Protein 9F0H (pdb70)

Structure (mmCIF, N/CA/C/O backbone):
data_9F0H
#
_entry.id   9F0H
#
_cell.length_a   1.00
_cell.length_b   1.00
_cell.length_c   1.00
_cell.angle_alpha   90.00
_cell.angle_beta   90.00
_cell.angle_gamma   90.00
#
_symmetry.space_group_name_H-M   'P 1'
#
loop_
_entity.id
_entity.type
_entity.pdbx_description
1 polymer 'Carboxysome shell vertex protein CsoS4A'
2 polymer 'Carboxysome shell protein CsoS1C'
3 polymer 'Carboxysome assembly protein CsoS2B'
4 non-polymer 'MAGNESIUM ION'
5 water water
#
loop_
_atom_site.group_PDB
_atom_site.id
_atom_site.type_symbol
_atom_site.label_atom_id
_atom_site.label_alt_id
_atom_site.label_comp_id
_atom_site.label_asym_id
_atom_site.label_entity_id
_atom_site.label_seq_id
_atom_site.pdbx_PDB_ins_code
_atom_site.Cartn_x
_atom_site.Cartn_y
_atom_site.Cartn_z
_atom_site.occupancy
_atom_site.B_iso_or_equiv
_atom_site.auth_seq_id
_atom_site.auth_comp_id
_atom_site.auth_asym_id
_atom_site.auth_atom_id
_atom_site.pdbx_PDB_model_num
ATOM 1 N N . MET A 1 1 ? 381.46066 277.11789 229.84105 1.000 39.43740 1 MET 4 N 1
ATOM 2 C CA . MET A 1 1 ? 382.61116 277.71492 229.18364 1.000 39.66066 1 MET 4 CA 1
ATOM 3 C C . MET A 1 1 ? 382.91164 276.97871 227.89106 1.000 42.04489 1 MET 4 C 1
ATOM 4 O O . MET A 1 1 ? 382.68434 275.78514 227.78866 1.000 45.06072 1 MET 4 O 1
ATOM 9 N N . LYS A 1 2 ? 383.40946 277.70077 226.89759 1.000 43.54196 2 LYS 4 N 1
ATOM 10 C CA . LYS A 1 2 ? 383.68456 277.14042 225.58701 1.000 42.97685 2 LYS 4 CA 1
ATOM 11 C C . LYS A 1 2 ? 385.16707 277.24397 225.27444 1.000 43.81486 2 LYS 4 C 1
ATOM 12 O O . LYS A 1 2 ? 385.88796 278.06262 225.84336 1.000 46.31001 2 LYS 4 O 1
ATOM 18 N N . ILE A 1 3 ? 385.61165 276.40249 224.35331 1.000 42.22339 3 ILE 4 N 1
ATOM 19 C CA . ILE A 1 3 ? 386.99075 276.39481 223.89134 1.000 41.22399 3 ILE 4 CA 1
ATOM 20 C C . ILE A 1 3 ? 387.01382 277.03241 222.51273 1.000 42.96867 3 ILE 4 C 1
ATOM 21 O O . ILE A 1 3 ? 386.36538 276.54086 221.58462 1.000 48.23452 3 ILE 4 O 1
ATOM 26 N N . MET A 1 4 ? 387.74438 278.13155 222.37630 1.000 43.26976 4 MET 4 N 1
ATOM 27 C CA . MET A 1 4 ? 387.76803 278.89815 221.14342 1.000 41.51714 4 MET 4 CA 1
ATOM 28 C C . MET A 1 4 ? 389.20142 279.23638 220.77426 1.000 41.37973 4 MET 4 C 1
ATOM 29 O O . MET A 1 4 ? 390.08593 279.30154 221.62622 1.000 44.85059 4 MET 4 O 1
ATOM 34 N N . GLN A 1 5 ? 389.41996 279.45845 219.48849 1.000 40.88213 5 GLN 4 N 1
ATOM 35 C CA . GLN A 1 5 ? 390.71593 279.87449 218.98160 1.000 39.60686 5 GLN 4 CA 1
ATOM 36 C C . GLN A 1 5 ? 390.68322 281.36033 218.65869 1.000 38.96302 5 GLN 4 C 1
ATOM 37 O O . GLN A 1 5 ? 389.74082 281.84091 218.02692 1.000 42.38629 5 GLN 4 O 1
ATOM 43 N N . VAL A 1 6 ? 391.70689 282.08568 219.10024 1.000 37.71941 6 VAL 4 N 1
ATOM 44 C CA . VAL A 1 6 ? 391.80823 283.49974 218.77357 1.000 36.48006 6 VAL 4 CA 1
ATOM 45 C C . VAL A 1 6 ? 392.17220 283.64248 217.30596 1.000 37.93533 6 VAL 4 C 1
ATOM 46 O O . VAL A 1 6 ? 393.13027 283.02824 216.82681 1.000 42.58631 6 VAL 4 O 1
ATOM 50 N N . GLU A 1 7 ? 391.40703 284.45007 216.58061 1.000 37.58769 7 GLU 4 N 1
ATOM 51 C CA . GLU A 1 7 ? 391.69449 284.68944 215.17466 1.000 38.81620 7 GLU 4 CA 1
ATOM 52 C C . GLU A 1 7 ? 392.43903 285.99645 214.93777 1.000 42.35871 7 GLU 4 C 1
ATOM 53 O O . GLU A 1 7 ? 393.44758 286.00483 214.23359 1.000 47.64743 7 GLU 4 O 1
ATOM 59 N N . LYS A 1 8 ? 391.96779 287.09879 215.50648 1.000 40.77529 8 LYS 4 N 1
ATOM 60 C CA . LYS A 1 8 ? 392.57108 288.40485 215.26655 1.000 39.89773 8 LYS 4 CA 1
ATOM 61 C C . LYS A 1 8 ? 392.02112 289.38960 216.28781 1.000 39.90770 8 LYS 4 C 1
ATOM 62 O O . LYS A 1 8 ? 391.20035 289.04108 217.13886 1.000 40.92215 8 LYS 4 O 1
ATOM 68 N N . THR A 1 9 ? 392.47840 290.62822 216.19072 1.000 40.20008 9 THR 4 N 1
ATOM 69 C CA . THR A 1 9 ? 392.01407 291.69502 217.05778 1.000 40.73570 9 THR 4 CA 1
ATOM 70 C C . THR A 1 9 ? 390.82131 292.41244 216.43624 1.000 41.39225 9 THR 4 C 1
ATOM 71 O O . THR A 1 9 ? 390.58277 292.35262 215.23181 1.000 43.65791 9 THR 4 O 1
ATOM 75 N N . LEU A 1 10 ? 390.06403 293.08776 217.28886 1.000 41.55657 10 LEU 4 N 1
ATOM 76 C CA . LEU A 1 10 ? 388.88151 293.83566 216.89314 1.000 41.20361 10 LEU 4 CA 1
ATOM 77 C C . LEU A 1 10 ? 388.98900 295.23789 217.46289 1.000 43.05278 10 LEU 4 C 1
ATOM 78 O O . LEU A 1 10 ? 389.23624 295.40182 218.65897 1.000 44.45921 10 LEU 4 O 1
ATOM 83 N N . VAL A 1 11 ? 388.80168 296.24408 216.61790 1.000 44.50587 11 VAL 4 N 1
ATOM 84 C CA . VAL A 1 11 ? 388.92597 297.63677 217.02502 1.000 42.91390 11 VAL 4 CA 1
ATOM 85 C C . VAL A 1 11 ? 387.62632 298.36269 216.71803 1.000 42.10921 11 VAL 4 C 1
ATOM 86 O O . VAL A 1 11 ? 387.14292 298.33244 215.58282 1.000 43.90645 11 VAL 4 O 1
ATOM 90 N N . SER A 1 12 ? 387.07158 299.01881 217.72872 1.000 40.03115 12 SER 4 N 1
ATOM 91 C CA . SER A 1 12 ? 385.87381 299.83802 217.58387 1.000 40.31572 12 SER 4 CA 1
A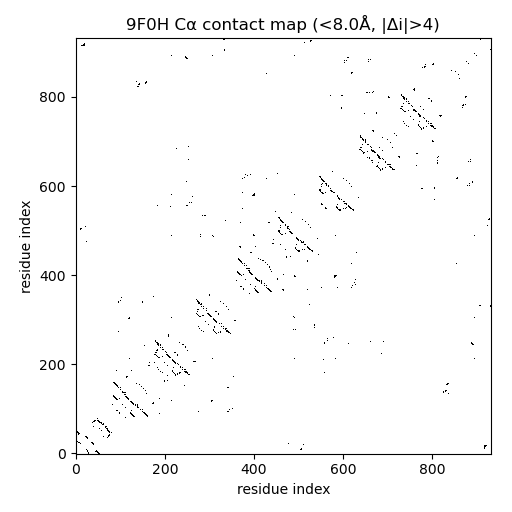TOM 92 C C . SER A 1 12 ? 386.15412 301.16152 218.28085 1.000 42.15480 12 SER 4 C 1
ATOM 93 O O . SER A 1 12 ? 386.06473 301.25355 219.50583 1.000 45.02767 12 SER 4 O 1
ATOM 96 N N . THR A 1 13 ? 386.49441 302.18270 217.50092 1.000 40.48395 13 THR 4 N 1
ATOM 97 C CA . THR A 1 13 ? 386.90268 303.45002 218.09111 1.000 40.59812 13 THR 4 CA 1
ATOM 98 C C . THR A 1 13 ? 385.75431 304.12566 218.82829 1.000 42.71005 13 THR 4 C 1
ATOM 99 O O . THR A 1 13 ? 385.95715 304.70457 219.89854 1.000 46.12357 13 THR 4 O 1
ATOM 103 N N . ASN A 1 14 ? 384.54305 304.05583 218.28615 1.000 40.68050 14 ASN 4 N 1
ATOM 104 C CA . ASN A 1 14 ? 383.41189 304.76661 218.85930 1.000 41.73621 14 ASN 4 CA 1
ATOM 105 C C . ASN A 1 14 ? 382.60849 303.92340 219.84556 1.000 43.62924 14 ASN 4 C 1
ATOM 106 O O . ASN A 1 14 ? 381.44925 304.24302 220.11272 1.000 49.84663 14 ASN 4 O 1
ATOM 111 N N . ARG A 1 15 ? 383.19711 302.87628 220.40823 1.000 42.49577 15 ARG 4 N 1
ATOM 112 C CA . ARG A 1 15 ? 382.47915 302.02844 221.34510 1.000 41.04819 15 ARG 4 CA 1
ATOM 113 C C . ARG A 1 15 ? 382.09241 302.80954 222.59778 1.000 42.65616 15 ARG 4 C 1
ATOM 114 O O . ARG A 1 15 ? 382.62517 303.87929 222.88400 1.000 48.16519 15 ARG 4 O 1
ATOM 122 N N . ILE A 1 16 ? 381.14435 302.25578 223.35418 1.000 40.81179 16 ILE 4 N 1
ATOM 123 C CA . ILE A 1 16 ? 380.63908 302.95638 224.52497 1.000 41.24173 16 ILE 4 CA 1
ATOM 124 C C . ILE A 1 16 ? 381.74695 303.12352 225.55700 1.000 44.53749 16 ILE 4 C 1
ATOM 125 O O . ILE A 1 16 ? 382.70877 302.35135 225.60579 1.000 48.36077 16 ILE 4 O 1
ATOM 130 N N . ALA A 1 17 ? 381.60579 304.14974 226.39410 1.000 45.82943 17 ALA 4 N 1
ATOM 131 C CA . ALA A 1 17 ? 382.65210 304.47393 227.35495 1.000 48.54729 17 ALA 4 CA 1
ATOM 132 C C . ALA A 1 17 ? 382.77586 303.42333 228.44736 1.000 49.90791 17 ALA 4 C 1
ATOM 133 O O . ALA A 1 17 ? 383.84764 303.27723 229.03856 1.000 53.23911 17 ALA 4 O 1
ATOM 135 N N . ASP A 1 18 ? 381.70257 302.69104 228.73381 1.000 48.71884 18 ASP 4 N 1
ATOM 136 C CA . ASP A 1 18 ? 381.73475 301.70503 229.80281 1.000 49.74095 18 ASP 4 CA 1
ATOM 137 C C . ASP A 1 18 ? 382.60271 300.50023 229.47746 1.000 46.77731 18 ASP 4 C 1
ATOM 138 O O . ASP A 1 18 ? 382.90480 299.71994 230.38187 1.000 48.30110 18 ASP 4 O 1
ATOM 143 N N . MET A 1 19 ? 383.01899 300.33367 228.22592 1.000 44.47197 19 MET 4 N 1
ATOM 144 C CA . MET A 1 19 ? 383.95023 299.26926 227.88907 1.000 43.21374 19 MET 4 CA 1
ATOM 145 C C . MET A 1 19 ? 385.34984 299.51653 228.43062 1.000 44.18141 19 MET 4 C 1
ATOM 146 O O . MET A 1 19 ? 386.17917 298.60611 228.38375 1.000 47.49847 19 MET 4 O 1
ATOM 151 N N . GLY A 1 20 ? 385.63301 300.71264 228.93630 1.000 44.27895 20 GLY 4 N 1
ATOM 152 C CA . GLY A 1 20 ? 386.94611 300.97750 229.48136 1.000 43.74156 20 GLY 4 CA 1
ATOM 153 C C . GLY A 1 20 ? 388.02011 300.92713 228.41026 1.000 46.35053 20 GLY 4 C 1
ATOM 154 O O . GLY A 1 20 ? 387.80916 301.30237 227.25798 1.000 48.28511 20 GLY 4 O 1
ATOM 155 N N . HIS A 1 21 ? 389.19451 300.44731 228.80167 1.000 45.03087 21 HIS 4 N 1
ATOM 156 C CA . HIS A 1 21 ? 390.32094 300.31163 227.89258 1.000 43.66527 21 HIS 4 CA 1
ATOM 157 C C . HIS A 1 21 ? 390.57415 298.87476 227.46468 1.000 42.08120 21 HIS 4 C 1
ATOM 158 O O . HIS A 1 21 ? 391.61970 298.59650 226.87930 1.000 45.51433 21 HIS 4 O 1
ATOM 165 N N . LYS A 1 22 ? 389.65395 297.96248 227.73986 1.000 41.78581 22 LYS 4 N 1
ATOM 166 C CA . LYS A 1 22 ? 389.91574 296.55075 227.50274 1.000 40.41501 22 LYS 4 CA 1
ATOM 167 C C . LYS A 1 22 ? 390.04639 296.26180 226.00999 1.000 39.00709 22 LYS 4 C 1
ATOM 168 O O . LYS A 1 22 ? 389.31828 296.83428 225.20198 1.000 43.15898 22 LYS 4 O 1
ATOM 174 N N . PRO A 1 23 ? 390.95820 295.38147 225.61734 1.000 37.57300 23 PRO 4 N 1
ATOM 175 C CA . PRO A 1 23 ? 391.04723 294.97706 224.21477 1.000 36.03047 23 PRO 4 CA 1
ATOM 176 C C . PRO A 1 23 ? 390.02798 293.90161 223.87591 1.000 37.35236 23 PRO 4 C 1
ATOM 177 O O . PRO A 1 23 ? 389.53678 293.17882 224.73782 1.000 42.03101 23 PRO 4 O 1
ATOM 181 N N . LEU A 1 24 ? 389.72904 293.79738 222.58807 1.000 36.02956 24 LEU 4 N 1
ATOM 182 C CA . LEU A 1 24 ? 388.76127 292.84251 222.07594 1.000 34.94308 24 LEU 4 CA 1
ATOM 183 C C . LEU A 1 24 ? 389.42013 291.93930 221.04819 1.000 36.65501 24 LEU 4 C 1
ATOM 184 O O . LEU A 1 24 ? 390.28968 292.37079 220.29252 1.000 41.17263 24 LEU 4 O 1
ATOM 189 N N . LEU A 1 25 ? 388.98745 290.68554 221.01333 1.000 34.22562 25 LEU 4 N 1
ATOM 190 C CA . LEU A 1 25 ? 389.54600 289.69805 220.10641 1.000 34.31336 25 LEU 4 CA 1
ATOM 191 C C . LEU A 1 25 ? 388.43086 288.96885 219.37940 1.000 35.77274 25 LEU 4 C 1
ATOM 192 O O . LEU A 1 25 ? 387.35554 288.74192 219.93132 1.000 39.48390 25 LEU 4 O 1
ATOM 197 N N . VAL A 1 26 ? 388.70361 288.59126 218.14276 1.000 36.01019 26 VAL 4 N 1
ATOM 198 C CA . VAL A 1 26 ? 387.78971 287.77223 217.36164 1.000 34.98801 26 VAL 4 CA 1
ATOM 199 C C . VAL A 1 26 ? 388.13248 286.31306 217.60418 1.000 36.67647 26 VAL 4 C 1
ATOM 200 O O . VAL A 1 26 ? 389.27631 285.89714 217.40491 1.000 40.70601 26 VAL 4 O 1
ATOM 204 N N . VAL A 1 27 ? 387.14302 285.53173 218.02740 1.000 37.42650 27 VAL 4 N 1
ATOM 205 C CA . VAL A 1 27 ? 387.34463 284.12882 218.34905 1.000 38.29485 27 VAL 4 CA 1
ATOM 206 C C . VAL A 1 27 ? 386.31392 283.29444 217.60692 1.000 41.46785 27 VAL 4 C 1
ATOM 207 O O . VAL A 1 27 ? 385.26260 283.78284 217.19808 1.000 45.96957 27 VAL 4 O 1
ATOM 211 N N . TRP A 1 28 ? 386.63802 282.01948 217.42401 1.000 43.14810 28 TRP 4 N 1
ATOM 212 C CA . TRP A 1 28 ? 385.69411 281.05766 216.87736 1.000 45.93247 28 TRP 4 CA 1
ATOM 213 C C . TRP A 1 28 ? 386.04274 279.66901 217.38533 1.000 48.87614 28 TRP 4 C 1
ATOM 214 O O . TRP A 1 28 ? 387.16559 279.40918 217.81743 1.000 50.02218 28 TRP 4 O 1
ATOM 225 N N . GLU A 1 29 ? 385.05191 278.77852 217.34444 1.000 51.83111 29 GLU 4 N 1
ATOM 226 C CA . GLU A 1 29 ? 385.27462 277.41146 217.80090 1.000 55.45151 29 GLU 4 CA 1
ATOM 227 C C . GLU A 1 29 ? 386.30810 276.71053 216.93847 1.000 57.06481 29 GLU 4 C 1
ATOM 228 O O . GLU A 1 29 ? 387.12651 275.93565 217.44053 1.000 61.34561 29 GLU 4 O 1
ATOM 234 N N . LYS A 1 30 ? 386.27494 276.95812 215.63860 1.000 56.78206 30 LYS 4 N 1
ATOM 235 C CA . LYS A 1 30 ? 387.25765 276.42992 214.70824 1.000 57.77509 30 LYS 4 CA 1
ATOM 236 C C . LYS A 1 30 ? 387.25520 277.31827 213.47921 1.000 59.31576 30 LYS 4 C 1
ATOM 237 O O . LYS A 1 30 ? 386.30856 278.08180 213.27187 1.000 59.98522 30 LYS 4 O 1
ATOM 243 N N . PRO A 1 31 ? 388.30685 277.27274 212.66718 1.000 60.38607 31 PRO 4 N 1
ATOM 244 C CA . PRO A 1 31 ? 388.30022 278.05641 211.42790 1.000 59.85480 31 PRO 4 CA 1
ATOM 245 C C . PRO A 1 31 ? 387.09418 277.70661 210.57098 1.000 63.18820 31 PRO 4 C 1
ATOM 246 O O . PRO A 1 31 ? 386.85437 276.54201 210.25154 1.000 65.61431 31 PRO 4 O 1
ATOM 250 N N . GLY A 1 32 ? 386.32293 278.72955 210.21528 1.000 61.08947 32 GLY 4 N 1
ATOM 251 C CA . GLY A 1 32 ? 385.09878 278.56506 209.47121 1.000 60.11704 32 GLY 4 CA 1
ATOM 252 C C . GLY A 1 32 ? 383.84031 278.61534 210.31059 1.000 62.57978 32 GLY 4 C 1
ATOM 253 O O . GLY A 1 32 ? 382.74839 278.76049 209.75489 1.000 65.08711 32 GLY 4 O 1
ATOM 254 N N . ALA A 1 33 ? 383.96396 278.49441 211.62653 1.000 61.38026 33 ALA 4 N 1
ATOM 255 C CA . ALA A 1 33 ? 382.81982 278.60272 212.50552 1.000 59.29669 33 ALA 4 CA 1
ATOM 256 C C . ALA A 1 33 ? 382.39464 280.06368 212.62459 1.000 59.77074 33 ALA 4 C 1
ATOM 257 O O . ALA A 1 33 ? 383.14591 280.96629 212.25462 1.000 61.32114 33 ALA 4 O 1
ATOM 259 N N . PRO A 1 34 ? 381.17814 280.32244 213.10064 1.000 59.08620 34 PRO 4 N 1
ATOM 260 C CA . PRO A 1 34 ? 380.75913 281.71210 213.30662 1.000 54.44158 34 PRO 4 CA 1
ATOM 261 C C . PRO A 1 34 ? 381.70953 282.44980 214.23613 1.000 52.90555 34 PRO 4 C 1
ATOM 262 O O . PRO A 1 34 ? 382.16673 281.91306 215.24503 1.000 53.05444 34 PRO 4 O 1
ATOM 266 N N . ARG A 1 35 ? 382.00336 283.69298 213.88209 1.000 49.79003 35 ARG 4 N 1
ATOM 267 C CA . ARG A 1 35 ? 382.91328 284.50660 214.66593 1.000 44.83604 35 ARG 4 CA 1
ATOM 268 C C . ARG A 1 35 ? 382.18597 285.14323 215.83572 1.000 45.43506 35 ARG 4 C 1
ATOM 269 O O . ARG A 1 35 ? 381.01566 285.51130 215.73435 1.000 50.91064 35 ARG 4 O 1
ATOM 277 N N . GLN A 1 36 ? 382.88786 285.26843 216.94951 1.000 42.20992 36 GLN 4 N 1
ATOM 278 C CA . GLN A 1 36 ? 382.40386 286.00558 218.09771 1.000 39.09206 36 GLN 4 CA 1
ATOM 279 C C . GLN A 1 36 ? 383.50979 286.93019 218.56967 1.000 36.57714 36 GLN 4 C 1
ATOM 280 O O . GLN A 1 36 ? 384.65545 286.83397 218.13368 1.000 39.00126 36 GLN 4 O 1
ATOM 286 N N . VAL A 1 37 ? 383.15541 287.84974 219.45256 1.000 33.93115 37 VAL 4 N 1
ATOM 287 C CA . VAL A 1 37 ? 384.09647 288.81828 219.98897 1.000 31.94288 37 VAL 4 CA 1
ATOM 288 C C . VAL A 1 37 ? 384.11729 288.67556 221.49916 1.000 33.19096 37 VAL 4 C 1
ATOM 289 O O . VAL A 1 37 ? 383.06212 288.62644 222.13712 1.000 38.15789 37 VAL 4 O 1
ATOM 293 N N . ALA A 1 38 ? 385.31208 288.60369 222.06591 1.000 31.65964 38 ALA 4 N 1
ATOM 294 C CA . ALA A 1 38 ? 385.48456 288.44895 223.49629 1.000 30.61465 38 ALA 4 CA 1
ATOM 295 C C . ALA A 1 38 ? 386.35157 289.56798 224.04675 1.000 32.29981 38 ALA 4 C 1
ATOM 296 O O . ALA A 1 38 ? 387.21259 290.10641 223.35336 1.000 36.17762 38 ALA 4 O 1
ATOM 298 N N . VAL A 1 39 ? 386.09909 289.92636 225.30032 1.000 34.29891 39 VAL 4 N 1
ATOM 299 C CA . VAL A 1 39 ? 387.02464 290.76969 226.03707 1.000 33.95217 39 VAL 4 CA 1
ATOM 300 C C . VAL A 1 39 ? 388.22179 289.92795 226.44674 1.000 37.74472 39 VAL 4 C 1
ATOM 301 O O . VAL A 1 39 ? 388.06780 288.83281 226.99748 1.000 41.13292 39 VAL 4 O 1
ATOM 305 N N . ASP A 1 40 ? 389.41889 290.42586 226.17055 1.000 38.58545 40 ASP 4 N 1
ATOM 306 C CA . ASP A 1 40 ? 390.65117 289.71371 226.49500 1.000 40.41426 40 ASP 4 CA 1
ATOM 307 C C . ASP A 1 40 ? 391.12528 290.14988 227.87302 1.000 43.62899 40 ASP 4 C 1
ATOM 308 O O . ASP A 1 40 ? 391.79616 291.17090 228.01617 1.000 46.56351 40 ASP 4 O 1
ATOM 313 N N . ALA A 1 41 ? 390.78544 289.36876 228.89135 1.000 41.76328 41 ALA 4 N 1
ATOM 314 C CA . ALA A 1 41 ? 391.23741 289.65280 230.24287 1.000 44.07321 41 ALA 4 CA 1
ATOM 315 C C . ALA A 1 41 ? 392.60540 289.06229 230.54807 1.000 47.41770 41 ALA 4 C 1
ATOM 316 O O . ALA A 1 41 ? 393.14584 289.32093 231.62536 1.000 50.85263 41 ALA 4 O 1
ATOM 318 N N . ILE A 1 42 ? 393.17396 288.29076 229.63305 1.000 44.90043 42 ILE 4 N 1
ATOM 319 C CA . ILE A 1 42 ? 394.42396 287.57896 229.85253 1.000 44.63611 42 ILE 4 CA 1
ATOM 320 C C . ILE A 1 42 ? 395.56246 288.20018 229.05530 1.000 47.41523 42 ILE 4 C 1
ATOM 321 O O . ILE A 1 42 ? 396.62640 288.49182 229.59725 1.000 49.36432 42 ILE 4 O 1
ATOM 326 N N . GLY A 1 43 ? 395.34425 288.41922 227.76693 1.000 48.90618 43 GLY 4 N 1
ATOM 327 C CA . GLY A 1 43 ? 396.37798 288.79845 226.82957 1.000 45.70759 43 GLY 4 CA 1
ATOM 328 C C . GLY A 1 43 ? 396.77760 287.59851 226.00124 1.000 46.34023 43 GLY 4 C 1
ATOM 329 O O . GLY A 1 43 ? 397.63828 286.81959 226.40778 1.000 46.62610 43 GLY 4 O 1
ATOM 330 N N . CYS A 1 44 ? 396.18783 287.45908 224.81959 1.000 47.18916 44 CYS 4 N 1
ATOM 331 C CA . CYS A 1 44 ? 396.33415 286.26388 224.00615 1.000 44.54024 44 CYS 4 CA 1
ATOM 332 C C . CYS A 1 44 ? 396.77606 286.64759 222.60558 1.000 46.24945 44 CYS 4 C 1
ATOM 333 O O . CYS A 1 44 ? 396.46793 287.73456 222.11855 1.000 49.84163 44 CYS 4 O 1
ATOM 336 N N . ILE A 1 45 ? 397.49616 285.73916 221.96100 1.000 44.92056 45 ILE 4 N 1
ATOM 337 C CA . ILE A 1 45 ? 397.99002 285.95362 220.60542 1.000 43.64430 45 ILE 4 CA 1
ATOM 338 C C . ILE A 1 45 ? 397.10532 285.18029 219.63669 1.000 42.85468 45 ILE 4 C 1
ATOM 339 O O . ILE A 1 45 ? 396.39800 284.25778 220.05703 1.000 44.79894 45 ILE 4 O 1
ATOM 344 N N . PRO A 1 46 ? 397.09113 285.52868 218.35198 1.000 43.06054 46 PRO 4 N 1
ATOM 345 C CA . PRO A 1 46 ? 396.34862 284.72145 217.37999 1.000 40.85306 46 PRO 4 CA 1
ATOM 346 C C . PRO A 1 46 ? 396.85937 283.29282 217.34518 1.000 41.95624 46 PRO 4 C 1
ATOM 347 O O . PRO A 1 46 ? 398.05927 283.04068 217.44153 1.000 47.51563 46 PRO 4 O 1
ATOM 351 N N . GLY A 1 47 ? 395.93257 282.35418 217.19799 1.000 42.43400 47 GLY 4 N 1
ATOM 352 C CA . GLY A 1 47 ? 396.25047 280.95028 217.19803 1.000 40.93907 47 GLY 4 CA 1
ATOM 353 C C . GLY A 1 47 ? 396.14793 280.27324 218.54689 1.000 42.92962 47 GLY 4 C 1
ATOM 354 O O . GLY A 1 47 ? 396.10616 279.04368 218.60211 1.000 45.96084 47 GLY 4 O 1
ATOM 355 N N . ASP A 1 48 ? 396.10489 281.03565 219.63171 1.000 42.86414 48 ASP 4 N 1
ATOM 356 C CA . ASP A 1 48 ? 395.93888 280.44862 220.95093 1.000 42.60226 48 ASP 4 CA 1
ATOM 357 C C . ASP A 1 48 ? 394.56288 279.81728 221.08159 1.000 41.66900 48 ASP 4 C 1
ATOM 358 O O . ASP A 1 48 ? 393.57922 280.31973 220.53974 1.000 44.00196 48 ASP 4 O 1
ATOM 363 N N . TRP A 1 49 ? 394.49826 278.70456 221.79495 1.000 40.15704 49 TRP 4 N 1
ATOM 364 C CA . TRP A 1 49 ? 393.23488 278.10652 222.19261 1.000 38.51889 49 TRP 4 CA 1
ATOM 365 C C . TRP A 1 49 ? 392.91476 278.59494 223.59326 1.000 39.63802 49 TRP 4 C 1
ATOM 366 O O . TRP A 1 49 ? 393.73163 278.45066 224.50531 1.000 44.07264 49 TRP 4 O 1
ATOM 377 N N . VAL A 1 50 ? 391.74426 279.19666 223.75932 1.000 37.37231 50 VAL 4 N 1
ATOM 378 C CA . VAL A 1 50 ? 391.41705 279.89415 224.98643 1.000 36.36509 50 VAL 4 CA 1
ATOM 379 C C . VAL A 1 50 ? 390.10210 279.37300 225.53833 1.000 38.34877 50 VAL 4 C 1
ATOM 380 O O . VAL A 1 50 ? 389.34798 278.66859 224.87274 1.000 41.83403 50 VAL 4 O 1
ATOM 384 N N . LEU A 1 51 ? 389.84966 279.74015 226.78210 1.000 39.51447 51 LEU 4 N 1
ATOM 385 C CA . LEU A 1 51 ? 388.64970 279.38217 227.51392 1.000 38.51933 51 LEU 4 CA 1
ATOM 386 C C . LEU A 1 51 ? 387.80462 280.63679 227.67669 1.000 39.86646 51 LEU 4 C 1
ATOM 387 O O . LEU A 1 51 ? 388.26971 281.62841 228.24257 1.000 41.76447 51 LEU 4 O 1
ATOM 392 N N . CYS A 1 52 ? 386.57459 280.59812 227.17920 1.000 39.62881 52 CYS 4 N 1
ATOM 393 C CA . CYS A 1 52 ? 385.69710 281.75966 227.16881 1.000 38.59744 52 CYS 4 CA 1
ATOM 394 C C . CYS A 1 52 ? 384.48596 281.50413 228.04794 1.000 40.52722 52 CYS 4 C 1
ATOM 395 O O . CYS A 1 52 ? 383.88592 280.43038 227.98282 1.000 45.74559 52 CYS 4 O 1
ATOM 398 N N . VAL A 1 53 ? 384.11657 282.49387 228.84897 1.000 38.01370 53 VAL 4 N 1
ATOM 399 C CA . VAL A 1 53 ? 382.95993 282.40622 229.72770 1.000 37.29335 53 VAL 4 CA 1
ATOM 400 C C . VAL A 1 53 ? 381.92620 283.42435 229.27006 1.000 37.46031 53 VAL 4 C 1
ATOM 401 O O . VAL A 1 53 ? 382.27335 284.52340 228.82976 1.000 40.46295 53 VAL 4 O 1
ATOM 405 N N . GLY A 1 54 ? 380.65782 283.04134 229.33556 1.000 37.99720 54 GLY 4 N 1
ATOM 406 C CA . GLY A 1 54 ? 379.58756 283.91390 228.90287 1.000 36.88162 54 GLY 4 CA 1
ATOM 407 C C . GLY A 1 54 ? 378.67941 284.34686 230.03152 1.000 42.17413 54 GLY 4 C 1
ATOM 408 O O . GLY A 1 54 ? 379.05223 284.25803 231.20151 1.000 44.57050 54 GLY 4 O 1
ATOM 409 N N . SER A 1 55 ? 377.48662 284.82723 229.68716 1.000 44.33723 55 SER 4 N 1
ATOM 410 C CA . SER A 1 55 ? 376.46958 285.20650 230.66096 1.000 47.00096 55 SER 4 CA 1
ATOM 411 C C . SER A 1 55 ? 376.99347 286.24919 231.63874 1.000 45.30273 55 SER 4 C 1
ATOM 412 O O . SER A 1 55 ? 377.86135 287.05063 231.29106 1.000 46.53630 55 SER 4 O 1
ATOM 415 N N . SER A 1 56 ? 376.47334 286.24963 232.86433 1.000 45.97520 56 SER 4 N 1
ATOM 416 C CA . SER A 1 56 ? 376.84087 287.28780 233.81714 1.000 45.77053 56 SER 4 CA 1
ATOM 417 C C . SER A 1 56 ? 378.22724 287.08145 234.40585 1.000 44.72289 56 SER 4 C 1
ATOM 418 O O . SER A 1 56 ? 378.78665 288.02050 234.97578 1.000 47.37900 56 SER 4 O 1
ATOM 421 N N . ALA A 1 57 ? 378.79165 285.88142 234.29111 1.000 42.30853 57 ALA 4 N 1
ATOM 422 C CA . ALA A 1 57 ? 380.14820 285.66208 234.77411 1.000 40.13982 57 ALA 4 CA 1
ATOM 423 C C . ALA A 1 57 ? 381.16445 286.45316 233.96702 1.000 42.10469 57 ALA 4 C 1
ATOM 424 O O . ALA A 1 57 ? 382.19980 286.86278 234.50425 1.000 45.99173 57 ALA 4 O 1
ATOM 426 N N . ALA A 1 58 ? 380.88289 286.67594 232.68404 1.000 40.18972 58 ALA 4 N 1
ATOM 427 C CA . ALA A 1 58 ? 381.80931 287.40382 231.83100 1.000 38.93058 58 ALA 4 CA 1
ATOM 428 C C . ALA A 1 58 ? 381.99953 288.83443 232.29836 1.000 41.60647 58 ALA 4 C 1
ATOM 429 O O . ALA A 1 58 ? 383.06874 289.41090 232.09585 1.000 45.93111 58 ALA 4 O 1
ATOM 431 N N . ARG A 1 59 ? 380.98180 289.42461 232.91935 1.000 41.03145 59 ARG 4 N 1
ATOM 432 C CA . ARG A 1 59 ? 381.09699 290.80725 233.36100 1.000 41.88352 59 ARG 4 CA 1
ATOM 433 C C . ARG A 1 59 ? 382.12745 290.93949 234.46814 1.000 43.98095 59 ARG 4 C 1
ATOM 434 O O . ARG A 1 59 ? 383.02539 291.78171 234.39688 1.000 48.14928 59 ARG 4 O 1
ATOM 442 N N . GLU A 1 60 ? 382.02027 290.10548 235.49638 1.000 45.11938 60 GLU 4 N 1
ATOM 443 C CA . GLU A 1 60 ? 382.97961 290.16851 236.58693 1.000 48.76693 60 GLU 4 CA 1
ATOM 444 C C . GLU A 1 60 ? 384.34966 289.68843 236.13821 1.000 49.81510 60 GLU 4 C 1
ATOM 445 O O . GLU A 1 60 ? 385.37225 290.19662 236.60581 1.000 54.19881 60 GLU 4 O 1
ATOM 451 N N . ALA A 1 61 ? 384.39287 288.71839 235.22425 1.000 46.85137 61 ALA 4 N 1
ATOM 452 C CA . ALA A 1 61 ? 385.67636 288.28616 234.68791 1.000 44.39139 61 ALA 4 CA 1
ATOM 453 C C . ALA A 1 61 ? 386.37316 289.40439 233.92730 1.000 46.63937 61 ALA 4 C 1
ATOM 454 O O . ALA A 1 61 ? 387.60090 289.40617 233.81846 1.000 49.39963 61 ALA 4 O 1
ATOM 456 N N . ALA A 1 62 ? 385.61789 290.35710 233.39619 1.000 47.71922 62 ALA 4 N 1
ATOM 457 C CA . ALA A 1 62 ? 386.18835 291.46022 232.64025 1.000 44.48778 62 ALA 4 CA 1
ATOM 458 C C . ALA A 1 62 ? 386.48107 292.68582 233.49081 1.000 48.85492 62 ALA 4 C 1
ATOM 459 O O . ALA A 1 62 ? 387.05008 293.64907 232.97491 1.000 53.82521 62 ALA 4 O 1
ATOM 461 N N . GLY A 1 63 ? 386.12127 292.68316 234.76944 1.000 50.26424 63 GLY 4 N 1
ATOM 462 C CA . GLY A 1 63 ? 386.52037 293.77997 235.62690 1.000 50.90674 63 GLY 4 CA 1
ATOM 463 C C . GLY A 1 63 ? 385.52672 294.28916 236.64976 1.000 52.12374 63 GLY 4 C 1
ATOM 464 O O . GLY A 1 63 ? 385.94260 294.74104 237.71683 1.000 59.07222 63 GLY 4 O 1
ATOM 465 N N . SER A 1 64 ? 384.22988 294.23239 236.36818 1.000 50.28965 64 SER 4 N 1
ATOM 466 C CA . SER A 1 64 ? 383.26129 294.70159 237.34832 1.000 50.42331 64 SER 4 CA 1
ATOM 467 C C . SER A 1 64 ? 381.91709 294.04807 237.08624 1.000 51.48490 64 SER 4 C 1
ATOM 468 O O . SER A 1 64 ? 381.64576 293.56496 235.98809 1.000 54.36581 64 SER 4 O 1
ATOM 471 N N . LYS A 1 65 ? 381.07096 294.05132 238.11567 1.000 52.54985 65 LYS 4 N 1
ATOM 472 C CA . LYS A 1 65 ? 379.74345 293.46603 237.98782 1.000 53.30584 65 LYS 4 CA 1
ATOM 473 C C . LYS A 1 65 ? 378.90807 294.16684 236.93227 1.000 53.56087 65 LYS 4 C 1
ATOM 474 O O . LYS A 1 65 ? 377.99834 293.55328 236.36926 1.000 55.50952 65 LYS 4 O 1
ATOM 480 N N . SER A 1 66 ? 379.19476 295.43223 236.65144 1.000 51.53009 66 SER 4 N 1
ATOM 481 C CA . SER A 1 66 ? 378.44633 296.20464 235.67615 1.000 51.58481 66 SER 4 CA 1
ATOM 482 C C . SER A 1 66 ? 379.19082 296.37955 234.36081 1.000 51.23975 66 SER 4 C 1
ATOM 483 O O . SER A 1 66 ? 378.79219 297.21225 233.54616 1.000 54.86356 66 SER 4 O 1
ATOM 486 N N . TYR A 1 67 ? 380.25894 295.62909 234.13548 1.000 47.80314 67 TYR 4 N 1
ATOM 487 C CA . TYR A 1 67 ? 380.98214 295.75173 232.88191 1.000 44.73096 67 TYR 4 CA 1
ATOM 488 C C . TYR A 1 67 ? 380.13918 295.21852 231.72597 1.000 45.04407 67 TYR 4 C 1
ATOM 489 O O . TYR A 1 67 ? 379.51011 294.16806 231.85048 1.000 47.39602 67 TYR 4 O 1
ATOM 498 N N . PRO A 1 68 ? 380.12126 295.90730 230.58805 1.000 43.95126 68 PRO 4 N 1
ATOM 499 C CA . PRO A 1 68 ? 379.30671 295.47917 229.43498 1.000 42.37793 68 PRO 4 CA 1
ATOM 500 C C . PRO A 1 68 ? 379.98991 294.42501 228.57388 1.000 42.12883 68 PRO 4 C 1
ATOM 501 O O . PRO A 1 68 ? 380.48790 294.67706 227.48253 1.000 45.99197 68 PRO 4 O 1
ATOM 505 N N . SER A 1 69 ? 380.00917 293.19737 229.06466 1.000 40.51662 69 SER 4 N 1
ATOM 506 C CA . SER A 1 69 ? 380.55003 292.07762 228.31801 1.000 37.55414 69 SER 4 CA 1
ATOM 507 C C . SER A 1 69 ? 379.68005 290.85644 228.53923 1.000 38.93895 69 SER 4 C 1
ATOM 508 O O . SER A 1 69 ? 379.14120 290.65044 229.62539 1.000 44.47373 69 SER 4 O 1
ATOM 511 N N . ASP A 1 70 ? 379.53713 290.05097 227.49457 1.000 37.18651 70 ASP 4 N 1
ATOM 512 C CA . ASP A 1 70 ? 378.89856 288.75160 227.62847 1.000 37.49607 70 ASP 4 CA 1
ATOM 513 C C . ASP A 1 70 ? 379.79892 287.62584 227.14397 1.000 37.98252 70 ASP 4 C 1
ATOM 514 O O . ASP A 1 70 ? 379.32701 286.50063 226.98444 1.000 41.86460 70 ASP 4 O 1
ATOM 519 N N . LEU A 1 71 ? 381.07249 287.90668 226.88800 1.000 36.76620 71 LEU 4 N 1
ATOM 520 C CA . LEU A 1 71 ? 382.02815 286.88419 226.47579 1.000 34.26624 71 LEU 4 CA 1
ATOM 521 C C . LEU A 1 71 ? 383.41001 287.39261 226.85093 1.000 34.66037 71 LEU 4 C 1
ATOM 522 O O . LEU A 1 71 ? 383.85329 288.40954 226.31706 1.000 38.53689 71 LEU 4 O 1
ATOM 527 N N . THR A 1 72 ? 384.07460 286.70048 227.76368 1.000 34.23378 72 THR 4 N 1
ATOM 528 C CA . THR A 1 72 ? 385.38707 287.09370 228.24587 1.000 34.37424 72 THR 4 CA 1
ATOM 529 C C . THR A 1 72 ? 386.31387 285.89256 228.23217 1.000 36.94501 72 THR 4 C 1
ATOM 530 O O . THR A 1 72 ? 385.93077 284.80254 228.65522 1.000 41.33732 72 THR 4 O 1
ATOM 534 N N . ILE A 1 73 ? 387.53068 286.09592 227.74732 1.000 35.76579 73 ILE 4 N 1
ATOM 535 C CA . ILE A 1 73 ? 388.55709 285.06352 227.79478 1.000 35.87825 73 ILE 4 CA 1
ATOM 536 C C . ILE A 1 73 ? 389.13829 285.03702 229.19744 1.000 36.94870 73 ILE 4 C 1
ATOM 537 O O . ILE A 1 73 ? 389.62998 286.05366 229.69134 1.000 41.46474 73 ILE 4 O 1
ATOM 542 N N . ILE A 1 74 ? 389.09741 283.87519 229.84034 1.000 35.60564 74 ILE 4 N 1
ATOM 543 C CA . ILE A 1 74 ? 389.55023 283.75927 231.21752 1.000 35.74969 74 ILE 4 CA 1
ATOM 544 C C . ILE A 1 74 ? 390.75875 282.86155 231.36694 1.000 36.43264 74 ILE 4 C 1
ATOM 545 O O . ILE A 1 74 ? 391.23945 282.68151 232.48986 1.000 40.96927 74 ILE 4 O 1
ATOM 550 N N . GLY A 1 75 ? 391.27721 282.30733 230.28753 1.000 35.23078 75 GLY 4 N 1
ATOM 551 C CA . GLY A 1 75 ? 392.48598 281.52728 230.38587 1.000 33.14875 75 GLY 4 CA 1
ATOM 552 C C . GLY A 1 75 ? 392.91449 281.03078 229.02676 1.000 34.94126 75 GLY 4 C 1
ATOM 553 O O . GLY A 1 75 ? 392.11688 280.94458 228.09104 1.000 40.04062 75 GLY 4 O 1
ATOM 554 N N . ILE A 1 76 ? 394.19326 280.70207 228.94091 1.000 37.33806 76 ILE 4 N 1
ATOM 555 C CA . ILE A 1 76 ? 394.77336 280.06357 227.77099 1.000 37.53509 76 ILE 4 CA 1
ATOM 556 C C . ILE A 1 76 ? 394.98818 278.60065 228.10628 1.000 39.97414 76 ILE 4 C 1
ATOM 557 O O . ILE A 1 76 ? 395.52549 278.27620 229.16858 1.000 45.94952 76 ILE 4 O 1
ATOM 562 N N . ILE A 1 77 ? 394.55649 277.71949 227.22238 1.000 39.06999 77 ILE 4 N 1
ATOM 563 C CA . ILE A 1 77 ? 394.68038 276.29100 227.46678 1.000 42.04383 77 ILE 4 CA 1
ATOM 564 C C . ILE A 1 77 ? 396.12161 275.87366 227.23048 1.000 46.91534 77 ILE 4 C 1
ATOM 565 O O . ILE A 1 77 ? 396.68855 276.14134 226.16782 1.000 49.59625 77 ILE 4 O 1
ATOM 570 N N . ASP A 1 78 ? 396.71003 275.19838 228.21983 1.000 48.64993 78 ASP 4 N 1
ATOM 571 C CA . ASP A 1 78 ? 398.13539 274.88913 228.17122 1.000 49.87747 78 ASP 4 CA 1
ATOM 572 C C . ASP A 1 78 ? 398.48105 274.06917 226.93738 1.000 52.13178 78 ASP 4 C 1
ATOM 573 O O . ASP A 1 78 ? 399.45957 274.35746 226.24331 1.000 56.30479 78 ASP 4 O 1
ATOM 578 N N . GLN A 1 79 ? 397.68141 273.05311 226.63740 1.000 50.52882 79 GLN 4 N 1
ATOM 579 C CA . GLN A 1 79 ? 397.94332 272.20164 225.48464 1.000 54.13917 79 GLN 4 CA 1
ATOM 580 C C . GLN A 1 79 ? 396.61186 271.78415 224.88611 1.000 57.65259 79 GLN 4 C 1
ATOM 581 O O . GLN A 1 79 ? 395.80733 271.13599 225.55725 1.000 61.62745 79 GLN 4 O 1
ATOM 587 N N . TRP A 1 80 ? 396.38836 272.14085 223.62681 1.000 56.88647 80 TRP 4 N 1
ATOM 588 C CA . TRP A 1 80 ? 395.14704 271.81422 222.94763 1.000 53.56762 80 TRP 4 CA 1
ATOM 589 C C . TRP A 1 80 ? 395.40821 271.70546 221.45721 1.000 58.65146 80 TRP 4 C 1
ATOM 590 O O . TRP A 1 80 ? 396.36268 272.27711 220.92998 1.000 63.51471 80 TRP 4 O 1
ATOM 601 N N . ASN A 1 81 ? 394.53751 270.97149 220.78194 1.000 61.44091 81 ASN 4 N 1
ATOM 602 C CA . ASN A 1 81 ? 394.57872 270.88088 219.33153 1.000 63.44559 81 ASN 4 CA 1
ATOM 603 C C . ASN A 1 81 ? 393.16854 270.76779 218.76739 1.000 59.33232 81 ASN 4 C 1
ATOM 604 O O . ASN A 1 81 ? 392.92834 271.08309 217.60572 1.000 59.88096 81 ASN 4 O 1
ATOM 609 N N . VAL B 2 4 ? 443.46341 331.54068 220.29023 1.000 74.57492 4 VAL A N 1
ATOM 610 C CA . VAL B 2 4 ? 443.35519 331.71065 221.73308 1.000 79.35739 4 VAL A CA 1
ATOM 611 C C . VAL B 2 4 ? 444.35083 330.79814 222.43749 1.000 79.78276 4 VAL A C 1
ATOM 612 O O . VAL B 2 4 ? 444.34040 329.58623 222.24150 1.000 76.93645 4 VAL A O 1
ATOM 616 N N . THR B 2 5 ? 445.21773 331.38931 223.25078 1.000 79.32028 5 THR A N 1
ATOM 617 C CA . THR B 2 5 ? 446.23456 330.66508 223.99734 1.000 77.10723 5 THR A CA 1
ATOM 618 C C . THR B 2 5 ? 445.93137 330.73740 225.48920 1.000 70.03289 5 THR A C 1
ATOM 619 O O . THR B 2 5 ? 444.91230 331.28199 225.91662 1.000 68.95554 5 THR A O 1
ATOM 623 N N . GLY B 2 6 ? 446.83101 330.18412 226.28028 1.000 64.12994 6 GLY A N 1
ATOM 624 C CA . GLY B 2 6 ? 446.62449 330.08985 227.70878 1.000 55.41755 6 GLY A CA 1
ATOM 625 C C . GLY B 2 6 ? 446.19870 328.69546 228.11952 1.000 51.70179 6 GLY A C 1
ATOM 626 O O . GLY B 2 6 ? 445.52754 327.97392 227.37643 1.000 53.26242 6 GLY A O 1
ATOM 627 N N . ILE B 2 7 ? 446.59343 328.30377 229.32789 1.000 48.32008 7 ILE A N 1
ATOM 628 C CA . ILE B 2 7 ? 446.36397 326.95190 229.80851 1.000 46.11112 7 ILE A CA 1
ATOM 629 C C . ILE B 2 7 ? 445.45960 326.91624 231.02987 1.000 44.84184 7 ILE A C 1
ATOM 630 O O . ILE B 2 7 ? 445.25426 325.85363 231.60634 1.000 48.07057 7 ILE A O 1
ATOM 635 N N . ALA B 2 8 ? 444.92073 328.05518 231.44356 1.000 40.97708 8 ALA A N 1
ATOM 636 C CA . ALA B 2 8 ? 443.96403 328.04152 232.53623 1.000 39.90448 8 ALA A CA 1
ATOM 637 C C . ALA B 2 8 ? 442.72146 327.26739 232.12273 1.000 40.41667 8 ALA A C 1
ATOM 638 O O . ALA B 2 8 ? 442.36460 327.20836 230.94779 1.000 42.47928 8 ALA A O 1
ATOM 640 N N . LEU B 2 9 ? 442.07876 326.64198 233.09816 1.000 38.16031 9 LEU A N 1
ATOM 641 C CA . LEU B 2 9 ? 440.92202 325.79700 232.85778 1.000 36.41717 9 LEU A CA 1
ATOM 642 C C . LEU B 2 9 ? 439.73062 326.33733 233.62936 1.000 37.28806 9 LEU A C 1
ATOM 643 O O . LEU B 2 9 ? 439.83948 326.62559 234.82188 1.000 40.86473 9 LEU A O 1
ATOM 648 N N . GLY B 2 10 ? 438.60765 326.47991 232.94909 1.000 35.59894 10 GLY A N 1
ATOM 649 C CA . GLY B 2 10 ? 437.35626 326.85426 233.58566 1.000 34.86965 10 GLY A CA 1
ATOM 650 C C . GLY B 2 10 ? 436.32749 325.75984 233.39410 1.000 36.33888 10 GLY A C 1
ATOM 651 O O . GLY B 2 10 ? 436.19986 325.20683 232.30489 1.000 41.40650 10 GLY A O 1
ATOM 652 N N . MET B 2 11 ? 435.60840 325.44486 234.45888 1.000 35.22493 11 MET A N 1
ATOM 653 C CA . MET B 2 11 ? 434.66087 324.34437 234.44849 1.000 33.92575 11 MET A CA 1
ATOM 654 C C . MET B 2 11 ? 433.34878 324.78085 235.06643 1.000 34.80525 11 MET A C 1
ATOM 655 O O . MET B 2 11 ? 433.33039 325.42274 236.11668 1.000 39.35999 11 MET A O 1
ATOM 660 N N . ILE B 2 12 ? 432.25379 324.41539 234.41638 1.000 34.02573 12 ILE A N 1
ATOM 661 C CA . ILE B 2 12 ? 430.91791 324.63843 234.94196 1.000 34.31154 12 ILE A CA 1
ATOM 662 C C . ILE B 2 12 ? 430.16192 323.32341 234.84942 1.000 36.30796 12 ILE A C 1
ATOM 663 O O . ILE B 2 12 ? 430.17565 322.66911 233.80382 1.000 38.89042 12 ILE A O 1
ATOM 668 N N . GLU B 2 13 ? 429.53410 322.92460 235.94812 1.000 35.90619 13 GLU A N 1
ATOM 669 C CA . GLU B 2 13 ? 428.76592 321.69250 236.02665 1.000 35.89775 13 GLU A CA 1
ATOM 670 C C . GLU B 2 13 ? 427.31799 322.03846 236.32426 1.000 38.23710 13 GLU A C 1
ATOM 671 O O . GLU B 2 13 ? 427.04125 322.82603 237.23023 1.000 41.33602 13 GLU A O 1
ATOM 677 N N . THR B 2 14 ? 426.39859 321.45812 235.56523 1.000 37.33997 14 THR A N 1
ATOM 678 C CA . THR B 2 14 ? 424.98529 321.75603 235.71399 1.000 37.63776 14 THR A CA 1
ATOM 679 C C . THR B 2 14 ? 424.18082 320.47098 235.80543 1.000 37.98067 14 THR A C 1
ATOM 680 O O . THR B 2 14 ? 424.65053 319.38906 235.45557 1.000 40.55199 14 THR A O 1
ATOM 684 N N . ARG B 2 15 ? 422.94792 320.61398 236.27314 1.000 39.70879 15 ARG A N 1
ATOM 685 C CA . ARG B 2 15 ? 421.96619 319.53827 236.24127 1.000 40.47809 15 ARG A CA 1
ATOM 686 C C . ARG B 2 15 ? 421.13218 319.69724 234.97899 1.000 42.62611 15 ARG A C 1
ATOM 687 O O . ARG B 2 15 ? 420.28323 320.58597 234.89755 1.000 48.11605 15 ARG A O 1
ATOM 695 N N . GLY B 2 16 ? 421.37549 318.84720 233.99727 1.000 40.36443 16 GLY A N 1
ATOM 696 C CA . GLY B 2 16 ? 420.70440 318.95639 232.72356 1.000 39.32362 16 GLY A CA 1
ATOM 697 C C . GLY B 2 16 ? 421.56840 319.64288 231.68155 1.000 39.14417 16 GLY A C 1
ATOM 698 O O . GLY B 2 16 ? 422.55562 320.30998 231.98574 1.000 41.39750 16 GLY A O 1
ATOM 699 N N . LEU B 2 17 ? 421.17644 319.47557 230.42157 1.000 37.98970 17 LEU A N 1
ATOM 700 C CA . LEU B 2 17 ? 421.97547 319.99394 229.32022 1.000 36.22119 17 LEU A CA 1
ATOM 701 C C . LEU B 2 17 ? 421.66750 321.44936 229.00557 1.000 38.39590 17 LEU A C 1
ATOM 702 O O . LEU B 2 17 ? 422.55841 322.18176 228.56975 1.000 42.47765 17 LEU A O 1
ATOM 707 N N . VAL B 2 18 ? 420.42680 321.88100 229.20519 1.000 38.38669 18 VAL A N 1
ATOM 708 C CA . VAL B 2 18 ? 420.05215 323.24588 228.83950 1.000 37.37098 18 VAL A CA 1
ATOM 709 C C . VAL B 2 18 ? 420.84232 324.28717 229.62559 1.000 38.68626 18 VAL A C 1
ATOM 710 O O . VAL B 2 18 ? 421.38031 325.21968 229.00371 1.000 41.68439 18 VAL A O 1
ATOM 714 N N . PRO B 2 19 ? 420.95136 324.20995 230.95675 1.000 39.19653 19 PRO A N 1
ATOM 715 C CA . PRO B 2 19 ? 421.81090 325.17455 231.65337 1.000 38.71885 19 PRO A CA 1
ATOM 716 C C . PRO B 2 19 ? 423.25752 325.09072 231.22808 1.000 38.36625 19 PRO A C 1
ATOM 717 O O . PRO B 2 19 ? 423.94059 326.11511 231.20232 1.000 43.69489 19 PRO A O 1
ATOM 721 N N . ALA B 2 20 ? 423.74267 323.90451 230.87143 1.000 36.68185 20 ALA A N 1
ATOM 722 C CA . ALA B 2 20 ? 425.11712 323.77964 230.40456 1.000 37.05094 20 ALA A CA 1
ATOM 723 C C . ALA B 2 20 ? 425.32851 324.51487 229.09019 1.000 38.13281 20 ALA A C 1
ATOM 724 O O . ALA B 2 20 ? 426.35178 325.17611 228.90227 1.000 41.94323 20 ALA A O 1
ATOM 726 N N . ILE B 2 21 ? 424.38143 324.40611 228.16365 1.000 37.73727 21 ILE A N 1
ATOM 727 C CA . ILE B 2 21 ? 424.52363 325.10697 226.89416 1.000 36.67940 21 ILE A CA 1
ATOM 728 C C . ILE B 2 21 ? 424.43267 326.61176 227.10219 1.000 38.36457 21 ILE A C 1
ATOM 729 O O . ILE B 2 21 ? 425.17637 327.38348 226.48435 1.000 42.68108 21 ILE A O 1
ATOM 734 N N . GLU B 2 22 ? 423.52866 327.05613 227.97485 1.000 38.17842 22 GLU A N 1
ATOM 735 C CA . GLU B 2 22 ? 423.45766 328.48343 228.26921 1.000 39.77714 22 GLU A CA 1
ATOM 736 C C . GLU B 2 22 ? 424.76382 328.98086 228.87692 1.000 41.12488 22 GLU A C 1
ATOM 737 O O . GLU B 2 22 ? 425.26305 330.05281 228.51388 1.000 45.09558 22 GLU A O 1
ATOM 743 N N . ALA B 2 23 ? 425.33876 328.20354 229.79333 1.000 40.70547 23 ALA A N 1
ATOM 744 C CA . ALA B 2 23 ? 426.61112 328.57250 230.39673 1.000 39.01042 23 ALA A CA 1
ATOM 745 C C . ALA B 2 23 ? 427.71852 328.63785 229.35860 1.000 39.34608 23 ALA A C 1
ATOM 746 O O . ALA B 2 23 ? 428.53574 329.55833 229.37917 1.000 43.93914 23 ALA A O 1
ATOM 748 N N . ALA B 2 24 ? 427.76392 327.67077 228.44494 1.000 37.91365 24 ALA A N 1
ATOM 749 C CA . ALA B 2 24 ? 428.78405 327.69356 227.40483 1.000 37.21603 24 ALA A CA 1
ATOM 750 C C . ALA B 2 24 ? 428.64885 328.93150 226.53458 1.000 41.58627 24 ALA A C 1
ATOM 751 O O . ALA B 2 24 ? 429.64657 329.58940 226.21204 1.000 44.83105 24 ALA A O 1
ATOM 753 N N . ASP B 2 25 ? 427.41791 329.26981 226.15669 1.000 41.87154 25 ASP A N 1
ATOM 754 C CA . ASP B 2 25 ? 427.19602 330.45636 225.34223 1.000 40.76680 25 ASP A CA 1
ATOM 755 C C . ASP B 2 25 ? 427.67435 331.70741 226.06080 1.000 42.92627 25 ASP A C 1
ATOM 756 O O . ASP B 2 25 ? 428.40526 332.52496 225.49067 1.000 45.45195 25 ASP A O 1
ATOM 761 N N . ALA B 2 26 ? 427.28251 331.86373 227.32390 1.000 42.71303 26 ALA A N 1
ATOM 762 C CA . ALA B 2 26 ? 427.67399 333.05455 228.06581 1.000 42.19942 26 ALA A CA 1
ATOM 763 C C . ALA B 2 26 ? 429.18369 333.13100 228.24133 1.000 42.38748 26 ALA A C 1
ATOM 764 O O . ALA B 2 26 ? 429.77673 334.20149 228.07631 1.000 45.13969 26 ALA A O 1
ATOM 766 N N . MET B 2 27 ? 429.82485 332.00649 228.56789 1.000 42.49686 27 MET A N 1
ATOM 767 C CA . MET B 2 27 ? 431.27217 332.00466 228.74118 1.000 40.87583 27 MET A CA 1
ATOM 768 C C . MET B 2 27 ? 431.97704 332.42893 227.46676 1.000 41.52352 27 MET A C 1
ATOM 769 O O . MET B 2 27 ? 432.84384 333.30488 227.49110 1.000 45.38626 27 MET A O 1
ATOM 774 N N . THR B 2 28 ? 431.62822 331.81651 226.33919 1.000 41.03495 28 THR A N 1
ATOM 775 C CA . THR B 2 28 ? 432.35408 332.14081 225.12190 1.000 42.07214 28 THR A CA 1
ATOM 776 C C . THR B 2 28 ? 432.01222 333.52469 224.59466 1.000 44.71045 28 THR A C 1
ATOM 777 O O . THR B 2 28 ? 432.79668 334.08699 223.83008 1.000 49.09260 28 THR A O 1
ATOM 781 N N . LYS B 2 29 ? 430.86565 334.08497 224.96879 1.000 44.15329 29 LYS A N 1
ATOM 782 C CA . LYS B 2 29 ? 430.59390 335.46815 224.60607 1.000 42.26100 29 LYS A CA 1
ATOM 783 C C . LYS B 2 29 ? 431.34964 336.44990 225.48752 1.000 42.14125 29 LYS A C 1
ATOM 784 O O . LYS B 2 29 ? 431.73728 337.52181 225.01990 1.000 45.64536 29 LYS A O 1
ATOM 790 N N . ALA B 2 30 ? 431.57309 336.10046 226.75089 1.000 40.56797 30 ALA A N 1
ATOM 791 C CA . ALA B 2 30 ? 432.10628 337.05514 227.71126 1.000 38.62769 30 ALA A CA 1
ATOM 792 C C . ALA B 2 30 ? 433.59756 337.31151 227.55277 1.000 41.59047 30 ALA A C 1
ATOM 793 O O . ALA B 2 30 ? 434.05263 338.42015 227.83850 1.000 49.16432 30 ALA A O 1
ATOM 795 N N . ALA B 2 31 ? 434.37987 336.31718 227.14619 1.000 40.32601 31 ALA A N 1
ATOM 796 C CA . ALA B 2 31 ? 435.82798 336.44865 227.18891 1.000 39.00453 31 ALA A CA 1
ATOM 797 C C . ALA B 2 31 ? 436.45360 335.58708 226.10605 1.000 41.68268 31 ALA A C 1
ATOM 798 O O . ALA B 2 31 ? 435.78028 334.79780 225.44771 1.000 46.62328 31 ALA A O 1
ATOM 800 N N . GLU B 2 32 ? 437.76450 335.74555 225.92863 1.000 43.56530 32 GLU A N 1
ATOM 801 C CA . GLU B 2 32 ? 438.51383 334.98434 224.92965 1.000 48.19480 32 GLU A CA 1
ATOM 802 C C . GLU B 2 32 ? 438.89202 333.62948 225.51533 1.000 48.16559 32 GLU A C 1
ATOM 803 O O . GLU B 2 32 ? 439.99166 333.41682 226.02650 1.000 52.69572 32 GLU A O 1
ATOM 809 N N . VAL B 2 33 ? 437.95451 332.69122 225.43528 1.000 45.89682 33 VAL A N 1
ATOM 810 C CA . VAL B 2 33 ? 438.19465 331.32333 225.86099 1.000 41.30732 33 VAL A CA 1
ATOM 811 C C . VAL B 2 33 ? 437.77406 330.38741 224.74104 1.000 45.46818 33 VAL A C 1
ATOM 812 O O . VAL B 2 33 ? 436.96095 330.73125 223.88390 1.000 50.90085 33 VAL A O 1
ATOM 816 N N . ARG B 2 34 ? 438.35626 329.19589 224.75259 1.000 45.82101 34 ARG A N 1
ATOM 817 C CA . ARG B 2 34 ? 438.00251 328.13260 223.82670 1.000 45.37987 34 ARG A CA 1
ATOM 818 C C . ARG B 2 34 ? 437.16025 327.09678 224.54715 1.000 44.47656 34 ARG A C 1
ATOM 819 O O . ARG B 2 34 ? 437.53856 326.62611 225.61973 1.000 46.84278 34 ARG A O 1
ATOM 827 N N . LEU B 2 35 ? 436.03435 326.73487 223.95300 1.000 46.64795 35 LEU A N 1
ATOM 828 C CA . LEU B 2 35 ? 435.24514 325.61873 224.44660 1.000 44.87125 35 LEU A CA 1
ATOM 829 C C . LEU B 2 35 ? 435.92408 324.32853 224.01373 1.000 47.04588 35 LEU A C 1
ATOM 830 O O . LEU B 2 35 ? 436.05248 324.06754 222.81661 1.000 51.07928 35 LEU A O 1
ATOM 835 N N . VAL B 2 36 ? 436.38138 323.53233 224.97442 1.000 45.55632 36 VAL A N 1
ATOM 836 C CA . VAL B 2 36 ? 437.14057 322.32761 224.66011 1.000 49.51286 36 VAL A CA 1
ATOM 837 C C . VAL B 2 36 ? 436.37926 321.05113 224.94388 1.000 52.03302 36 VAL A C 1
ATOM 838 O O . VAL B 2 36 ? 436.88241 319.96948 224.61045 1.000 59.32185 36 VAL A O 1
ATOM 842 N N . GLY B 2 37 ? 435.20062 321.12309 225.54197 1.000 47.35144 37 GLY A N 1
ATOM 843 C CA . GLY B 2 37 ? 434.46339 319.90384 225.77193 1.000 46.25295 37 GLY A CA 1
ATOM 844 C C . GLY B 2 37 ? 433.16615 320.04886 226.52805 1.000 45.38967 37 GLY A C 1
ATOM 845 O O . GLY B 2 37 ? 433.00179 320.94570 227.35405 1.000 47.03878 37 GLY A O 1
ATOM 846 N N . ARG B 2 38 ? 432.22652 319.16502 226.22350 1.000 45.66696 38 ARG A N 1
ATOM 847 C CA . ARG B 2 38 ? 430.99973 319.00238 226.98551 1.000 42.25577 38 ARG A CA 1
ATOM 848 C C . ARG B 2 38 ? 430.89859 317.53174 227.34100 1.000 42.29480 38 ARG A C 1
ATOM 849 O O . ARG B 2 38 ? 430.94507 316.67795 226.45332 1.000 47.08488 38 ARG A O 1
ATOM 857 N N . GLN B 2 39 ? 430.77321 317.23349 228.62543 1.000 39.19497 39 GLN A N 1
ATOM 858 C CA . GLN B 2 39 ? 430.82637 315.86435 229.10976 1.000 38.63765 39 GLN A CA 1
ATOM 859 C C . GLN B 2 39 ? 429.53134 315.50692 229.81804 1.000 40.34518 39 GLN A C 1
ATOM 860 O O . GLN B 2 39 ? 429.07814 316.24291 230.69587 1.000 41.61428 39 GLN A O 1
ATOM 866 N N . PHE B 2 40 ? 428.94821 314.37458 229.44394 1.000 41.78310 40 PHE A N 1
ATOM 867 C CA . PHE B 2 40 ? 427.79598 313.82353 230.14452 1.000 39.54132 40 PHE A CA 1
ATOM 868 C C . PHE B 2 40 ? 428.31337 312.91981 231.25581 1.000 41.03110 40 PHE A C 1
ATOM 869 O O . PHE B 2 40 ? 428.76622 311.80349 231.00005 1.000 45.78315 40 PHE A O 1
ATOM 877 N N . VAL B 2 41 ? 428.26378 313.41689 232.48643 1.000 40.48387 41 VAL A N 1
ATOM 878 C CA . VAL B 2 41 ? 428.86205 312.71954 233.61561 1.000 39.70390 41 VAL A CA 1
ATOM 879 C C . VAL B 2 41 ? 428.05084 311.49969 234.02132 1.000 42.06917 41 VAL A C 1
ATOM 880 O O . VAL B 2 41 ? 428.61098 310.50693 234.49032 1.000 44.84448 41 VAL A O 1
ATOM 884 N N . GLY B 2 42 ? 426.74747 311.54587 233.86406 1.000 41.55920 42 GLY A N 1
ATOM 885 C CA . GLY B 2 42 ? 425.89894 310.50455 234.39244 1.000 37.74864 42 GLY A CA 1
ATOM 886 C C . GLY B 2 42 ? 425.05619 311.03043 235.53459 1.000 40.26443 42 GLY A C 1
ATOM 887 O O . GLY B 2 42 ? 425.45052 311.94504 236.26474 1.000 42.62141 42 GLY A O 1
ATOM 888 N N . GLY B 2 43 ? 423.86699 310.46385 235.68085 1.000 40.63467 43 GLY A N 1
ATOM 889 C CA . GLY B 2 43 ? 422.97846 310.93524 236.71854 1.000 40.34901 43 GLY A CA 1
ATOM 890 C C . GLY B 2 43 ? 422.44813 312.33130 236.50637 1.000 45.56715 43 GLY A C 1
ATOM 891 O O . GLY B 2 43 ? 421.96096 312.94566 237.45258 1.000 50.65466 43 GLY A O 1
ATOM 892 N N . GLY B 2 44 ? 422.52507 312.85231 235.28831 1.000 43.00168 44 GLY A N 1
ATOM 893 C CA . GLY B 2 44 ? 422.03401 314.17545 234.98392 1.000 40.81463 44 GLY A CA 1
ATOM 894 C C . GLY B 2 44 ? 423.07673 315.27186 235.00707 1.000 41.05624 44 GLY A C 1
ATOM 895 O O . GLY B 2 44 ? 422.77842 316.38759 234.57899 1.000 44.38255 44 GLY A O 1
ATOM 896 N N . TYR B 2 45 ? 424.28067 314.99702 235.49322 1.000 40.61750 45 TYR A N 1
ATOM 897 C CA . TYR B 2 45 ? 425.32452 316.00975 235.51237 1.000 38.11919 45 TYR A CA 1
ATOM 898 C C . TYR B 2 45 ? 425.88214 316.23809 234.11632 1.000 38.00156 45 TYR A C 1
ATOM 899 O O . TYR B 2 45 ? 426.10617 315.29407 233.35922 1.000 39.96409 45 TYR A O 1
ATOM 908 N N . VAL B 2 46 ? 426.10603 317.50223 233.77858 1.000 37.25616 46 VAL A N 1
ATOM 909 C CA . VAL B 2 46 ? 426.76964 317.89352 232.54354 1.000 35.78064 46 VAL A CA 1
ATOM 910 C C . VAL B 2 46 ? 427.84181 318.91430 232.88741 1.000 36.75050 46 VAL A C 1
ATOM 911 O O . VAL B 2 46 ? 427.60288 319.83271 233.67539 1.000 40.35273 46 VAL A O 1
ATOM 915 N N . THR B 2 47 ? 429.02297 318.75200 232.30468 1.000 36.38895 47 THR A N 1
ATOM 916 C CA . THR B 2 47 ? 430.15199 319.63379 232.56052 1.000 36.07014 47 THR A CA 1
ATOM 917 C C . THR B 2 47 ? 430.64937 320.21347 231.24867 1.000 38.01239 47 THR A C 1
ATOM 918 O O . THR B 2 47 ? 430.86034 319.47598 230.28503 1.000 40.67314 47 THR A O 1
ATOM 922 N N . VAL B 2 48 ? 430.84523 321.52596 231.21692 1.000 37.30250 48 VAL A N 1
ATOM 923 C CA . VAL B 2 48 ? 431.42812 322.21042 230.07172 1.000 36.31003 48 VAL A CA 1
ATOM 924 C C . VAL B 2 48 ? 432.75835 322.80203 230.50526 1.000 37.65818 48 VAL A C 1
ATOM 925 O O . VAL B 2 48 ? 432.87771 323.32626 231.61512 1.000 39.89031 48 VAL A O 1
ATOM 929 N N . LEU B 2 49 ? 433.75976 322.69984 229.64098 1.000 37.55330 49 LEU A N 1
ATOM 930 C CA . LEU B 2 49 ? 435.12241 323.09357 229.96517 1.000 36.70669 49 LEU A CA 1
ATOM 931 C C . LEU B 2 49 ? 435.62855 324.12112 228.96556 1.000 39.01152 49 LEU A C 1
ATOM 932 O O . LEU B 2 49 ? 435.38733 323.99945 227.76452 1.000 43.82851 49 LEU A O 1
ATOM 937 N N . VAL B 2 50 ? 436.33447 325.13060 229.46523 1.000 37.97582 50 VAL A N 1
ATOM 938 C CA . VAL B 2 50 ? 436.93374 326.15499 228.62183 1.000 36.68045 50 VAL A CA 1
ATOM 939 C C . VAL B 2 50 ? 438.39664 326.32222 229.00121 1.000 37.95298 50 VAL A C 1
ATOM 940 O O . VAL B 2 50 ? 438.78624 326.09597 230.14858 1.000 40.13818 50 VAL A O 1
ATOM 944 N N . ARG B 2 51 ? 439.20891 326.72245 228.02710 1.000 38.69146 51 ARG A N 1
ATOM 945 C CA . ARG B 2 51 ? 440.61399 327.02614 228.24821 1.000 38.69139 51 ARG A CA 1
ATOM 946 C C . ARG B 2 51 ? 440.91257 328.44180 227.77495 1.000 41.85024 51 ARG A C 1
ATOM 947 O O . ARG B 2 51 ? 440.23625 328.97364 226.89423 1.000 47.32226 51 ARG A O 1
ATOM 955 N N . GLY B 2 52 ? 441.93296 329.04629 228.36750 1.000 43.63556 52 GLY A N 1
ATOM 956 C CA . GLY B 2 52 ? 442.35314 330.37440 227.97617 1.000 45.25398 52 GLY A CA 1
ATOM 957 C C . GLY B 2 52 ? 443.32854 330.92870 228.99253 1.000 45.69923 52 GLY A C 1
ATOM 958 O O . GLY B 2 52 ? 443.86105 330.19675 229.82256 1.000 48.67916 52 GLY A O 1
ATOM 959 N N . GLU B 2 53 ? 443.54940 332.23562 228.91405 1.000 46.96043 53 GLU A N 1
ATOM 960 C CA . GLU B 2 53 ? 444.37894 332.89194 229.91120 1.000 44.14000 53 GLU A CA 1
ATOM 961 C C . GLU B 2 53 ? 443.62636 333.03050 231.22752 1.000 42.30513 53 GLU A C 1
ATOM 962 O O . GLU B 2 53 ? 442.40090 332.94235 231.28629 1.000 46.23819 53 GLU A O 1
ATOM 968 N N . THR B 2 54 ? 444.38697 333.26452 232.29374 1.000 41.27697 54 THR A N 1
ATOM 969 C CA . THR B 2 54 ? 443.81713 333.26530 233.63566 1.000 41.05905 54 THR A CA 1
ATOM 970 C C . THR B 2 54 ? 442.72134 334.31436 233.78157 1.000 42.26104 54 THR A C 1
ATOM 971 O O . THR B 2 54 ? 441.64019 334.02701 234.30454 1.000 45.18544 54 THR A O 1
ATOM 975 N N . GLY B 2 55 ? 442.98247 335.54165 233.33461 1.000 40.45495 55 GLY A N 1
ATOM 976 C CA . GLY B 2 55 ? 441.96858 336.57750 233.43858 1.000 37.27093 55 GLY A CA 1
ATOM 977 C C . GLY B 2 55 ? 440.76117 336.29592 232.56760 1.000 39.15822 55 GLY A C 1
ATOM 978 O O . GLY B 2 55 ? 439.61557 336.51092 232.98209 1.000 42.37145 55 GLY A O 1
ATOM 979 N N . ALA B 2 56 ? 440.99991 335.80042 231.35356 1.000 39.30963 56 ALA A N 1
ATOM 980 C CA . ALA B 2 56 ? 439.89680 335.43875 230.47697 1.000 37.95040 56 ALA A CA 1
ATOM 981 C C . ALA B 2 56 ? 439.04494 334.34579 231.09765 1.000 39.13948 56 ALA A C 1
ATOM 982 O O . ALA B 2 56 ? 437.81586 334.41793 231.06298 1.000 43.41265 56 ALA A O 1
ATOM 984 N N . VAL B 2 57 ? 439.67910 333.33065 231.67945 1.000 37.88890 57 VAL A N 1
ATOM 985 C CA . VAL B 2 57 ? 438.92487 332.23050 232.26283 1.000 36.16665 57 VAL A CA 1
ATOM 986 C C . VAL B 2 57 ? 438.15368 332.69857 233.48929 1.000 38.84044 57 VAL A C 1
ATOM 987 O O . VAL B 2 57 ? 437.01288 332.28501 233.70880 1.000 42.24016 57 VAL A O 1
ATOM 991 N N . ASN B 2 58 ? 438.74453 333.57956 234.29648 1.000 39.77374 58 ASN A N 1
ATOM 992 C CA . ASN B 2 58 ? 438.00688 334.14435 235.42243 1.000 40.50114 58 ASN A CA 1
ATOM 993 C C . ASN B 2 58 ? 436.73860 334.84159 234.95032 1.000 42.49126 58 ASN A C 1
ATOM 994 O O . ASN B 2 58 ? 435.63362 334.55476 235.43647 1.000 46.47678 58 ASN A O 1
ATOM 999 N N . ALA B 2 59 ? 436.87707 335.74491 233.97857 1.000 41.13876 59 ALA A N 1
ATOM 1000 C CA . ALA B 2 59 ? 435.70924 336.46522 233.48376 1.000 40.20579 59 ALA A CA 1
ATOM 1001 C C . ALA B 2 59 ? 434.68253 335.51148 232.89047 1.000 41.38507 59 ALA A C 1
ATOM 1002 O O . ALA B 2 59 ? 433.47810 335.64129 233.14473 1.000 44.75616 59 ALA A O 1
ATOM 1004 N N . ALA B 2 60 ? 435.14577 334.54338 232.10032 1.000 39.92748 60 ALA A N 1
ATOM 1005 C CA . ALA B 2 60 ? 434.24125 333.62966 231.41843 1.000 36.54950 60 ALA A CA 1
ATOM 1006 C C . ALA B 2 60 ? 433.45807 332.78462 232.40502 1.000 38.84886 60 ALA A C 1
ATOM 1007 O O . ALA B 2 60 ? 432.24602 332.61338 232.25518 1.000 45.04431 60 ALA A O 1
ATOM 1009 N N . VAL B 2 61 ? 434.12928 332.24194 233.41718 1.000 38.80005 61 VAL A N 1
ATOM 1010 C CA . VAL B 2 61 ? 433.43532 331.38788 234.36735 1.000 38.09524 61 VAL A CA 1
ATOM 1011 C C . VAL B 2 61 ? 432.43559 332.19898 235.17001 1.000 41.09565 61 VAL A C 1
ATOM 1012 O O . VAL B 2 61 ? 431.32934 331.72962 235.45268 1.000 44.56029 61 VAL A O 1
ATOM 1016 N N . ARG B 2 62 ? 432.79114 333.43087 235.53793 1.000 42.10543 62 ARG A N 1
ATOM 1017 C CA . ARG B 2 62 ? 431.83577 334.25852 236.26503 1.000 42.63706 62 ARG A CA 1
ATOM 1018 C C . ARG B 2 62 ? 430.58930 334.51947 235.42926 1.000 44.79142 62 ARG A C 1
ATOM 1019 O O . ARG B 2 62 ? 429.45985 334.37469 235.91255 1.000 49.41597 62 ARG A O 1
ATOM 1027 N N . ALA B 2 63 ? 430.77529 334.87532 234.15857 1.000 42.81379 63 ALA A N 1
ATOM 1028 C CA . ALA B 2 63 ? 429.62588 335.12969 233.29767 1.000 42.26791 63 ALA A CA 1
ATOM 1029 C C . ALA B 2 63 ? 428.77849 333.87852 233.10888 1.000 45.00773 63 ALA A C 1
ATOM 1030 O O . ALA B 2 63 ? 427.54421 333.94180 233.15142 1.000 50.41640 63 ALA A O 1
ATOM 1032 N N . GLY B 2 64 ? 429.42238 332.73175 232.90518 1.000 43.27715 64 GLY A N 1
ATOM 1033 C CA . GLY B 2 64 ? 428.67663 331.50398 232.70658 1.000 42.94877 64 GLY A CA 1
ATOM 1034 C C . GLY B 2 64 ? 427.88468 331.09760 233.93020 1.000 45.61863 64 GLY A C 1
ATOM 1035 O O . GLY B 2 64 ? 426.73554 330.67304 233.82110 1.000 50.98319 64 GLY A O 1
ATOM 1036 N N . ALA B 2 65 ? 428.48479 331.22571 235.11194 1.000 44.64873 65 ALA A N 1
ATOM 1037 C CA . ALA B 2 65 ? 427.76422 330.90543 236.33537 1.000 45.70503 65 ALA A CA 1
ATOM 1038 C C . ALA B 2 65 ? 426.59799 331.85488 236.54487 1.000 50.64618 65 ALA A C 1
ATOM 1039 O O . ALA B 2 65 ? 425.53248 331.44493 237.01276 1.000 56.64515 65 ALA A O 1
ATOM 1041 N N . ASP B 2 66 ? 426.78140 333.13228 236.21637 1.000 50.18504 66 ASP A N 1
ATOM 1042 C CA . ASP B 2 66 ? 425.67929 334.07675 236.34357 1.000 52.44961 66 ASP A CA 1
ATOM 1043 C C . ASP B 2 66 ? 424.53564 333.72582 235.39949 1.000 55.25873 66 ASP A C 1
ATOM 1044 O O . ASP B 2 66 ? 423.36270 333.85982 235.75967 1.000 58.04096 66 ASP A O 1
ATOM 1049 N N . ALA B 2 67 ? 424.85556 333.27457 234.18628 1.000 54.64298 67 ALA A N 1
ATOM 1050 C CA . ALA B 2 67 ? 423.81835 333.10143 233.17425 1.000 54.27487 67 ALA A CA 1
ATOM 1051 C C . ALA B 2 67 ? 422.95233 331.87397 233.43458 1.000 55.66755 67 ALA A C 1
ATOM 1052 O O . ALA B 2 67 ? 421.73844 331.91346 233.21516 1.000 56.16007 67 ALA A O 1
ATOM 1054 N N . CYS B 2 68 ? 423.54686 330.77298 233.88253 1.000 53.98182 68 CYS A N 1
ATOM 1055 C CA . CYS B 2 68 ? 422.83883 329.50364 233.96997 1.000 54.20862 68 CYS A CA 1
ATOM 1056 C C . CYS B 2 68 ? 422.28957 329.21169 235.35879 1.000 56.36431 68 CYS A C 1
ATOM 1057 O O . CYS B 2 68 ? 421.79039 328.11034 235.58996 1.000 56.86591 68 CYS A O 1
ATOM 1060 N N . GLU B 2 69 ? 422.35758 330.17124 236.28012 1.000 57.22647 69 GLU A N 1
ATOM 1061 C CA . GLU B 2 69 ? 421.97100 329.90696 237.66244 1.000 58.22888 69 GLU A CA 1
ATOM 1062 C C . GLU B 2 69 ? 420.50436 329.51495 237.78335 1.000 61.35629 69 GLU A C 1
ATOM 1063 O O . GLU B 2 69 ? 420.16277 328.59785 238.53569 1.000 62.43113 69 GLU A O 1
ATOM 1069 N N . ARG B 2 70 ? 419.62151 330.20364 237.06683 1.000 60.62425 70 ARG A N 1
ATOM 1070 C CA . ARG B 2 70 ? 418.18542 329.99326 237.18362 1.000 57.03391 70 ARG A CA 1
ATOM 1071 C C . ARG B 2 70 ? 417.59965 329.32326 235.94887 1.000 54.37041 70 ARG A C 1
ATOM 1072 O O . ARG B 2 70 ? 416.41429 329.47539 235.65832 1.000 57.20187 70 ARG A O 1
ATOM 1080 N N . VAL B 2 71 ? 418.41203 328.57695 235.21714 1.000 50.14687 71 VAL A N 1
ATOM 1081 C CA . VAL B 2 71 ? 417.98598 327.92765 233.98833 1.000 45.88995 71 VAL A CA 1
ATOM 1082 C C . VAL B 2 71 ? 417.81471 326.44872 234.28151 1.000 46.48819 71 VAL A C 1
ATOM 1083 O O . VAL B 2 71 ? 418.76291 325.78153 234.70552 1.000 50.18353 71 VAL A O 1
ATOM 1087 N N . GLY B 2 72 ? 416.61323 325.93838 234.05101 1.000 46.04263 72 GLY A N 1
ATOM 1088 C CA . GLY B 2 72 ? 416.35992 324.52776 234.27871 1.000 44.95536 72 GLY A CA 1
ATOM 1089 C C . GLY B 2 72 ? 416.59070 324.14832 235.72159 1.000 48.17133 72 GLY A C 1
ATOM 1090 O O . GLY B 2 72 ? 416.15974 324.83992 236.64737 1.000 50.12121 72 GLY A O 1
ATOM 1091 N N . ASP B 2 73 ? 417.28667 323.03764 235.92263 1.000 49.23409 73 ASP A N 1
ATOM 1092 C CA . ASP B 2 73 ? 417.57207 322.54452 237.25847 1.000 51.23221 73 ASP A CA 1
ATOM 1093 C C . ASP B 2 73 ? 418.81956 323.17032 237.86463 1.000 51.65944 73 ASP A C 1
ATOM 1094 O O . ASP B 2 73 ? 419.17650 322.83216 238.99429 1.000 54.81544 73 ASP A O 1
ATOM 1099 N N . GLY B 2 74 ? 419.49473 324.05163 237.14520 1.000 49.11046 74 GLY A N 1
ATOM 1100 C CA . GLY B 2 74 ? 420.43089 324.96420 237.76416 1.000 47.97942 74 GLY A CA 1
ATOM 1101 C C . GLY B 2 74 ? 421.87528 324.51695 237.70454 1.000 46.99821 74 GLY A C 1
ATOM 1102 O O . GLY B 2 74 ? 422.26382 323.58519 236.99917 1.000 48.71234 74 GLY A O 1
ATOM 1103 N N . LEU B 2 75 ? 422.67710 325.21313 238.49616 1.000 47.02570 75 LEU A N 1
ATOM 1104 C CA . LEU B 2 75 ? 424.12477 325.10512 238.48232 1.000 43.19932 75 LEU A CA 1
ATOM 1105 C C . LEU B 2 75 ? 424.61263 324.26995 239.65500 1.000 42.62561 75 LEU A C 1
ATOM 1106 O O . LEU B 2 75 ? 424.09851 324.38501 240.76787 1.000 45.98110 75 LEU A O 1
ATOM 1111 N N . VAL B 2 76 ? 425.60676 323.43053 239.40023 1.000 40.30137 76 VAL A N 1
ATOM 1112 C CA . VAL B 2 76 ? 426.21596 322.60846 240.43374 1.000 40.34929 76 VAL A CA 1
ATOM 1113 C C . VAL B 2 76 ? 427.55756 323.17125 240.87535 1.000 42.15859 76 VAL A C 1
ATOM 1114 O O . VAL B 2 76 ? 427.80416 323.33474 242.06712 1.000 47.64713 76 VAL A O 1
ATOM 1118 N N . ALA B 2 77 ? 428.44230 323.46564 239.92780 1.000 41.20181 77 ALA A N 1
ATOM 1119 C CA . ALA B 2 77 ? 429.77304 323.94422 240.25970 1.000 38.35411 77 ALA A CA 1
ATOM 1120 C C . ALA B 2 77 ? 430.25106 324.92888 239.20747 1.000 39.36687 77 ALA A C 1
ATOM 1121 O O . ALA B 2 77 ? 429.86701 324.85228 238.04127 1.000 41.58181 77 ALA A O 1
ATOM 1123 N N . ALA B 2 78 ? 431.10691 325.84685 239.63830 1.000 40.73078 78 ALA A N 1
ATOM 1124 C CA . ALA B 2 78 ? 431.80199 326.77321 238.75213 1.000 39.78157 78 ALA A CA 1
ATOM 1125 C C . ALA B 2 78 ? 433.20540 326.93776 239.31104 1.000 42.02705 78 ALA A C 1
ATOM 1126 O O . ALA B 2 78 ? 433.38075 327.52716 240.37744 1.000 47.39598 78 ALA A O 1
ATOM 1128 N N . HIS B 2 79 ? 434.19720 326.40760 238.61018 1.000 39.15835 79 HIS A N 1
ATOM 1129 C CA . HIS B 2 79 ? 435.52259 326.24255 239.17816 1.000 39.00751 79 HIS A CA 1
ATOM 1130 C C . HIS B 2 79 ? 436.58260 326.69177 238.18813 1.000 39.54615 79 HIS A C 1
ATOM 1131 O O . HIS B 2 79 ? 436.39676 326.60590 236.97583 1.000 41.58720 79 HIS A O 1
ATOM 1138 N N . ILE B 2 80 ? 437.69988 327.17163 238.72106 1.000 40.30898 80 ILE A N 1
ATOM 1139 C CA . ILE B 2 80 ? 438.83023 327.62449 237.92337 1.000 38.58553 80 ILE A CA 1
ATOM 1140 C C . ILE B 2 80 ? 440.08797 326.94303 238.43467 1.000 41.39702 80 ILE A C 1
ATOM 1141 O O . ILE B 2 80 ? 440.28841 326.82467 239.64549 1.000 45.93749 80 ILE A O 1
ATOM 1146 N N . ILE B 2 81 ? 440.92341 326.47456 237.51769 1.000 39.56354 81 ILE A N 1
ATOM 1147 C CA . ILE B 2 81 ? 442.26362 326.01047 237.84571 1.000 38.78341 81 ILE A CA 1
ATOM 1148 C C . ILE B 2 81 ? 443.23389 326.73971 236.93408 1.000 38.21264 81 ILE A C 1
ATOM 1149 O O . ILE B 2 81 ? 443.19209 326.56334 235.71318 1.000 41.22526 81 ILE A O 1
ATOM 1154 N N . ALA B 2 82 ? 444.10577 327.55485 237.52349 1.000 37.56620 82 ALA A N 1
ATOM 1155 C CA . ALA B 2 82 ? 444.97105 328.41357 236.72543 1.000 37.59621 82 ALA A CA 1
ATOM 1156 C C . ALA B 2 82 ? 445.99474 327.61764 235.93184 1.000 40.23828 82 ALA A C 1
ATOM 1157 O O . ALA B 2 82 ? 446.36104 328.01944 234.82589 1.000 43.64871 82 ALA A O 1
ATOM 1159 N N . ARG B 2 83 ? 446.46843 326.50121 236.46955 1.000 40.90313 83 ARG A N 1
ATOM 1160 C CA . ARG B 2 83 ? 447.45599 325.67877 235.77911 1.000 43.67005 83 ARG A CA 1
ATOM 1161 C C . ARG B 2 83 ? 447.28873 324.24909 236.26509 1.000 45.27129 83 ARG A C 1
ATOM 1162 O O . ARG B 2 83 ? 447.67150 323.93931 237.39262 1.000 49.69932 83 ARG A O 1
ATOM 1170 N N . VAL B 2 84 ? 446.71469 323.39180 235.43836 1.000 46.79554 84 VAL A N 1
ATOM 1171 C CA . VAL B 2 84 ? 446.54600 321.99584 235.81821 1.000 47.34906 84 VAL A CA 1
ATOM 1172 C C . VAL B 2 84 ? 447.86527 321.26241 235.65269 1.000 50.12041 84 VAL A C 1
ATOM 1173 O O . VAL B 2 84 ? 448.67874 321.58203 234.78240 1.000 52.99522 84 VAL A O 1
ATOM 1177 N N . HIS B 2 85 ? 448.07185 320.26548 236.50428 1.000 49.07613 85 HIS A N 1
ATOM 1178 C CA . HIS B 2 85 ? 449.22860 319.39582 236.38782 1.000 48.28710 85 HIS A CA 1
ATOM 1179 C C . HIS B 2 85 ? 449.18375 318.64453 235.06629 1.000 50.45558 85 HIS A C 1
ATOM 1180 O O . HIS B 2 85 ? 448.11470 318.34544 234.53537 1.000 54.89256 85 HIS A O 1
ATOM 1187 N N . SER B 2 86 ? 450.36361 318.33581 234.53287 1.000 49.80939 86 SER A N 1
ATOM 1188 C CA . SER B 2 86 ? 450.43182 317.66974 233.23782 1.000 51.50619 86 SER A CA 1
ATOM 1189 C C . SER B 2 86 ? 449.73673 316.31524 233.25408 1.000 53.05765 86 SER A C 1
ATOM 1190 O O . SER B 2 86 ? 449.28247 315.84406 232.20865 1.000 54.35073 86 SER A O 1
ATOM 1193 N N . GLU B 2 87 ? 449.65291 315.67009 234.41782 1.000 51.59122 87 GLU A N 1
ATOM 1194 C CA . GLU B 2 87 ? 448.93429 314.40332 234.50431 1.000 51.25900 87 GLU A CA 1
ATOM 1195 C C . GLU B 2 87 ? 447.45107 314.58686 234.22391 1.000 52.40919 87 GLU A C 1
ATOM 1196 O O . GLU B 2 87 ? 446.82754 313.74601 233.57170 1.000 55.95837 87 GLU A O 1
ATOM 1202 N N . VAL B 2 88 ? 446.86743 315.67807 234.71868 1.000 50.50311 88 VAL A N 1
ATOM 1203 C CA . VAL B 2 88 ? 445.44494 315.92019 234.54360 1.000 48.18889 88 VAL A CA 1
ATOM 1204 C C . VAL B 2 88 ? 445.07722 316.18199 233.09150 1.000 49.55454 88 VAL A C 1
ATOM 1205 O O . VAL B 2 88 ? 443.92593 315.96495 232.70889 1.000 52.21151 88 VAL A O 1
ATOM 1209 N N . GLU B 2 89 ? 446.02220 316.62854 232.26152 1.000 50.53014 89 GLU A N 1
ATOM 1210 C CA . GLU B 2 89 ? 445.71920 316.82530 230.84703 1.000 52.51349 89 GLU A CA 1
ATOM 1211 C C . GLU B 2 89 ? 445.18657 315.56066 230.19438 1.000 55.73836 89 GLU A C 1
ATOM 1212 O O . GLU B 2 89 ? 444.38959 315.64117 229.25603 1.000 59.48138 89 GLU A O 1
ATOM 1218 N N . ASN B 2 90 ? 445.61220 314.38959 230.66578 1.000 56.41183 90 ASN A N 1
ATOM 1219 C CA . ASN B 2 90 ? 445.18610 313.14378 230.04412 1.000 56.09911 90 ASN A CA 1
ATOM 1220 C C . ASN B 2 90 ? 443.71131 312.84982 230.25965 1.000 53.58750 90 ASN A C 1
ATOM 1221 O O . ASN B 2 90 ? 443.13888 312.06342 229.50376 1.000 58.99757 90 ASN A O 1
ATOM 1226 N N . ILE B 2 91 ? 443.08319 313.44502 231.26667 1.000 50.04325 91 ILE A N 1
ATOM 1227 C CA . ILE B 2 91 ? 441.66007 313.25721 231.49294 1.000 48.65601 91 ILE A CA 1
ATOM 1228 C C . ILE B 2 91 ? 440.85624 314.47975 231.08032 1.000 52.01097 91 ILE A C 1
ATOM 1229 O O . ILE B 2 91 ? 439.67144 314.57329 231.40289 1.000 55.44670 91 ILE A O 1
ATOM 1234 N N . LEU B 2 92 ? 441.46604 315.41648 230.36800 1.000 51.70900 92 LEU A N 1
ATOM 1235 C CA . LEU B 2 92 ? 440.76401 316.59011 229.88398 1.000 51.87930 92 LEU A CA 1
ATOM 1236 C C . LEU B 2 92 ? 440.55915 316.48999 228.38457 1.000 56.52678 92 LEU A C 1
ATOM 1237 O O . LEU B 2 92 ? 441.51189 316.19045 227.65614 1.000 59.14145 92 LEU A O 1
ATOM 1242 N N . PRO B 2 93 ? 439.34823 316.71313 227.88973 1.000 56.69423 93 PRO A N 1
ATOM 1243 C CA . PRO B 2 93 ? 439.13444 316.71299 226.44154 1.000 56.48580 93 PRO A CA 1
ATOM 1244 C C . PRO B 2 93 ? 439.83922 317.88135 225.77614 1.000 58.67333 93 PRO A C 1
ATOM 1245 O O . PRO B 2 93 ? 440.03798 318.94021 226.37207 1.000 59.62237 93 PRO A O 1
ATOM 1249 N N . LYS B 2 94 ? 440.22080 317.67810 224.52019 1.000 60.10661 94 LYS A N 1
ATOM 1250 C CA . LYS B 2 94 ? 440.89673 318.71578 223.75461 1.000 60.86149 94 LYS A CA 1
ATOM 1251 C C . LYS B 2 94 ? 439.98851 319.42216 222.76355 1.000 63.56955 94 LYS A C 1
ATOM 1252 O O . LYS B 2 94 ? 440.19217 320.60760 222.49109 1.000 64.91767 94 LYS A O 1
ATOM 1258 N N . ALA B 2 95 ? 439.00887 318.72480 222.20634 1.000 64.39620 95 ALA A N 1
ATOM 1259 C CA . ALA B 2 95 ? 438.03458 319.31628 221.30908 1.000 65.42142 95 ALA A CA 1
ATOM 1260 C C . ALA B 2 95 ? 436.66204 318.76851 221.66170 1.000 69.03848 95 ALA A C 1
ATOM 1261 O O . ALA B 2 95 ? 436.55210 317.64828 222.17202 1.000 67.37314 95 ALA A O 1
ATOM 1263 N N . PRO B 2 96 ? 435.59625 319.54078 221.41654 1.000 71.36119 96 PRO A N 1
ATOM 1264 C CA . PRO B 2 96 ? 434.23811 319.09628 221.73764 1.000 70.66037 96 PRO A CA 1
ATOM 1265 C C . PRO B 2 96 ? 433.79194 317.89809 220.90664 1.000 74.08053 96 PRO A C 1
ATOM 1266 O O . PRO B 2 96 ? 434.40027 317.62824 219.87323 1.000 76.68152 96 PRO A O 1
ATOM 1270 N N . VAL C 2 4 ? 455.99757 308.95319 238.24907 1.000 79.34057 4 VAL B N 1
ATOM 1271 C CA . VAL C 2 4 ? 456.46573 307.61292 238.57805 1.000 85.26195 4 VAL B CA 1
ATOM 1272 C C . VAL C 2 4 ? 455.42266 306.88622 239.41095 1.000 82.09050 4 VAL B C 1
ATOM 1273 O O . VAL C 2 4 ? 454.97571 307.38826 240.43950 1.000 74.85256 4 VAL B O 1
ATOM 1277 N N . THR C 2 5 ? 455.03763 305.69852 238.95556 1.000 79.57600 5 THR B N 1
ATOM 1278 C CA . THR C 2 5 ? 454.02321 304.91080 239.63318 1.000 71.68467 5 THR B CA 1
ATOM 1279 C C . THR C 2 5 ? 454.65093 304.12777 240.78529 1.000 69.53337 5 THR B C 1
ATOM 1280 O O . THR C 2 5 ? 455.85474 304.20149 241.04369 1.000 73.82680 5 THR B O 1
ATOM 1284 N N . GLY C 2 6 ? 453.82568 303.36613 241.48438 1.000 62.50691 6 GLY B N 1
ATOM 1285 C CA . GLY C 2 6 ? 454.29841 302.62783 242.63135 1.000 54.08484 6 GLY B CA 1
ATOM 1286 C C . GLY C 2 6 ? 453.30447 301.57264 243.03930 1.000 51.45913 6 GLY B C 1
ATOM 1287 O O . GLY C 2 6 ? 452.41354 301.20795 242.27361 1.000 52.57315 6 GLY B O 1
ATOM 1288 N N . ILE C 2 7 ? 453.46257 301.08459 244.26251 1.000 46.43238 7 ILE B N 1
ATOM 1289 C CA . ILE C 2 7 ? 452.63905 299.97573 244.71618 1.000 44.33825 7 ILE B CA 1
ATOM 1290 C C . ILE C 2 7 ? 451.35296 300.44181 245.39538 1.000 43.13444 7 ILE B C 1
ATOM 1291 O O . ILE C 2 7 ? 450.32249 299.77732 245.27817 1.000 45.43994 7 ILE B O 1
ATOM 1296 N N . ALA C 2 8 ? 451.38002 301.56702 246.09894 1.000 39.27684 8 ALA B N 1
ATOM 1297 C CA . ALA C 2 8 ? 450.20706 302.00682 246.83114 1.000 37.89231 8 ALA B CA 1
ATOM 1298 C C . ALA C 2 8 ? 449.14240 302.53697 245.87715 1.000 39.63827 8 ALA B C 1
ATOM 1299 O O . ALA C 2 8 ? 449.41261 302.88469 244.72976 1.000 42.60209 8 ALA B O 1
ATOM 1301 N N . LEU C 2 9 ? 447.90951 302.56888 246.36387 1.000 38.67823 9 LEU B N 1
ATOM 1302 C CA . LEU C 2 9 ? 446.76494 303.00002 245.57955 1.000 36.06337 9 LEU B CA 1
ATOM 1303 C C . LEU C 2 9 ? 446.00654 304.05877 246.35862 1.000 37.12385 9 LEU B C 1
ATOM 1304 O O . LEU C 2 9 ? 445.73765 303.88147 247.54749 1.000 41.54228 9 LEU B O 1
ATOM 1309 N N . GLY C 2 10 ? 445.68169 305.15454 245.70008 1.000 37.17179 10 GLY B N 1
ATOM 1310 C CA . GLY C 2 10 ? 444.87648 306.20787 246.29499 1.000 37.00131 10 GLY B CA 1
ATOM 1311 C C . GLY C 2 10 ? 443.63929 306.45421 245.45721 1.000 36.77524 10 GLY B C 1
ATOM 1312 O O . GLY C 2 10 ? 443.71985 306.52613 244.23504 1.000 40.80944 10 GLY B O 1
ATOM 1313 N N . MET C 2 11 ? 442.49850 306.57155 246.11992 1.000 36.57235 11 MET B N 1
ATOM 1314 C CA . MET C 2 11 ? 441.22612 306.70225 245.43041 1.000 36.97212 11 MET B CA 1
ATOM 1315 C C . MET C 2 11 ? 440.40457 307.81760 246.04417 1.000 37.56161 11 MET B C 1
ATOM 1316 O O . MET C 2 11 ? 440.29127 307.91924 247.26536 1.000 42.05884 11 MET B O 1
ATOM 1321 N N . ILE C 2 12 ? 439.81979 308.64145 245.18800 1.000 35.95485 12 ILE B N 1
ATOM 1322 C CA . ILE C 2 12 ? 438.90441 309.68787 245.60942 1.000 36.97260 12 ILE B CA 1
ATOM 1323 C C . ILE C 2 12 ? 437.64626 309.58387 244.76543 1.000 38.72722 12 ILE B C 1
ATOM 1324 O O . ILE C 2 12 ? 437.72132 309.53083 243.53598 1.000 40.12841 12 ILE B O 1
ATOM 1329 N N . GLU C 2 13 ? 436.49816 309.53792 245.42496 1.000 38.85144 13 GLU B N 1
ATOM 1330 C CA . GLU C 2 13 ? 435.20256 309.47245 244.76907 1.000 37.18774 13 GLU B CA 1
ATOM 1331 C C . GLU C 2 13 ? 434.43531 310.75227 245.05233 1.000 39.29444 13 GLU B C 1
ATOM 1332 O O . GLU C 2 13 ? 434.39574 311.21310 246.19438 1.000 42.71589 13 GLU B O 1
ATOM 1338 N N . THR C 2 14 ? 433.82591 311.31621 244.01881 1.000 40.44522 14 THR B N 1
ATOM 1339 C CA . THR C 2 14 ? 433.12833 312.58463 244.12460 1.000 41.77414 14 THR B CA 1
ATOM 1340 C C . THR C 2 14 ? 431.77162 312.48431 243.45149 1.000 42.32487 14 THR B C 1
ATOM 1341 O O . THR C 2 14 ? 431.50823 311.56964 242.67328 1.000 44.70484 14 THR B O 1
ATOM 1345 N N . ARG C 2 15 ? 430.90980 313.44282 243.76313 1.000 41.94800 15 ARG B N 1
ATOM 1346 C CA . ARG C 2 15 ? 429.65894 313.62888 243.04085 1.000 42.91418 15 ARG B CA 1
ATOM 1347 C C . ARG C 2 15 ? 429.90354 314.65029 241.94156 1.000 44.36816 15 ARG B C 1
ATOM 1348 O O . ARG C 2 15 ? 430.05720 315.84100 242.21726 1.000 48.30994 15 ARG B O 1
ATOM 1356 N N . GLY C 2 16 ? 429.94798 314.19116 240.70239 1.000 43.19790 16 GLY B N 1
ATOM 1357 C CA . GLY C 2 16 ? 430.20105 315.06439 239.58084 1.000 40.78994 16 GLY B CA 1
ATOM 1358 C C . GLY C 2 16 ? 431.66163 315.09206 239.17956 1.000 40.42357 16 GLY B C 1
ATOM 1359 O O . GLY C 2 16 ? 432.54939 314.60921 239.87928 1.000 43.71932 16 GLY B O 1
ATOM 1360 N N . LEU C 2 17 ? 431.90894 315.69146 238.02089 1.000 39.62534 17 LEU B N 1
ATOM 1361 C CA . LEU C 2 17 ? 433.23727 315.68162 237.42947 1.000 36.90646 17 LEU B CA 1
ATOM 1362 C C . LEU C 2 17 ? 434.12943 316.80875 237.92304 1.000 38.70119 17 LEU B C 1
ATOM 1363 O O . LEU C 2 17 ? 435.34038 316.61304 238.04058 1.000 43.51748 17 LEU B O 1
ATOM 1368 N N . VAL C 2 18 ? 433.57486 317.98751 238.19449 1.000 38.06109 18 VAL B N 1
ATOM 1369 C CA . VAL C 2 18 ? 434.41189 319.12194 238.58839 1.000 39.12465 18 VAL B CA 1
ATOM 1370 C C . VAL C 2 18 ? 435.17652 318.85063 239.87930 1.000 39.65044 18 VAL B C 1
ATOM 1371 O O . VAL C 2 18 ? 436.39803 319.07758 239.90612 1.000 43.50288 18 VAL B O 1
ATOM 1375 N N . PRO C 2 19 ? 434.55299 318.37714 240.96283 1.000 38.76854 19 PRO B N 1
ATOM 1376 C CA . PRO C 2 19 ? 435.35192 318.01591 242.13931 1.000 38.35094 19 PRO B CA 1
ATOM 1377 C C . PRO C 2 19 ? 436.35571 316.91930 241.86291 1.000 38.75544 19 PRO B C 1
ATOM 1378 O O . PRO C 2 19 ? 437.43517 316.92707 242.45574 1.000 43.17447 19 PRO B O 1
ATOM 1382 N N . ALA C 2 20 ? 436.04520 315.98356 240.96852 1.000 37.66016 20 ALA B N 1
ATOM 1383 C CA . ALA C 2 20 ? 437.00680 314.94232 240.63090 1.000 36.97248 20 ALA B CA 1
ATOM 1384 C C . ALA C 2 20 ? 438.24878 315.52542 239.97712 1.000 37.32938 20 ALA B C 1
ATOM 1385 O O . ALA C 2 20 ? 439.37099 315.12912 240.30036 1.000 40.50210 20 ALA B O 1
ATOM 1387 N N . ILE C 2 21 ? 438.06871 316.46508 239.05217 1.000 37.47455 21 ILE B N 1
ATOM 1388 C CA . ILE C 2 21 ? 439.21123 317.07210 238.38279 1.000 38.03276 21 ILE B CA 1
ATOM 1389 C C . ILE C 2 21 ? 440.01748 317.91120 239.36073 1.000 40.67365 21 ILE B C 1
ATOM 1390 O O . ILE C 2 21 ? 441.25308 317.88905 239.34535 1.000 44.77528 21 ILE B O 1
ATOM 1395 N N . GLU C 2 22 ? 439.33827 318.64984 240.23645 1.000 39.97815 22 GLU B N 1
ATOM 1396 C CA . GLU C 2 22 ? 440.05954 319.40987 241.24867 1.000 40.69578 22 GLU B CA 1
ATOM 1397 C C . GLU C 2 22 ? 440.86914 318.48682 242.15157 1.000 42.31933 22 GLU B C 1
ATOM 1398 O O . GLU C 2 22 ? 442.03468 318.76618 242.45721 1.000 46.05970 22 GLU B O 1
ATOM 1404 N N . ALA C 2 23 ? 440.27049 317.37375 242.57579 1.000 40.50863 23 ALA B N 1
ATOM 1405 C CA . ALA C 2 23 ? 440.97863 316.42256 243.41971 1.000 39.92898 23 ALA B CA 1
ATOM 1406 C C . ALA C 2 23 ? 442.17911 315.83341 242.70212 1.000 41.33038 23 ALA B C 1
ATOM 1407 O O . ALA C 2 23 ? 443.24774 315.68966 243.29591 1.000 45.97737 23 ALA B O 1
ATOM 1409 N N . ALA C 2 24 ? 442.02146 315.47141 241.43016 1.000 39.84235 24 ALA B N 1
ATOM 1410 C CA . ALA C 2 24 ? 443.13872 314.90002 240.68806 1.000 38.37871 24 ALA B CA 1
ATOM 1411 C C . ALA C 2 24 ? 444.27705 315.89780 240.55625 1.000 43.43630 24 ALA B C 1
ATOM 1412 O O . ALA C 2 24 ? 445.45145 315.53890 240.70471 1.000 47.60584 24 ALA B O 1
ATOM 1414 N N . ASP C 2 25 ? 443.94726 317.15757 240.28004 1.000 44.39879 25 ASP B N 1
ATOM 1415 C CA . ASP C 2 25 ? 444.97459 318.18411 240.18163 1.000 43.09277 25 ASP B CA 1
ATOM 1416 C C . ASP C 2 25 ? 445.71590 318.33611 241.50057 1.000 44.40743 25 ASP B C 1
ATOM 1417 O O . ASP C 2 25 ? 446.95110 318.34815 241.53491 1.000 47.98896 25 ASP B O 1
ATOM 1422 N N . ALA C 2 26 ? 444.97374 318.41709 242.60373 1.000 42.35396 26 ALA B N 1
ATOM 1423 C CA . ALA C 2 26 ? 445.61042 318.57184 243.90504 1.000 40.76969 26 ALA B CA 1
ATOM 1424 C C . ALA C 2 26 ? 446.47652 317.36856 244.24306 1.000 41.87510 26 ALA B C 1
ATOM 1425 O O . ALA C 2 26 ? 447.58339 317.51822 244.76956 1.000 45.78630 26 ALA B O 1
ATOM 1427 N N . MET C 2 27 ? 445.99289 316.16741 243.93603 1.000 41.79870 27 MET B N 1
ATOM 1428 C CA . MET C 2 27 ? 446.74535 314.96010 244.23774 1.000 39.42961 27 MET B CA 1
ATOM 1429 C C . MET C 2 27 ? 448.05767 314.93675 243.47693 1.000 41.54795 27 MET B C 1
ATOM 1430 O O . MET C 2 27 ? 449.12306 314.73826 244.06469 1.000 45.89410 27 MET B O 1
ATOM 1435 N N . THR C 2 28 ? 448.00570 315.15339 242.16597 1.000 40.86892 28 THR B N 1
ATOM 1436 C CA . THR C 2 28 ? 449.22889 315.07125 241.38449 1.000 40.34235 28 THR B CA 1
ATOM 1437 C C . THR C 2 28 ? 450.17630 316.22617 241.66443 1.000 43.70433 28 THR B C 1
ATOM 1438 O O . THR C 2 28 ? 451.37970 316.08132 241.44333 1.000 48.10675 28 THR B O 1
ATOM 1442 N N . LYS C 2 29 ? 449.67360 317.36607 242.13479 1.000 43.34912 29 LYS B N 1
ATOM 1443 C CA . LYS C 2 29 ? 450.57799 318.43496 242.53556 1.000 41.81974 29 LYS B CA 1
ATOM 1444 C C . LYS C 2 29 ? 451.22072 318.17131 243.88792 1.000 41.60542 29 LYS B C 1
ATOM 1445 O O . LYS C 2 29 ? 452.36565 318.56895 244.10891 1.000 45.79694 29 LYS B O 1
ATOM 1451 N N . ALA C 2 30 ? 450.50998 317.50698 244.79662 1.000 39.45637 30 ALA B N 1
ATOM 1452 C CA . ALA C 2 30 ? 450.97004 317.42297 246.17695 1.000 36.64055 30 ALA B CA 1
ATOM 1453 C C . ALA C 2 30 ? 452.15390 316.48223 246.33452 1.000 39.84975 30 ALA B C 1
ATOM 1454 O O . ALA C 2 30 ? 453.06483 316.75644 247.11861 1.000 47.59021 30 ALA B O 1
ATOM 1456 N N . ALA C 2 31 ? 452.14762 315.35408 245.64096 1.000 37.36312 31 ALA B N 1
ATOM 1457 C CA . ALA C 2 31 ? 453.16831 314.34706 245.86442 1.000 38.33408 31 ALA B CA 1
ATOM 1458 C C . ALA C 2 31 ? 453.45706 313.64359 244.55262 1.000 42.18126 31 ALA B C 1
ATOM 1459 O O . ALA C 2 31 ? 452.82373 313.90615 243.53127 1.000 47.11624 31 ALA B O 1
ATOM 1461 N N . GLU C 2 32 ? 454.42196 312.73854 244.58882 1.000 41.12224 32 GLU B N 1
ATOM 1462 C CA . GLU C 2 32 ? 454.89032 312.06926 243.38350 1.000 44.22236 32 GLU B CA 1
ATOM 1463 C C . GLU C 2 32 ? 454.00882 310.83981 243.19448 1.000 47.95222 32 GLU B C 1
ATOM 1464 O O . GLU C 2 32 ? 454.28222 309.75657 243.70725 1.000 52.29426 32 GLU B O 1
ATOM 1470 N N . VAL C 2 33 ? 452.89359 311.03224 242.49510 1.000 45.97974 33 VAL B N 1
ATOM 1471 C CA . VAL C 2 33 ? 451.94606 309.96827 242.20653 1.000 40.92110 33 VAL B CA 1
ATOM 1472 C C . VAL C 2 33 ? 451.58428 310.04712 240.73517 1.000 44.90824 33 VAL B C 1
ATOM 1473 O O . VAL C 2 33 ? 451.72757 311.08518 240.09124 1.000 50.31589 33 VAL B O 1
ATOM 1477 N N . ARG C 2 34 ? 451.10616 308.93154 240.20711 1.000 45.81317 34 ARG B N 1
ATOM 1478 C CA . ARG C 2 34 ? 450.69778 308.83536 238.81694 1.000 44.94888 34 ARG B CA 1
ATOM 1479 C C . ARG C 2 34 ? 449.19258 308.64423 238.75303 1.000 44.39386 34 ARG B C 1
ATOM 1480 O O . ARG C 2 34 ? 448.64777 307.76419 239.42109 1.000 45.37782 34 ARG B O 1
ATOM 1488 N N . LEU C 2 35 ? 448.52528 309.47700 237.96661 1.000 45.76544 35 LEU B N 1
ATOM 1489 C CA . LEU C 2 35 ? 447.08729 309.36199 237.76786 1.000 44.79681 35 LEU B CA 1
ATOM 1490 C C . LEU C 2 35 ? 446.83091 308.23942 236.77568 1.000 46.31799 35 LEU B C 1
ATOM 1491 O O . LEU C 2 35 ? 447.20646 308.34284 235.60736 1.000 50.12301 35 LEU B O 1
ATOM 1496 N N . VAL C 2 36 ? 446.19159 307.16513 237.22909 1.000 45.60215 36 VAL B N 1
ATOM 1497 C CA . VAL C 2 36 ? 445.99806 305.98617 236.39291 1.000 47.76062 36 VAL B CA 1
ATOM 1498 C C . VAL C 2 36 ? 444.56577 305.80476 235.93804 1.000 50.11231 36 VAL B C 1
ATOM 1499 O O . VAL C 2 36 ? 444.31051 304.91414 235.11688 1.000 53.51197 36 VAL B O 1
ATOM 1503 N N . GLY C 2 37 ? 443.62593 306.60225 236.42399 1.000 46.37540 37 GLY B N 1
ATOM 1504 C CA . GLY C 2 37 ? 442.26238 306.40753 235.98999 1.000 45.76005 37 GLY B CA 1
ATOM 1505 C C . GLY C 2 37 ? 441.26355 307.43602 236.45921 1.000 44.10319 37 GLY B C 1
ATOM 1506 O O . GLY C 2 37 ? 441.33865 307.92996 237.58350 1.000 45.86238 37 GLY B O 1
ATOM 1507 N N . ARG C 2 38 ? 440.32418 307.76847 235.58372 1.000 43.68770 38 ARG B N 1
ATOM 1508 C CA 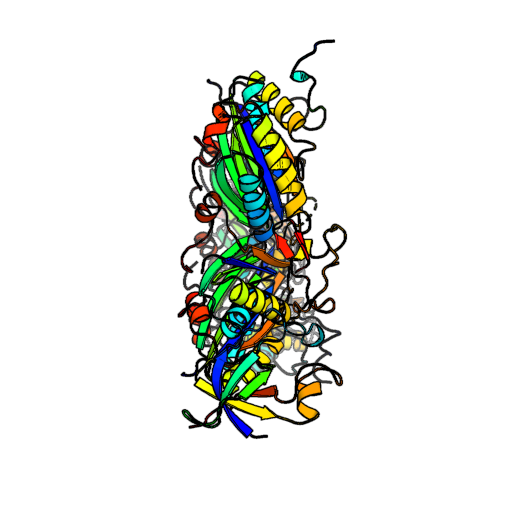. ARG C 2 38 ? 439.15095 308.55893 235.92913 1.000 40.91468 38 ARG B CA 1
ATOM 1509 C C . ARG C 2 38 ? 437.94580 307.75741 235.46795 1.000 43.25622 38 ARG B C 1
ATOM 1510 O O . ARG C 2 38 ? 437.72790 307.59813 234.26553 1.000 49.10583 38 ARG B O 1
ATOM 1518 N N . GLN C 2 39 ? 437.17688 307.24094 236.41259 1.000 41.87146 39 GLN B N 1
ATOM 1519 C CA . GLN C 2 39 ? 436.10168 306.31126 236.11544 1.000 40.38440 39 GLN B CA 1
ATOM 1520 C C . GLN C 2 39 ? 434.75792 306.99218 236.30277 1.000 40.72099 39 GLN B C 1
ATOM 1521 O O . GLN C 2 39 ? 434.48758 307.55884 237.36280 1.000 42.38072 39 GLN B O 1
ATOM 1527 N N . PHE C 2 40 ? 433.91968 306.93181 235.27836 1.000 41.56552 40 PHE B N 1
ATOM 1528 C CA . PHE C 2 40 ? 432.53054 307.35665 235.39877 1.000 41.57482 40 PHE B CA 1
ATOM 1529 C C . PHE C 2 40 ? 431.75143 306.15490 235.90982 1.000 43.30506 40 PHE B C 1
ATOM 1530 O O . PHE C 2 40 ? 431.43138 305.23845 235.15531 1.000 46.08856 40 PHE B O 1
ATOM 1538 N N . VAL C 2 41 ? 431.47339 306.14818 237.20938 1.000 42.46714 41 VAL B N 1
ATOM 1539 C CA . VAL C 2 41 ? 430.87026 304.98256 237.84145 1.000 39.17617 41 VAL B CA 1
ATOM 1540 C C . VAL C 2 41 ? 429.41631 304.82726 237.42068 1.000 40.39338 41 VAL B C 1
ATOM 1541 O O . VAL C 2 41 ? 428.93607 303.71170 237.20318 1.000 45.92698 41 VAL B O 1
ATOM 1545 N N . GLY C 2 42 ? 428.69682 305.93378 237.29700 1.000 41.24786 42 GLY B N 1
ATOM 1546 C CA . GLY C 2 42 ? 427.27686 305.89950 237.02889 1.000 36.93786 42 GLY B CA 1
ATOM 1547 C C . GLY C 2 42 ? 426.50885 306.63626 238.10075 1.000 39.89965 42 GLY B C 1
ATOM 1548 O O . GLY C 2 42 ? 426.94840 306.69306 239.24824 1.000 43.57208 42 GLY B O 1
ATOM 1549 N N . GLY C 2 43 ? 425.37194 307.22018 237.74608 1.000 38.78640 43 GLY B N 1
ATOM 1550 C CA . GLY C 2 43 ? 424.59442 307.93724 238.73070 1.000 38.28240 43 GLY B CA 1
ATOM 1551 C C . GLY C 2 43 ? 425.24868 309.18485 239.26801 1.000 43.75406 43 GLY B C 1
ATOM 1552 O O . GLY C 2 43 ? 424.81949 309.69834 240.29904 1.000 48.72456 43 GLY B O 1
ATOM 1553 N N . GLY C 2 44 ? 426.27532 309.69180 238.59827 1.000 42.24995 44 GLY B N 1
ATOM 1554 C CA . GLY C 2 44 ? 426.95399 310.89298 239.02083 1.000 40.30794 44 GLY B CA 1
ATOM 1555 C C . GLY C 2 44 ? 428.24601 310.67671 239.77681 1.000 43.65651 44 GLY B C 1
ATOM 1556 O O . GLY C 2 44 ? 428.96941 311.64795 240.00849 1.000 49.01315 44 GLY B O 1
ATOM 1557 N N . TYR C 2 45 ? 428.55336 309.44753 240.17601 1.000 42.81583 45 TYR B N 1
ATOM 1558 C CA . TYR C 2 45 ? 429.80919 309.17586 240.85839 1.000 39.67068 45 TYR B CA 1
ATOM 1559 C C . TYR C 2 45 ? 430.96934 309.21690 239.87678 1.000 39.53811 45 TYR B C 1
ATOM 1560 O O . TYR C 2 45 ? 430.89904 308.63672 238.79280 1.000 41.17365 45 TYR B O 1
ATOM 1569 N N . VAL C 2 46 ? 432.03990 309.90006 240.25951 1.000 37.63539 46 VAL B N 1
ATOM 1570 C CA . VAL C 2 46 ? 433.29386 309.87926 239.52087 1.000 36.63331 46 VAL B CA 1
ATOM 1571 C C . VAL C 2 46 ? 434.40387 309.51907 240.49143 1.000 38.46533 46 VAL B C 1
ATOM 1572 O O . VAL C 2 46 ? 434.45276 310.04369 241.60685 1.000 41.80451 46 VAL B O 1
ATOM 1576 N N . THR C 2 47 ? 435.28874 308.62206 240.07359 1.000 38.66268 47 THR B N 1
ATOM 1577 C CA . THR C 2 47 ? 436.40121 308.17096 240.89651 1.000 38.51481 47 THR B CA 1
ATOM 1578 C C . THR C 2 47 ? 437.71188 308.41506 240.16706 1.000 37.92594 47 THR B C 1
ATOM 1579 O O . THR C 2 47 ? 437.82902 308.10298 238.98124 1.000 42.07970 47 THR B O 1
ATOM 1583 N N . VAL C 2 48 ? 438.68803 308.98012 240.87236 1.000 35.29829 48 VAL B N 1
ATOM 1584 C CA . VAL C 2 48 ? 440.02848 309.19792 240.34357 1.000 35.51290 48 VAL B CA 1
ATOM 1585 C C . VAL C 2 48 ? 441.00178 308.35648 241.15468 1.000 35.90884 48 VAL B C 1
ATOM 1586 O O . VAL C 2 48 ? 440.95689 308.36398 242.38739 1.000 39.34102 48 VAL B O 1
ATOM 1590 N N . LEU C 2 49 ? 441.86840 307.62711 240.46447 1.000 35.12841 49 LEU B N 1
ATOM 1591 C CA . LEU C 2 49 ? 442.78104 306.68014 241.08591 1.000 34.67779 49 LEU B CA 1
ATOM 1592 C C . LEU C 2 49 ? 444.22077 307.06861 240.79124 1.000 38.33359 49 LEU B C 1
ATOM 1593 O O . LEU C 2 49 ? 444.54504 307.46564 239.67166 1.000 43.50288 49 LEU B O 1
ATOM 1598 N N . VAL C 2 50 ? 445.08118 306.95522 241.79950 1.000 37.25423 50 VAL B N 1
ATOM 1599 C CA . VAL C 2 50 ? 446.49710 307.26062 241.65509 1.000 36.17506 50 VAL B CA 1
ATOM 1600 C C . VAL C 2 50 ? 447.31368 306.10762 242.21530 1.000 37.66584 50 VAL B C 1
ATOM 1601 O O . VAL C 2 50 ? 446.85307 305.35979 243.08008 1.000 41.28335 50 VAL B O 1
ATOM 1605 N N . ARG C 2 51 ? 448.53697 305.97097 241.71740 1.000 38.67816 51 ARG B N 1
ATOM 1606 C CA . ARG C 2 51 ? 449.48926 304.99175 242.21380 1.000 39.45787 51 ARG B CA 1
ATOM 1607 C C . ARG C 2 51 ? 450.79451 305.69539 242.55014 1.000 43.01368 51 ARG B C 1
ATOM 1608 O O . ARG C 2 51 ? 451.11479 306.73763 241.98157 1.000 47.67045 51 ARG B O 1
ATOM 1616 N N . GLY C 2 52 ? 451.54239 305.11919 243.47833 1.000 42.66119 52 GLY B N 1
ATOM 1617 C CA . GLY C 2 52 ? 452.82712 305.67224 243.85311 1.000 42.42339 52 GLY B CA 1
ATOM 1618 C C . GLY C 2 52 ? 453.34893 304.97781 245.08869 1.000 43.93887 52 GLY B C 1
ATOM 1619 O O . GLY C 2 52 ? 452.75585 304.02171 245.58489 1.000 48.44623 52 GLY B O 1
ATOM 1620 N N . GLU C 2 53 ? 454.47778 305.47642 245.57969 1.000 45.38216 53 GLU B N 1
ATOM 1621 C CA . GLU C 2 53 ? 454.99712 304.96134 246.83471 1.000 43.80806 53 GLU B CA 1
ATOM 1622 C C . GLU C 2 53 ? 454.10127 305.40251 247.98639 1.000 42.93824 53 GLU B C 1
ATOM 1623 O O . GLU C 2 53 ? 453.33881 306.36192 247.87947 1.000 45.64437 53 GLU B O 1
ATOM 1629 N N . THR C 2 54 ? 454.20240 304.67867 249.10064 1.000 42.63583 54 THR B N 1
ATOM 1630 C CA . THR C 2 54 ? 453.17641 304.74482 250.13804 1.000 41.80686 54 THR B CA 1
ATOM 1631 C C . THR C 2 54 ? 453.05066 306.14084 250.73736 1.000 42.37322 54 THR B C 1
ATOM 1632 O O . THR C 2 54 ? 451.94164 306.66818 250.87613 1.000 43.64814 54 THR B O 1
ATOM 1636 N N . GLY C 2 55 ? 454.17238 306.75310 251.11381 1.000 42.11139 55 GLY B N 1
ATOM 1637 C CA . GLY C 2 55 ? 454.10652 308.08832 251.68582 1.000 39.05008 55 GLY B CA 1
ATOM 1638 C C . GLY C 2 55 ? 453.57587 309.11433 250.70456 1.000 41.94941 55 GLY B C 1
ATOM 1639 O O . GLY C 2 55 ? 452.79146 309.99660 251.06996 1.000 44.25002 55 GLY B O 1
ATOM 1640 N N . ALA C 2 56 ? 453.99632 309.00830 249.44458 1.000 43.16600 56 ALA B N 1
ATOM 1641 C CA . ALA C 2 56 ? 453.50414 309.91205 248.41554 1.000 40.76345 56 ALA B CA 1
ATOM 1642 C C . ALA C 2 56 ? 452.00249 309.77483 248.23738 1.000 40.30484 56 ALA B C 1
ATOM 1643 O O . ALA C 2 56 ? 451.29137 310.77705 248.14374 1.000 43.20973 56 ALA B O 1
ATOM 1645 N N . VAL C 2 57 ? 451.50010 308.54290 248.19420 1.000 37.15697 57 VAL B N 1
ATOM 1646 C CA . VAL C 2 57 ? 450.06730 308.34448 248.02518 1.000 35.83072 57 VAL B CA 1
ATOM 1647 C C . VAL C 2 57 ? 449.31348 308.87883 249.23156 1.000 36.90679 57 VAL B C 1
ATOM 1648 O O . VAL C 2 57 ? 448.24241 309.47464 249.09540 1.000 40.80904 57 VAL B O 1
ATOM 1652 N N . ASN C 2 58 ? 449.85793 308.68147 250.42791 1.000 36.88335 58 ASN B N 1
ATOM 1653 C CA . ASN C 2 58 ? 449.22077 309.21570 251.62466 1.000 38.83676 58 ASN B CA 1
ATOM 1654 C C . ASN C 2 58 ? 449.07470 310.73121 251.53790 1.000 41.03151 58 ASN B C 1
ATOM 1655 O O . ASN C 2 58 ? 447.97987 311.28515 251.73440 1.000 45.60672 58 ASN B O 1
ATOM 1660 N N . ALA C 2 59 ? 450.17106 311.41523 251.21132 1.000 39.16057 59 ALA B N 1
ATOM 1661 C CA . ALA C 2 59 ? 450.13318 312.86823 251.10681 1.000 38.00234 59 ALA B CA 1
ATOM 1662 C C . ALA C 2 59 ? 449.18535 313.31830 250.00409 1.000 40.09588 59 ALA B C 1
ATOM 1663 O O . ALA C 2 59 ? 448.40942 314.26636 250.18576 1.000 43.29794 59 ALA B O 1
ATOM 1665 N N . ALA C 2 60 ? 449.22638 312.63889 248.85826 1.000 39.20357 60 ALA B N 1
ATOM 1666 C CA . ALA C 2 60 ? 448.38779 313.01844 247.73093 1.000 36.94528 60 ALA B CA 1
ATOM 1667 C C . ALA C 2 60 ? 446.91499 312.88803 248.07295 1.000 38.15754 60 ALA B C 1
ATOM 1668 O O . ALA C 2 60 ? 446.11857 313.77649 247.76681 1.000 43.31312 60 ALA B O 1
ATOM 1670 N N . VAL C 2 61 ? 446.53106 311.78339 248.70683 1.000 37.85983 61 VAL B N 1
ATOM 1671 C CA . VAL C 2 61 ? 445.12494 311.58372 249.02125 1.000 38.63418 61 VAL B CA 1
ATOM 1672 C C . VAL C 2 61 ? 444.65590 312.62008 250.02569 1.000 40.38264 61 VAL B C 1
ATOM 1673 O O . VAL C 2 61 ? 443.54468 313.14622 249.91360 1.000 44.93610 61 VAL B O 1
ATOM 1677 N N . ARG C 2 62 ? 445.48937 312.94968 251.01300 1.000 41.38742 62 ARG B N 1
ATOM 1678 C CA . ARG C 2 62 ? 445.07726 313.98884 251.95094 1.000 42.28802 62 ARG B CA 1
ATOM 1679 C C . ARG C 2 62 ? 444.86061 315.32302 251.24226 1.000 44.30901 62 ARG B C 1
ATOM 1680 O O . ARG C 2 62 ? 443.84698 315.99955 251.46900 1.000 48.47446 62 ARG B O 1
ATOM 1688 N N . ALA C 2 63 ? 445.77877 315.70021 250.35174 1.000 41.81094 63 ALA B N 1
ATOM 1689 C CA . ALA C 2 63 ? 445.61964 316.9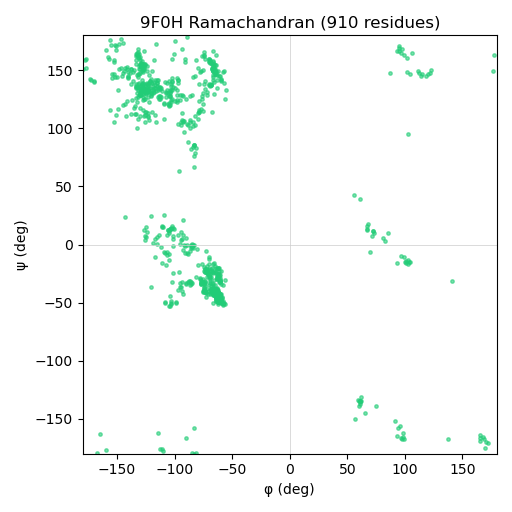5868 249.62788 1.000 41.05723 63 ALA B CA 1
ATOM 1690 C C . ALA C 2 63 ? 444.37187 316.94775 248.75435 1.000 44.18171 63 ALA B C 1
ATOM 1691 O O . ALA C 2 63 ? 443.61311 317.92250 248.72043 1.000 49.17744 63 ALA B O 1
ATOM 1693 N N . GLY C 2 64 ? 444.14563 315.85165 248.03638 1.000 42.44705 64 GLY B N 1
ATOM 1694 C CA . GLY C 2 64 ? 442.98430 315.77858 247.17184 1.000 41.83024 64 GLY B CA 1
ATOM 1695 C C . GLY C 2 64 ? 441.68508 315.84889 247.94413 1.000 44.92598 64 GLY B C 1
ATOM 1696 O O . GLY C 2 64 ? 440.74279 316.52187 247.52788 1.000 50.36476 64 GLY B O 1
ATOM 1697 N N . ALA C 2 65 ? 441.61881 315.16266 249.08408 1.000 44.46760 65 ALA B N 1
ATOM 1698 C CA . ALA C 2 65 ? 440.41638 315.21969 249.90206 1.000 45.81486 65 ALA B CA 1
ATOM 1699 C C . ALA C 2 65 ? 440.16394 316.63151 250.40247 1.000 52.29093 65 ALA B C 1
ATOM 1700 O O . ALA C 2 65 ? 439.01922 317.09171 250.42200 1.000 58.00755 65 ALA B O 1
ATOM 1702 N N . ASP C 2 66 ? 441.21818 317.33926 250.81016 1.000 53.55958 66 ASP B N 1
ATOM 1703 C CA . ASP C 2 66 ? 441.02316 318.71359 251.26203 1.000 55.48875 66 ASP B CA 1
ATOM 1704 C C . ASP C 2 66 ? 440.57353 319.62374 250.12603 1.000 56.59005 66 ASP B C 1
ATOM 1705 O O . ASP C 2 66 ? 439.77204 320.53775 250.34021 1.000 57.80547 66 ASP B O 1
ATOM 1710 N N . ALA C 2 67 ? 441.07808 319.39431 248.91463 1.000 53.67340 67 ALA B N 1
ATOM 1711 C CA . ALA C 2 67 ? 440.86795 320.35654 247.83850 1.000 51.59996 67 ALA B CA 1
ATOM 1712 C C . ALA C 2 67 ? 439.43539 320.34145 247.32001 1.000 56.13296 67 ALA B C 1
ATOM 1713 O O . ALA C 2 67 ? 438.86315 321.39978 247.04392 1.000 61.38097 67 ALA B O 1
ATOM 1715 N N . CYS C 2 68 ? 438.84399 319.16498 247.16309 1.000 55.80206 68 CYS B N 1
ATOM 1716 C CA . CYS C 2 68 ? 437.57066 319.04761 246.46846 1.000 54.81672 68 CYS B CA 1
ATOM 1717 C C . CYS C 2 68 ? 436.36102 319.04521 247.39137 1.000 55.88341 68 CYS B C 1
ATOM 1718 O O . CYS C 2 68 ? 435.23500 318.95800 246.89956 1.000 54.57196 68 CYS B O 1
ATOM 1721 N N . GLU C 2 69 ? 436.54978 319.15210 248.70415 1.000 58.88252 69 GLU B N 1
ATOM 1722 C CA . GLU C 2 69 ? 435.42884 318.94870 249.61237 1.000 60.93232 69 GLU B CA 1
ATOM 1723 C C . GLU C 2 69 ? 434.38540 320.05444 249.52275 1.000 63.74326 69 GLU B C 1
ATOM 1724 O O . GLU C 2 69 ? 433.22693 319.81897 249.87139 1.000 64.07511 69 GLU B O 1
ATOM 1730 N N . ARG C 2 70 ? 434.75372 321.24299 249.05296 1.000 63.56341 70 ARG B N 1
ATOM 1731 C CA . ARG C 2 70 ? 433.80907 322.34043 248.90265 1.000 61.65986 70 ARG B CA 1
ATOM 1732 C C . ARG C 2 70 ? 433.52340 322.67086 247.44660 1.000 57.77827 70 ARG B C 1
ATOM 1733 O O . ARG C 2 70 ? 432.96051 323.72883 247.16184 1.000 58.54743 70 ARG B O 1
ATOM 1741 N N . VAL C 2 71 ? 433.88241 321.79249 246.52295 1.000 55.11886 71 VAL B N 1
ATOM 1742 C CA . VAL C 2 71 ? 433.74227 322.04862 245.09839 1.000 50.91946 71 VAL B CA 1
ATOM 1743 C C . VAL C 2 71 ? 432.55102 321.25902 244.58507 1.000 50.32617 71 VAL B C 1
ATOM 1744 O O . VAL C 2 71 ? 432.53435 320.02696 244.66483 1.000 54.07922 71 VAL B O 1
ATOM 1748 N N . GLY C 2 72 ? 431.56395 321.96394 244.04847 1.000 48.07824 72 GLY B N 1
ATOM 1749 C CA . GLY C 2 72 ? 430.39749 321.29720 243.49893 1.000 46.46842 72 GLY B CA 1
ATOM 1750 C C . GLY C 2 72 ? 429.65417 320.51724 244.55623 1.000 50.25798 72 GLY B C 1
ATOM 1751 O O . GLY C 2 72 ? 429.42243 320.99675 245.66781 1.000 53.08490 72 GLY B O 1
ATOM 1752 N N . ASP C 2 73 ? 429.28052 319.29066 244.21733 1.000 49.54123 73 ASP B N 1
ATOM 1753 C CA . ASP C 2 73 ? 428.54723 318.45098 245.15017 1.000 48.19054 73 ASP B CA 1
ATOM 1754 C C . ASP C 2 73 ? 429.45889 317.68689 246.09830 1.000 49.73529 73 ASP B C 1
ATOM 1755 O O . ASP C 2 73 ? 428.95905 316.96953 246.96737 1.000 54.35721 73 ASP B O 1
ATOM 1760 N N . GLY C 2 74 ? 430.76748 317.81558 245.94906 1.000 48.31878 74 GLY B N 1
ATOM 1761 C CA . GLY C 2 74 ? 431.68127 317.45168 247.00508 1.000 49.37531 74 GLY B CA 1
ATOM 1762 C C . GLY C 2 74 ? 432.21404 316.03664 246.92454 1.000 48.83514 74 GLY B C 1
ATOM 1763 O O . GLY C 2 74 ? 432.11668 315.33120 245.92049 1.000 48.82395 74 GLY B O 1
ATOM 1764 N N . LEU C 2 75 ? 432.78293 315.62292 248.04579 1.000 48.92622 75 LEU B N 1
ATOM 1765 C CA . LEU C 2 75 ? 433.53881 314.38909 248.16407 1.000 45.19068 75 LEU B CA 1
ATOM 1766 C C . LEU C 2 75 ? 432.67227 313.27176 248.72000 1.000 47.16762 75 LEU B C 1
ATOM 1767 O O . LEU C 2 75 ? 431.88407 313.48277 249.64148 1.000 53.26654 75 LEU B O 1
ATOM 1772 N N . VAL C 2 76 ? 432.82792 312.08124 248.15980 1.000 45.08268 76 VAL B N 1
ATOM 1773 C CA . VAL C 2 76 ? 432.15885 310.89121 248.65808 1.000 46.77705 76 VAL B CA 1
ATOM 1774 C C . VAL C 2 76 ? 433.08508 310.05844 249.52905 1.000 47.72671 76 VAL B C 1
ATOM 1775 O O . VAL C 2 76 ? 432.73200 309.69221 250.64675 1.000 53.18247 76 VAL B O 1
ATOM 1779 N N . ALA C 2 77 ? 434.28559 309.76511 249.04278 1.000 44.83033 77 ALA B N 1
ATOM 1780 C CA . ALA C 2 77 ? 435.20482 308.91344 249.77758 1.000 43.03754 77 ALA B CA 1
ATOM 1781 C C . ALA C 2 77 ? 436.63408 309.22622 249.38203 1.000 44.63946 77 ALA B C 1
ATOM 1782 O O . ALA C 2 77 ? 436.91266 309.51576 248.21994 1.000 46.75159 77 ALA B O 1
ATOM 1784 N N . ALA C 2 78 ? 437.52972 309.16786 250.35800 1.000 44.81100 78 ALA B N 1
ATOM 1785 C CA . ALA C 2 78 ? 438.96262 309.21203 250.12225 1.000 42.65652 78 ALA B CA 1
ATOM 1786 C C . ALA C 2 78 ? 439.57829 307.99979 250.79768 1.000 45.71010 78 ALA B C 1
ATOM 1787 O O . ALA C 2 78 ? 439.37008 307.78424 251.99268 1.000 52.26122 78 ALA B O 1
ATOM 1789 N N . HIS C 2 79 ? 440.32222 307.20764 250.03897 1.000 42.00246 79 HIS B N 1
ATOM 1790 C CA . HIS C 2 79 ? 440.75854 305.90312 250.50692 1.000 41.76392 79 HIS B CA 1
ATOM 1791 C C . HIS C 2 79 ? 442.18351 305.61813 250.06778 1.000 41.15203 79 HIS B C 1
ATOM 1792 O O . HIS C 2 79 ? 442.58842 305.99099 248.96715 1.000 43.11009 79 HIS B O 1
ATOM 1799 N N . ILE C 2 80 ? 442.93075 304.93040 250.92332 1.000 41.38462 80 ILE B N 1
ATOM 1800 C CA . ILE C 2 80 ? 444.29500 304.51384 250.62906 1.000 40.82342 80 ILE B CA 1
ATOM 1801 C C . ILE C 2 80 ? 444.41529 303.02341 250.88598 1.000 44.27321 80 ILE B C 1
ATOM 1802 O O . ILE C 2 80 ? 443.98905 302.53757 251.93583 1.000 50.48662 80 ILE B O 1
ATOM 1807 N N . ILE C 2 81 ? 445.00268 302.30427 249.93983 1.000 41.79809 81 ILE B N 1
ATOM 1808 C CA . ILE C 2 81 ? 445.39557 300.91718 250.13327 1.000 40.21934 81 ILE B CA 1
ATOM 1809 C C . ILE C 2 81 ? 446.88485 300.83238 249.84945 1.000 40.78050 81 ILE B C 1
ATOM 1810 O O . ILE C 2 81 ? 447.31289 300.99388 248.70208 1.000 43.57391 81 ILE B O 1
ATOM 1815 N N . ALA C 2 82 ? 447.67337 300.54875 250.88588 1.000 39.76995 82 ALA B N 1
ATOM 1816 C CA . ALA C 2 82 ? 449.12387 300.58421 250.74617 1.000 38.39274 82 ALA B CA 1
ATOM 1817 C C . ALA C 2 82 ? 449.64009 299.49421 249.81924 1.000 40.62508 82 ALA B C 1
ATOM 1818 O O . ALA C 2 82 ? 450.63113 299.70511 249.11868 1.000 45.10719 82 ALA B O 1
ATOM 1820 N N . ARG C 2 83 ? 449.00699 298.32856 249.80575 1.000 39.93153 83 ARG B N 1
ATOM 1821 C CA . ARG C 2 83 ? 449.37359 297.28464 248.85422 1.000 41.91452 83 ARG B CA 1
ATOM 1822 C C . ARG C 2 83 ? 448.13393 296.45966 248.56083 1.000 44.07465 83 ARG B C 1
ATOM 1823 O O . ARG C 2 83 ? 447.65124 295.74074 249.43576 1.000 48.83544 83 ARG B O 1
ATOM 1831 N N . VAL C 2 84 ? 447.62363 296.55995 247.33716 1.000 46.09473 84 VAL B N 1
ATOM 1832 C CA . VAL C 2 84 ? 446.46355 295.76752 246.96532 1.000 46.66100 84 VAL B CA 1
ATOM 1833 C C . VAL C 2 84 ? 446.88003 294.32268 246.74380 1.000 48.17223 84 VAL B C 1
ATOM 1834 O O . VAL C 2 84 ? 448.00799 294.02897 246.33314 1.000 50.60106 84 VAL B O 1
ATOM 1838 N N . HIS C 2 85 ? 445.95209 293.41238 247.01016 1.000 48.08964 85 HIS B N 1
ATOM 1839 C CA . HIS C 2 85 ? 446.13442 292.02391 246.62831 1.000 48.04887 85 HIS B CA 1
ATOM 1840 C C . HIS C 2 85 ? 446.35316 291.92920 245.12634 1.000 48.92900 85 HIS B C 1
ATOM 1841 O O . HIS C 2 85 ? 445.83705 292.73443 244.35327 1.000 52.97736 85 HIS B O 1
ATOM 1848 N N . SER C 2 86 ? 447.14389 290.94254 244.71212 1.000 47.53227 86 SER B N 1
ATOM 1849 C CA . SER C 2 86 ? 447.49788 290.83211 243.30165 1.000 49.93510 86 SER B CA 1
ATOM 1850 C C . SER C 2 86 ? 446.27841 290.60948 242.41546 1.000 51.91103 86 SER B C 1
ATOM 1851 O O . SER C 2 86 ? 446.29768 290.97910 241.23861 1.000 53.90411 86 SER B O 1
ATOM 1854 N N . GLU C 2 87 ? 445.21780 290.00124 242.94659 1.000 50.59807 87 GLU B N 1
ATOM 1855 C CA . GLU C 2 87 ? 444.00718 289.81982 242.15135 1.000 50.58232 87 GLU B CA 1
ATOM 1856 C C . GLU C 2 87 ? 443.31678 291.14507 241.87252 1.000 50.85764 87 GLU B C 1
ATOM 1857 O O . GLU C 2 87 ? 442.74419 291.33425 240.79623 1.000 53.78655 87 GLU B O 1
ATOM 1863 N N . VAL C 2 88 ? 443.34792 292.07036 242.83184 1.000 49.78575 88 VAL B N 1
ATOM 1864 C CA . VAL C 2 88 ? 442.68651 293.35381 242.65128 1.000 49.52768 88 VAL B CA 1
ATOM 1865 C C . VAL C 2 88 ? 443.31887 294.15894 241.52910 1.000 50.55591 88 VAL B C 1
ATOM 1866 O O . VAL C 2 88 ? 442.68114 295.05868 240.98096 1.000 52.86672 88 VAL B O 1
ATOM 1870 N N . GLU C 2 89 ? 444.55640 293.84497 241.15225 1.000 49.87867 89 GLU B N 1
ATOM 1871 C CA . GLU C 2 89 ? 445.20395 294.60006 240.08783 1.000 50.28552 89 GLU B CA 1
ATOM 1872 C C . GLU C 2 89 ? 444.46470 294.46300 238.76590 1.000 53.24226 89 GLU B C 1
ATOM 1873 O O . GLU C 2 89 ? 444.55424 295.35023 237.91408 1.000 55.83176 89 GLU B O 1
ATOM 1879 N N . ASN C 2 90 ? 443.72420 293.37363 238.57624 1.000 53.30417 90 ASN B N 1
ATOM 1880 C CA . ASN C 2 90 ? 443.05076 293.15971 237.30342 1.000 53.43487 90 ASN B CA 1
ATOM 1881 C C . ASN C 2 90 ? 441.85129 294.07286 237.10909 1.000 53.89884 90 ASN B C 1
ATOM 1882 O O . ASN C 2 90 ? 441.43400 294.28425 235.96953 1.000 58.48600 90 ASN B O 1
ATOM 1887 N N . ILE C 2 91 ? 441.28287 294.61019 238.17894 1.000 49.69178 91 ILE B N 1
ATOM 1888 C CA . ILE C 2 91 ? 440.16957 295.53481 238.06757 1.000 48.53466 91 ILE B CA 1
ATOM 1889 C C . ILE C 2 91 ? 440.62043 296.98021 238.27403 1.000 50.94381 91 ILE B C 1
ATOM 1890 O O . ILE C 2 91 ? 439.79542 297.85471 238.51125 1.000 53.24194 91 ILE B O 1
ATOM 1895 N N . LEU C 2 92 ? 441.91602 297.24073 238.19164 1.000 51.71173 92 LEU B N 1
ATOM 1896 C CA . LEU C 2 92 ? 442.43973 298.58512 238.32620 1.000 49.19383 92 LEU B CA 1
ATOM 1897 C C . LEU C 2 92 ? 442.97750 299.06219 236.99199 1.000 52.08527 92 LEU B C 1
ATOM 1898 O O . LEU C 2 92 ? 443.71619 298.32330 236.33168 1.000 55.00954 92 LEU B O 1
ATOM 1903 N N . PRO C 2 93 ? 442.62576 300.26262 236.55229 1.000 52.41776 93 PRO B N 1
ATOM 1904 C CA . PRO C 2 93 ? 443.18185 300.77402 235.29961 1.000 51.71613 93 PRO B CA 1
ATOM 1905 C C . PRO C 2 93 ? 444.66779 301.05441 235.42779 1.000 53.27876 93 PRO B C 1
ATOM 1906 O O . PRO C 2 93 ? 445.17293 301.37689 236.50314 1.000 54.06555 93 PRO B O 1
ATOM 1910 N N . LYS C 2 94 ? 445.37178 300.92704 234.30802 1.000 53.11528 94 LYS B N 1
ATOM 1911 C CA . LYS C 2 94 ? 446.79024 301.25391 234.24674 1.000 53.92467 94 LYS B CA 1
ATOM 1912 C C . LYS C 2 94 ? 447.04751 302.66989 233.76007 1.000 56.56803 94 LYS B C 1
ATOM 1913 O O . LYS C 2 94 ? 447.98560 303.32013 234.22418 1.000 58.38343 94 LYS B O 1
ATOM 1919 N N . ALA C 2 95 ? 446.24626 303.15508 232.82294 1.000 58.37174 95 ALA B N 1
ATOM 1920 C CA . ALA C 2 95 ? 446.35174 304.50966 232.31681 1.000 58.00950 95 ALA B CA 1
ATOM 1921 C C . ALA C 2 95 ? 444.95002 305.05796 232.12005 1.000 62.57437 95 ALA B C 1
ATOM 1922 O O . ALA C 2 95 ? 444.02005 304.29655 231.83391 1.000 66.19332 95 ALA B O 1
ATOM 1924 N N . PRO C 2 96 ? 444.76260 306.36138 232.28322 1.000 64.31584 96 PRO B N 1
ATOM 1925 C CA . PRO C 2 96 ? 443.43492 306.93917 232.07672 1.000 65.99188 96 PRO B CA 1
ATOM 1926 C C . PRO C 2 96 ? 443.05123 306.92567 230.60660 1.000 75.40912 96 PRO B C 1
ATOM 1927 O O . PRO C 2 96 ? 443.89462 306.86492 229.71080 1.000 74.78315 96 PRO B O 1
ATOM 1931 N N . GLU C 2 97 ? 441.74662 306.96706 230.36931 1.000 82.41242 97 GLU B N 1
ATOM 1932 C CA . GLU C 2 97 ? 441.22001 307.00567 229.01132 1.000 86.44282 97 GLU B CA 1
ATOM 1933 C C . GLU C 2 97 ? 440.59069 308.35760 228.69642 1.000 82.18379 97 GLU B C 1
ATOM 1934 O O . GLU C 2 97 ? 440.33986 309.16129 229.59304 1.000 78.62346 97 GLU B O 1
ATOM 1940 N N . GLY D 2 6 ? 417.45113 330.53703 210.02134 1.000 55.77318 6 GLY C N 1
ATOM 1941 C CA . GLY D 2 6 ? 417.72406 331.31499 211.21324 1.000 53.32957 6 GLY C CA 1
ATOM 1942 C C . GLY D 2 6 ? 418.71940 330.64683 212.13388 1.000 53.48851 6 GLY C C 1
ATOM 1943 O O . GLY D 2 6 ? 418.92870 329.44348 212.06163 1.000 54.80197 6 GLY C O 1
ATOM 1944 N N . ILE D 2 7 ? 419.33654 331.43476 213.00865 1.000 50.88542 7 ILE C N 1
ATOM 1945 C CA . ILE D 2 7 ? 420.37211 330.94324 213.90317 1.000 51.12035 7 ILE C CA 1
ATOM 1946 C C . ILE D 2 7 ? 419.94065 330.93971 215.35335 1.000 49.72813 7 ILE C C 1
ATOM 1947 O O . ILE D 2 7 ? 420.72463 330.52455 216.21374 1.000 53.50387 7 ILE C O 1
ATOM 1952 N N . ALA D 2 8 ? 418.73701 331.40680 215.66280 1.000 45.29229 8 ALA C N 1
ATOM 1953 C CA . ALA D 2 8 ? 418.25756 331.31477 217.03066 1.000 42.22249 8 ALA C CA 1
ATOM 1954 C C . ALA D 2 8 ? 418.06761 329.85417 217.40951 1.000 40.87819 8 ALA C C 1
ATOM 1955 O O . ALA D 2 8 ? 417.81588 328.99959 216.56169 1.000 44.15230 8 ALA C O 1
ATOM 1957 N N . LEU D 2 9 ? 418.20723 329.56586 218.69531 1.000 38.52733 9 LEU C N 1
ATOM 1958 C CA . LEU D 2 9 ? 418.14498 328.20026 219.18662 1.000 36.74841 9 LEU C CA 1
ATOM 1959 C C . LEU D 2 9 ? 417.10130 328.09816 220.28444 1.000 36.29367 9 LEU C C 1
ATOM 1960 O O . LEU D 2 9 ? 417.08585 328.91214 221.20935 1.000 37.33433 9 LEU C O 1
ATOM 1965 N N . GLY D 2 10 ? 416.23444 327.10881 220.17497 1.000 35.86725 10 GLY C N 1
ATOM 1966 C CA . GLY D 2 10 ? 415.24933 326.82144 221.20313 1.000 33.32994 10 GLY C CA 1
ATOM 1967 C C . GLY D 2 10 ? 415.51842 325.45898 221.80600 1.000 34.57130 10 GLY C C 1
ATOM 1968 O O . GLY D 2 10 ? 415.89951 324.52974 221.10069 1.000 38.18624 10 GLY C O 1
ATOM 1969 N N . MET D 2 11 ? 415.32961 325.35312 223.11144 1.000 33.65353 11 MET C N 1
ATOM 1970 C CA . MET D 2 11 ? 415.65375 324.13544 223.83065 1.000 32.08283 11 MET C CA 1
ATOM 1971 C C . MET D 2 11 ? 414.55961 323.81685 224.82844 1.000 33.84576 11 MET C C 1
ATOM 1972 O O . MET D 2 11 ? 414.05518 324.70803 225.51084 1.000 38.27055 11 MET C O 1
ATOM 1977 N N . ILE D 2 12 ? 414.20955 322.54212 224.92079 1.000 33.49711 12 ILE C N 1
ATOM 1978 C CA . ILE D 2 12 ? 413.27270 322.05981 225.92219 1.000 33.09288 12 ILE C CA 1
ATOM 1979 C C . ILE D 2 12 ? 413.87221 320.82573 226.57212 1.000 35.58268 12 ILE C C 1
ATOM 1980 O O . ILE D 2 12 ? 414.35076 319.92688 225.87661 1.000 38.52446 12 ILE C O 1
ATOM 1985 N N . GLU D 2 13 ? 413.87829 320.79902 227.89812 1.000 34.06481 13 GLU C N 1
ATOM 1986 C CA . GLU D 2 13 ? 414.37715 319.66704 228.66226 1.000 34.61864 13 GLU C CA 1
ATOM 1987 C C . GLU D 2 13 ? 413.22103 319.04008 229.42040 1.000 36.01570 13 GLU C C 1
ATOM 1988 O O . GLU D 2 13 ? 412.44008 319.74696 230.05931 1.000 38.66709 13 GLU C O 1
ATOM 1994 N N . THR D 2 14 ? 413.11860 317.71994 229.35024 1.000 35.19403 14 THR C N 1
ATOM 1995 C CA . THR D 2 14 ? 412.01365 316.98666 229.94005 1.000 36.05822 14 THR C CA 1
ATOM 1996 C C . THR D 2 14 ? 412.54811 315.84640 230.78848 1.000 36.59837 14 THR C C 1
ATOM 1997 O O . THR D 2 14 ? 413.69252 315.41989 230.64343 1.000 39.95974 14 THR C O 1
ATOM 2001 N N . ARG D 2 15 ? 411.69493 315.35409 231.67663 1.000 37.71939 15 ARG C N 1
ATOM 2002 C CA . ARG D 2 15 ? 411.94506 314.11799 232.40592 1.000 36.74074 15 ARG C CA 1
ATOM 2003 C C . ARG D 2 15 ? 411.33170 312.96942 231.61827 1.000 38.65016 15 ARG C C 1
ATOM 2004 O O . ARG D 2 15 ? 410.11051 312.81177 231.59216 1.000 41.58354 15 ARG C O 1
ATOM 2012 N N . GLY D 2 16 ? 412.16991 312.16809 230.98205 1.000 39.41907 16 GLY C N 1
ATOM 2013 C CA . GLY D 2 16 ? 411.70127 311.08386 230.15035 1.000 36.46778 16 GLY C CA 1
ATOM 2014 C C . GLY D 2 16 ? 411.61533 311.47360 228.68834 1.000 36.31355 16 GLY C C 1
ATOM 2015 O O . GLY D 2 16 ? 411.67387 312.64207 228.31217 1.000 38.88837 16 GLY C O 1
ATOM 2016 N N . LEU D 2 17 ? 411.46359 310.45833 227.84608 1.000 35.23723 17 LEU C N 1
ATOM 2017 C CA . LEU D 2 17 ? 411.50930 310.64792 226.40337 1.000 34.08808 17 LEU C CA 1
ATOM 2018 C C . LEU D 2 17 ? 410.16968 311.03537 225.80007 1.000 35.64294 17 LEU C C 1
ATOM 2019 O O . LEU D 2 17 ? 410.13768 311.78501 224.82069 1.000 39.62050 17 LEU C O 1
ATOM 2024 N N . VAL D 2 18 ? 409.06813 310.52995 226.34384 1.000 34.84878 18 VAL C N 1
ATOM 2025 C CA . VAL D 2 18 ? 407.76045 310.79316 225.74573 1.000 34.60884 18 VAL C CA 1
ATOM 2026 C C . VAL D 2 18 ? 407.40785 312.27588 225.75806 1.000 35.99813 18 VAL C C 1
ATOM 2027 O O . VAL D 2 18 ? 406.98978 312.79611 224.71017 1.000 39.09632 18 VAL C O 1
ATOM 2031 N N . PRO D 2 19 ? 407.53594 313.00523 226.87038 1.000 36.12632 19 PRO C N 1
ATOM 2032 C CA . PRO D 2 19 ? 407.30698 314.45132 226.79482 1.000 34.94723 19 PRO C CA 1
ATOM 2033 C C . PRO D 2 19 ? 408.25590 315.14737 225.84605 1.000 34.24240 19 PRO C C 1
ATOM 2034 O O . PRO D 2 19 ? 407.86808 316.14173 225.23462 1.000 38.79575 19 PRO C O 1
ATOM 2038 N N . ALA D 2 20 ? 409.48456 314.65603 225.69245 1.000 34.28949 20 ALA C N 1
ATOM 2039 C CA . ALA D 2 20 ? 410.40640 315.26716 224.74229 1.000 34.50999 20 ALA C CA 1
ATOM 2040 C C . ALA D 2 20 ? 409.91760 315.10621 223.31202 1.000 34.87240 20 ALA C C 1
ATOM 2041 O O . ALA D 2 20 ? 409.98682 316.04719 222.51790 1.000 37.80910 20 ALA C O 1
ATOM 2043 N N . ILE D 2 21 ? 409.42841 313.92153 222.96107 1.000 35.19473 21 ILE C N 1
ATOM 2044 C CA . ILE D 2 21 ? 408.90896 313.71794 221.61437 1.000 36.09507 21 ILE C CA 1
ATOM 2045 C C . ILE D 2 21 ? 407.66892 314.56818 221.38955 1.000 38.24633 21 ILE C C 1
ATOM 2046 O O . ILE D 2 21 ? 407.48175 315.14644 220.31343 1.000 40.66682 21 ILE C O 1
ATOM 2051 N N . GLU D 2 22 ? 406.80609 314.66580 222.39887 1.000 38.18769 22 GLU C N 1
ATOM 2052 C CA . GLU D 2 22 ? 405.63006 315.51677 222.26360 1.000 38.33589 22 GLU C CA 1
ATOM 2053 C C . GLU D 2 22 ? 406.02162 316.97929 222.09397 1.000 38.92429 22 GLU C C 1
ATOM 2054 O O . GLU D 2 22 ? 405.42723 317.69584 221.28258 1.000 42.47089 22 GLU C O 1
ATOM 2060 N N . ALA D 2 23 ? 407.02008 317.43888 222.84841 1.000 37.90482 23 ALA C N 1
ATOM 2061 C CA . ALA D 2 23 ? 407.49464 318.80764 222.70290 1.000 34.99617 23 ALA C CA 1
ATOM 2062 C C . ALA D 2 23 ? 408.06983 319.04461 221.31852 1.000 36.55423 23 ALA C C 1
ATOM 2063 O O . ALA D 2 23 ? 407.82849 320.08936 220.71670 1.000 41.18251 23 ALA C O 1
ATOM 2065 N N . ALA D 2 24 ? 408.83691 318.08985 220.79617 1.000 34.95601 24 ALA C N 1
ATOM 2066 C CA . ALA D 2 24 ? 409.39784 318.25219 219.45987 1.000 33.84217 24 ALA C CA 1
ATOM 2067 C C . ALA D 2 24 ? 408.30040 318.33600 218.41150 1.000 38.00260 24 ALA C C 1
ATOM 2068 O O . ALA D 2 24 ? 408.36289 319.16514 217.49605 1.000 42.29938 24 ALA C O 1
ATOM 2070 N N . ASP D 2 25 ? 407.28296 317.48608 218.53360 1.000 38.44629 25 ASP C N 1
ATOM 2071 C CA . ASP D 2 25 ? 406.18254 317.50675 217.57924 1.000 37.36791 25 ASP C CA 1
ATOM 2072 C C . ASP D 2 25 ? 405.42562 318.82502 217.64031 1.000 39.43830 25 ASP C C 1
ATOM 2073 O O . ASP D 2 25 ? 405.15310 319.44665 216.60818 1.000 43.01223 25 ASP C O 1
ATOM 2078 N N . ALA D 2 26 ? 405.09355 319.27566 218.84807 1.000 38.19522 26 ALA C N 1
ATOM 2079 C CA . ALA D 2 26 ? 404.38655 320.54057 218.98837 1.000 37.24941 26 ALA C CA 1
ATOM 2080 C C . ALA D 2 26 ? 405.22503 321.69647 218.47289 1.000 39.78835 26 ALA C C 1
ATOM 2081 O O . ALA D 2 26 ? 404.70720 322.60097 217.81122 1.000 43.75611 26 ALA C O 1
ATOM 2083 N N . MET D 2 27 ? 406.52423 321.67880 218.76137 1.000 39.45995 27 MET C N 1
ATOM 2084 C CA . MET D 2 27 ? 407.40367 322.75412 218.33378 1.000 34.84528 27 MET C CA 1
ATOM 2085 C C . MET D 2 27 ? 407.44237 322.84539 216.81984 1.000 37.29906 27 MET C C 1
ATOM 2086 O O . MET D 2 27 ? 407.25352 323.92105 216.24776 1.000 41.66252 27 MET C O 1
ATOM 2091 N N . THR D 2 28 ? 407.66280 321.71624 216.14939 1.000 37.30149 28 THR C N 1
ATOM 2092 C CA . THR D 2 28 ? 407.75923 321.74870 214.69865 1.000 38.65949 28 THR C CA 1
ATOM 2093 C C . THR D 2 28 ? 406.41724 321.99936 214.02924 1.000 40.78599 28 THR C C 1
ATOM 2094 O O . THR D 2 28 ? 406.39072 322.48490 212.89801 1.000 45.61858 28 THR C O 1
ATOM 2098 N N . LYS D 2 29 ? 405.30545 321.67550 214.68284 1.000 40.47545 29 LYS C N 1
ATOM 2099 C CA . LYS D 2 29 ? 404.01697 322.02186 214.09849 1.000 38.95994 29 LYS C CA 1
ATOM 2100 C C . LYS D 2 29 ? 403.68085 323.49567 214.27507 1.000 39.37733 29 LYS C C 1
ATOM 2101 O O . LYS D 2 29 ? 403.01952 324.08055 213.41502 1.000 42.56102 29 LYS C O 1
ATOM 2107 N N . ALA D 2 30 ? 404.11295 324.10741 215.37466 1.000 39.63198 30 ALA C N 1
ATOM 2108 C CA . ALA D 2 30 ? 403.66753 325.45540 215.69704 1.000 38.38605 30 ALA C CA 1
ATOM 2109 C C . ALA D 2 30 ? 404.35632 326.53257 214.87582 1.000 40.37651 30 ALA C C 1
ATOM 2110 O O . ALA D 2 30 ? 403.75862 327.58186 214.63256 1.000 46.41369 30 ALA C O 1
ATOM 2112 N N . ALA D 2 31 ? 405.60033 326.32133 214.46766 1.000 39.72691 31 ALA C N 1
ATOM 2113 C CA . ALA D 2 31 ? 406.34894 327.36855 213.79475 1.000 39.87820 31 ALA C CA 1
ATOM 2114 C C . ALA D 2 31 ? 407.35555 326.73995 212.84875 1.000 43.27255 31 ALA C C 1
ATOM 2115 O O . ALA D 2 31 ? 407.61374 325.53845 212.89171 1.000 47.29613 31 ALA C O 1
ATOM 2117 N N . GLU D 2 32 ? 407.92624 327.57673 211.98502 1.000 43.99833 32 GLU C N 1
ATOM 2118 C CA . GLU D 2 32 ? 408.90279 327.13507 210.99086 1.000 47.50196 32 GLU C CA 1
ATOM 2119 C C . GLU D 2 32 ? 410.27579 327.03561 211.64773 1.000 46.88797 32 GLU C C 1
ATOM 2120 O O . GLU D 2 32 ? 411.13770 327.90421 211.50989 1.000 50.45693 32 GLU C O 1
ATOM 2126 N N . VAL D 2 33 ? 410.48092 325.94112 212.37473 1.000 44.64898 33 VAL C N 1
ATOM 2127 C CA . VAL D 2 33 ? 411.75321 325.66104 213.01929 1.000 41.14460 33 VAL C CA 1
ATOM 2128 C C . VAL D 2 33 ? 412.22175 324.28515 212.57550 1.000 41.63516 33 VAL C C 1
ATOM 2129 O O . VAL D 2 33 ? 411.42983 323.42827 212.18572 1.000 46.44775 33 VAL C O 1
ATOM 2133 N N . ARG D 2 34 ? 413.52978 324.08484 212.63643 1.000 43.75007 34 ARG C N 1
ATOM 2134 C CA . ARG D 2 34 ? 414.15270 322.82403 212.26594 1.000 44.12902 34 ARG C CA 1
ATOM 2135 C C . ARG D 2 34 ? 414.55815 322.07091 213.52049 1.000 42.69708 34 ARG C C 1
ATOM 2136 O O . ARG D 2 34 ? 415.25704 322.61699 214.37415 1.000 45.76529 34 ARG C O 1
ATOM 2144 N N . LEU D 2 35 ? 414.13811 320.81896 213.62167 1.000 43.25814 35 LEU C N 1
ATOM 2145 C CA . LEU D 2 35 ? 414.55616 319.96213 214.72250 1.000 42.18443 35 LEU C CA 1
ATOM 2146 C C . LEU D 2 35 ? 415.95768 319.45117 214.42864 1.000 45.01994 35 LEU C C 1
ATOM 2147 O O . LEU D 2 35 ? 416.15816 318.69668 213.47630 1.000 49.58852 35 LEU C O 1
ATOM 2152 N N . VAL D 2 36 ? 416.93472 319.85836 215.23318 1.000 45.35630 36 VAL C N 1
ATOM 2153 C CA . VAL D 2 36 ? 418.32263 319.49348 214.97536 1.000 49.60173 36 VAL C CA 1
ATOM 2154 C C . VAL D 2 36 ? 418.84137 318.41528 215.90337 1.000 51.14514 36 VAL C C 1
ATOM 2155 O O . VAL D 2 36 ? 419.90359 317.84449 215.61889 1.000 56.80361 36 VAL C O 1
ATOM 2159 N N . GLY D 2 37 ? 418.14612 318.10414 216.98678 1.000 46.32342 37 GLY C N 1
ATOM 2160 C CA . GLY D 2 37 ? 418.64507 317.04789 217.83561 1.000 44.22133 37 GLY C CA 1
ATOM 2161 C C . GLY D 2 37 ? 417.79558 316.66906 219.02379 1.000 43.25822 37 GLY C C 1
ATOM 2162 O O . GLY D 2 37 ? 417.03573 317.47848 219.55742 1.000 43.22177 37 GLY C O 1
ATOM 2163 N N . ARG D 2 38 ? 417.91908 315.41025 219.42681 1.000 42.43812 38 ARG C N 1
ATOM 2164 C CA . ARG D 2 38 ? 417.36742 314.89538 220.66996 1.000 37.61231 38 ARG C CA 1
ATOM 2165 C C . ARG D 2 38 ? 418.51181 314.23556 221.41887 1.000 39.70383 38 ARG C C 1
ATOM 2166 O O . ARG D 2 38 ? 419.18506 313.36129 220.86978 1.000 43.31991 38 ARG C O 1
ATOM 2174 N N . GLN D 2 39 ? 418.73934 314.65002 222.65770 1.000 39.64649 39 GLN C N 1
ATOM 2175 C CA . GLN D 2 39 ? 419.88517 314.18791 223.42592 1.000 38.66496 39 GLN C CA 1
ATOM 2176 C C . GLN D 2 39 ? 419.42972 313.50400 224.70123 1.000 38.08008 39 GLN C C 1
ATOM 2177 O O . GLN D 2 39 ? 418.64508 314.06912 225.46627 1.000 40.60854 39 GLN C O 1
ATOM 2183 N N . PHE D 2 40 ? 419.93747 312.30022 224.93429 1.000 38.30462 40 PHE C N 1
ATOM 2184 C CA . PHE D 2 40 ? 419.72732 311.59736 226.19508 1.000 38.70519 40 PHE C CA 1
ATOM 2185 C C . PHE D 2 40 ? 420.81203 312.06648 227.15259 1.000 41.06942 40 PHE C C 1
ATOM 2186 O O . PHE D 2 40 ? 421.97594 311.69332 227.02459 1.000 46.06172 40 PHE C O 1
ATOM 2194 N N . VAL D 2 41 ? 420.42949 312.91287 228.10225 1.000 39.61349 41 VAL C N 1
ATOM 2195 C CA . VAL D 2 41 ? 421.40794 313.56159 228.96554 1.000 37.79867 41 VAL C CA 1
ATOM 2196 C C . VAL D 2 41 ? 421.95409 312.58944 230.00188 1.000 38.41666 41 VAL C C 1
ATOM 2197 O O . VAL D 2 41 ? 423.13302 312.64252 230.36111 1.000 45.52914 41 VAL C O 1
ATOM 2201 N N . GLY D 2 42 ? 421.12010 311.70393 230.49892 1.000 38.67006 42 GLY C N 1
ATOM 2202 C CA . GLY D 2 42 ? 421.47898 310.87442 231.62518 1.000 37.89813 42 GLY C CA 1
ATOM 2203 C C . GLY D 2 42 ? 420.61718 311.20000 232.82713 1.000 40.53900 42 GLY C C 1
ATOM 2204 O O . GLY D 2 42 ? 420.19198 312.34151 233.03024 1.000 45.31495 42 GLY C O 1
ATOM 2205 N N . GLY D 2 43 ? 420.33162 310.17862 233.62378 1.000 38.62267 43 GLY C N 1
ATOM 2206 C CA . GLY D 2 43 ? 419.48816 310.38118 234.77749 1.000 39.32146 43 GLY C CA 1
ATOM 2207 C C . GLY D 2 43 ? 418.03134 310.60457 234.46383 1.000 44.11422 43 GLY C C 1
ATOM 2208 O O . GLY D 2 43 ? 417.27236 310.98102 235.35683 1.000 51.23473 43 GLY C O 1
ATOM 2209 N N . GLY D 2 44 ? 417.61318 310.37532 233.22711 1.000 39.97136 44 GLY C N 1
ATOM 2210 C CA . GLY D 2 44 ? 416.25150 310.58871 232.81626 1.000 36.70964 44 GLY C CA 1
ATOM 2211 C C . GLY D 2 44 ? 416.01746 311.85665 232.02510 1.000 37.56028 44 GLY C C 1
ATOM 2212 O O . GLY D 2 44 ? 414.98593 311.96558 231.36191 1.000 42.65161 44 GLY C O 1
ATOM 2213 N N . TYR D 2 45 ? 416.94256 312.80921 232.06828 1.000 38.25578 45 TYR C N 1
ATOM 2214 C CA . TYR D 2 45 ? 416.78504 314.03534 231.29961 1.000 36.50460 45 TYR C CA 1
ATOM 2215 C C . TYR D 2 45 ? 416.90386 313.76375 229.80907 1.000 37.12827 45 TYR C C 1
ATOM 2216 O O . TYR D 2 45 ? 417.78242 313.02627 229.36461 1.000 39.57256 45 TYR C O 1
ATOM 2225 N N . VAL D 2 46 ? 416.01574 314.37574 229.03657 1.000 35.71825 46 VAL C N 1
ATOM 2226 C CA . VAL D 2 46 ? 416.08719 314.38134 227.58272 1.000 34.52196 46 VAL C CA 1
ATOM 2227 C C . VAL D 2 46 ? 415.90555 315.81442 227.10912 1.000 35.88482 46 VAL C C 1
ATOM 2228 O O . VAL D 2 46 ? 415.06056 316.54544 227.63246 1.000 40.72382 46 VAL C O 1
ATOM 2232 N N . THR D 2 47 ? 416.70017 316.22026 226.12855 1.000 34.57703 47 THR C N 1
ATOM 2233 C CA . THR D 2 47 ? 416.63621 317.56478 225.57808 1.000 34.19462 47 THR C CA 1
ATOM 2234 C C . THR D 2 47 ? 416.38957 317.50687 224.08016 1.000 36.48423 47 THR C C 1
ATOM 2235 O O . THR D 2 47 ? 416.98708 316.69151 223.37769 1.000 42.01763 47 THR C O 1
ATOM 2239 N N . VAL D 2 48 ? 415.50366 318.37066 223.59745 1.000 35.13753 48 VAL C N 1
ATOM 2240 C CA . VAL D 2 48 ? 415.25314 318.53592 222.17311 1.000 35.05931 48 VAL C CA 1
ATOM 2241 C C . VAL D 2 48 ? 415.60561 319.96280 221.78988 1.000 36.81746 48 VAL C C 1
ATOM 2242 O O . VAL D 2 48 ? 415.32905 320.90074 222.54108 1.000 38.07432 48 VAL C O 1
ATOM 2246 N N . LEU D 2 49 ? 416.22560 320.12246 220.62899 1.000 36.77625 49 LEU C N 1
ATOM 2247 C CA . LEU D 2 49 ? 416.75706 321.40332 220.19140 1.000 34.68199 49 LEU C CA 1
ATOM 2248 C C . LEU D 2 49 ? 416.21770 321.74723 218.81411 1.000 36.67063 49 LEU C C 1
ATOM 2249 O O . LEU D 2 49 ? 416.15795 320.88753 217.93530 1.000 40.32125 49 LEU C O 1
ATOM 2254 N N . VAL D 2 50 ? 415.84418 323.01162 218.62306 1.000 36.68463 50 VAL C N 1
ATOM 2255 C CA . VAL D 2 50 ? 415.35155 323.49598 217.34225 1.000 35.77222 50 VAL C CA 1
ATOM 2256 C C . VAL D 2 50 ? 416.12183 324.75095 216.95751 1.000 36.89509 50 VAL C C 1
ATOM 2257 O O . VAL D 2 50 ? 416.64479 325.47166 217.80632 1.000 39.57720 50 VAL C O 1
ATOM 2261 N N . ARG D 2 51 ? 416.17334 325.01078 215.65480 1.000 38.75755 51 ARG C N 1
ATOM 2262 C CA . ARG D 2 51 ? 416.82835 326.19068 215.11138 1.000 39.85902 51 ARG C CA 1
ATOM 2263 C C . ARG D 2 51 ? 415.86580 326.92660 214.19331 1.000 41.65612 51 ARG C C 1
ATOM 2264 O O . ARG D 2 51 ? 415.00651 326.31807 213.55821 1.000 46.08471 51 ARG C O 1
ATOM 2272 N N . GLY D 2 52 ? 416.02411 328.24078 214.11860 1.000 42.31328 52 GLY C N 1
ATOM 2273 C CA . GLY D 2 52 ? 415.20742 329.03443 213.22616 1.000 40.32239 52 GLY C CA 1
ATOM 2274 C C . GLY D 2 52 ? 415.31781 330.50545 213.56513 1.000 43.63956 52 GLY C C 1
ATOM 2275 O O . GLY D 2 52 ? 416.19993 330.92324 214.30951 1.000 48.90614 52 GLY C O 1
ATOM 2276 N N . GLU D 2 53 ? 414.39941 331.27819 212.99749 1.000 43.82776 53 GLU C N 1
ATOM 2277 C CA . GLU D 2 53 ? 414.32804 332.70196 213.27366 1.000 41.12939 53 GLU C CA 1
ATOM 2278 C C . GLU D 2 53 ? 413.86222 332.94564 214.70319 1.000 39.54034 53 GLU C C 1
ATOM 2279 O O . GLU D 2 53 ? 413.22890 332.09894 215.33162 1.000 44.45866 53 GLU C O 1
ATOM 2285 N N . THR D 2 54 ? 414.17808 334.13428 215.21110 1.000 38.64933 54 THR C N 1
ATOM 2286 C CA . THR D 2 54 ? 413.90364 334.43865 216.61023 1.000 39.51921 54 THR C CA 1
ATOM 2287 C C . THR D 2 54 ? 412.41395 334.37915 216.92534 1.000 39.61768 54 THR C C 1
ATOM 2288 O O . THR D 2 54 ? 412.01305 333.81414 217.94772 1.000 42.61678 54 THR C O 1
ATOM 2292 N N . GLY D 2 55 ? 411.57780 334.96749 216.07257 1.000 38.36815 55 GLY C N 1
ATOM 2293 C CA . GLY D 2 55 ? 410.14691 334.92338 216.32244 1.000 35.36898 55 GLY C CA 1
ATOM 2294 C C . GLY D 2 55 ? 409.58947 333.51911 216.21826 1.000 36.84156 55 GLY C C 1
ATOM 2295 O O . GLY D 2 55 ? 408.77385 333.09638 217.04636 1.000 41.03824 55 GLY C O 1
ATOM 2296 N N . ALA D 2 56 ? 410.04092 332.77203 215.21217 1.000 35.07696 56 ALA C N 1
ATOM 2297 C CA . ALA D 2 56 ? 409.62940 331.38440 215.07485 1.000 33.70854 56 ALA C CA 1
ATOM 2298 C C . ALA D 2 56 ? 410.03932 330.57127 216.28965 1.000 35.78391 56 ALA C C 1
ATOM 2299 O O . ALA D 2 56 ? 409.26467 329.74911 216.77677 1.000 39.77295 56 ALA C O 1
ATOM 2301 N N . VAL D 2 57 ? 411.25242 330.78521 216.79313 1.000 33.50038 57 VAL C N 1
ATOM 2302 C CA . VAL D 2 57 ? 411.71972 330.01739 217.93991 1.000 31.73809 57 VAL C CA 1
ATOM 2303 C C . VAL D 2 57 ? 410.93660 330.39077 219.19205 1.000 33.08929 57 VAL C C 1
ATOM 2304 O O . VAL D 2 57 ? 410.60405 329.52576 220.00470 1.000 37.18655 57 VAL C O 1
ATOM 2308 N N . ASN D 2 58 ? 410.61588 331.67382 219.36543 1.000 33.21884 58 ASN C N 1
ATOM 2309 C CA . ASN D 2 58 ? 409.76315 332.07717 220.48045 1.000 33.15907 58 ASN C CA 1
ATOM 2310 C C . ASN D 2 58 ? 408.43334 331.33828 220.44283 1.000 33.87885 58 ASN C C 1
ATOM 2311 O O . ASN D 2 58 ? 408.00867 330.72987 221.43739 1.000 37.80927 58 ASN C O 1
ATOM 2316 N N . ALA D 2 59 ? 407.77558 331.35715 219.28420 1.000 32.96725 59 ALA C N 1
ATOM 2317 C CA . ALA D 2 59 ? 406.49676 330.66821 219.15309 1.000 31.89223 59 ALA C CA 1
ATOM 2318 C C . ALA D 2 59 ? 406.64661 329.17377 219.40701 1.000 34.71889 59 ALA C C 1
ATOM 2319 O O . ALA D 2 59 ? 405.84810 328.56949 220.13319 1.000 37.88840 59 ALA C O 1
ATOM 2321 N N . ALA D 2 60 ? 407.67392 328.56403 218.81809 1.000 35.37277 60 ALA C N 1
ATOM 2322 C CA . ALA D 2 60 ? 407.84468 327.12230 218.91044 1.000 33.79819 60 ALA C CA 1
ATOM 2323 C C . ALA D 2 60 ? 408.08322 326.69213 220.34364 1.000 34.34031 60 ALA C C 1
ATOM 2324 O O . ALA D 2 60 ? 407.48788 325.72345 220.81499 1.000 39.68129 60 ALA C O 1
ATOM 2326 N N . VAL D 2 61 ? 408.95562 327.40024 221.05400 1.000 33.83026 61 VAL C N 1
ATOM 2327 C CA . VAL D 2 61 ? 409.26321 327.00555 222.41780 1.000 32.20628 61 VAL C CA 1
ATOM 2328 C C . VAL D 2 61 ? 408.04239 327.18047 223.30095 1.000 33.83801 61 VAL C C 1
ATOM 2329 O O . VAL D 2 61 ? 407.77423 326.34726 224.17181 1.000 38.29268 61 VAL C O 1
ATOM 2333 N N . ARG D 2 62 ? 407.26863 328.24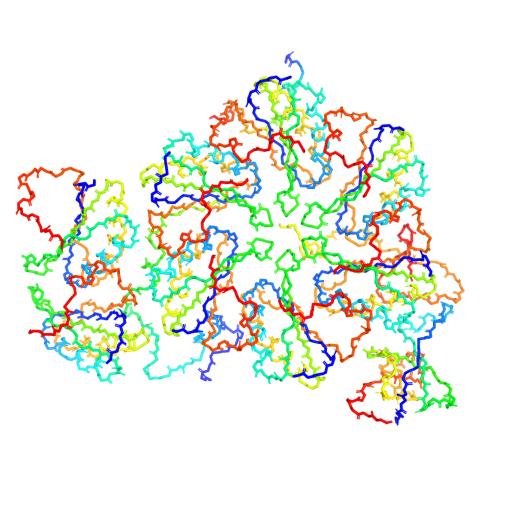828 223.08793 1.000 33.91342 62 ARG C N 1
ATOM 2334 C CA . ARG D 2 62 ? 406.05978 328.40046 223.88762 1.000 32.55755 62 ARG C CA 1
ATOM 2335 C C . ARG D 2 62 ? 405.08875 327.25245 223.64337 1.000 35.02433 62 ARG C C 1
ATOM 2336 O O . ARG D 2 62 ? 404.54793 326.67230 224.59318 1.000 39.46336 62 ARG C O 1
ATOM 2344 N N . ALA D 2 63 ? 404.88346 326.88472 222.37972 1.000 35.25608 63 ALA C N 1
ATOM 2345 C CA . ALA D 2 63 ? 403.95820 325.79865 222.08021 1.000 35.04418 63 ALA C CA 1
ATOM 2346 C C . ALA D 2 63 ? 404.45463 324.46925 222.63154 1.000 37.58296 63 ALA C C 1
ATOM 2347 O O . ALA D 2 63 ? 403.66816 323.68462 223.16683 1.000 42.36404 63 ALA C O 1
ATOM 2349 N N . GLY D 2 64 ? 405.75076 324.19650 222.50929 1.000 36.75830 64 GLY C N 1
ATOM 2350 C CA . GLY D 2 64 ? 406.28434 322.95235 223.03095 1.000 35.17062 64 GLY C CA 1
ATOM 2351 C C . GLY D 2 64 ? 406.16700 322.85622 224.53700 1.000 37.64919 64 GLY C C 1
ATOM 2352 O O . GLY D 2 64 ? 405.80034 321.80913 225.07455 1.000 42.85107 64 GLY C O 1
ATOM 2353 N N . ALA D 2 65 ? 406.45740 323.95157 225.23803 1.000 36.24586 65 ALA C N 1
ATOM 2354 C CA . ALA D 2 65 ? 406.31698 323.95111 226.68602 1.000 36.15190 65 ALA C CA 1
ATOM 2355 C C . ALA D 2 65 ? 404.86986 323.74052 227.09571 1.000 39.76017 65 ALA C C 1
ATOM 2356 O O . ALA D 2 65 ? 404.58653 322.98615 228.02971 1.000 45.07700 65 ALA C O 1
ATOM 2358 N N . ASP D 2 66 ? 403.93662 324.39268 226.40646 1.000 41.49272 66 ASP C N 1
ATOM 2359 C CA . ASP D 2 66 ? 402.53430 324.22011 226.75927 1.000 42.77543 66 ASP C CA 1
ATOM 2360 C C . ASP D 2 66 ? 402.06508 322.79953 226.48178 1.000 45.03621 66 ASP C C 1
ATOM 2361 O O . ASP D 2 66 ? 401.26648 322.24555 227.24127 1.000 47.28647 66 ASP C O 1
ATOM 2366 N N . ALA D 2 67 ? 402.54287 322.19797 225.39734 1.000 42.67627 67 ALA C N 1
ATOM 2367 C CA . ALA D 2 67 ? 402.06495 320.87677 225.01979 1.000 41.98777 67 ALA C CA 1
ATOM 2368 C C . ALA D 2 67 ? 402.63977 319.77845 225.90150 1.000 43.82172 67 ALA C C 1
ATOM 2369 O O . ALA D 2 67 ? 401.92111 318.85059 226.27752 1.000 49.14978 67 ALA C O 1
ATOM 2371 N N . CYS D 2 68 ? 403.91963 319.85298 226.24408 1.000 41.68302 68 CYS C N 1
ATOM 2372 C CA . CYS D 2 68 ? 404.56091 318.71706 226.88818 1.000 40.71853 68 CYS C CA 1
ATOM 2373 C C . CYS D 2 68 ? 404.44367 318.71726 228.40457 1.000 42.17744 68 CYS C C 1
ATOM 2374 O O . CYS D 2 68 ? 404.79208 317.71411 229.02769 1.000 45.71222 68 CYS C O 1
ATOM 2377 N N . GLU D 2 69 ? 403.94444 319.78973 229.01441 1.000 42.47200 69 GLU C N 1
ATOM 2378 C CA . GLU D 2 69 ? 403.99200 319.87885 230.46871 1.000 44.07916 69 GLU C CA 1
ATOM 2379 C C . GLU D 2 69 ? 403.07349 318.86494 231.14041 1.000 46.40824 69 GLU C C 1
ATOM 2380 O O . GLU D 2 69 ? 403.35284 318.43330 232.26087 1.000 49.66769 69 GLU C O 1
ATOM 2386 N N . ARG D 2 70 ? 401.99476 318.46121 230.48137 1.000 44.49297 70 ARG C N 1
ATOM 2387 C CA . ARG D 2 70 ? 401.05435 317.50940 231.05507 1.000 43.76594 70 ARG C CA 1
ATOM 2388 C C . ARG D 2 70 ? 401.34999 316.07147 230.66435 1.000 44.95015 70 ARG C C 1
ATOM 2389 O O . ARG D 2 70 ? 400.57752 315.17919 231.01740 1.000 49.76009 70 ARG C O 1
ATOM 2397 N N . VAL D 2 71 ? 402.44347 315.82492 229.95919 1.000 43.17040 71 VAL C N 1
ATOM 2398 C CA . VAL D 2 71 ? 402.76448 314.50659 229.43522 1.000 40.43155 71 VAL C CA 1
ATOM 2399 C C . VAL D 2 71 ? 403.84484 313.88554 230.30527 1.000 40.77491 71 VAL C C 1
ATOM 2400 O O . VAL D 2 71 ? 404.92855 314.45498 230.46177 1.000 44.91798 71 VAL C O 1
ATOM 2404 N N . GLY D 2 72 ? 403.55638 312.71296 230.85685 1.000 42.78336 72 GLY C N 1
ATOM 2405 C CA . GLY D 2 72 ? 404.55184 311.98191 231.61643 1.000 40.11334 72 GLY C CA 1
ATOM 2406 C C . GLY D 2 72 ? 405.03494 312.74843 232.82327 1.000 43.34418 72 GLY C C 1
ATOM 2407 O O . GLY D 2 72 ? 404.25873 313.36827 233.55213 1.000 46.72251 72 GLY C O 1
ATOM 2408 N N . ASP D 2 73 ? 406.34246 312.71005 233.04027 1.000 44.49538 73 ASP C N 1
ATOM 2409 C CA . ASP D 2 73 ? 406.93156 313.39741 234.17741 1.000 44.96016 73 ASP C CA 1
ATOM 2410 C C . ASP D 2 73 ? 407.20143 314.86898 233.90470 1.000 45.91805 73 ASP C C 1
ATOM 2411 O O . ASP D 2 73 ? 407.67903 315.56893 234.79913 1.000 49.61361 73 ASP C O 1
ATOM 2416 N N . GLY D 2 74 ? 406.93760 315.34701 232.70088 1.000 42.25797 74 GLY C N 1
ATOM 2417 C CA . GLY D 2 74 ? 406.76994 316.76116 232.47804 1.000 42.36536 74 GLY C CA 1
ATOM 2418 C C . GLY D 2 74 ? 408.01321 317.48510 232.00971 1.000 43.82987 74 GLY C C 1
ATOM 2419 O O . GLY D 2 74 ? 408.94412 316.91564 231.44108 1.000 44.33702 74 GLY C O 1
ATOM 2420 N N . LEU D 2 75 ? 408.01603 318.78332 232.27920 1.000 44.21561 75 LEU C N 1
ATOM 2421 C CA . LEU D 2 75 ? 408.91974 319.73385 231.65659 1.000 40.63062 75 LEU C CA 1
ATOM 2422 C C . LEU D 2 75 ? 409.90340 320.28289 232.67925 1.000 41.11522 75 LEU C C 1
ATOM 2423 O O . LEU D 2 75 ? 409.51895 320.64551 233.79162 1.000 46.00333 75 LEU C O 1
ATOM 2428 N N . VAL D 2 76 ? 411.17185 320.35332 232.29412 1.000 39.24836 76 VAL C N 1
ATOM 2429 C CA . VAL D 2 76 ? 412.22371 320.83239 233.17696 1.000 39.37716 76 VAL C CA 1
ATOM 2430 C C . VAL D 2 76 ? 412.65722 322.24979 232.82685 1.000 39.35861 76 VAL C C 1
ATOM 2431 O O . VAL D 2 76 ? 412.83057 323.08200 233.71505 1.000 42.76486 76 VAL C O 1
ATOM 2435 N N . ALA D 2 77 ? 412.84196 322.54460 231.54498 1.000 37.41613 77 ALA C N 1
ATOM 2436 C CA . ALA D 2 77 ? 413.33059 323.85211 231.14459 1.000 33.88872 77 ALA C CA 1
ATOM 2437 C C . ALA D 2 77 ? 412.87173 324.17508 229.73500 1.000 35.11474 77 ALA C C 1
ATOM 2438 O O . ALA D 2 77 ? 412.76296 323.29410 228.88367 1.000 38.59698 77 ALA C O 1
ATOM 2440 N N . ALA D 2 78 ? 412.63173 325.45856 229.49542 1.000 33.74395 78 ALA C N 1
ATOM 2441 C CA . ALA D 2 78 ? 412.35019 325.97531 228.16388 1.000 31.66717 78 ALA C CA 1
ATOM 2442 C C . ALA D 2 78 ? 413.16816 327.24148 227.98967 1.000 33.25131 78 ALA C C 1
ATOM 2443 O O . ALA D 2 78 ? 412.97328 328.20860 228.72755 1.000 39.44582 78 ALA C O 1
ATOM 2445 N N . HIS D 2 79 ? 414.08470 327.23073 227.03097 1.000 33.32996 79 HIS C N 1
ATOM 2446 C CA . HIS D 2 79 ? 415.12269 328.24189 226.93906 1.000 32.27542 79 HIS C CA 1
ATOM 2447 C C . HIS D 2 79 ? 415.32969 328.64244 225.48858 1.000 33.36235 79 HIS C C 1
ATOM 2448 O O . HIS D 2 79 ? 415.19990 327.82260 224.58231 1.000 36.62795 79 HIS C O 1
ATOM 2455 N N . ILE D 2 80 ? 415.68045 329.90673 225.27931 1.000 32.35556 80 ILE C N 1
ATOM 2456 C CA . ILE D 2 80 ? 415.96315 330.44133 223.95359 1.000 31.26969 80 ILE C CA 1
ATOM 2457 C C . ILE D 2 80 ? 417.31243 331.13834 223.98534 1.000 33.63058 80 ILE C C 1
ATOM 2458 O O . ILE D 2 80 ? 417.58611 331.92266 224.89666 1.000 37.20595 80 ILE C O 1
ATOM 2463 N N . ILE D 2 81 ? 418.15332 330.85145 223.00109 1.000 34.89484 81 ILE C N 1
ATOM 2464 C CA . ILE D 2 81 ? 419.38131 331.59998 222.77365 1.000 35.05861 81 ILE C CA 1
ATOM 2465 C C . ILE D 2 81 ? 419.24313 332.26541 221.41542 1.000 37.74052 81 ILE C C 1
ATOM 2466 O O . ILE D 2 81 ? 419.33940 331.60014 220.37965 1.000 41.80591 81 ILE C O 1
ATOM 2471 N N . ALA D 2 82 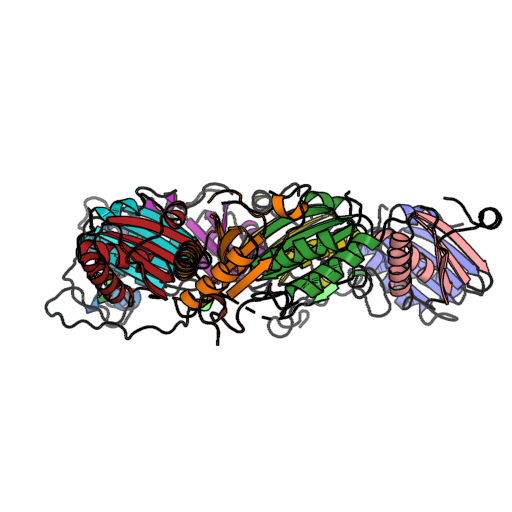? 419.00792 333.57634 221.41907 1.000 37.76526 82 ALA C N 1
ATOM 2472 C CA . ALA D 2 82 ? 418.68168 334.28251 220.18569 1.000 36.74513 82 ALA C CA 1
ATOM 2473 C C . ALA D 2 82 ? 419.85659 334.30873 219.21868 1.000 42.18760 82 ALA C C 1
ATOM 2474 O O . ALA D 2 82 ? 419.66801 334.18524 218.00656 1.000 48.29815 82 ALA C O 1
ATOM 2476 N N . ARG D 2 83 ? 421.07017 334.48650 219.72626 1.000 41.62049 83 ARG C N 1
ATOM 2477 C CA . ARG D 2 83 ? 422.26383 334.56130 218.88924 1.000 42.66540 83 ARG C CA 1
ATOM 2478 C C . ARG D 2 83 ? 423.30740 333.63118 219.48530 1.000 47.32317 83 ARG C C 1
ATOM 2479 O O . ARG D 2 83 ? 423.87820 333.93457 220.53296 1.000 52.76726 83 ARG C O 1
ATOM 2487 N N . VAL D 2 84 ? 423.55988 332.51271 218.82288 1.000 49.09424 84 VAL C N 1
ATOM 2488 C CA . VAL D 2 84 ? 424.45361 331.49358 219.35692 1.000 49.07466 84 VAL C CA 1
ATOM 2489 C C . VAL D 2 84 ? 425.88332 331.81840 218.95751 1.000 51.94708 84 VAL C C 1
ATOM 2490 O O . VAL D 2 84 ? 426.17483 332.03726 217.77812 1.000 54.38271 84 VAL C O 1
ATOM 2494 N N . HIS D 2 85 ? 426.77811 331.84559 219.93931 1.000 51.76227 85 HIS C N 1
ATOM 2495 C CA . HIS D 2 85 ? 428.18751 332.05982 219.65470 1.000 51.11110 85 HIS C CA 1
ATOM 2496 C C . HIS D 2 85 ? 428.74622 330.90572 218.83442 1.000 53.48019 85 HIS C C 1
ATOM 2497 O O . HIS D 2 85 ? 428.34171 329.75349 218.98601 1.000 55.31880 85 HIS C O 1
ATOM 2504 N N . SER D 2 86 ? 429.69496 331.22864 217.95675 1.000 53.44772 86 SER C N 1
ATOM 2505 C CA . SER D 2 86 ? 430.22640 330.23136 217.03435 1.000 54.47774 86 SER C CA 1
ATOM 2506 C C . SER D 2 86 ? 430.92754 329.09222 217.75909 1.000 56.82371 86 SER C C 1
ATOM 2507 O O . SER D 2 86 ? 431.00332 327.97955 217.23109 1.000 60.68281 86 SER C O 1
ATOM 2510 N N . GLU D 2 87 ? 431.46373 329.34853 218.94998 1.000 54.62700 87 GLU C N 1
ATOM 2511 C CA . GLU D 2 87 ? 432.11399 328.28508 219.70537 1.000 54.39148 87 GLU C CA 1
ATOM 2512 C C . GLU D 2 87 ? 431.11400 327.22057 220.13218 1.000 54.43134 87 GLU C C 1
ATOM 2513 O O . GLU D 2 87 ? 431.41943 326.02540 220.10220 1.000 56.89106 87 GLU C O 1
ATOM 2519 N N . VAL D 2 88 ? 429.91517 327.63841 220.53811 1.000 52.10279 88 VAL C N 1
ATOM 2520 C CA . VAL D 2 88 ? 428.91254 326.70548 221.02569 1.000 50.62501 88 VAL C CA 1
ATOM 2521 C C . VAL D 2 88 ? 428.39261 325.79699 219.92760 1.000 53.04944 88 VAL C C 1
ATOM 2522 O O . VAL D 2 88 ? 427.85186 324.72882 220.22285 1.000 55.39630 88 VAL C O 1
ATOM 2526 N N . GLU D 2 89 ? 428.54359 326.18118 218.66240 1.000 54.29605 89 GLU C N 1
ATOM 2527 C CA . GLU D 2 89 ? 428.05110 325.33455 217.58515 1.000 55.45812 89 GLU C CA 1
ATOM 2528 C C . GLU D 2 89 ? 428.75163 323.98702 217.54738 1.000 57.29121 89 GLU C C 1
ATOM 2529 O O . GLU D 2 89 ? 428.21254 323.03829 216.97380 1.000 61.75797 89 GLU C O 1
ATOM 2535 N N . ASN D 2 90 ? 429.93106 323.87665 218.15386 1.000 56.21119 90 ASN C N 1
ATOM 2536 C CA . ASN D 2 90 ? 430.65379 322.61386 218.15385 1.000 56.79436 90 ASN C CA 1
ATOM 2537 C C . ASN D 2 90 ? 430.03295 321.58004 219.07822 1.000 56.11469 90 ASN C C 1
ATOM 2538 O O . ASN D 2 90 ? 430.25096 320.38451 218.87510 1.000 60.94835 90 ASN C O 1
ATOM 2543 N N . ILE D 2 91 ? 429.28042 322.00187 220.09185 1.000 52.61844 91 ILE C N 1
ATOM 2544 C CA . ILE D 2 91 ? 428.59364 321.06966 220.97409 1.000 51.01528 91 ILE C CA 1
ATOM 2545 C C . ILE D 2 91 ? 427.11446 320.94706 220.63097 1.000 54.13208 91 ILE C C 1
ATOM 2546 O O . ILE D 2 91 ? 426.37344 320.27139 221.34400 1.000 57.57627 91 ILE C O 1
ATOM 2551 N N . LEU D 2 92 ? 426.66803 321.58756 219.56137 1.000 54.08825 92 LEU C N 1
ATOM 2552 C CA . LEU D 2 92 ? 425.27782 321.39090 219.18433 1.000 53.06985 92 LEU C CA 1
ATOM 2553 C C . LEU D 2 92 ? 425.17507 320.41143 218.02693 1.000 56.25798 92 LEU C C 1
ATOM 2554 O O . LEU D 2 92 ? 425.95370 320.49568 217.07541 1.000 59.40416 92 LEU C O 1
ATOM 2559 N N . PRO D 2 93 ? 424.24144 319.46872 218.07891 1.000 55.79661 93 PRO C N 1
ATOM 2560 C CA . PRO D 2 93 ? 424.03851 318.57577 216.93691 1.000 56.30615 93 PRO C CA 1
ATOM 2561 C C . PRO D 2 93 ? 423.50016 319.33349 215.73730 1.000 59.94177 93 PRO C C 1
ATOM 2562 O O . PRO D 2 93 ? 422.78243 320.32462 215.87065 1.000 60.52605 93 PRO C O 1
ATOM 2566 N N . LYS D 2 94 ? 423.86028 318.85782 214.54996 1.000 62.43535 94 LYS C N 1
ATOM 2567 C CA . LYS D 2 94 ? 423.39453 319.45852 213.30702 1.000 64.21379 94 LYS C CA 1
ATOM 2568 C C . LYS D 2 94 ? 422.14637 318.78790 212.76093 1.000 65.63658 94 LYS C C 1
ATOM 2569 O O . LYS D 2 94 ? 421.25793 319.46634 212.24126 1.000 66.95839 94 LYS C O 1
ATOM 2575 N N . ALA D 2 95 ? 422.06892 317.46910 212.85073 1.000 67.89930 95 ALA C N 1
ATOM 2576 C CA . ALA D 2 95 ? 420.90904 316.71846 212.41437 1.000 70.91044 95 ALA C CA 1
ATOM 2577 C C . ALA D 2 95 ? 420.61796 315.65029 213.45419 1.000 73.70294 95 ALA C C 1
ATOM 2578 O O . ALA D 2 95 ? 421.53151 315.19600 214.15253 1.000 72.74820 95 ALA C O 1
ATOM 2580 N N . PRO D 2 96 ? 419.35228 315.24384 213.59613 1.000 72.41572 96 PRO C N 1
ATOM 2581 C CA . PRO D 2 96 ? 418.98553 314.20710 214.56215 1.000 70.65225 96 PRO C CA 1
ATOM 2582 C C . PRO D 2 96 ? 419.61688 312.85504 214.24614 1.000 75.51707 96 PRO C C 1
ATOM 2583 O O . PRO D 2 96 ? 419.91657 312.59875 213.08137 1.000 74.83433 96 PRO C O 1
ATOM 2587 N N . VAL E 2 4 ? 415.00796 272.62270 226.71056 1.000 75.89266 4 VAL D N 1
ATOM 2588 C CA . VAL E 2 4 ? 413.87089 273.34572 227.26190 1.000 79.48095 4 VAL D CA 1
ATOM 2589 C C . VAL E 2 4 ? 413.12572 274.07592 226.15295 1.000 80.27912 4 VAL D C 1
ATOM 2590 O O . VAL E 2 4 ? 413.69773 274.90752 225.45380 1.000 78.52117 4 VAL D O 1
ATOM 2594 N N . THR E 2 5 ? 411.84861 273.75409 225.99111 1.000 81.38176 5 THR D N 1
ATOM 2595 C CA . THR E 2 5 ? 410.98582 274.38392 225.00418 1.000 80.11961 5 THR D CA 1
ATOM 2596 C C . THR E 2 5 ? 409.95072 275.25458 225.70756 1.000 73.34802 5 THR D C 1
ATOM 2597 O O . THR E 2 5 ? 409.94180 275.38488 226.93243 1.000 71.12438 5 THR D O 1
ATOM 2601 N N . GLY E 2 6 ? 409.07201 275.84373 224.92071 1.000 69.81839 6 GLY D N 1
ATOM 2602 C CA . GLY E 2 6 ? 408.03931 276.70798 225.44671 1.000 59.67276 6 GLY D CA 1
ATOM 2603 C C . GLY E 2 6 ? 408.35883 278.16708 225.19291 1.000 54.35543 6 GLY D C 1
ATOM 2604 O O . GLY E 2 6 ? 409.52144 278.58794 225.19076 1.000 56.26409 6 GLY D O 1
ATOM 2605 N N . ILE E 2 7 ? 407.31183 278.95543 224.97570 1.000 49.00661 7 ILE D N 1
ATOM 2606 C CA . ILE E 2 7 ? 407.47496 280.35507 224.62728 1.000 48.02351 7 ILE D CA 1
ATOM 2607 C C . ILE E 2 7 ? 406.96126 281.27723 225.71911 1.000 45.59714 7 ILE D C 1
ATOM 2608 O O . ILE E 2 7 ? 406.87965 282.48642 225.50667 1.000 48.85150 7 ILE D O 1
ATOM 2613 N N . ALA E 2 8 ? 406.60311 280.74292 226.87995 1.000 41.35731 8 ALA D N 1
ATOM 2614 C CA . ALA E 2 8 ? 406.24514 281.60842 227.98723 1.000 38.40417 8 ALA D CA 1
ATOM 2615 C C . ALA E 2 8 ? 407.47175 282.37640 228.46010 1.000 38.86147 8 ALA D C 1
ATOM 2616 O O . ALA E 2 8 ? 408.61126 281.96157 228.25735 1.000 40.92148 8 ALA D O 1
ATOM 2618 N N . LEU E 2 9 ? 407.22820 283.52554 229.07185 1.000 36.38868 9 LEU D N 1
ATOM 2619 C CA . LEU E 2 9 ? 408.30018 284.40591 229.50344 1.000 34.53203 9 LEU D CA 1
ATOM 2620 C C . LEU E 2 9 ? 408.09863 284.78649 230.95711 1.000 34.30112 9 LEU D C 1
ATOM 2621 O O . LEU E 2 9 ? 406.99932 285.17607 231.35191 1.000 37.73555 9 LEU D O 1
ATOM 2626 N N . GLY E 2 10 ? 409.15470 284.68196 231.74097 1.000 32.15569 10 GLY D N 1
ATOM 2627 C CA . GLY E 2 10 ? 409.14954 285.14800 233.11613 1.000 30.87298 10 GLY D CA 1
ATOM 2628 C C . GLY E 2 10 ? 410.23463 286.18481 233.31419 1.000 31.59576 10 GLY D C 1
ATOM 2629 O O . GLY E 2 10 ? 411.35818 286.00531 232.85559 1.000 38.30640 10 GLY D O 1
ATOM 2630 N N . MET E 2 11 ? 409.88533 287.27165 233.98417 1.000 31.34537 11 MET D N 1
ATOM 2631 C CA . MET E 2 11 ? 410.80684 288.36979 234.22000 1.000 31.13421 11 MET D CA 1
ATOM 2632 C C . MET E 2 11 ? 410.82698 288.72355 235.69168 1.000 32.29247 11 MET D C 1
ATOM 2633 O O . MET E 2 11 ? 409.78791 288.72366 236.35049 1.000 36.94628 11 MET D O 1
ATOM 2638 N N . ILE E 2 12 ? 412.00876 289.04438 236.19683 1.000 31.93164 12 ILE D N 1
ATOM 2639 C CA . ILE E 2 12 ? 412.16704 289.57108 237.54091 1.000 31.75253 12 ILE D CA 1
ATOM 2640 C C . ILE E 2 12 ? 413.06065 290.79606 237.46031 1.000 33.91491 12 ILE D C 1
ATOM 2641 O O . ILE E 2 12 ? 414.15493 290.73288 236.89609 1.000 37.73203 12 ILE D O 1
ATOM 2646 N N . GLU E 2 13 ? 412.59221 291.90652 238.00794 1.000 33.22187 13 GLU D N 1
ATOM 2647 C CA . GLU E 2 13 ? 413.34512 293.14885 238.04354 1.000 33.41622 13 GLU D CA 1
ATOM 2648 C C . GLU E 2 13 ? 413.71708 293.46614 239.48148 1.000 34.10086 13 GLU D C 1
ATOM 2649 O O . GLU E 2 13 ? 412.87522 293.38035 240.37749 1.000 37.61366 13 GLU D O 1
ATOM 2655 N N . THR E 2 14 ? 414.97239 293.83494 239.69706 1.000 35.03912 14 THR D N 1
ATOM 2656 C CA . THR E 2 14 ? 415.49248 294.08096 241.02989 1.000 35.52101 14 THR D CA 1
ATOM 2657 C C . THR E 2 14 ? 416.23690 295.40487 241.06033 1.000 37.09545 14 THR D C 1
ATOM 2658 O O . THR E 2 14 ? 416.61248 295.95289 240.02556 1.000 40.39524 14 THR D O 1
ATOM 2662 N N . ARG E 2 15 ? 416.45173 295.91066 242.26843 1.000 37.52001 15 ARG D N 1
ATOM 2663 C CA . ARG E 2 15 ? 417.33222 297.04972 242.49424 1.000 37.58861 15 ARG D CA 1
ATOM 2664 C C . ARG E 2 15 ? 418.72247 296.51509 242.80714 1.000 39.41484 15 ARG D C 1
ATOM 2665 O O . ARG E 2 15 ? 418.96342 295.99931 243.89974 1.000 44.36437 15 ARG D O 1
ATOM 2673 N N . GLY E 2 16 ? 419.63189 296.62863 241.85111 1.000 38.49000 16 GLY D N 1
ATOM 2674 C CA . GLY E 2 16 ? 420.96172 296.07390 241.98064 1.000 37.68535 16 GLY D CA 1
ATOM 2675 C C . GLY E 2 16 ? 421.08253 294.71461 241.31670 1.000 37.27774 16 GLY D C 1
ATOM 2676 O O . GLY E 2 16 ? 420.10028 294.04770 240.99494 1.000 39.53836 16 GLY D O 1
ATOM 2677 N N . LEU E 2 17 ? 422.32826 294.29670 241.12216 1.000 37.07278 17 LEU D N 1
ATOM 2678 C CA . LEU E 2 17 ? 422.61004 293.05616 240.41496 1.000 36.28078 17 LEU D CA 1
ATOM 2679 C C . LEU E 2 17 ? 422.56354 291.83067 241.31537 1.000 37.95631 17 LEU D C 1
ATOM 2680 O O . LEU E 2 17 ? 422.17321 290.75495 240.85808 1.000 41.26533 17 LEU D O 1
ATOM 2685 N N . VAL E 2 18 ? 422.94236 291.96660 242.58236 1.000 36.27957 18 VAL D N 1
ATOM 2686 C CA . VAL E 2 18 ? 423.02191 290.79955 243.46081 1.000 35.04222 18 VAL D CA 1
ATOM 2687 C C . VAL E 2 18 ? 421.66736 290.12391 243.64869 1.000 36.72968 18 VAL D C 1
ATOM 2688 O O . VAL E 2 18 ? 421.58586 288.89535 243.47604 1.000 40.01866 18 VAL D O 1
ATOM 2692 N N . PRO E 2 19 ? 420.58241 290.83363 243.97579 1.000 37.38524 19 PRO D N 1
ATOM 2693 C CA . PRO E 2 19 ? 419.28221 290.15603 244.01837 1.000 36.62486 19 PRO D CA 1
ATOM 2694 C C . PRO E 2 19 ? 418.87890 289.57286 242.68452 1.000 34.94226 19 PRO D C 1
ATOM 2695 O O . PRO E 2 19 ? 418.20033 288.54587 242.65519 1.000 38.69466 19 PRO D O 1
ATOM 2699 N N . ALA E 2 20 ? 419.29841 290.18103 241.57655 1.000 33.89457 20 ALA D N 1
ATOM 2700 C CA . ALA E 2 20 ? 418.98726 289.62574 240.26579 1.000 32.60132 20 ALA D CA 1
ATOM 2701 C C . ALA E 2 20 ? 419.65952 288.27829 240.06015 1.000 33.62043 20 ALA D C 1
ATOM 2702 O O . ALA E 2 20 ? 419.04559 287.34804 239.53392 1.000 39.38514 20 ALA D O 1
ATOM 2704 N N . ILE E 2 21 ? 420.92179 288.15412 240.46063 1.000 33.42020 21 ILE D N 1
ATOM 2705 C CA . ILE E 2 21 ? 421.61842 286.88397 240.30800 1.000 33.99703 21 ILE D CA 1
ATOM 2706 C C . ILE E 2 21 ? 421.01762 285.83060 241.22603 1.000 35.97742 21 ILE D C 1
ATOM 2707 O O . ILE E 2 21 ? 420.85679 284.66888 240.83437 1.000 39.90037 21 ILE D O 1
ATOM 2712 N N . GLU E 2 22 ? 420.65572 286.21488 242.45065 1.000 35.57196 22 GLU D N 1
ATOM 2713 C CA . GLU E 2 22 ? 419.98311 285.26069 243.32621 1.000 35.45020 22 GLU D CA 1
ATOM 2714 C C . GLU E 2 22 ? 418.66006 284.80410 242.72494 1.000 37.88573 22 GLU D C 1
ATOM 2715 O O . GLU E 2 22 ? 418.32311 283.61575 242.77311 1.000 41.10311 22 GLU D O 1
ATOM 2721 N N . ALA E 2 23 ? 417.90037 285.73635 242.14848 1.000 36.44287 23 ALA D N 1
ATOM 2722 C CA . ALA E 2 23 ? 416.63434 285.38567 241.52326 1.000 33.72572 23 ALA D CA 1
ATOM 2723 C C . ALA E 2 23 ? 416.83906 284.44002 240.35379 1.000 35.54392 23 ALA D C 1
ATOM 2724 O O . ALA E 2 23 ? 416.08787 283.47903 240.19450 1.000 40.71042 23 ALA D O 1
ATOM 2726 N N . ALA E 2 24 ? 417.84131 284.70191 239.51823 1.000 33.94675 24 ALA D N 1
ATOM 2727 C CA . ALA E 2 24 ? 418.10184 283.82383 238.38374 1.000 33.42777 24 ALA D CA 1
ATOM 2728 C C . ALA E 2 24 ? 418.47860 282.42669 238.84643 1.000 36.87481 24 ALA D C 1
ATOM 2729 O O . ALA E 2 24 ? 418.01669 281.42892 238.27937 1.000 39.80319 24 ALA D O 1
ATOM 2731 N N . ASP E 2 25 ? 419.31468 282.33647 239.87950 1.000 38.16044 25 ASP D N 1
ATOM 2732 C CA . ASP E 2 25 ? 419.69068 281.03452 240.41353 1.000 38.46405 25 ASP D CA 1
ATOM 2733 C C . ASP E 2 25 ? 418.47301 280.28084 240.92651 1.000 40.07602 25 ASP D C 1
ATOM 2734 O O . ASP E 2 25 ? 418.27074 279.10749 240.59794 1.000 43.21569 25 ASP D O 1
ATOM 2739 N N . ALA E 2 26 ? 417.63501 280.95125 241.71580 1.000 38.84304 26 ALA D N 1
ATOM 2740 C CA . ALA E 2 26 ? 416.45135 280.29333 242.25465 1.000 37.51245 26 ALA D CA 1
ATOM 2741 C C . ALA E 2 26 ? 415.49593 279.87518 241.14760 1.000 38.40786 26 ALA D C 1
ATOM 2742 O O . ALA E 2 26 ? 414.91401 278.78744 241.20055 1.000 41.73646 26 ALA D O 1
ATOM 2744 N N . MET E 2 27 ? 415.32915 280.72404 240.13385 1.000 38.01507 27 MET D N 1
ATOM 2745 C CA . MET E 2 27 ? 414.42535 280.41414 239.03433 1.000 37.00907 27 MET D CA 1
ATOM 2746 C C . MET E 2 27 ? 414.88838 279.18410 238.27735 1.000 38.31608 27 MET D C 1
ATOM 2747 O O . MET E 2 27 ? 414.10018 278.27492 238.00866 1.000 40.66586 27 MET D O 1
ATOM 2752 N N . THR E 2 28 ? 416.16780 279.13666 237.91865 1.000 37.91124 28 THR D N 1
ATOM 2753 C CA . THR E 2 28 ? 416.64094 278.01360 237.12461 1.000 38.15780 28 THR D CA 1
ATOM 2754 C C . THR E 2 28 ? 416.77621 276.74492 237.94733 1.000 41.41629 28 THR D C 1
ATOM 2755 O O . THR E 2 28 ? 416.75293 275.65256 237.37907 1.000 45.30117 28 THR D O 1
ATOM 2759 N N . LYS E 2 29 ? 416.92111 276.85746 239.26440 1.000 39.74658 29 LYS D N 1
ATOM 2760 C CA . LYS E 2 29 ? 416.91107 275.66362 240.09538 1.000 38.56557 29 LYS D CA 1
ATOM 2761 C C . LYS E 2 29 ? 415.50496 275.12552 240.31233 1.000 40.51418 29 LYS D C 1
ATOM 2762 O O . LYS E 2 29 ? 415.32501 273.91088 240.40985 1.000 41.96892 29 LYS D O 1
ATOM 2768 N N . ALA E 2 30 ? 414.50540 276.00312 240.38588 1.000 40.39173 30 ALA D N 1
ATOM 2769 C CA . ALA E 2 30 ? 413.16048 275.57317 240.74032 1.000 35.69641 30 ALA D CA 1
ATOM 2770 C C . ALA E 2 30 ? 412.44100 274.85557 239.60928 1.000 37.78697 30 ALA D C 1
ATOM 2771 O O . ALA E 2 30 ? 411.62229 273.97497 239.87590 1.000 43.58752 30 ALA D O 1
ATOM 2773 N N . ALA E 2 31 ? 412.69764 275.21327 238.35804 1.000 37.52463 31 ALA D N 1
ATOM 2774 C CA . ALA E 2 31 ? 411.92558 274.64264 237.26691 1.000 37.64449 31 ALA D CA 1
ATOM 2775 C C . ALA E 2 31 ? 412.76987 274.60256 236.00763 1.000 41.72932 31 ALA D C 1
ATOM 2776 O O . ALA E 2 31 ? 413.86024 275.16694 235.94851 1.000 46.01811 31 ALA D O 1
ATOM 2778 N N . GLU E 2 32 ? 412.24154 273.93113 234.98683 1.000 41.57250 32 GLU D N 1
ATOM 2779 C CA . GLU E 2 32 ? 412.93706 273.78655 233.71037 1.000 46.02887 32 GLU D CA 1
ATOM 2780 C C . GLU E 2 32 ? 412.68606 275.02822 232.86209 1.000 47.28965 32 GLU D C 1
ATOM 2781 O O . GLU E 2 32 ? 411.78283 275.08590 232.02795 1.000 52.44185 32 GLU D O 1
ATOM 2787 N N . VAL E 2 33 ? 413.51364 276.04418 233.08118 1.000 44.06807 33 VAL D N 1
ATOM 2788 C CA . VAL E 2 33 ? 413.44785 277.27864 232.31839 1.000 41.23544 33 VAL D CA 1
ATOM 2789 C C . VAL E 2 33 ? 414.84718 277.60703 231.82670 1.000 42.50889 33 VAL D C 1
ATOM 2790 O O . VAL E 2 33 ? 415.84789 277.17778 232.39852 1.000 47.30182 33 VAL D O 1
ATOM 2794 N N . ARG E 2 34 ? 414.90519 278.36776 230.74423 1.000 44.31800 34 ARG D N 1
ATOM 2795 C CA . ARG E 2 34 ? 416.16006 278.81931 230.16612 1.000 43.81665 34 ARG D CA 1
ATOM 2796 C C . ARG E 2 34 ? 416.36942 280.28081 230.51122 1.000 41.80488 34 ARG D C 1
ATOM 2797 O O . ARG E 2 34 ? 415.48435 281.10289 230.27994 1.000 43.37874 34 ARG D O 1
ATOM 2805 N N . LEU E 2 35 ? 417.53262 280.60286 231.05882 1.000 41.08944 35 LEU D N 1
ATOM 2806 C CA . LEU E 2 35 ? 417.89237 281.99258 231.30323 1.000 39.06343 35 LEU D CA 1
ATOM 2807 C C . LEU E 2 35 ? 418.36721 282.59819 229.99167 1.000 41.67065 35 LEU D C 1
ATOM 2808 O O . LEU E 2 35 ? 419.40492 282.20070 229.46059 1.000 45.84764 35 LEU D O 1
ATOM 2813 N N . VAL E 2 36 ? 417.60857 283.55488 229.45874 1.000 40.76681 36 VAL D N 1
ATOM 2814 C CA . VAL E 2 36 ? 417.91101 284.11092 228.14464 1.000 43.11133 36 VAL D CA 1
ATOM 2815 C C . VAL E 2 36 ? 418.52741 285.49456 228.20878 1.000 47.38791 36 VAL D C 1
ATOM 2816 O O . VAL E 2 36 ? 418.96882 286.00512 227.17038 1.000 53.71106 36 VAL D O 1
ATOM 2820 N N . GLY E 2 37 ? 418.57745 286.11924 229.37452 1.000 44.22864 37 GLY D N 1
ATOM 2821 C CA . GLY E 2 37 ? 419.16278 287.43726 229.42744 1.000 43.93169 37 GLY D CA 1
ATOM 2822 C C . GLY E 2 37 ? 419.20531 288.08851 230.78698 1.000 42.21355 37 GLY D C 1
ATOM 2823 O O . GLY E 2 37 ? 418.37735 287.81729 231.65539 1.000 43.15511 37 GLY D O 1
ATOM 2824 N N . ARG E 2 38 ? 420.19984 288.94486 230.97368 1.000 43.49536 38 ARG D N 1
ATOM 2825 C CA . ARG E 2 38 ? 420.30294 289.82404 232.12573 1.000 41.22330 38 ARG D CA 1
ATOM 2826 C C . ARG E 2 38 ? 420.55496 291.21745 231.58417 1.000 43.24386 38 ARG D C 1
ATOM 2827 O O . ARG E 2 38 ? 421.57034 291.44904 230.92529 1.000 48.45811 38 ARG D O 1
ATOM 2835 N N . GLN E 2 39 ? 419.63982 292.13663 231.84593 1.000 40.35682 39 GLN D N 1
ATOM 2836 C CA . GLN E 2 39 ? 419.68506 293.45784 231.24410 1.000 38.80861 39 GLN D CA 1
ATOM 2837 C C . GLN E 2 39 ? 419.91898 294.51529 232.30995 1.000 39.64718 39 GLN D C 1
ATOM 2838 O O . GLN E 2 39 ? 419.19598 294.56705 233.30601 1.000 41.31437 39 GLN D O 1
ATOM 2844 N N . PHE E 2 40 ? 420.92812 295.35262 232.09917 1.000 39.57124 40 PHE D N 1
ATOM 2845 C CA . PHE E 2 40 ? 421.13275 296.53055 232.93178 1.000 39.37596 40 PHE D CA 1
ATOM 2846 C C . PHE E 2 40 ? 420.25384 297.64712 232.38736 1.000 41.01116 40 PHE D C 1
ATOM 2847 O O . PHE E 2 40 ? 420.54070 298.21978 231.33531 1.000 44.90160 40 PHE D O 1
ATOM 2855 N N . VAL E 2 41 ? 419.16506 297.93608 233.09061 1.000 40.76233 41 VAL D N 1
ATOM 2856 C CA . VAL E 2 41 ? 418.17119 298.87583 232.59130 1.000 38.68665 41 VAL D CA 1
ATOM 2857 C C . VAL E 2 41 ? 418.64490 300.31787 232.69320 1.000 39.98672 41 VAL D C 1
ATOM 2858 O O . VAL E 2 41 ? 418.36647 301.12651 231.80652 1.000 44.60645 41 VAL D O 1
ATOM 2862 N N . GLY E 2 42 ? 419.35171 300.66975 233.75605 1.000 39.15536 42 GLY D N 1
ATOM 2863 C CA . GLY E 2 42 ? 419.69085 302.05146 234.00427 1.000 35.83870 42 GLY D CA 1
ATOM 2864 C C . GLY E 2 42 ? 419.12224 302.49990 235.32772 1.000 38.91164 42 GLY D C 1
ATOM 2865 O O . GLY E 2 42 ? 418.06012 302.03102 235.73440 1.000 42.49925 42 GLY D O 1
ATOM 2866 N N . GLY E 2 43 ? 419.82184 303.38676 236.02152 1.000 39.58930 43 GLY D N 1
ATOM 2867 C CA . GLY E 2 43 ? 419.36317 303.81520 237.32086 1.000 37.87783 43 GLY D CA 1
ATOM 2868 C C . GLY E 2 43 ? 419.38959 302.75331 238.39125 1.000 41.86445 43 GLY D C 1
ATOM 2869 O O . GLY E 2 43 ? 418.78229 302.94619 239.44464 1.000 45.37087 43 GLY D O 1
ATOM 2870 N N . GLY E 2 44 ? 420.06614 301.63609 238.15983 1.000 40.48321 44 GLY D N 1
ATOM 2871 C CA . GLY E 2 44 ? 420.15157 300.57837 239.13783 1.000 38.58716 44 GLY D CA 1
ATOM 2872 C C . GLY E 2 44 ? 419.22506 299.40368 238.90898 1.000 39.82941 44 GLY D C 1
ATOM 2873 O O . GLY E 2 44 ? 419.41239 298.36749 239.54964 1.000 42.97755 44 GLY D O 1
ATOM 2874 N N . TYR E 2 45 ? 418.23173 299.53422 238.03482 1.000 37.64834 45 TYR D N 1
ATOM 2875 C CA . TYR E 2 45 ? 417.34613 298.42002 237.72820 1.000 36.46523 45 TYR D CA 1
ATOM 2876 C C . TYR E 2 45 ? 418.09744 297.33007 236.97950 1.000 37.99904 45 TYR D C 1
ATOM 2877 O O . TYR E 2 45 ? 418.88632 297.61072 236.07890 1.000 41.64629 45 TYR D O 1
ATOM 2886 N N . VAL E 2 46 ? 417.84220 296.07901 237.34478 1.000 36.00178 46 VAL D N 1
ATOM 2887 C CA . VAL E 2 46 ? 418.36090 294.92130 236.62613 1.000 34.51239 46 VAL D CA 1
ATOM 2888 C C . VAL E 2 46 ? 417.21449 293.95256 236.39624 1.000 35.75736 46 VAL D C 1
ATOM 2889 O O . VAL E 2 46 ? 416.42406 293.69047 237.30611 1.000 39.49538 46 VAL D O 1
ATOM 2893 N N . THR E 2 47 ? 417.12896 293.41224 235.18922 1.000 34.70744 47 THR D N 1
ATOM 2894 C CA . THR E 2 47 ? 416.07621 292.47773 234.82396 1.000 33.85339 47 THR D CA 1
ATOM 2895 C C . THR E 2 47 ? 416.68668 291.17098 234.34462 1.000 35.62126 47 THR D C 1
ATOM 2896 O O . THR E 2 47 ? 417.62093 291.17759 233.54210 1.000 40.95528 47 THR D O 1
ATOM 2900 N N . VAL E 2 48 ? 416.15808 290.05635 234.83571 1.000 33.50154 48 VAL D N 1
ATOM 2901 C CA . VAL E 2 48 ? 416.52967 288.72991 234.36592 1.000 33.99700 48 VAL D CA 1
ATOM 2902 C C . VAL E 2 48 ? 415.30653 288.10067 233.72176 1.000 36.01148 48 VAL D C 1
ATOM 2903 O O . VAL E 2 48 ? 414.18891 288.24540 234.22283 1.000 38.12032 48 VAL D O 1
ATOM 2907 N N . LEU E 2 49 ? 415.51634 287.42380 232.60211 1.000 35.89942 49 LEU D N 1
ATOM 2908 C CA . LEU E 2 49 ? 414.43657 286.88833 231.78962 1.000 32.92126 49 LEU D CA 1
ATOM 2909 C C . LEU E 2 49 ? 414.63993 285.40010 231.56040 1.000 35.62347 49 LEU D C 1
ATOM 2910 O O . LEU E 2 49 ? 415.75352 284.96004 231.27753 1.000 41.09241 49 LEU D O 1
ATOM 2915 N N . VAL E 2 50 ? 413.56194 284.62946 231.67687 1.000 34.43291 50 VAL D N 1
ATOM 2916 C CA . VAL E 2 50 ? 413.59793 283.19067 231.45607 1.000 32.70862 50 VAL D CA 1
ATOM 2917 C C . VAL E 2 50 ? 412.49264 282.80589 230.48522 1.000 33.40030 50 VAL D C 1
ATOM 2918 O O . VAL E 2 50 ? 411.46355 283.47840 230.39500 1.000 37.51761 50 VAL D O 1
ATOM 2922 N N . ARG E 2 51 ? 412.70513 281.70698 229.76520 1.000 36.18790 51 ARG D N 1
ATOM 2923 C CA . ARG E 2 51 ? 411.71776 281.16449 228.84371 1.000 37.23718 51 ARG D CA 1
ATOM 2924 C C . ARG E 2 51 ? 411.45634 279.70339 229.17263 1.000 40.80298 51 ARG D C 1
ATOM 2925 O O . ARG E 2 51 ? 412.31246 279.01591 229.72556 1.000 46.47883 51 ARG D O 1
ATOM 2933 N N . GLY E 2 52 ? 410.26732 279.23324 228.81555 1.000 42.45906 52 GLY D N 1
ATOM 2934 C CA . GLY E 2 52 ? 409.90903 277.84797 229.05565 1.000 43.48432 52 GLY D CA 1
ATOM 2935 C C . GLY E 2 52 ? 408.41589 277.65188 228.89323 1.000 45.91353 52 GLY D C 1
ATOM 2936 O O . GLY E 2 52 ? 407.73169 278.49510 228.32037 1.000 50.10799 52 GLY D O 1
ATOM 2937 N N . GLU E 2 53 ? 407.92586 276.52783 229.40562 1.000 46.38288 53 GLU D N 1
ATOM 2938 C CA . GLU E 2 53 ? 406.49685 276.26105 229.40429 1.000 44.61523 53 GLU D CA 1
ATOM 2939 C C . GLU E 2 53 ? 405.80407 277.07495 230.48660 1.000 41.44290 53 GLU D C 1
ATOM 2940 O O . GLU E 2 53 ? 406.43121 277.56490 231.42424 1.000 44.60969 53 GLU D O 1
ATOM 2946 N N . THR E 2 54 ? 404.48499 277.20802 230.35219 1.000 39.11486 54 THR D N 1
ATOM 2947 C CA . THR E 2 54 ? 403.74297 278.08136 231.25390 1.000 37.52317 54 THR D CA 1
ATOM 2948 C C . THR E 2 54 ? 403.83762 277.60794 232.69679 1.000 37.49903 54 THR D C 1
ATOM 2949 O O . THR E 2 54 ? 404.04600 278.41639 233.60506 1.000 40.86769 54 THR D O 1
ATOM 2953 N N . GLY E 2 55 ? 403.69625 276.30471 232.93133 1.000 36.93449 55 GLY D N 1
ATOM 2954 C CA . GLY E 2 55 ? 403.80407 275.80329 234.28988 1.000 33.22191 55 GLY D CA 1
ATOM 2955 C C . GLY E 2 55 ? 405.19835 275.97292 234.85655 1.000 35.93043 55 GLY D C 1
ATOM 2956 O O . GLY E 2 55 ? 405.36830 276.38314 236.00968 1.000 40.83388 55 GLY D O 1
ATOM 2957 N N . ALA E 2 56 ? 406.21460 275.67018 234.05049 1.000 36.50050 56 ALA D N 1
ATOM 2958 C CA . ALA E 2 56 ? 407.58698 275.84092 234.50197 1.000 34.94706 56 ALA D CA 1
ATOM 2959 C C . ALA E 2 56 ? 407.88522 277.29822 234.80883 1.000 35.92582 56 ALA D C 1
ATOM 2960 O O . ALA E 2 56 ? 408.49990 277.60773 235.83080 1.000 40.49309 56 ALA D O 1
ATOM 2962 N N . VAL E 2 57 ? 407.45528 278.20852 233.93988 1.000 34.66456 57 VAL D N 1
ATOM 2963 C CA . VAL E 2 57 ? 407.72519 279.62159 234.16557 1.000 33.37322 57 VAL D CA 1
ATOM 2964 C C . VAL E 2 57 ? 406.97459 280.11890 235.39209 1.000 34.66201 57 VAL D C 1
ATOM 2965 O O . VAL E 2 57 ? 407.49799 280.91555 236.17509 1.000 38.06437 57 VAL D O 1
ATOM 2969 N N . ASN E 2 58 ? 405.74283 279.65322 235.58350 1.000 34.75616 58 ASN D N 1
ATOM 2970 C CA . ASN E 2 58 ? 404.98572 280.02037 236.77292 1.000 35.18443 58 ASN D CA 1
ATOM 2971 C C . ASN E 2 58 ? 405.73337 279.61469 238.03785 1.000 36.55057 58 ASN D C 1
ATOM 2972 O O . ASN E 2 58 ? 405.95947 280.43756 238.93823 1.000 40.96387 58 ASN D O 1
ATOM 2977 N N . ALA E 2 59 ? 406.17261 278.35643 238.09740 1.000 34.41102 59 ALA D N 1
ATOM 2978 C CA . ALA E 2 59 ? 406.90587 277.88759 239.26772 1.000 32.57506 59 ALA D CA 1
ATOM 2979 C C . ALA E 2 59 ? 408.20709 278.65715 239.45137 1.000 34.92282 59 ALA D C 1
ATOM 2980 O O . ALA E 2 59 ? 408.54909 279.06350 240.56975 1.000 38.64049 59 ALA D O 1
ATOM 2982 N N . ALA E 2 60 ? 408.93388 278.88515 238.35882 1.000 34.86607 60 ALA D N 1
ATOM 2983 C CA . ALA E 2 60 ? 410.22715 279.54748 238.44273 1.000 33.61935 60 ALA D CA 1
ATOM 2984 C C . ALA E 2 60 ? 410.08757 280.97232 238.94871 1.000 33.81909 60 ALA D C 1
ATOM 2985 O O . ALA E 2 60 ? 410.85288 281.40900 239.80902 1.000 38.55962 60 ALA D O 1
ATOM 2987 N N . VAL E 2 61 ? 409.11969 281.71786 238.42300 1.000 33.31957 61 VAL D N 1
ATOM 2988 C CA . VAL E 2 61 ? 408.96908 283.10306 238.83953 1.000 32.46740 61 VAL D CA 1
ATOM 2989 C C . VAL E 2 61 ? 408.52545 283.17272 240.28966 1.000 34.13877 61 VAL D C 1
ATOM 2990 O O . VAL E 2 61 ? 408.98321 284.03388 241.04698 1.000 36.20116 61 VAL D O 1
ATOM 2994 N N . ARG E 2 62 ? 407.64615 282.26344 240.71262 1.000 35.55644 62 ARG D N 1
ATOM 2995 C CA . ARG E 2 62 ? 407.26541 282.24988 242.11979 1.000 33.70940 62 ARG D CA 1
ATOM 2996 C C . ARG E 2 62 ? 408.48239 282.02889 243.01160 1.000 36.87827 62 ARG D C 1
ATOM 2997 O O . ARG E 2 62 ? 408.69699 282.76108 243.98806 1.000 40.94782 62 ARG D O 1
ATOM 3005 N N . ALA E 2 63 ? 409.31607 281.04777 242.66271 1.000 35.80239 63 ALA D N 1
ATOM 3006 C CA . ALA E 2 63 ? 410.49818 280.76678 243.46936 1.000 34.06287 63 ALA D CA 1
ATOM 3007 C C . ALA E 2 63 ? 411.47396 281.93725 243.47205 1.000 38.24375 63 ALA D C 1
ATOM 3008 O O . ALA E 2 63 ? 412.01192 282.30152 244.52250 1.000 45.21209 63 ALA D O 1
ATOM 3010 N N . GLY E 2 64 ? 411.71886 282.53658 242.30737 1.000 36.13453 64 GLY D N 1
ATOM 3011 C CA . GLY E 2 64 ? 412.66558 283.63596 242.23610 1.000 35.40252 64 GLY D CA 1
ATOM 3012 C C . GLY E 2 64 ? 412.20363 284.85192 243.01039 1.000 37.44852 64 GLY D C 1
ATOM 3013 O O . GLY E 2 64 ? 412.98870 285.48266 243.72578 1.000 42.42888 64 GLY D O 1
ATOM 3014 N N . ALA E 2 65 ? 410.91813 285.18582 242.89710 1.000 37.14272 65 ALA D N 1
ATOM 3015 C CA . ALA E 2 65 ? 410.38078 286.30553 243.65308 1.000 36.73211 65 ALA D CA 1
ATOM 3016 C C . ALA E 2 65 ? 410.49102 286.05397 245.14436 1.000 41.14829 65 ALA D C 1
ATOM 3017 O O . ALA E 2 65 ? 410.80070 286.96981 245.91082 1.000 47.62900 65 ALA D O 1
ATOM 3019 N N . ASP E 2 66 ? 410.24849 284.81831 245.58044 1.000 42.43537 66 ASP D N 1
ATOM 3020 C CA . ASP E 2 66 ? 410.42489 284.52456 246.99626 1.000 46.20199 66 ASP D CA 1
ATOM 3021 C C . ASP E 2 66 ? 411.88183 284.67396 247.41246 1.000 47.51119 66 ASP D C 1
ATOM 3022 O O . ASP E 2 66 ? 412.17611 285.18655 248.49541 1.000 50.15204 66 ASP D O 1
ATOM 3027 N N . ALA E 2 67 ? 412.80713 284.23268 246.56355 1.000 44.75703 67 ALA D N 1
ATOM 3028 C CA . ALA E 2 67 ? 414.20246 284.14606 246.97461 1.000 42.60545 67 ALA D CA 1
ATOM 3029 C C . ALA E 2 67 ? 414.86774 285.51212 247.04210 1.000 44.12203 67 ALA D C 1
ATOM 3030 O O . ALA E 2 67 ? 415.66922 285.76722 247.94411 1.000 47.59520 67 ALA D O 1
ATOM 3032 N N . CYS E 2 68 ? 414.57158 286.39784 246.10036 1.000 44.23298 68 CYS D N 1
ATOM 3033 C CA . CYS E 2 68 ? 415.34358 287.62989 246.00751 1.000 44.37080 68 CYS D CA 1
ATOM 3034 C C . CYS E 2 68 ? 414.77092 288.78557 246.81838 1.000 47.34293 68 CYS D C 1
ATOM 3035 O O . CYS E 2 68 ? 415.37909 289.85602 246.84426 1.000 49.32105 68 CYS D O 1
ATOM 3038 N N . GLU E 2 69 ? 413.64210 288.60281 247.49703 1.000 48.77876 69 GLU D N 1
ATOM 3039 C CA . GLU E 2 69 ? 412.95612 289.75148 248.07801 1.000 49.92137 69 GLU D CA 1
ATOM 3040 C C . GLU E 2 69 ? 413.72643 290.36909 249.24003 1.000 52.98059 69 GLU D C 1
ATOM 3041 O O . GLU E 2 69 ? 413.61394 291.57387 249.47804 1.000 52.90235 69 GLU D O 1
ATOM 3047 N N . ARG E 2 70 ? 414.50846 289.58380 249.97106 1.000 54.04494 70 ARG D N 1
ATOM 3048 C CA . ARG E 2 70 ? 415.26199 290.10010 251.10424 1.000 52.83454 70 ARG D CA 1
ATOM 3049 C C . ARG E 2 70 ? 416.74120 290.27605 250.80073 1.000 51.59330 70 ARG D C 1
ATOM 3050 O O . ARG E 2 70 ? 417.53064 290.47748 251.72405 1.000 56.81781 70 ARG D O 1
ATOM 3058 N N . VAL E 2 71 ? 417.13352 290.21382 249.53761 1.000 47.81685 71 VAL D N 1
ATOM 3059 C CA . VAL E 2 71 ? 418.53064 290.30794 249.14422 1.000 44.04530 71 VAL D CA 1
ATOM 3060 C C . VAL E 2 71 ? 418.80386 291.72886 248.68080 1.000 44.70378 71 VAL D C 1
ATOM 3061 O O . VAL E 2 71 ? 418.14078 292.22922 247.76743 1.000 47.50592 71 VAL D O 1
ATOM 3065 N N . GLY E 2 72 ? 419.77915 292.37545 249.30640 1.000 44.05743 72 GLY D N 1
ATOM 3066 C CA . GLY E 2 72 ? 420.19591 293.69332 248.85947 1.000 42.51265 72 GLY D CA 1
ATOM 3067 C C . GLY E 2 72 ? 419.07065 294.69860 248.93147 1.000 45.22916 72 GLY D C 1
ATOM 3068 O O . GLY E 2 72 ? 418.33412 294.77389 249.91718 1.000 47.79959 72 GLY D O 1
ATOM 3069 N N . ASP E 2 73 ? 418.92742 295.48386 247.87099 1.000 44.65360 73 ASP D N 1
ATOM 3070 C CA . ASP E 2 73 ? 417.87892 296.48870 247.80750 1.000 46.50011 73 ASP D CA 1
ATOM 3071 C C . ASP E 2 73 ? 416.54897 295.92563 247.33108 1.000 45.77981 73 ASP D C 1
ATOM 3072 O O . ASP E 2 73 ? 415.58253 296.68195 247.21563 1.000 50.22434 73 ASP D O 1
ATOM 3077 N N . GLY E 2 74 ? 416.48022 294.63867 247.03376 1.000 43.89090 74 GLY D N 1
ATOM 3078 C CA . GLY E 2 74 ? 415.21146 293.95140 246.94627 1.000 43.71385 74 GLY D CA 1
ATOM 3079 C C . GLY E 2 74 ? 414.66187 293.83347 245.54149 1.000 42.64825 74 GLY D C 1
ATOM 3080 O O . GLY E 2 74 ? 415.32899 294.07820 244.53603 1.000 44.62959 74 GLY D O 1
ATOM 3081 N N . LEU E 2 75 ? 413.38964 293.46611 245.49845 1.000 42.82261 75 LEU D N 1
ATOM 3082 C CA . LEU E 2 75 ? 412.69181 293.10800 244.27696 1.000 40.12322 75 LEU D CA 1
ATOM 3083 C C . LEU E 2 75 ? 411.81086 294.26022 243.81402 1.000 40.05567 75 LEU D C 1
ATOM 3084 O O . LEU E 2 75 ? 411.22029 294.96812 244.63071 1.000 43.24914 75 LEU D O 1
ATOM 3089 N N . VAL E 2 76 ? 411.72366 294.44620 242.50411 1.000 38.82809 76 VAL D N 1
ATOM 3090 C CA . VAL E 2 76 ? 410.86367 295.45895 241.90757 1.000 38.31073 76 VAL D CA 1
ATOM 3091 C C . VAL E 2 76 ? 409.62416 294.83718 241.27881 1.000 38.31471 76 VAL D C 1
ATOM 3092 O O . VAL E 2 76 ? 408.50282 295.24313 241.57057 1.000 43.11374 76 VAL D O 1
ATOM 3096 N N . ALA E 2 77 ? 409.80955 293.84839 240.41292 1.000 37.58740 77 ALA D N 1
ATOM 3097 C CA . ALA E 2 77 ? 408.70071 293.25342 239.68920 1.000 35.10851 77 ALA D CA 1
ATOM 3098 C C . ALA E 2 77 ? 408.96769 291.77476 239.48390 1.000 35.24651 77 ALA D C 1
ATOM 3099 O O . ALA E 2 77 ? 410.10894 291.36017 239.28909 1.000 38.97351 77 ALA D O 1
ATOM 3101 N N . ALA E 2 78 ? 407.90039 290.98566 239.52104 1.000 35.40568 78 ALA D N 1
ATOM 3102 C CA . ALA E 2 78 ? 407.93731 289.57721 239.14564 1.000 32.76096 78 ALA D CA 1
ATOM 3103 C C . ALA E 2 78 ? 406.72806 289.32064 238.26346 1.000 34.79567 78 ALA D C 1
ATOM 3104 O O . ALA E 2 78 ? 405.59293 289.37558 238.73926 1.000 40.71166 78 ALA D O 1
ATOM 3106 N N . HIS E 2 79 ? 406.96266 289.03879 236.98931 1.000 33.69511 79 HIS D N 1
ATOM 3107 C CA . HIS E 2 79 ? 405.89693 289.00506 236.00286 1.000 31.91966 79 HIS D CA 1
ATOM 3108 C C . HIS E 2 79 ? 405.97467 287.74962 235.14883 1.000 34.27582 79 HIS D C 1
ATOM 3109 O O . HIS E 2 79 ? 407.05834 287.26685 234.82702 1.000 40.03918 79 HIS D O 1
ATOM 3116 N N . ILE E 2 80 ? 404.80819 287.24537 234.75707 1.000 33.87898 80 ILE D N 1
ATOM 3117 C CA . ILE E 2 80 ? 404.68805 286.07084 233.90250 1.000 33.51477 80 ILE D CA 1
ATOM 3118 C C . ILE E 2 80 ? 403.85241 286.45011 232.69238 1.000 36.80865 80 ILE D C 1
ATOM 3119 O O . ILE E 2 80 ? 402.79664 287.07072 232.83800 1.000 40.90708 80 ILE D O 1
ATOM 3124 N N . ILE E 2 81 ? 404.31958 286.08065 231.50630 1.000 36.30579 81 ILE D N 1
ATOM 3125 C CA . ILE E 2 81 ? 403.54874 286.21444 230.27731 1.000 33.28592 81 ILE D CA 1
ATOM 3126 C C . ILE E 2 81 ? 403.48929 284.84026 229.63311 1.000 35.50440 81 ILE D C 1
ATOM 3127 O O . ILE E 2 81 ? 404.51530 284.31410 229.19137 1.000 40.39834 81 ILE D O 1
ATOM 3132 N N . ALA E 2 82 ? 402.29002 284.26302 229.56805 1.000 34.94144 82 ALA D N 1
ATOM 3133 C CA . ALA E 2 82 ? 402.14632 282.89354 229.08452 1.000 34.82211 82 ALA D CA 1
ATOM 3134 C C . ALA E 2 82 ? 402.48495 282.77101 227.60512 1.000 38.19119 82 ALA D C 1
ATOM 3135 O O . ALA E 2 82 ? 403.13376 281.80791 227.19212 1.000 42.63662 82 ALA D O 1
ATOM 3137 N N . ARG E 2 83 ? 402.03712 283.71415 226.78702 1.000 39.97207 83 ARG D N 1
ATOM 3138 C CA . ARG E 2 83 ? 402.29275 283.68742 225.35287 1.000 41.60150 83 ARG D CA 1
ATOM 3139 C C . ARG E 2 83 ? 402.76978 285.06215 224.92540 1.000 43.98012 83 ARG D C 1
ATOM 3140 O O . ARG E 2 83 ? 402.06502 286.05238 225.12578 1.000 49.59738 83 ARG D O 1
ATOM 3148 N N . VAL E 2 84 ? 403.94559 285.12175 224.33089 1.000 44.40854 84 VAL D N 1
ATOM 3149 C CA . VAL E 2 84 ? 404.55432 286.38645 223.94698 1.000 43.20939 84 VAL D CA 1
ATOM 3150 C C . VAL E 2 84 ? 404.23060 286.66922 222.49024 1.000 46.00821 84 VAL D C 1
ATOM 3151 O O . VAL E 2 84 ? 404.43787 285.81615 221.62301 1.000 49.29869 84 VAL D O 1
ATOM 3155 N N . HIS E 2 85 ? 403.72343 287.86750 222.22164 1.000 47.19163 85 HIS D N 1
ATOM 3156 C CA . HIS E 2 85 ? 403.46099 288.27412 220.84994 1.000 47.25526 85 HIS D CA 1
ATOM 3157 C C . HIS E 2 85 ? 404.75044 288.27321 220.04470 1.000 47.35593 85 HIS D C 1
ATOM 3158 O O . HIS E 2 85 ? 405.82319 288.58099 220.56284 1.000 50.89727 85 HIS D O 1
ATOM 3165 N N . SER E 2 86 ? 404.64316 287.91075 218.76833 1.000 47.21621 86 SER D N 1
ATOM 3166 C CA . SER E 2 86 ? 405.82925 287.83466 217.92376 1.000 47.50061 86 SER D CA 1
ATOM 3167 C C . SER E 2 86 ? 406.53054 289.18173 217.79598 1.000 47.55448 86 SER D C 1
ATOM 3168 O O . SER E 2 86 ? 407.74035 289.22680 217.55992 1.000 50.05278 86 SER D O 1
ATOM 3171 N N . GLU E 2 87 ? 405.79531 290.28494 217.93173 1.000 46.42614 87 GLU D N 1
ATOM 3172 C CA . GLU E 2 87 ? 406.42354 291.60075 217.87498 1.000 47.56140 87 GLU D CA 1
ATOM 3173 C C . GLU E 2 87 ? 407.38664 291.80814 219.03271 1.000 49.54265 87 GLU D C 1
ATOM 3174 O O . GLU E 2 87 ? 408.46583 292.37986 218.85576 1.000 52.32284 87 GLU D O 1
ATOM 3180 N N . VAL E 2 88 ? 407.00657 291.36530 220.23072 1.000 47.79825 88 VAL D N 1
ATOM 3181 C CA . VAL E 2 88 ? 407.84354 291.56658 221.40122 1.000 45.14419 88 VAL D CA 1
ATOM 3182 C C . VAL E 2 88 ? 409.10281 290.72024 221.35719 1.000 47.72286 88 VAL D C 1
ATOM 3183 O O . VAL E 2 88 ? 410.07955 291.04094 222.03776 1.000 50.68151 88 VAL D O 1
ATOM 3187 N N . GLU E 2 89 ? 409.12088 289.64648 220.57203 1.000 47.69469 89 GLU D N 1
ATOM 3188 C CA . GLU E 2 89 ? 410.32133 288.82529 220.51407 1.000 47.84018 89 GLU D CA 1
ATOM 3189 C C . GLU E 2 89 ? 411.50936 289.58837 219.95444 1.000 51.62107 89 GLU D C 1
ATOM 3190 O O . GLU E 2 89 ? 412.65236 289.20099 220.20560 1.000 55.65332 89 GLU D O 1
ATOM 3196 N N . ASN E 2 90 ? 411.26852 290.67451 219.22301 1.000 51.07736 90 ASN D N 1
ATOM 3197 C CA . ASN E 2 90 ? 412.36297 291.46180 218.67606 1.000 50.22048 90 ASN D CA 1
ATOM 3198 C C . ASN E 2 90 ? 413.10189 292.26062 219.73667 1.000 50.89875 90 ASN D C 1
ATOM 3199 O O . ASN E 2 90 ? 414.25319 292.63699 219.51304 1.000 58.21537 90 ASN D O 1
ATOM 3204 N N . ILE E 2 91 ? 412.47872 292.53646 220.87639 1.000 46.18883 91 ILE D N 1
ATOM 3205 C CA . ILE E 2 91 ? 413.13422 293.26595 221.94921 1.000 46.32681 91 ILE D CA 1
ATOM 3206 C C . ILE E 2 91 ? 413.51254 292.35443 223.10612 1.000 49.07102 91 ILE D C 1
ATOM 3207 O O . ILE E 2 91 ? 413.86152 292.84110 224.18197 1.000 52.47413 91 ILE D O 1
ATOM 3212 N N . LEU E 2 92 ? 413.45172 291.04584 222.91617 1.000 49.70100 92 LEU D N 1
ATOM 3213 C CA . LEU E 2 92 ? 413.84580 290.11085 223.95113 1.000 48.96903 92 LEU D CA 1
ATOM 3214 C C . LEU E 2 92 ? 415.16646 289.46383 223.58130 1.000 53.06189 92 LEU D C 1
ATOM 3215 O O . LEU E 2 92 ? 415.32340 289.00645 222.44359 1.000 56.10703 92 LEU D O 1
ATOM 3220 N N . PRO E 2 93 ? 416.13709 289.42402 224.48522 1.000 53.21223 93 PRO D N 1
ATOM 3221 C CA . PRO E 2 93 ? 417.38996 288.73174 224.18199 1.000 53.53059 93 PRO D CA 1
ATOM 3222 C C . PRO E 2 93 ? 417.16652 287.24131 224.00947 1.000 54.05881 93 PRO D C 1
ATOM 3223 O O . PRO E 2 93 ? 416.30476 286.64088 224.65167 1.000 55.28625 93 PRO D O 1
ATOM 3227 N N . LYS E 2 94 ? 417.95753 286.64487 223.12319 1.000 55.45261 94 LYS D N 1
ATOM 3228 C CA . LYS E 2 94 ? 417.88417 285.20958 222.89057 1.000 57.03684 94 LYS D CA 1
ATOM 3229 C C . LYS E 2 94 ? 418.88000 284.42639 223.72942 1.000 59.45168 94 LYS D C 1
ATOM 3230 O O . LYS E 2 94 ? 418.60306 283.28087 224.09630 1.000 61.52973 94 LYS D O 1
ATOM 3236 N N . ALA E 2 95 ? 420.03618 285.00469 224.02109 1.000 59.95122 95 ALA D N 1
ATOM 3237 C CA . ALA E 2 95 ? 421.03291 284.38508 224.87406 1.000 60.73989 95 ALA D CA 1
ATOM 3238 C C . ALA E 2 95 ? 421.65719 285.46027 225.74710 1.000 63.24212 95 ALA D C 1
ATOM 3239 O O . ALA E 2 95 ? 421.71511 286.62865 225.34837 1.000 63.50585 95 ALA D O 1
ATOM 3241 N N . PRO E 2 96 ? 422.12281 285.10082 226.94884 1.000 64.02798 96 PRO D N 1
ATOM 3242 C CA . PRO E 2 96 ? 422.73311 286.07189 227.86004 1.000 62.93054 96 PRO D CA 1
ATOM 3243 C C . PRO E 2 96 ? 424.01704 286.68305 227.30986 1.000 67.39787 96 PRO D C 1
ATOM 3244 O O . PRO E 2 96 ? 424.62034 286.09302 226.41767 1.000 69.32345 96 PRO D O 1
ATOM 3248 N N . GLY F 2 6 ? 400.33994 302.13293 208.80836 1.000 55.67181 6 GLY E N 1
ATOM 3249 C CA . GLY F 2 6 ? 399.87169 303.42634 209.26885 1.000 55.26462 6 GLY E CA 1
ATOM 3250 C C . GLY F 2 6 ? 400.98904 304.35227 209.70518 1.000 57.09542 6 GLY E C 1
ATOM 3251 O O . GLY F 2 6 ? 402.15103 303.96302 209.74541 1.000 59.46213 6 GLY E O 1
ATOM 3252 N N . ILE F 2 7 ? 400.63443 305.58871 210.04410 1.000 51.10475 7 ILE E N 1
ATOM 3253 C CA . ILE F 2 7 ? 401.61373 306.60860 210.37491 1.000 47.97813 7 ILE E CA 1
ATOM 3254 C C . ILE F 2 7 ? 401.35871 307.23724 211.73587 1.000 46.98165 7 ILE E C 1
ATOM 3255 O O . ILE F 2 7 ? 402.06511 308.16051 212.12356 1.000 50.27435 7 ILE E O 1
ATOM 3260 N N . ALA F 2 8 ? 400.36762 306.75729 212.47332 1.000 43.90630 8 ALA E N 1
ATOM 3261 C CA . ALA F 2 8 ? 400.19755 307.23134 213.83368 1.000 39.92825 8 ALA E CA 1
ATOM 3262 C C . ALA F 2 8 ? 401.32462 306.70168 214.71105 1.000 38.61197 8 ALA E C 1
ATOM 3263 O O . ALA F 2 8 ? 402.00193 305.73173 214.37755 1.000 41.95740 8 ALA E O 1
ATOM 3265 N N . LEU F 2 9 ? 401.54043 307.36572 215.83599 1.000 36.73843 9 LEU E N 1
ATOM 3266 C CA . LEU F 2 9 ? 402.59157 306.97720 216.76091 1.000 34.42741 9 LEU E CA 1
ATOM 3267 C C . LEU F 2 9 ? 402.00988 306.82856 218.15418 1.000 34.32077 9 LEU E C 1
ATOM 3268 O O . LEU F 2 9 ? 401.27780 307.70295 218.62094 1.000 38.57012 9 LEU E O 1
ATOM 3273 N N . GLY F 2 10 ? 402.32574 305.72322 218.80850 1.000 31.44323 10 GLY E N 1
ATOM 3274 C CA . GLY F 2 10 ? 401.95280 305.53995 220.19076 1.000 29.72303 10 GLY E CA 1
ATOM 3275 C C . GLY F 2 10 ? 403.15979 305.19964 221.02857 1.000 32.78220 10 GLY E C 1
ATOM 3276 O O . GLY F 2 10 ? 403.98180 304.38254 220.61805 1.000 38.78537 10 GLY E O 1
ATOM 3277 N N . MET F 2 11 ? 403.30586 305.83701 222.18104 1.000 32.17149 11 MET E N 1
ATOM 3278 C CA . MET F 2 11 ? 404.41910 305.55062 223.06682 1.000 32.70196 11 MET E CA 1
ATOM 3279 C C . MET F 2 11 ? 403.93665 305.35761 224.49199 1.000 33.19083 11 MET E C 1
ATOM 3280 O O . MET F 2 11 ? 402.97640 305.98509 224.93375 1.000 36.45683 11 MET E O 1
ATOM 3285 N N . ILE F 2 12 ? 404.62070 304.47178 225.20291 1.000 32.31401 12 ILE E N 1
ATOM 3286 C CA . ILE F 2 12 ? 404.39087 304.24208 226.61845 1.000 32.48162 12 ILE E CA 1
ATOM 3287 C C . ILE F 2 12 ? 405.73586 304.27941 227.32448 1.000 34.69684 12 ILE E C 1
ATOM 3288 O O . ILE F 2 12 ? 406.67848 303.60477 226.90409 1.000 37.79355 12 ILE E O 1
ATOM 3293 N N . GLU F 2 13 ? 405.82617 305.07124 228.38447 1.000 33.17702 13 GLU E N 1
ATOM 3294 C CA . GLU F 2 13 ? 407.03269 305.19380 229.18489 1.000 32.18019 13 GLU E CA 1
ATOM 3295 C C . GLU F 2 13 ? 406.78857 304.62438 230.57293 1.000 33.88578 13 GLU E C 1
ATOM 3296 O O . GLU F 2 13 ? 405.75866 304.89804 231.19058 1.000 37.86513 13 GLU E O 1
ATOM 3302 N N . THR F 2 14 ? 407.74023 303.84189 231.06699 1.000 32.89912 14 THR E N 1
ATOM 3303 C CA . THR F 2 14 ? 407.59416 303.16121 232.34199 1.000 33.93699 14 THR E CA 1
ATOM 3304 C C . THR F 2 14 ? 408.84248 303.34920 233.18774 1.000 35.26859 14 THR E C 1
ATOM 3305 O O . THR F 2 14 ? 409.89628 303.74842 232.69689 1.000 38.73810 14 THR E O 1
ATOM 3309 N N . ARG F 2 15 ? 408.71097 303.04639 234.47411 1.000 35.09251 15 ARG E N 1
ATOM 3310 C CA . ARG F 2 15 ? 409.85626 302.97973 235.37740 1.000 35.49575 15 ARG E CA 1
ATOM 3311 C C . ARG F 2 15 ? 410.31512 301.53344 235.43603 1.000 37.68928 15 ARG E C 1
ATOM 3312 O O . ARG F 2 15 ? 409.70282 300.70571 236.10772 1.000 41.86622 15 ARG E O 1
ATOM 3320 N N . GLY F 2 16 ? 411.39527 301.22724 234.73555 1.000 38.11391 16 GLY E N 1
ATOM 3321 C CA . GLY F 2 16 ? 411.90177 299.87604 234.65588 1.000 34.28193 16 GLY E CA 1
ATOM 3322 C C . GLY F 2 16 ? 411.45055 299.17359 233.39062 1.000 35.23173 16 GLY E C 1
ATOM 3323 O O . GLY F 2 16 ? 410.56601 299.62428 232.66402 1.000 39.54832 16 GLY E O 1
ATOM 3324 N N . LEU F 2 17 ? 412.07462 298.02956 233.14051 1.000 33.95024 17 LEU E N 1
ATOM 3325 C CA . LEU F 2 17 ? 411.88715 297.31126 231.89012 1.000 33.52946 17 LEU E CA 1
ATOM 3326 C C . LEU F 2 17 ? 410.71382 296.34451 231.91187 1.000 36.16642 17 LEU E C 1
ATOM 3327 O O . LEU F 2 17 ? 410.10814 296.10702 230.86611 1.000 40.88627 17 LEU E O 1
ATOM 3332 N N . VAL F 2 18 ? 410.39145 295.75687 233.06017 1.000 35.89126 18 VAL E N 1
ATOM 3333 C CA . VAL F 2 18 ? 409.29600 294.78858 233.10870 1.000 35.54760 18 VAL E CA 1
ATOM 3334 C C . VAL F 2 18 ? 407.95433 295.42438 232.76277 1.000 36.86482 18 VAL E C 1
ATOM 3335 O O . VAL F 2 18 ? 407.22505 294.85897 231.93104 1.000 40.27187 18 VAL E O 1
ATOM 3339 N N . PRO F 2 19 ? 407.56171 296.56238 233.34253 1.000 37.35126 19 PRO E N 1
ATOM 3340 C CA . PRO F 2 19 ? 406.33893 297.21543 232.86242 1.000 35.87090 19 PRO E CA 1
ATOM 3341 C C . PRO F 2 19 ? 406.40942 297.60776 231.40428 1.000 35.93398 19 PRO E C 1
ATOM 3342 O O . PRO F 2 19 ? 405.38297 297.58422 230.72574 1.000 41.28240 19 PRO E O 1
ATOM 3346 N N . ALA F 2 20 ? 407.58923 297.94874 230.89134 1.000 34.48930 20 ALA E N 1
ATOM 3347 C CA . ALA F 2 20 ? 407.70217 298.28362 229.47720 1.000 33.71370 20 ALA E CA 1
ATOM 3348 C C . ALA F 2 20 ? 407.41693 297.07817 228.59356 1.000 33.74103 20 ALA E C 1
ATOM 3349 O O . ALA F 2 20 ? 406.72371 297.19644 227.58107 1.000 38.91592 20 ALA E O 1
ATOM 3351 N N . ILE F 2 21 ? 407.95123 295.91382 228.95180 1.000 34.83191 21 ILE E N 1
ATOM 3352 C CA . ILE F 2 21 ? 407.71422 294.71469 228.15789 1.000 36.17867 21 ILE E CA 1
ATOM 3353 C C . ILE F 2 21 ? 406.25291 294.30388 228.24461 1.000 38.03007 21 ILE E C 1
ATOM 3354 O O . ILE F 2 21 ? 405.64291 293.91712 227.24243 1.000 41.65376 21 ILE E O 1
ATOM 3359 N N . GLU F 2 22 ? 405.66028 294.40551 229.43386 1.000 38.18560 22 GLU E N 1
ATOM 3360 C CA . GLU F 2 22 ? 404.23603 294.12188 229.55794 1.000 38.00343 22 GLU E CA 1
ATOM 3361 C C . GLU F 2 22 ? 403.40541 295.07992 228.71045 1.000 40.03840 22 GLU E C 1
ATOM 3362 O O . GLU F 2 22 ? 402.45859 294.66052 228.03821 1.000 43.31648 22 GLU E O 1
ATOM 3368 N N . ALA F 2 23 ? 403.75516 296.36588 228.71442 1.000 38.28978 23 ALA E N 1
ATOM 3369 C CA . ALA F 2 23 ? 403.03581 297.34119 227.90426 1.000 36.29201 23 ALA E CA 1
ATOM 3370 C C . ALA F 2 23 ? 403.15709 297.02761 226.42144 1.000 37.10747 23 ALA E C 1
ATOM 3371 O O . ALA F 2 23 ? 402.17091 297.08642 225.68633 1.000 41.40310 23 ALA E O 1
ATOM 3373 N N . ALA F 2 24 ? 404.36404 296.70469 225.96065 1.000 35.35094 24 ALA E N 1
ATOM 3374 C CA . ALA F 2 24 ? 404.55220 296.38435 224.55013 1.000 35.56795 24 ALA E CA 1
ATOM 3375 C C . ALA F 2 24 ? 403.74955 295.15617 224.15450 1.000 37.89662 24 ALA E C 1
ATOM 3376 O O . ALA F 2 24 ? 403.12190 295.12388 223.08862 1.000 42.28807 24 ALA E O 1
ATOM 3378 N N . ASP F 2 25 ? 403.76252 294.13523 225.00622 1.000 39.32115 25 ASP E N 1
ATOM 3379 C CA . ASP F 2 25 ? 403.01927 292.91756 224.72723 1.000 39.18465 25 ASP E CA 1
ATOM 3380 C C . ASP F 2 25 ? 401.52412 293.18919 224.65900 1.000 38.77853 25 ASP E C 1
ATOM 3381 O O . ASP F 2 25 ? 400.84253 292.72538 223.73969 1.000 41.87386 25 ASP E O 1
ATOM 3386 N N . ALA F 2 26 ? 401.00213 293.96042 225.61009 1.000 37.74489 26 ALA E N 1
ATOM 3387 C CA . ALA F 2 26 ? 399.58471 294.29505 225.59443 1.000 35.82917 26 ALA E CA 1
ATOM 3388 C C . ALA F 2 26 ? 399.22586 295.12300 224.36993 1.000 36.83533 26 ALA E C 1
ATOM 3389 O O . ALA F 2 26 ? 398.18356 294.90027 223.74534 1.000 40.45671 26 ALA E O 1
ATOM 3391 N N . MET F 2 27 ? 400.08302 296.07607 224.00534 1.000 36.23220 27 MET E N 1
ATOM 3392 C CA . MET F 2 27 ? 399.81144 296.91771 222.84959 1.000 36.22795 27 MET E CA 1
ATOM 3393 C C . MET F 2 27 ? 399.72195 296.08282 221.58571 1.000 38.17901 27 MET E C 1
ATOM 3394 O O . MET F 2 27 ? 398.77475 296.21383 220.80746 1.000 42.03805 27 MET E O 1
ATOM 3399 N N . THR F 2 28 ? 400.69512 295.20370 221.37117 1.000 36.91986 28 THR E N 1
ATOM 3400 C CA . THR F 2 28 ? 400.69634 294.42558 220.14367 1.000 38.62965 28 THR E CA 1
ATOM 3401 C C . THR F 2 28 ? 399.63765 293.33561 220.14434 1.000 40.81765 28 THR E C 1
ATOM 3402 O O . THR F 2 28 ? 399.23282 292.89054 219.06986 1.000 44.52488 28 THR E O 1
ATOM 3406 N N . LYS F 2 29 ? 399.18899 292.88381 221.31260 1.000 39.59877 29 LYS E N 1
ATOM 3407 C CA . LYS F 2 29 ? 398.07402 291.95130 221.34348 1.000 38.86176 29 LYS E CA 1
ATOM 3408 C C . LYS F 2 29 ? 396.73206 292.64302 221.18063 1.000 38.21954 29 LYS E C 1
ATOM 3409 O O . LYS F 2 29 ? 395.74689 291.97783 220.85830 1.000 43.27596 29 LYS E O 1
ATOM 3415 N N . ALA F 2 30 ? 396.67145 293.95600 221.38990 1.000 37.80277 30 ALA E N 1
ATOM 3416 C CA . ALA F 2 30 ? 395.38962 294.64485 221.36721 1.000 35.19660 30 ALA E CA 1
ATOM 3417 C C . ALA F 2 30 ? 394.97007 295.07300 219.97102 1.000 37.35260 30 ALA E C 1
ATOM 3418 O O . ALA F 2 30 ? 393.77314 295.12398 219.68519 1.000 42.03862 30 ALA E O 1
ATOM 3420 N N . ALA F 2 31 ? 395.91372 295.39215 219.09864 1.000 37.25168 31 ALA E N 1
ATOM 3421 C CA . ALA F 2 31 ? 395.57015 295.94387 217.79785 1.000 38.45017 31 ALA E CA 1
ATOM 3422 C C . ALA F 2 31 ? 396.71081 295.66220 216.83550 1.000 41.90368 31 ALA E C 1
ATOM 3423 O O . ALA F 2 31 ? 397.75051 295.12368 217.21399 1.000 46.37992 31 ALA E O 1
ATOM 3425 N N . GLU F 2 32 ? 396.50699 296.03747 215.57735 1.000 43.51301 32 GLU E N 1
ATOM 3426 C CA . GLU F 2 32 ? 397.49953 295.81593 214.52993 1.000 46.73581 32 GLU E CA 1
ATOM 3427 C C . GLU F 2 32 ? 398.49096 296.97522 214.51808 1.000 45.47362 32 GLU E C 1
ATOM 3428 O O . GLU F 2 32 ? 398.39715 297.91091 213.72621 1.000 48.62420 32 GLU E O 1
ATOM 3434 N N . VAL F 2 33 ? 399.46793 296.90092 215.41310 1.000 44.42676 33 VAL E N 1
ATOM 3435 C CA . VAL F 2 33 ? 400.51577 297.90594 215.50192 1.000 40.63790 33 VAL E CA 1
ATOM 3436 C C . VAL F 2 33 ? 401.86327 297.20868 215.42757 1.000 43.07824 33 VAL E C 1
ATOM 3437 O O . VAL F 2 33 ? 402.00055 296.04373 215.80662 1.000 49.39082 33 VAL E O 1
ATOM 3441 N N . ARG F 2 34 ? 402.85950 297.92212 214.91950 1.000 41.52106 34 ARG E N 1
ATOM 3442 C CA . ARG F 2 34 ? 404.21725 297.40824 214.82753 1.000 43.51354 34 ARG E CA 1
ATOM 3443 C C . ARG F 2 34 ? 405.08028 298.04404 215.90287 1.000 42.61959 34 ARG E C 1
ATOM 3444 O O . ARG F 2 34 ? 405.12611 299.26872 216.02378 1.000 44.22756 34 ARG E O 1
ATOM 3452 N N . LEU F 2 35 ? 405.75891 297.21147 216.67852 1.000 41.94980 35 LEU E N 1
ATOM 3453 C CA . LEU F 2 35 ? 406.69969 297.69107 217.68016 1.000 41.59418 35 LEU E CA 1
ATOM 3454 C C . LEU F 2 35 ? 407.96623 298.14155 216.96926 1.000 43.84771 35 LEU E C 1
ATOM 3455 O O . LEU F 2 35 ? 408.66923 297.32764 216.36885 1.000 47.78924 35 LEU E O 1
ATOM 3460 N N . VAL F 2 36 ? 408.26283 299.43548 217.02437 1.000 43.32252 36 VAL E N 1
ATOM 3461 C CA . VAL F 2 36 ? 409.40347 299.98513 216.30052 1.000 45.58781 36 VAL E CA 1
ATOM 3462 C C . VAL F 2 36 ? 410.56152 300.34538 217.20343 1.000 48.66799 36 VAL E C 1
ATOM 3463 O O . VAL F 2 36 ? 411.64105 300.67030 216.69046 1.000 53.41839 36 VAL E O 1
ATOM 3467 N N . GLY F 2 37 ? 410.39061 300.30737 218.51444 1.000 44.35714 37 GLY E N 1
ATOM 3468 C CA . GLY F 2 37 ? 411.49158 300.68735 219.36580 1.000 44.13611 37 GLY E CA 1
ATOM 3469 C C . GLY F 2 37 ? 411.28177 300.45494 220.83999 1.000 43.79541 37 GLY E C 1
ATOM 3470 O O . GLY F 2 37 ? 410.18403 300.63752 221.36317 1.000 45.56861 37 GLY E O 1
ATOM 3471 N N . ARG F 2 38 ? 412.34353 300.03065 221.51128 1.000 44.36231 38 ARG E N 1
ATOM 3472 C CA . ARG F 2 38 ? 412.41486 299.98967 222.96478 1.000 39.95721 38 ARG E CA 1
ATOM 3473 C C . ARG F 2 38 ? 413.66639 300.75902 223.34526 1.000 42.49452 38 ARG E C 1
ATOM 3474 O O . ARG F 2 38 ? 414.77739 300.33052 223.02802 1.000 47.60280 38 ARG E O 1
ATOM 3482 N N . GLN F 2 39 ? 413.49334 301.88988 224.00833 1.000 39.77597 39 GLN E N 1
ATOM 3483 C CA . GLN F 2 39 ? 414.58900 302.80036 224.28722 1.000 38.14911 39 GLN E CA 1
ATOM 3484 C C . GLN F 2 39 ? 414.86556 302.85059 225.77972 1.000 38.38740 39 GLN E C 1
ATOM 3485 O O . GLN F 2 39 ? 413.96498 303.13747 226.57011 1.000 40.42415 39 GLN E O 1
ATOM 3491 N N . PHE F 2 40 ? 416.10989 302.58604 226.15892 1.000 37.89011 40 PHE E N 1
ATOM 3492 C CA . PHE F 2 40 ? 416.55905 302.82398 227.52605 1.000 37.98496 40 PHE E CA 1
ATOM 3493 C C . PHE F 2 40 ? 416.91343 304.29929 227.63020 1.000 40.14716 40 PHE E C 1
ATOM 3494 O O . PHE F 2 40 ? 417.95340 304.74051 227.14598 1.000 44.78671 40 PHE E O 1
ATOM 3502 N N . VAL F 2 41 ? 416.01744 305.07233 228.23671 1.000 40.17734 41 VAL E N 1
ATOM 3503 C CA . VAL F 2 41 ? 416.15615 306.52142 228.26652 1.000 38.11063 41 VAL E CA 1
ATOM 3504 C C . VAL F 2 41 ? 417.30686 306.95273 229.15919 1.000 38.78327 41 VAL E C 1
ATOM 3505 O O . VAL F 2 41 ? 417.98638 307.93993 228.86880 1.000 44.32906 41 VAL E O 1
ATOM 3509 N N . GLY F 2 42 ? 417.54374 306.24008 230.25018 1.000 37.40448 42 GLY E N 1
ATOM 3510 C CA . GLY F 2 42 ? 418.49092 306.67990 231.24798 1.000 34.14552 42 GLY E CA 1
ATOM 3511 C C . GLY F 2 42 ? 417.78663 306.89616 232.56484 1.000 38.73897 42 GLY E C 1
ATOM 3512 O O . GLY F 2 42 ? 416.62957 307.31316 232.58453 1.000 41.67689 42 GLY E O 1
ATOM 3513 N N . GLY F 2 43 ? 418.45472 306.59992 233.67077 1.000 37.41871 43 GLY E N 1
ATOM 3514 C CA . GLY F 2 43 ? 417.83828 306.78955 234.96278 1.000 38.67822 43 GLY E CA 1
ATOM 3515 C C . GLY F 2 43 ? 416.73939 305.81535 235.30316 1.000 41.25952 43 GLY E C 1
ATOM 3516 O O . GLY F 2 43 ? 416.08143 305.98563 236.32812 1.000 47.36381 43 GLY E O 1
ATOM 3517 N N . GLY F 2 44 ? 416.52317 304.79416 234.48641 1.000 38.89807 44 GLY E N 1
ATOM 3518 C CA . GLY F 2 44 ? 415.47771 303.82216 234.71822 1.000 35.83529 44 GLY E CA 1
ATOM 3519 C C . GLY F 2 44 ? 414.26217 303.95775 233.83063 1.000 35.50872 44 GLY E C 1
ATOM 3520 O O . GLY F 2 44 ? 413.46060 303.02405 233.77846 1.000 39.38369 44 GLY E O 1
ATOM 3521 N N . TYR F 2 45 ? 414.08762 305.07600 233.13735 1.000 36.24395 45 TYR E N 1
ATOM 3522 C CA . TYR F 2 45 ? 412.97164 305.20659 232.21289 1.000 32.86107 45 TYR E CA 1
ATOM 3523 C C . TYR F 2 45 ? 413.15821 304.28066 231.02238 1.000 33.50258 45 TYR E C 1
ATOM 3524 O O . TYR F 2 45 ? 414.24919 304.18392 230.46224 1.000 37.31307 45 TYR E O 1
ATOM 3533 N N . VAL F 2 46 ? 412.08112 303.61818 230.61911 1.000 32.77771 46 VAL E N 1
ATOM 3534 C CA . VAL F 2 46 ? 412.05381 302.82684 229.39758 1.000 32.54733 46 VAL E CA 1
ATOM 3535 C C . VAL F 2 46 ? 410.84470 303.24707 228.58154 1.000 33.75761 46 VAL E C 1
ATOM 3536 O O . VAL F 2 46 ? 409.74968 303.41396 229.12333 1.000 35.89448 46 VAL E O 1
ATOM 3540 N N . THR F 2 47 ? 411.04027 303.41457 227.28087 1.000 33.99857 47 THR E N 1
ATOM 3541 C CA . THR F 2 47 ? 409.98057 303.82820 226.37527 1.000 33.11340 47 THR E CA 1
ATOM 3542 C C . THR F 2 47 ? 409.83983 302.81151 225.25688 1.000 34.82844 47 THR E C 1
ATOM 3543 O O . THR F 2 47 ? 410.83683 302.40492 224.65903 1.000 39.07925 47 THR E O 1
ATOM 3547 N N . VAL F 2 48 ? 408.60600 302.41720 224.96807 1.000 35.47745 48 VAL E N 1
ATOM 3548 C CA . VAL F 2 48 ? 408.29619 301.53426 223.85297 1.000 34.61134 48 VAL E CA 1
ATOM 3549 C C . VAL F 2 48 ? 407.40607 302.29086 222.88079 1.000 35.43731 48 VAL E C 1
ATOM 3550 O O . VAL F 2 48 ? 406.48226 302.99517 223.29412 1.000 37.86530 48 VAL E O 1
ATOM 3554 N N . LEU F 2 49 ? 407.69297 302.15508 221.59253 1.000 36.05812 49 LEU E N 1
ATOM 3555 C CA . LEU F 2 49 ? 407.02895 302.92806 220.55494 1.000 33.43294 49 LEU E CA 1
ATOM 3556 C C . LEU F 2 49 ? 406.40476 302.00639 219.52106 1.000 36.18547 49 LEU E C 1
ATOM 3557 O O . LEU F 2 49 ? 407.01958 301.02305 219.10697 1.000 41.40975 49 LEU E O 1
ATOM 3562 N N . VAL F 2 50 ? 405.19067 302.34258 219.08995 1.000 33.82423 50 VAL E N 1
ATOM 3563 C CA . VAL F 2 50 ? 404.46056 301.56263 218.10037 1.000 33.52096 50 VAL E CA 1
ATOM 3564 C C . VAL F 2 50 ? 403.96461 302.48051 216.99424 1.000 35.33172 50 VAL E C 1
ATOM 3565 O O . VAL F 2 50 ? 403.72817 303.67074 217.20849 1.000 38.87333 50 VAL E O 1
ATOM 3569 N N . ARG F 2 51 ? 403.79484 301.91400 215.80482 1.000 37.38282 51 ARG E N 1
ATOM 3570 C CA . ARG F 2 51 ? 403.25759 302.63612 214.66403 1.000 36.47626 51 ARG E CA 1
ATOM 3571 C C . ARG F 2 51 ? 402.09214 301.85772 214.07674 1.000 39.50677 51 ARG E C 1
ATOM 3572 O O . ARG F 2 51 ? 402.06472 300.62887 214.12024 1.000 44.89815 51 ARG E O 1
ATOM 3580 N N . GLY F 2 52 ? 401.13565 302.58509 213.51713 1.000 39.02617 52 GLY E N 1
ATOM 3581 C CA . GLY F 2 52 ? 400.00527 301.95737 212.86867 1.000 39.55320 52 GLY E CA 1
ATOM 3582 C C . GLY F 2 52 ? 398.95203 302.98810 212.52099 1.000 42.69547 52 GLY E C 1
ATOM 3583 O O . GLY F 2 52 ? 399.18295 304.19059 212.61438 1.000 46.81421 52 GLY E O 1
ATOM 3584 N N . GLU F 2 53 ? 397.79503 302.48765 212.10819 1.000 44.01411 53 GLU E N 1
ATOM 3585 C CA . GLU F 2 53 ? 396.65115 303.34560 211.84629 1.000 41.82178 53 GLU E CA 1
ATOM 3586 C C . GLU F 2 53 ? 396.16254 303.96752 213.14763 1.000 40.58087 53 GLU E C 1
ATOM 3587 O O . GLU F 2 53 ? 396.34321 303.41039 214.22943 1.000 44.15332 53 GLU E O 1
ATOM 3593 N N . THR F 2 54 ? 395.53111 305.13483 213.03610 1.000 39.80703 54 THR E N 1
ATOM 3594 C CA . THR F 2 54 ? 395.22131 305.92105 214.22416 1.000 40.00564 54 THR E CA 1
ATOM 3595 C C . THR F 2 54 ? 394.31191 305.16104 215.18121 1.000 39.63371 54 THR E C 1
ATOM 3596 O O . THR F 2 54 ? 394.55067 305.14633 216.38955 1.000 41.28121 54 THR E O 1
ATOM 3600 N N . GLY F 2 55 ? 393.26152 304.52616 214.66453 1.000 38.65466 55 GLY E N 1
ATOM 3601 C CA . GLY F 2 55 ? 392.37903 303.76892 215.53684 1.000 37.52909 55 GLY E CA 1
ATOM 3602 C C . GLY F 2 55 ? 393.08656 302.60577 216.20157 1.000 39.70080 55 GLY E C 1
ATOM 3603 O O . GLY F 2 55 ? 392.91854 302.36213 217.40017 1.000 41.66543 55 GLY E O 1
ATOM 3604 N N . ALA F 2 56 ? 393.90857 301.89052 215.43575 1.000 39.59954 56 ALA E N 1
ATOM 3605 C CA . ALA F 2 56 ? 394.68458 300.79228 215.99198 1.000 35.33260 56 ALA E CA 1
ATOM 3606 C C . ALA F 2 56 ? 395.62163 301.28176 217.08479 1.000 35.46676 56 ALA E C 1
ATOM 3607 O O . ALA F 2 56 ? 395.71092 300.67677 218.15416 1.000 38.86806 56 ALA E O 1
ATOM 3609 N N . VAL F 2 57 ? 396.32252 302.38551 216.83601 1.000 34.61477 57 VAL E N 1
ATOM 3610 C CA . VAL F 2 57 ? 397.25822 302.90908 217.82271 1.000 32.66529 57 VAL E CA 1
ATOM 3611 C C . VAL F 2 57 ? 396.51801 303.37900 219.06421 1.000 34.95651 57 VAL E C 1
ATOM 3612 O O . VAL F 2 57 ? 396.98075 303.18174 220.19060 1.000 40.27174 57 VAL E O 1
ATOM 3616 N N . ASN F 2 58 ? 395.35993 304.00346 218.87793 1.000 35.65656 58 ASN E N 1
ATOM 3617 C CA . ASN F 2 58 ? 394.54021 304.42848 220.00353 1.000 36.81398 58 ASN E CA 1
ATOM 3618 C C . ASN F 2 58 ? 394.18144 303.24501 220.89152 1.000 38.10896 58 ASN E C 1
ATOM 3619 O O . ASN F 2 58 ? 394.40722 303.26857 222.11096 1.000 39.82334 58 ASN E O 1
ATOM 3624 N N . ALA F 2 59 ? 393.65641 302.18143 220.28221 1.000 35.82906 59 ALA E N 1
ATOM 3625 C CA . ALA F 2 59 ? 393.27614 300.99985 221.04810 1.000 36.59271 59 ALA E CA 1
ATOM 3626 C C . ALA F 2 59 ? 394.48271 300.36535 221.72494 1.000 37.31850 59 ALA E C 1
ATOM 3627 O O . ALA F 2 59 ? 394.42309 299.99795 222.90520 1.000 39.65327 59 ALA E O 1
ATOM 3629 N N . ALA F 2 60 ? 395.59184 300.24722 220.99727 1.000 36.69915 60 ALA E N 1
ATOM 3630 C CA . ALA F 2 60 ? 396.78196 299.61802 221.54779 1.000 33.92085 60 ALA E CA 1
ATOM 3631 C C . ALA F 2 60 ? 397.30438 300.38636 222.74919 1.000 34.24719 60 ALA E C 1
ATOM 3632 O O . ALA F 2 60 ? 397.63118 299.79214 223.77643 1.000 38.46153 60 ALA E O 1
ATOM 3634 N N . VAL F 2 61 ? 397.39252 301.71053 222.64343 1.000 34.53042 61 VAL E N 1
ATOM 3635 C CA . VAL F 2 61 ? 397.96434 302.48234 223.73749 1.000 34.98839 61 VAL E CA 1
ATOM 3636 C C . VAL F 2 61 ? 397.04628 302.44862 224.94692 1.000 35.81231 61 VAL E C 1
ATOM 3637 O O . VAL F 2 61 ? 397.51262 302.35347 226.08605 1.000 40.05289 61 VAL E O 1
ATOM 3641 N N . ARG F 2 62 ? 395.73101 302.49750 224.73175 1.000 36.13061 62 ARG E N 1
ATOM 3642 C CA . ARG F 2 62 ? 394.82552 302.38434 225.87005 1.000 37.69953 62 ARG E CA 1
ATOM 3643 C C . ARG F 2 62 ? 394.99893 301.04396 226.58117 1.000 38.28516 62 ARG E C 1
ATOM 3644 O O . ARG F 2 62 ? 395.14111 300.98836 227.81275 1.000 43.31394 62 ARG E O 1
ATOM 3652 N N . ALA F 2 63 ? 395.03714 299.95288 225.81576 1.000 35.43588 63 ALA E N 1
ATOM 3653 C CA . ALA F 2 63 ? 395.20388 298.63997 226.42930 1.000 35.29936 63 ALA E CA 1
ATOM 3654 C C . ALA F 2 63 ? 396.54192 298.52408 227.14604 1.000 38.13407 63 ALA E C 1
ATOM 3655 O O . ALA F 2 63 ? 396.61233 298.00883 228.26710 1.000 44.66682 63 ALA E O 1
ATOM 3657 N N . GLY F 2 64 ? 397.61142 299.01056 226.52073 1.000 36.09268 64 GLY E N 1
ATOM 3658 C CA . GLY F 2 64 ? 398.92356 298.90776 227.12772 1.000 35.68813 64 GLY E CA 1
ATOM 3659 C C . GLY F 2 64 ? 399.03866 299.70616 228.40684 1.000 38.72004 64 GLY E C 1
ATOM 3660 O O . GLY F 2 64 ? 399.64309 299.25295 229.37711 1.000 43.23474 64 GLY E O 1
ATOM 3661 N N . ALA F 2 65 ? 398.46798 300.90775 228.42686 1.000 37.80854 65 ALA E N 1
ATOM 3662 C CA . ALA F 2 65 ? 398.48281 301.69136 229.65082 1.000 39.60144 65 ALA E CA 1
ATOM 3663 C C . ALA F 2 65 ? 397.71725 300.98422 230.75266 1.000 46.19514 65 ALA E C 1
ATOM 3664 O O . ALA F 2 65 ? 398.12933 301.00799 231.91567 1.000 50.58566 65 ALA E O 1
ATOM 3666 N N . ASP F 2 66 ? 396.59733 300.34848 230.41240 1.000 45.62553 66 ASP E N 1
ATOM 3667 C CA . ASP F 2 66 ? 395.87705 299.60503 231.43773 1.000 47.07963 66 ASP E CA 1
ATOM 3668 C C . ASP F 2 66 ? 396.70798 298.44290 231.96723 1.000 49.73027 66 ASP E C 1
ATOM 3669 O O . ASP F 2 66 ? 396.72140 298.18045 233.17301 1.000 53.10118 66 ASP E O 1
ATOM 3674 N N . ALA F 2 67 ? 397.41846 297.74530 231.08270 1.000 46.93394 67 ALA E N 1
ATOM 3675 C CA . ALA F 2 67 ? 398.09735 296.51763 231.48282 1.000 46.11987 67 ALA E CA 1
ATOM 3676 C C . ALA F 2 67 ? 399.26987 296.78142 232.41935 1.000 50.74947 67 ALA E C 1
ATOM 3677 O O . ALA F 2 67 ? 399.46254 296.05136 233.39522 1.000 53.94004 67 ALA E O 1
ATOM 3679 N N . CYS F 2 68 ? 400.07456 297.79514 232.13660 1.000 49.70687 68 CYS E N 1
ATOM 3680 C CA . CYS F 2 68 ? 401.33240 297.97924 232.84454 1.000 48.71736 68 CYS E CA 1
ATOM 3681 C C . CYS F 2 68 ? 401.23315 298.91600 234.03766 1.000 51.16362 68 CYS E C 1
ATOM 3682 O O . CYS F 2 68 ? 402.25566 299.20046 234.66214 1.000 50.76345 68 CYS E O 1
ATOM 3685 N N . GLU F 2 69 ? 400.04021 299.39769 234.37335 1.000 53.02777 69 GLU E N 1
ATOM 3686 C CA . GLU F 2 69 ? 399.91671 300.36780 235.45406 1.000 55.12289 69 GLU E CA 1
ATOM 3687 C C . GLU F 2 69 ? 400.30956 299.76228 236.79777 1.000 60.35005 69 GLU E C 1
ATOM 3688 O O . GLU F 2 69 ? 400.93300 300.43143 237.62647 1.000 60.95872 69 GLU E O 1
ATOM 3694 N N . ARG F 2 70 ? 399.95882 298.50173 237.03287 1.000 59.74550 70 ARG E N 1
ATOM 3695 C CA . ARG F 2 70 ? 400.21618 297.84240 238.30501 1.000 59.09564 70 ARG E CA 1
ATOM 3696 C C . ARG F 2 70 ? 401.41933 296.91108 238.26890 1.000 54.37897 70 ARG E C 1
ATOM 3697 O O . ARG F 2 70 ? 401.58630 296.10266 239.18290 1.000 55.30182 70 ARG E O 1
ATOM 3705 N N . VAL F 2 71 ? 402.25788 297.00234 237.24823 1.000 51.28444 71 VAL E N 1
ATOM 3706 C CA . VAL F 2 71 ? 403.40211 296.11653 237.09398 1.000 45.75110 71 VAL E CA 1
ATOM 3707 C C . VAL F 2 71 ? 404.65211 296.86417 237.52786 1.000 44.16488 71 VAL E C 1
ATOM 3708 O O . VAL F 2 71 ? 404.94265 297.95009 237.01786 1.000 48.23889 71 VAL E O 1
ATOM 3712 N N . GLY F 2 72 ? 405.39083 296.28543 238.46718 1.000 43.40314 72 GLY E N 1
ATOM 3713 C CA . GLY F 2 72 ? 406.65142 296.86996 238.88382 1.000 43.44488 72 GLY E CA 1
ATOM 3714 C C . GLY F 2 72 ? 406.47959 298.25581 239.46186 1.000 45.65150 72 GLY E C 1
ATOM 3715 O O . GLY F 2 72 ? 405.58056 298.51610 240.26454 1.000 48.65122 72 GLY E O 1
ATOM 3716 N N . ASP F 2 73 ? 407.35320 299.16453 239.04419 1.000 45.05719 73 ASP E N 1
ATOM 3717 C CA . ASP F 2 73 ? 407.30262 300.54570 239.49413 1.000 44.21996 73 ASP E CA 1
ATOM 3718 C C . ASP F 2 73 ? 406.34898 301.39731 238.66970 1.000 45.59409 73 ASP E C 1
ATOM 3719 O O . ASP F 2 73 ? 406.19909 302.58518 238.95749 1.000 48.38250 73 ASP E O 1
ATOM 3724 N N . GLY F 2 74 ? 405.72546 300.83243 237.64933 1.000 43.63036 74 GLY E N 1
ATOM 3725 C CA . GLY F 2 74 ? 404.52353 301.40504 237.08708 1.000 43.83426 74 GLY E CA 1
ATOM 3726 C C . GLY F 2 74 ? 404.73485 302.21623 235.82766 1.000 44.08413 74 GLY E C 1
ATOM 3727 O O . GLY F 2 74 ? 405.78787 302.21024 235.18977 1.000 44.59577 74 GLY E O 1
ATOM 3728 N N . LEU F 2 75 ? 403.67948 302.94011 235.48571 1.000 45.88555 75 LEU E N 1
ATOM 3729 C CA . LEU F 2 75 ? 403.57310 303.70861 234.25759 1.000 39.03447 75 LEU E CA 1
ATOM 3730 C C . LEU F 2 75 ? 403.93337 305.16935 234.47656 1.000 39.63871 75 LEU E C 1
ATOM 3731 O O . LEU F 2 75 ? 403.58619 305.76172 235.49848 1.000 44.23251 75 LEU E O 1
ATOM 3736 N N . VAL F 2 76 ? 404.62444 305.74543 233.50239 1.000 37.82489 76 VAL E N 1
ATOM 3737 C CA . VAL F 2 76 ? 404.95565 307.16125 233.50256 1.000 36.90505 76 VAL E CA 1
ATOM 3738 C C . VAL F 2 76 ? 404.06099 307.93929 232.55372 1.000 39.04706 76 VAL E C 1
ATOM 3739 O O . VAL F 2 76 ? 403.46928 308.94514 232.93543 1.000 43.31189 76 VAL E O 1
ATOM 3743 N N . ALA F 2 77 ? 403.95120 307.48520 231.31020 1.000 37.28783 77 ALA E N 1
ATOM 3744 C CA . ALA F 2 77 ? 403.22348 308.21343 230.28590 1.000 33.07913 77 ALA E CA 1
ATOM 3745 C C . ALA F 2 77 ? 402.67678 307.24861 229.25248 1.000 35.15037 77 ALA E C 1
ATOM 3746 O O . ALA F 2 77 ? 403.32125 306.25575 228.91874 1.000 38.86120 77 ALA E O 1
ATOM 3748 N N . ALA F 2 78 ? 401.49447 307.55878 228.73847 1.000 35.01051 78 ALA E N 1
ATOM 3749 C CA . ALA F 2 78 ? 400.91662 306.86026 227.59722 1.000 33.23519 78 ALA E CA 1
ATOM 3750 C C . ALA F 2 78 ? 400.39075 307.92722 226.65352 1.000 35.63013 78 ALA E C 1
ATOM 3751 O O . ALA F 2 78 ? 399.44127 308.63619 226.98937 1.000 40.19640 78 ALA E O 1
ATOM 3753 N N . HIS F 2 79 ? 401.00820 308.05342 225.48974 1.000 35.09728 79 HIS E N 1
ATOM 3754 C CA . HIS F 2 79 ? 400.76985 309.17923 224.60395 1.000 33.33677 79 HIS E CA 1
ATOM 3755 C C . HIS F 2 79 ? 400.51294 308.69845 223.18753 1.000 36.29891 79 HIS E C 1
ATOM 3756 O O . HIS F 2 79 ? 401.11997 307.72872 222.73438 1.000 39.33483 79 HIS E O 1
ATOM 3763 N N . ILE F 2 80 ? 399.62471 309.39401 222.48749 1.000 36.55999 80 ILE E N 1
ATOM 3764 C CA . ILE F 2 80 ? 399.28553 309.08663 221.10581 1.000 34.59555 80 ILE E CA 1
ATOM 3765 C C . ILE F 2 80 ? 399.46404 310.34086 220.26901 1.000 37.61179 80 ILE E C 1
ATOM 3766 O O . ILE F 2 80 ? 398.97117 311.41000 220.63641 1.000 41.29738 80 ILE E O 1
ATOM 3771 N N . ILE F 2 81 ? 400.15366 310.21034 219.14493 1.000 38.28944 81 ILE E N 1
ATOM 3772 C CA . ILE F 2 81 ? 400.28130 311.28035 218.16728 1.000 36.67297 81 ILE E CA 1
ATOM 3773 C C . ILE F 2 81 ? 399.74100 310.74877 216.85120 1.000 38.36417 81 ILE E C 1
ATOM 3774 O O . ILE F 2 81 ? 400.38464 309.91914 216.20134 1.000 42.25820 81 ILE E O 1
ATOM 3779 N N . ALA F 2 82 ? 398.55699 311.21639 216.46059 1.000 38.63746 82 ALA E N 1
ATOM 3780 C CA . ALA F 2 82 ? 397.90172 310.68000 215.27383 1.000 39.50562 82 ALA E CA 1
ATOM 3781 C C . ALA F 2 82 ? 398.61637 311.09803 213.99813 1.000 42.01958 82 ALA E C 1
ATOM 3782 O O . ALA F 2 82 ? 398.74863 310.30182 213.06546 1.000 45.62372 82 ALA E O 1
ATOM 3784 N N . ARG F 2 83 ? 399.07434 312.33820 213.93336 1.000 41.82785 83 ARG E N 1
ATOM 3785 C CA . ARG F 2 83 ? 399.73328 312.88162 212.75348 1.000 43.19549 83 ARG E CA 1
ATOM 3786 C C . ARG F 2 83 ? 401.10844 313.37219 213.17510 1.000 45.43637 83 ARG E C 1
ATOM 3787 O O . ARG F 2 83 ? 401.21998 314.37182 213.88719 1.000 50.27055 83 ARG E O 1
ATOM 3795 N N . VAL F 2 84 ? 402.14736 312.68113 212.74696 1.000 46.17764 84 VAL E N 1
ATOM 3796 C CA . VAL F 2 84 ? 403.50432 313.00516 213.16267 1.000 45.60629 84 VAL E CA 1
ATOM 3797 C C . VAL F 2 84 ? 404.12081 313.95606 212.15113 1.000 48.38506 84 VAL E C 1
ATOM 3798 O O . VAL F 2 84 ? 404.11701 313.68315 210.94734 1.000 50.70096 84 VAL E O 1
ATOM 3802 N N . HIS F 2 85 ? 404.65369 315.07086 212.63926 1.000 49.23188 85 HIS E N 1
ATOM 3803 C CA . HIS F 2 85 ? 405.35891 315.99736 211.76742 1.000 48.85995 85 HIS E CA 1
ATOM 3804 C C . HIS F 2 85 ? 406.56534 315.31548 211.14301 1.000 50.00208 85 HIS E C 1
ATOM 3805 O O . HIS F 2 85 ? 407.21189 314.47370 211.76622 1.000 53.23363 85 HIS E O 1
ATOM 3812 N N . SER F 2 86 ? 406.86628 315.68454 209.89914 1.000 50.36501 86 SER E N 1
ATOM 3813 C CA . SER F 2 86 ? 407.94037 315.01998 209.17134 1.000 51.02594 86 SER E CA 1
ATOM 3814 C C . SER F 2 86 ? 409.29052 315.20929 209.84789 1.000 52.36478 86 SER E C 1
ATOM 3815 O O . SER F 2 86 ? 410.16444 314.34552 209.73624 1.000 54.45962 86 SER E O 1
ATOM 3818 N N . GLU F 2 87 ? 409.48328 316.32629 210.54796 1.000 52.13001 87 GLU E N 1
ATOM 3819 C CA . GLU F 2 87 ? 410.74825 316.55314 211.23525 1.000 51.52237 87 GLU E CA 1
ATOM 3820 C C . GLU F 2 87 ? 410.95961 315.54157 212.35111 1.000 49.73606 87 GLU E C 1
ATOM 3821 O O . GLU F 2 87 ? 412.07696 315.06253 212.56143 1.000 51.45399 87 GLU E O 1
ATOM 3827 N N . VAL F 2 88 ? 409.89393 315.20372 213.07729 1.000 47.45410 88 VAL E N 1
ATOM 3828 C CA . VAL F 2 88 ? 410.00666 314.30183 214.21291 1.000 46.40333 88 VAL E CA 1
ATOM 3829 C C . VAL F 2 88 ? 410.39872 312.89548 213.79620 1.000 48.70401 88 VAL E C 1
ATOM 3830 O O . VAL F 2 88 ? 410.95736 312.15276 214.60618 1.000 52.14704 88 VAL E O 1
ATOM 3834 N N . GLU F 2 89 ? 410.15013 312.50980 212.54643 1.000 48.45247 89 GLU E N 1
ATOM 3835 C CA . GLU F 2 89 ? 410.48700 311.15739 212.12286 1.000 49.64055 89 GLU E CA 1
ATOM 3836 C C . GLU F 2 89 ? 411.97816 310.87874 212.20135 1.000 52.37750 89 GLU E C 1
ATOM 3837 O O . GLU F 2 89 ? 412.37463 309.71227 212.24346 1.000 56.11499 89 GLU E O 1
ATOM 3843 N N . ASN F 2 90 ? 412.81144 311.91644 212.22403 1.000 50.92114 90 ASN E N 1
ATOM 3844 C CA . ASN F 2 90 ? 414.25016 311.71190 212.28644 1.000 52.41199 90 ASN E CA 1
ATOM 3845 C C . ASN F 2 90 ? 414.72276 311.27544 213.66283 1.000 52.83947 90 ASN E C 1
ATOM 3846 O O . ASN F 2 90 ? 415.82580 310.73995 213.77725 1.000 59.30588 90 ASN E O 1
ATOM 3851 N N . ILE F 2 91 ? 413.93290 311.49628 214.71039 1.000 47.58945 91 ILE E N 1
ATOM 3852 C CA . ILE F 2 91 ? 414.30181 311.04126 216.04180 1.000 46.44520 91 ILE E CA 1
ATOM 3853 C C . ILE F 2 91 ? 413.50603 309.81414 216.46375 1.000 49.43519 91 ILE E C 1
ATOM 3854 O O . ILE F 2 91 ? 413.57611 309.40775 217.62327 1.000 53.05429 91 ILE E O 1
ATOM 3859 N N . LEU F 2 92 ? 412.76150 309.21468 215.55557 1.000 48.63406 92 LEU E N 1
ATOM 3860 C CA . LEU F 2 92 ? 411.98297 308.03103 215.89302 1.000 46.95993 92 LEU E CA 1
ATOM 3861 C C . LEU F 2 92 ? 412.63847 306.79125 215.31232 1.000 50.37326 92 LEU E C 1
ATOM 3862 O O . LEU F 2 92 ? 412.97373 306.77903 214.12265 1.000 52.51995 92 LEU E O 1
ATOM 3867 N N . PRO F 2 93 ? 412.84192 305.74234 216.10055 1.000 51.52295 93 PRO E N 1
ATOM 3868 C CA . PRO F 2 93 ? 413.42852 304.51683 215.55483 1.000 52.69608 93 PRO E CA 1
ATOM 3869 C C . PRO F 2 93 ? 412.49638 303.84931 214.56136 1.000 54.58071 93 PRO E C 1
ATOM 3870 O O . PRO F 2 93 ? 411.27321 303.93964 214.66395 1.000 55.27816 93 PRO E O 1
ATOM 3874 N N . LYS F 2 94 ? 413.09356 303.17177 213.58620 1.000 54.37204 94 LYS E N 1
ATOM 3875 C CA . LYS F 2 94 ? 412.33815 302.45341 212.56943 1.000 55.51308 94 LYS E CA 1
ATOM 3876 C C . LYS F 2 94 ? 412.14670 300.97962 212.88795 1.000 58.95049 94 LYS E C 1
ATOM 3877 O O . LYS F 2 94 ? 411.12388 300.40491 212.50828 1.000 62.67062 94 LYS E O 1
ATOM 3883 N N . ALA F 2 95 ? 413.11139 300.34902 213.54797 1.000 59.20828 95 ALA E N 1
ATOM 3884 C CA . ALA F 2 95 ? 413.00939 298.95320 213.93872 1.000 59.41793 95 ALA E CA 1
ATOM 3885 C C . ALA F 2 95 ? 413.67054 298.79195 215.29426 1.000 63.45251 95 ALA E C 1
ATOM 3886 O O . ALA F 2 95 ? 414.57123 299.56607 215.63436 1.000 65.11585 95 ALA E O 1
ATOM 3888 N N . PRO F 2 96 ? 413.24396 297.81921 216.09231 1.000 64.57780 96 PRO E N 1
ATOM 3889 C CA . PRO F 2 96 ? 413.88107 297.61190 217.39358 1.000 68.27606 96 PRO E CA 1
ATOM 3890 C C . PRO F 2 96 ? 415.31999 297.15224 217.23828 1.000 75.91124 96 PRO E C 1
ATOM 3891 O O . PRO F 2 96 ? 415.69083 296.50877 216.25492 1.000 75.50224 96 PRO E O 1
ATOM 3895 N N . GLU F 2 97 ? 416.13491 297.49832 218.22729 1.000 80.96264 97 GLU E N 1
ATOM 3896 C CA . GLU F 2 97 ? 417.53985 297.11326 218.22807 1.000 84.55994 97 GLU E CA 1
ATOM 3897 C C . GLU F 2 97 ? 417.80799 296.02302 219.25856 1.000 81.01119 97 GLU E C 1
ATOM 3898 O O . GLU F 2 97 ? 416.98722 295.77365 220.14171 1.000 78.31098 97 GLU E O 1
ATOM 3904 N N . GLY G 2 6 ? 437.20712 275.23254 244.20591 1.000 48.19962 6 GLY F N 1
ATOM 3905 C CA . GLY G 2 6 ? 435.93187 275.66438 244.74293 1.000 46.13963 6 GLY F CA 1
ATOM 3906 C C . GLY G 2 6 ? 435.12323 276.46477 243.74667 1.000 48.27086 6 GLY F C 1
ATOM 3907 O O . GLY G 2 6 ? 435.66900 277.27417 243.00786 1.000 51.67402 6 GLY F O 1
ATOM 3908 N N . ILE G 2 7 ? 433.81368 276.24158 243.72599 1.000 47.52878 7 ILE F N 1
ATOM 3909 C CA . ILE G 2 7 ? 432.94399 276.89861 242.76415 1.000 45.01907 7 ILE F CA 1
ATOM 3910 C C . ILE G 2 7 ? 431.79682 277.64605 243.43943 1.000 42.96741 7 ILE F C 1
ATOM 3911 O O . ILE G 2 7 ? 430.83617 278.00538 242.78880 1.000 46.41274 7 ILE F O 1
ATOM 3916 N N . ALA G 2 8 ? 431.88239 277.87425 244.74188 1.000 40.54738 8 ALA F N 1
ATOM 3917 C CA . ALA G 2 8 ? 430.91652 278.75219 245.37580 1.000 37.37526 8 ALA F CA 1
ATOM 3918 C C . ALA G 2 8 ? 431.10495 280.17662 244.86593 1.000 37.07222 8 ALA F C 1
ATOM 3919 O O . ALA G 2 8 ? 432.16050 280.54010 244.35546 1.000 40.83387 8 ALA F O 1
ATOM 3921 N N . LEU G 2 9 ? 430.05779 280.98204 244.98553 1.000 36.01525 9 LEU F N 1
ATOM 3922 C CA . LEU G 2 9 ? 430.07375 282.34580 244.47901 1.000 34.00985 9 LEU F CA 1
ATOM 3923 C C . LEU G 2 9 ? 429.73193 283.31427 245.59700 1.000 34.12612 9 LEU F C 1
ATOM 3924 O O . LEU G 2 9 ? 428.73361 283.13167 246.29438 1.000 37.59050 9 LEU F O 1
ATOM 3929 N N . GLY G 2 10 ? 430.55067 284.33612 245.76170 1.000 33.16853 10 GLY F N 1
ATOM 3930 C CA . GLY G 2 10 ? 430.29013 285.39330 246.72422 1.000 32.09838 10 GLY F CA 1
ATOM 3931 C C . GLY G 2 10 ? 430.21194 286.72758 246.01282 1.000 34.60851 10 GLY F C 1
ATOM 3932 O O . GLY G 2 10 ? 430.96915 286.98065 245.08056 1.000 39.30853 10 GLY F O 1
ATOM 3933 N N . MET G 2 11 ? 429.27993 287.56569 246.44677 1.000 34.78433 11 MET F N 1
ATOM 3934 C CA . MET G 2 11 ? 429.02467 288.84272 245.80275 1.000 35.36452 11 MET F CA 1
ATOM 3935 C C . MET G 2 11 ? 428.85633 289.92811 246.84755 1.000 36.11381 11 MET F C 1
ATOM 3936 O O . MET G 2 11 ? 428.23177 289.70883 247.88500 1.000 39.52476 11 MET F O 1
ATOM 3941 N N . ILE G 2 12 ? 429.40473 291.10063 246.56205 1.000 34.45526 12 ILE F N 1
ATOM 3942 C CA . ILE G 2 12 ? 429.18570 292.28594 247.37469 1.000 33.05548 12 ILE F CA 1
ATOM 3943 C C . ILE G 2 12 ? 428.80173 293.42385 246.44408 1.000 36.03555 12 ILE F C 1
ATOM 3944 O O . ILE G 2 12 ? 429.42203 293.60309 245.39314 1.000 39.26718 12 ILE F O 1
ATOM 3949 N N . GLU G 2 13 ? 427.76352 294.16446 246.81233 1.000 34.88569 13 GLU F N 1
ATOM 3950 C CA . GLU G 2 13 ? 427.28070 295.30210 246.04602 1.000 34.62972 13 GLU F CA 1
ATOM 3951 C C . GLU G 2 13 ? 427.39705 296.55792 246.89164 1.000 36.16875 13 GLU F C 1
ATOM 3952 O O . GLU G 2 13 ? 427.00378 296.56011 248.05930 1.000 39.78371 13 GLU F O 1
ATOM 3958 N N . THR G 2 14 ? 427.92297 297.62229 246.29960 1.000 37.75879 14 THR F N 1
ATOM 3959 C CA . THR G 2 14 ? 428.19332 298.86005 247.01157 1.000 38.84576 14 THR F CA 1
ATOM 3960 C C . THR G 2 14 ? 427.67031 300.04200 246.21220 1.000 39.99701 14 THR F C 1
ATOM 3961 O O . THR G 2 14 ? 427.39924 299.93414 245.01798 1.000 41.51301 14 THR F O 1
ATOM 3965 N N . ARG G 2 15 ? 427.52947 301.17883 246.88584 1.000 41.48458 15 ARG F N 1
ATOM 3966 C CA . ARG G 2 15 ? 427.25975 302.44393 246.21312 1.000 42.03829 15 ARG F CA 1
ATOM 3967 C C . ARG G 2 15 ? 428.59256 303.13282 245.96373 1.000 43.89425 15 ARG F C 1
ATOM 3968 O O . ARG G 2 15 ? 429.27196 303.54047 246.90702 1.000 47.28753 15 ARG F O 1
ATOM 3976 N N . GLY G 2 16 ? 428.96463 303.26508 244.70135 1.000 42.59676 16 GLY F N 1
ATOM 3977 C CA . GLY G 2 16 ? 430.25101 303.81481 244.34508 1.000 40.07585 16 GLY F CA 1
ATOM 3978 C C . GLY G 2 16 ? 431.30603 302.74222 244.16695 1.000 40.15124 16 GLY F C 1
ATOM 3979 O O . GLY G 2 16 ? 431.14614 301.58709 244.55503 1.000 43.47317 16 GLY F O 1
ATOM 3980 N N . LEU G 2 17 ? 432.41723 303.14819 243.56568 1.000 39.54487 17 LEU F N 1
ATOM 3981 C CA . LEU G 2 17 ? 433.48686 302.22088 243.23052 1.000 36.86797 17 LEU F CA 1
ATOM 3982 C C . LEU G 2 17 ? 434.50101 302.04280 244.34886 1.000 38.90788 17 LEU F C 1
ATOM 3983 O O . LEU G 2 17 ? 435.07757 300.96030 244.47897 1.000 43.74454 17 LEU F O 1
ATOM 3988 N N . VAL G 2 18 ? 434.75384 303.07796 245.14347 1.000 37.59910 18 VAL F N 1
ATOM 3989 C CA . VAL G 2 18 ? 435.77067 302.97204 246.18886 1.000 39.19864 18 VAL F CA 1
ATOM 3990 C C . VAL G 2 18 ? 435.42523 301.89954 247.21634 1.000 39.90640 18 VAL F C 1
ATOM 3991 O O . VAL G 2 18 ? 436.29592 301.06696 247.52242 1.000 43.52465 18 VAL F O 1
ATOM 3995 N N . PRO G 2 19 ? 434.21437 301.85187 247.78359 1.000 39.41282 19 PRO F N 1
ATOM 3996 C CA . PRO G 2 19 ? 433.89110 300.72586 248.66507 1.000 38.94070 19 PRO F CA 1
ATOM 3997 C C . PRO G 2 19 ? 433.96834 299.39037 247.96556 1.000 38.45926 19 PRO F C 1
ATOM 3998 O O . PRO G 2 19 ? 434.33670 298.40421 248.60077 1.000 42.07086 19 PRO F O 1
ATOM 4002 N N . ALA G 2 20 ? 433.65111 299.32610 246.67407 1.000 38.31292 20 ALA F N 1
ATOM 4003 C CA . ALA G 2 20 ? 433.75952 298.06383 245.95359 1.000 37.42026 20 ALA F CA 1
ATOM 4004 C C . ALA G 2 20 ? 435.20188 297.58547 245.87902 1.000 37.75993 20 ALA F C 1
ATOM 4005 O O . ALA G 2 20 ? 435.48166 296.40266 246.09025 1.000 42.69523 20 ALA F O 1
ATOM 4007 N N . ILE G 2 21 ? 436.13188 298.48784 245.57576 1.000 35.97553 21 ILE F N 1
ATOM 4008 C CA . ILE G 2 21 ? 437.53635 298.10285 245.50285 1.000 37.66792 21 ILE F CA 1
ATOM 4009 C C . ILE G 2 21 ? 438.05150 297.70620 246.87839 1.000 40.59250 21 ILE F C 1
ATOM 4010 O O . ILE G 2 21 ? 438.79675 296.73023 247.02007 1.000 43.04470 21 ILE F O 1
ATOM 4015 N N . GLU G 2 22 ? 437.65759 298.44351 247.91473 1.000 39.78736 22 GLU F N 1
ATOM 4016 C CA . GLU G 2 22 ? 438.05878 298.06028 249.26240 1.000 40.97038 22 GLU F CA 1
ATOM 4017 C C . GLU G 2 22 ? 437.50041 296.69380 249.63712 1.000 42.21920 22 GLU F C 1
ATOM 4018 O O . GLU G 2 22 ? 438.19324 295.88034 250.25752 1.000 46.72391 22 GLU F O 1
ATOM 4024 N N . ALA G 2 23 ? 436.25161 296.42227 249.26495 1.000 39.91070 23 ALA F N 1
ATOM 4025 C CA . ALA G 2 23 ? 435.66036 295.11937 249.52913 1.000 37.84698 23 ALA F CA 1
ATOM 4026 C C . ALA G 2 23 ? 436.40883 294.01752 248.80043 1.000 39.85330 23 ALA F C 1
ATOM 4027 O O . ALA G 2 23 ? 436.64458 292.95005 249.36499 1.000 44.62076 23 ALA F O 1
ATOM 4029 N N . ALA G 2 24 ? 436.79032 294.25359 247.54699 1.000 38.58415 24 ALA F N 1
ATOM 4030 C CA . ALA G 2 24 ? 437.53006 293.23746 246.80745 1.000 39.05858 24 ALA F CA 1
ATOM 4031 C C . ALA G 2 24 ? 438.87853 292.96223 247.45342 1.000 42.66956 24 ALA F C 1
ATOM 4032 O O . ALA G 2 24 ? 439.29381 291.80385 247.58283 1.000 46.09773 24 ALA F O 1
ATOM 4034 N N . ASP G 2 25 ? 439.57300 294.01747 247.87109 1.000 43.05336 25 ASP F N 1
ATOM 4035 C CA . ASP G 2 25 ? 440.85540 293.84008 248.53903 1.000 43.59128 25 ASP F CA 1
ATOM 4036 C C . ASP G 2 25 ? 440.69866 293.04171 249.82553 1.000 43.81176 25 ASP F C 1
ATOM 4037 O O . ASP G 2 25 ? 441.43198 292.07597 250.06581 1.000 47.12581 25 ASP F O 1
ATOM 4042 N N . ALA G 2 26 ? 439.72951 293.41916 250.65703 1.000 42.78692 26 ALA F N 1
ATOM 4043 C CA . ALA G 2 26 ? 439.53046 292.71641 251.91744 1.000 43.23438 26 ALA F CA 1
ATOM 4044 C C . ALA G 2 26 ? 439.11855 291.27128 251.68721 1.000 43.58534 26 ALA F C 1
ATOM 4045 O O . ALA G 2 26 ? 439.54727 290.37371 252.41616 1.000 49.11866 26 ALA F O 1
ATOM 4047 N N . MET G 2 27 ? 438.28268 291.02840 250.68141 1.000 41.45530 27 MET F N 1
ATOM 4048 C CA . MET G 2 27 ? 437.82585 289.67748 250.39677 1.000 39.15329 27 MET F CA 1
ATOM 4049 C C . MET G 2 27 ? 438.98348 288.79210 249.97331 1.000 41.33600 27 MET F C 1
ATOM 4050 O O . MET G 2 27 ? 439.14049 287.67678 250.47492 1.000 43.68589 27 MET F O 1
ATOM 4055 N N . THR G 2 28 ? 439.81933 289.27727 249.05882 1.000 41.51768 28 THR F N 1
ATOM 4056 C CA . THR G 2 28 ? 440.91326 288.43745 248.59404 1.000 42.30774 28 THR F CA 1
ATOM 4057 C C . THR G 2 28 ? 441.98232 288.26820 249.65978 1.000 44.73803 28 THR F C 1
ATOM 4058 O O . THR G 2 28 ? 442.68576 287.25590 249.66780 1.000 48.68549 28 THR F O 1
ATOM 4062 N N . LYS G 2 29 ? 442.13549 289.23961 250.55480 1.000 43.77173 29 LYS F N 1
ATOM 4063 C CA . LYS G 2 29 ? 443.11516 289.07335 251.61801 1.000 42.93695 29 LYS F CA 1
ATOM 4064 C C . LYS G 2 29 ? 442.61406 288.17048 252.73582 1.000 43.65904 29 LYS F C 1
ATOM 4065 O O . LYS G 2 29 ? 443.41784 287.49534 253.38105 1.000 47.61867 29 LYS F O 1
ATOM 4071 N N . ALA G 2 30 ? 441.30697 288.14194 252.98007 1.000 42.81993 30 ALA F N 1
ATOM 4072 C CA . ALA G 2 30 ? 440.78552 287.43690 254.14301 1.000 41.52179 30 ALA F CA 1
ATOM 4073 C C . ALA G 2 30 ? 440.78245 285.92587 253.96644 1.000 43.23109 30 ALA F C 1
ATOM 4074 O O . ALA G 2 30 ? 441.06715 285.19466 254.91721 1.000 48.48083 30 ALA F O 1
ATOM 4076 N N . ALA G 2 31 ? 440.43186 285.43200 252.78632 1.000 41.01232 31 ALA F N 1
ATOM 4077 C CA . ALA G 2 31 ? 440.26005 284.00097 252.60809 1.000 40.80660 31 ALA F CA 1
ATOM 4078 C C . ALA G 2 31 ? 440.71506 283.60564 251.21604 1.000 42.46762 31 ALA F C 1
ATOM 4079 O O . ALA G 2 31 ? 441.02803 284.44755 250.37732 1.000 45.80273 31 ALA F O 1
ATOM 4081 N N . GLU G 2 32 ? 440.73606 282.30322 250.97712 1.000 42.51341 32 GLU F N 1
ATOM 4082 C CA . GLU G 2 32 ? 441.22744 281.75119 249.71983 1.000 44.95793 32 GLU F CA 1
ATOM 4083 C C . GLU G 2 32 ? 440.11046 281.79962 248.68632 1.000 45.54468 32 GLU F C 1
ATOM 4084 O O . GLU G 2 32 ? 439.37008 280.83865 248.49328 1.000 48.01692 32 GLU F O 1
ATOM 4090 N N . VAL G 2 33 ? 439.98389 282.94169 248.01236 1.000 43.91035 33 VAL F N 1
ATOM 4091 C CA . VAL G 2 33 ? 438.98819 283.13767 246.96946 1.000 40.01265 33 VAL F CA 1
ATOM 4092 C C . VAL G 2 33 ? 439.65989 283.79234 245.77347 1.000 43.34075 33 VAL F C 1
ATOM 4093 O O . VAL G 2 33 ? 440.74571 284.36068 245.87642 1.000 49.08064 33 VAL F O 1
ATOM 4097 N N . ARG G 2 34 ? 438.99365 283.70684 244.62950 1.000 42.59120 34 ARG F N 1
ATOM 4098 C CA . ARG G 2 34 ? 439.44972 284.31184 243.38674 1.000 42.68940 34 ARG F CA 1
ATOM 4099 C C . ARG G 2 34 ? 438.49162 285.41603 242.97803 1.000 44.25609 34 ARG F C 1
ATOM 4100 O O . ARG G 2 34 ? 437.28573 285.18604 242.89703 1.000 46.96000 34 ARG F O 1
ATOM 4108 N N . LEU G 2 35 ? 439.02388 286.60042 242.70772 1.000 43.49733 35 LEU F N 1
ATOM 4109 C CA . LEU G 2 35 ? 438.21811 287.68819 242.16966 1.000 41.33825 35 LEU F CA 1
ATOM 4110 C C . LEU G 2 35 ? 437.95221 287.42844 240.69539 1.000 45.23683 35 LEU F C 1
ATOM 4111 O O . LEU G 2 35 ? 438.89097 287.24009 239.91990 1.000 50.72176 35 LEU F O 1
ATOM 4116 N N . VAL G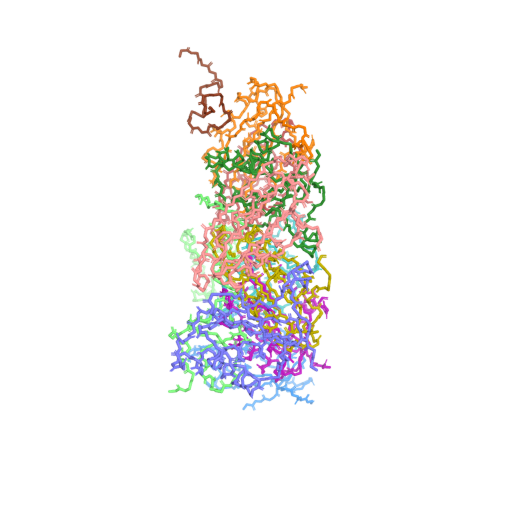 2 36 ? 436.68311 287.41317 240.30080 1.000 45.19664 36 VAL F N 1
ATOM 4117 C CA . VAL G 2 36 ? 436.31945 287.05662 238.93474 1.000 49.01845 36 VAL F CA 1
ATOM 4118 C C . VAL G 2 36 ? 435.65623 288.18535 238.16977 1.000 53.09590 36 VAL F C 1
ATOM 4119 O O . VAL G 2 36 ? 435.49449 288.06123 236.94982 1.000 58.61677 36 VAL F O 1
ATOM 4123 N N . GLY G 2 37 ? 435.26329 289.27335 238.80949 1.000 49.28774 37 GLY F N 1
ATOM 4124 C CA . GLY G 2 37 ? 434.65807 290.34700 238.05758 1.000 49.23272 37 GLY F CA 1
ATOM 4125 C C . GLY G 2 37 ? 434.33907 291.54513 238.91897 1.000 45.92425 37 GLY F C 1
ATOM 4126 O O . GLY G 2 37 ? 434.23103 291.45339 240.14409 1.000 44.54677 37 GLY F O 1
ATOM 4127 N N . ARG G 2 38 ? 434.19704 292.67714 238.24161 1.000 44.69445 38 ARG F N 1
ATOM 4128 C CA . ARG G 2 38 ? 433.68274 293.91375 238.80339 1.000 40.97662 38 ARG F CA 1
ATOM 4129 C C . ARG G 2 38 ? 432.73788 294.49638 237.77003 1.000 42.97268 38 ARG F C 1
ATOM 4130 O O . ARG G 2 38 ? 433.13332 294.69193 236.62026 1.000 46.56218 38 ARG F O 1
ATOM 4138 N N . GLN G 2 39 ? 431.49802 294.76100 238.16045 1.000 40.22847 39 GLN F N 1
ATOM 4139 C CA . GLN G 2 39 ? 430.47520 295.18434 237.21704 1.000 38.99240 39 GLN F CA 1
ATOM 4140 C C . GLN G 2 39 ? 429.87433 296.51338 237.63488 1.000 39.29841 39 GLN F C 1
ATOM 4141 O O . GLN G 2 39 ? 429.47859 296.68773 238.78906 1.000 41.02424 39 GLN F O 1
ATOM 4147 N N . PHE G 2 40 ? 429.79493 297.43808 236.68752 1.000 38.06875 40 PHE F N 1
ATOM 4148 C CA . PHE G 2 40 ? 429.10646 298.70581 236.89173 1.000 37.81859 40 PHE F CA 1
ATOM 4149 C C . PHE G 2 40 ? 427.64129 298.48126 236.55365 1.000 40.81115 40 PHE F C 1
ATOM 4150 O O . PHE G 2 40 ? 427.27296 298.33482 235.38998 1.000 44.24938 40 PHE F O 1
ATOM 4158 N N . VAL G 2 41 ? 426.80483 298.43644 237.58590 1.000 39.65063 41 VAL F N 1
ATOM 4159 C CA . VAL G 2 41 ? 425.40562 298.07637 237.40692 1.000 36.27469 41 VAL F CA 1
ATOM 4160 C C . VAL G 2 41 ? 424.60905 299.22784 236.81483 1.000 39.06451 41 VAL F C 1
ATOM 4161 O O . VAL G 2 41 ? 423.65064 299.00964 236.06985 1.000 43.86775 41 VAL F O 1
ATOM 4165 N N . GLY G 2 42 ? 424.97879 300.45035 237.12653 1.000 39.76171 42 GLY F N 1
ATOM 4166 C CA . GLY G 2 42 ? 424.20959 301.61385 236.75397 1.000 36.52865 42 GLY F CA 1
ATOM 4167 C C . GLY G 2 42 ? 423.61899 302.28079 237.97805 1.000 38.75437 42 GLY F C 1
ATOM 4168 O O . GLY G 2 42 ? 423.30094 301.63372 238.98050 1.000 42.47277 42 GLY F O 1
ATOM 4169 N N . GLY G 2 43 ? 423.49626 303.59839 237.91189 1.000 40.20008 43 GLY F N 1
ATOM 4170 C CA . GLY G 2 43 ? 422.93734 304.31759 239.03206 1.000 41.36942 43 GLY F CA 1
ATOM 4171 C C . GLY G 2 43 ? 423.83460 304.41622 240.24040 1.000 46.23892 43 GLY F C 1
ATOM 4172 O O . GLY G 2 43 ? 423.36984 304.82684 241.30348 1.000 53.06414 43 GLY F O 1
ATOM 4173 N N . GLY G 2 44 ? 425.10610 304.06314 240.11472 1.000 41.79097 44 GLY F N 1
ATOM 4174 C CA . GLY G 2 44 ? 426.02933 304.08099 241.21902 1.000 39.89412 44 GLY F CA 1
ATOM 4175 C C . GLY G 2 44 ? 426.30832 302.72687 241.83484 1.000 40.72467 44 GLY F C 1
ATOM 4176 O O . GLY G 2 44 ? 427.28475 302.59366 242.57325 1.000 46.55865 44 GLY F O 1
ATOM 4177 N N . TYR G 2 45 ? 425.48352 301.72482 241.55594 1.000 39.29695 45 TYR F N 1
ATOM 4178 C CA . TYR G 2 45 ? 425.74702 300.38674 242.06070 1.000 38.41238 45 TYR F CA 1
ATOM 4179 C C . TYR G 2 45 ? 426.97920 299.79797 241.39363 1.000 37.93436 45 TYR F C 1
ATOM 4180 O O . TYR G 2 45 ? 427.16492 299.91923 240.18370 1.000 40.26225 45 TYR F O 1
ATOM 4189 N N . VAL G 2 46 ? 427.82179 299.15437 242.19280 1.000 37.51158 46 VAL F N 1
ATOM 4190 C CA . VAL G 2 46 ? 428.96248 298.38651 241.70988 1.000 35.83711 46 VAL F CA 1
ATOM 4191 C C . VAL G 2 46 ? 428.96725 297.04597 242.42828 1.000 37.53997 46 VAL F C 1
ATOM 4192 O O . VAL G 2 46 ? 428.71955 296.98252 243.63519 1.000 40.61452 46 VAL F O 1
ATOM 4196 N N . THR G 2 47 ? 429.23951 295.97542 241.69132 1.000 37.17408 47 THR F N 1
ATOM 4197 C CA . THR G 2 47 ? 429.23172 294.62624 242.23727 1.000 36.05362 47 THR F CA 1
ATOM 4198 C C . THR G 2 47 ? 430.56950 293.95575 241.97647 1.000 36.84875 47 THR F C 1
ATOM 4199 O O . THR G 2 47 ? 431.08672 294.01438 240.86060 1.000 42.34542 47 THR F O 1
ATOM 4203 N N . VAL G 2 48 ? 431.12104 293.32064 243.00427 1.000 35.93029 48 VAL F N 1
ATOM 4204 C CA . VAL G 2 48 ? 432.33977 292.53044 242.89668 1.000 36.14510 48 VAL F CA 1
ATOM 4205 C C . VAL G 2 48 ? 432.00330 291.08560 243.23032 1.000 36.15531 48 VAL F C 1
ATOM 4206 O O . VAL G 2 48 ? 431.20139 290.82092 244.12921 1.000 38.93399 48 VAL F O 1
ATOM 4210 N N . LEU G 2 49 ? 432.61214 290.15585 242.50208 1.000 36.51653 49 LEU F N 1
ATOM 4211 C CA . LEU G 2 49 ? 432.28256 288.74146 242.58636 1.000 34.84485 49 LEU F CA 1
ATOM 4212 C C . LEU G 2 49 ? 433.53936 287.91684 242.81146 1.000 36.62325 49 LEU F C 1
ATOM 4213 O O . LEU G 2 49 ? 434.56660 288.16130 242.17836 1.000 41.39344 49 LEU F O 1
ATOM 4218 N N . VAL G 2 50 ? 433.44901 286.92461 243.69716 1.000 35.39051 50 VAL F N 1
ATOM 4219 C CA . VAL G 2 50 ? 434.55442 286.01837 243.96795 1.000 36.28584 50 VAL F CA 1
ATOM 4220 C C . VAL G 2 50 ? 434.05659 284.58359 243.89037 1.000 35.39726 50 VAL F C 1
ATOM 4221 O O . VAL G 2 50 ? 432.86457 284.30905 244.01593 1.000 38.70293 50 VAL F O 1
ATOM 4225 N N . ARG G 2 51 ? 434.99364 283.66393 243.68214 1.000 35.81762 51 ARG F N 1
ATOM 4226 C CA . ARG G 2 51 ? 434.70428 282.23942 243.64956 1.000 35.93848 51 ARG F CA 1
ATOM 4227 C C . ARG G 2 51 ? 435.68507 281.49913 244.54358 1.000 38.91302 51 ARG F C 1
ATOM 4228 O O . ARG G 2 51 ? 436.82511 281.92512 244.72207 1.000 43.37277 51 ARG F O 1
ATOM 4236 N N . GLY G 2 52 ? 435.23829 280.37568 245.08834 1.000 39.51582 52 GLY F N 1
ATOM 4237 C CA . GLY G 2 52 ? 436.10808 279.54711 245.89406 1.000 36.46685 52 GLY F CA 1
ATOM 4238 C C . GLY G 2 52 ? 435.31021 278.49016 246.62643 1.000 40.20703 52 GLY F C 1
ATOM 4239 O O . GLY G 2 52 ? 434.14519 278.24944 246.32374 1.000 45.44829 52 GLY F O 1
ATOM 4240 N N . GLU G 2 53 ? 435.97312 277.85526 247.58664 1.000 41.65594 53 GLU F N 1
ATOM 4241 C CA . GLU G 2 53 ? 435.30284 276.90691 248.46217 1.000 39.47872 53 GLU F CA 1
ATOM 4242 C C . GLU G 2 53 ? 434.26148 277.62093 249.31429 1.000 39.38422 53 GLU F C 1
ATOM 4243 O O . GLU G 2 53 ? 434.39605 278.80107 249.63420 1.000 43.78835 53 GLU F O 1
ATOM 4249 N N . THR G 2 54 ? 433.21205 276.88637 249.68299 1.000 37.76383 54 THR F N 1
ATOM 4250 C CA . THR G 2 54 ? 432.04996 277.50232 250.31705 1.000 37.67673 54 THR F CA 1
ATOM 4251 C C . THR G 2 54 ? 432.41426 278.19115 251.62656 1.000 39.20614 54 THR F C 1
ATOM 4252 O O . THR G 2 54 ? 431.99582 279.32495 251.87855 1.000 41.76791 54 THR F O 1
ATOM 4256 N N . GLY G 2 55 ? 433.17917 277.51768 252.48315 1.000 39.59586 55 GLY F N 1
ATOM 4257 C CA . GLY G 2 55 ? 433.57570 278.13640 253.73673 1.000 39.27583 55 GLY F CA 1
ATOM 4258 C C . GLY G 2 55 ? 434.50290 279.31592 253.52781 1.000 39.67182 55 GLY F C 1
ATOM 4259 O O . GLY G 2 55 ? 434.39554 280.33783 254.21393 1.000 42.72261 55 GLY F O 1
ATOM 4260 N N . ALA G 2 56 ? 435.42390 279.19020 252.57406 1.000 37.48080 56 ALA F N 1
ATOM 4261 C CA . ALA G 2 56 ? 436.29427 280.30357 252.22808 1.000 37.08207 56 ALA F CA 1
ATOM 4262 C C . ALA G 2 56 ? 435.49077 281.48646 251.71630 1.000 37.80409 56 ALA F C 1
ATOM 4263 O O . ALA G 2 56 ? 435.75977 282.63133 252.08533 1.000 41.03397 56 ALA F O 1
ATOM 4265 N N . VAL G 2 57 ? 434.50011 281.23018 250.86474 1.000 36.96751 57 VAL F N 1
ATOM 4266 C CA . VAL G 2 57 ? 433.68246 282.31601 250.34252 1.000 33.41958 57 VAL F CA 1
ATOM 4267 C C . VAL G 2 57 ? 432.88162 282.96129 251.46228 1.000 35.47543 57 VAL F C 1
ATOM 4268 O O . VAL G 2 57 ? 432.72238 284.18260 251.49862 1.000 40.45886 57 VAL F O 1
ATOM 4272 N N . ASN G 2 58 ? 432.38387 282.16027 252.40247 1.000 35.91662 58 ASN F N 1
ATOM 4273 C CA . ASN G 2 58 ? 431.65872 282.71657 253.53856 1.000 37.29972 58 ASN F CA 1
ATOM 4274 C C . ASN G 2 58 ? 432.54191 283.66689 254.33628 1.000 40.88747 58 ASN F C 1
ATOM 4275 O O . ASN G 2 58 ? 432.15220 284.80802 254.62705 1.000 43.12358 58 ASN F O 1
ATOM 4280 N N . ALA G 2 59 ? 433.75606 283.22306 254.66260 1.000 40.03336 59 ALA F N 1
ATOM 4281 C CA . ALA G 2 59 ? 434.67448 284.07500 255.40994 1.000 39.45922 59 ALA F CA 1
ATOM 4282 C C . ALA G 2 59 ? 435.02426 285.33307 254.62754 1.000 40.61562 59 ALA F C 1
ATOM 4283 O O . ALA G 2 59 ? 435.05228 286.43766 255.18672 1.000 45.68529 59 ALA F O 1
ATOM 4285 N N . ALA G 2 60 ? 435.28067 285.18561 253.32946 1.000 38.65468 60 ALA F N 1
ATOM 4286 C CA . ALA G 2 60 ? 435.67052 286.32579 252.51296 1.000 37.62780 60 ALA F CA 1
ATOM 4287 C C . ALA G 2 60 ? 434.55865 287.35641 252.44083 1.000 38.50935 60 ALA F C 1
ATOM 4288 O O . ALA G 2 60 ? 434.80343 288.55381 252.59041 1.000 43.16862 60 ALA F O 1
ATOM 4290 N N . VAL G 2 61 ? 433.32795 286.90988 252.20480 1.000 38.01883 61 VAL F N 1
ATOM 4291 C CA . VAL G 2 61 ? 432.22081 287.84543 252.07670 1.000 37.41095 61 VAL F CA 1
ATOM 4292 C C . VAL G 2 61 ? 431.97557 288.56227 253.39443 1.000 40.04006 61 VAL F C 1
ATOM 4293 O O . VAL G 2 61 ? 431.71553 289.76935 253.41468 1.000 42.34706 61 VAL F O 1
ATOM 4297 N N . ARG G 2 62 ? 432.07342 287.84909 254.51784 1.000 40.64930 62 ARG F N 1
ATOM 4298 C CA . ARG G 2 62 ? 431.90884 288.53168 255.79696 1.000 41.43029 62 ARG F CA 1
ATOM 4299 C C . ARG G 2 62 ? 432.97808 289.59641 256.00263 1.000 44.19934 62 ARG F C 1
ATOM 4300 O O . ARG G 2 62 ? 432.67472 290.72224 256.41992 1.000 48.56141 62 ARG F O 1
ATOM 4308 N N . ALA G 2 63 ? 434.23062 289.27394 255.68294 1.000 44.17505 63 ALA F N 1
ATOM 4309 C CA . ALA G 2 63 ? 435.29338 290.25939 255.83996 1.000 45.99011 63 ALA F CA 1
ATOM 4310 C C . ALA G 2 63 ? 435.08751 291.45430 254.91987 1.000 46.93562 63 ALA F C 1
ATOM 4311 O O . ALA G 2 63 ? 435.28528 292.60220 255.32911 1.000 52.92343 63 ALA F O 1
ATOM 4313 N N . GLY G 2 64 ? 434.68802 291.20412 253.67504 1.000 43.76986 64 GLY F N 1
ATOM 4314 C CA . GLY G 2 64 ? 434.47844 292.29497 252.74062 1.000 42.26063 64 GLY F CA 1
ATOM 4315 C C . GLY G 2 64 ? 433.35077 293.21237 253.16099 1.000 45.65069 64 GLY F C 1
ATOM 4316 O O . GLY G 2 64 ? 433.45727 294.43566 253.04720 1.000 49.15921 64 GLY F O 1
ATOM 4317 N N . ALA G 2 65 ? 432.25674 292.63499 253.65667 1.000 44.79187 65 ALA F N 1
ATOM 4318 C CA . ALA G 2 65 ? 431.15535 293.44773 254.14994 1.000 44.75107 65 ALA F CA 1
ATOM 4319 C C . ALA G 2 65 ? 431.58785 294.28221 255.34076 1.000 51.66620 65 ALA F C 1
ATOM 4320 O O . ALA G 2 65 ? 431.20064 295.44742 255.46194 1.000 56.76881 65 ALA F O 1
ATOM 4322 N N . ASP G 2 66 ? 432.38464 293.70149 256.23716 1.000 51.82516 66 ASP F N 1
ATOM 4323 C CA . ASP G 2 66 ? 432.88557 294.47545 257.36616 1.000 53.61703 66 ASP F CA 1
ATOM 4324 C C . ASP G 2 66 ? 433.77002 295.62259 256.89834 1.000 56.17938 66 ASP F C 1
ATOM 4325 O O . ASP G 2 66 ? 433.69888 296.73099 257.43680 1.000 58.75082 66 ASP F O 1
ATOM 4330 N N . ALA G 2 67 ? 434.60703 295.37497 255.89327 1.000 55.16459 67 ALA F N 1
ATOM 4331 C CA . ALA G 2 67 ? 435.57892 296.37716 255.47096 1.000 54.09664 67 ALA F CA 1
ATOM 4332 C C . ALA G 2 67 ? 434.92012 297.53249 254.73050 1.000 54.57739 67 ALA F C 1
ATOM 4333 O O . ALA G 2 67 ? 435.22578 298.69892 254.99084 1.000 57.61876 67 ALA F O 1
ATOM 4335 N N . CYS G 2 68 ? 434.02011 297.23543 253.80095 1.000 51.28532 68 CYS F N 1
ATOM 4336 C CA . CYS G 2 68 ? 433.48118 298.28471 252.94631 1.000 49.31403 68 CYS F CA 1
ATOM 4337 C C . CYS G 2 68 ? 432.29383 299.01280 253.55781 1.000 51.66765 68 CYS F C 1
ATOM 4338 O O . CYS G 2 68 ? 431.78919 299.95321 252.94233 1.000 51.72827 68 CYS F O 1
ATOM 4341 N N . GLU G 2 69 ? 431.85813 298.62203 254.75334 1.000 53.61821 69 GLU F N 1
ATOM 4342 C CA . GLU G 2 69 ? 430.62312 299.15774 255.31514 1.000 53.82458 69 GLU F CA 1
ATOM 4343 C C . GLU G 2 69 ? 430.70172 300.66013 255.54791 1.000 56.44535 69 GLU F C 1
ATOM 4344 O O . GLU G 2 69 ? 429.74008 301.38530 255.28029 1.000 58.87164 69 GLU F O 1
ATOM 4350 N N . ARG G 2 70 ? 431.82069 301.14505 256.07239 1.000 55.89566 70 ARG F N 1
ATOM 4351 C CA . ARG G 2 70 ? 431.95665 302.55203 256.41270 1.000 54.91533 70 ARG F CA 1
ATOM 4352 C C . ARG G 2 70 ? 432.73812 303.33823 255.37397 1.000 55.66061 70 ARG F C 1
ATOM 4353 O O . ARG G 2 70 ? 433.13656 304.47139 255.64424 1.000 60.79188 70 ARG F O 1
ATOM 4361 N N . VAL G 2 71 ? 432.96763 302.76937 254.20019 1.000 52.26727 71 VAL F N 1
ATOM 4362 C CA . VAL G 2 71 ? 433.73178 303.42316 253.14942 1.000 48.44795 71 VAL F CA 1
ATOM 4363 C C . VAL G 2 71 ? 432.75688 304.05936 252.17350 1.000 50.66045 71 VAL F C 1
ATOM 4364 O O . VAL G 2 71 ? 431.90912 303.37268 251.59575 1.000 54.83841 71 VAL F O 1
ATOM 4368 N N . GLY G 2 72 ? 432.88047 305.36679 251.98579 1.000 51.23762 72 GLY F N 1
ATOM 4369 C CA . GLY G 2 72 ? 432.04815 306.04926 251.01651 1.000 49.17556 72 GLY F CA 1
ATOM 4370 C C . GLY G 2 72 ? 430.58192 305.90100 251.34042 1.000 52.84993 72 GLY F C 1
ATOM 4371 O O . GLY G 2 72 ? 430.16608 305.95766 252.49894 1.000 57.03316 72 GLY F O 1
ATOM 4372 N N . ASP G 2 73 ? 429.78461 305.67976 250.30502 1.000 51.51744 73 ASP F N 1
ATOM 4373 C CA . ASP G 2 73 ? 428.35038 305.53548 250.48439 1.000 50.79736 73 ASP F CA 1
ATOM 4374 C C . ASP G 2 73 ? 427.94873 304.14467 250.95211 1.000 49.97812 73 ASP F C 1
ATOM 4375 O O . ASP G 2 73 ? 426.76238 303.91009 251.18738 1.000 53.31395 73 ASP F O 1
ATOM 4380 N N . GLY G 2 74 ? 428.89039 303.22228 251.07224 1.000 46.89458 74 GLY F N 1
ATOM 4381 C CA . GLY G 2 74 ? 428.69542 302.03917 251.87639 1.000 47.03266 74 GLY F CA 1
ATOM 4382 C C . GLY G 2 74 ? 428.29189 300.79967 251.10690 1.000 47.25757 74 GLY F C 1
ATOM 4383 O O . GLY G 2 74 ? 428.43747 300.68884 249.89021 1.000 48.22466 74 GLY F O 1
ATOM 4384 N N . LEU G 2 75 ? 427.76369 299.84596 251.86350 1.000 46.04646 75 LEU F N 1
ATOM 4385 C CA . LEU G 2 75 ? 427.42462 298.51580 251.38611 1.000 41.54742 75 LEU F CA 1
ATOM 4386 C C . LEU G 2 75 ? 425.94340 298.42578 251.05976 1.000 41.28825 75 LEU F C 1
ATOM 4387 O O . LEU G 2 75 ? 425.10886 299.00201 251.75799 1.000 44.71965 75 LEU F O 1
ATOM 4392 N N . VAL G 2 76 ? 425.62323 297.69090 250.00371 1.000 39.19725 76 VAL F N 1
ATOM 4393 C CA . VAL G 2 76 ? 424.24852 297.44548 249.59671 1.000 38.60594 76 VAL F CA 1
ATOM 4394 C C . VAL G 2 76 ? 423.83995 296.00581 249.86879 1.000 39.21064 76 VAL F C 1
ATOM 4395 O O . VAL G 2 76 ? 422.78994 295.75066 250.45259 1.000 41.37278 76 VAL F O 1
ATOM 4399 N N . ALA G 2 77 ? 424.66105 295.05126 249.44798 1.000 38.17137 77 ALA F N 1
ATOM 4400 C CA . ALA G 2 77 ? 424.30447 293.64681 249.52904 1.000 34.18556 77 ALA F CA 1
ATOM 4401 C C . ALA G 2 77 ? 425.54918 292.81018 249.75170 1.000 36.68787 77 ALA F C 1
ATOM 4402 O O . ALA G 2 77 ? 426.64372 293.17018 249.32080 1.000 40.70485 77 ALA F O 1
ATOM 4404 N N . ALA G 2 78 ? 425.36031 291.68060 250.42025 1.000 36.66290 78 ALA F N 1
ATOM 4405 C CA . ALA G 2 78 ? 426.40227 290.68002 250.59810 1.000 35.48893 78 ALA F CA 1
ATOM 4406 C C . ALA G 2 78 ? 425.73185 289.32104 250.53012 1.000 37.93788 78 ALA F C 1
ATOM 4407 O O . ALA G 2 78 ? 424.83487 289.03899 251.32456 1.000 41.82923 78 ALA F O 1
ATOM 4409 N N . HIS G 2 79 ? 426.14830 288.49196 249.58176 1.000 37.00064 79 HIS F N 1
ATOM 4410 C CA . HIS G 2 79 ? 425.40235 287.29122 249.25099 1.000 35.65940 79 HIS F CA 1
ATOM 4411 C C . HIS G 2 79 ? 426.35685 286.16287 248.90187 1.000 36.76809 79 HIS F C 1
ATOM 4412 O O . HIS G 2 79 ? 427.44599 286.39455 248.37997 1.000 42.03752 79 HIS F O 1
ATOM 4419 N N . ILE G 2 80 ? 425.93352 284.93724 249.18940 1.000 36.55261 80 ILE F N 1
ATOM 4420 C CA . ILE G 2 80 ? 426.68593 283.73906 248.84610 1.000 34.39660 80 ILE F CA 1
ATOM 4421 C C . ILE G 2 80 ? 425.74627 282.74479 248.19065 1.000 35.91443 80 ILE F C 1
ATOM 4422 O O . ILE G 2 80 ? 424.64524 282.50543 248.69177 1.000 40.36334 80 ILE F O 1
ATOM 4427 N N . ILE G 2 81 ? 426.17929 282.17231 247.07678 1.000 34.42521 81 ILE F N 1
ATOM 4428 C CA . ILE G 2 81 ? 425.50323 281.05800 246.43452 1.000 34.96311 81 ILE F CA 1
ATOM 4429 C C . ILE G 2 81 ? 426.49168 279.90634 246.41326 1.000 37.81878 81 ILE F C 1
ATOM 4430 O O . ILE G 2 81 ? 427.52686 279.98441 245.74443 1.000 39.85355 81 ILE F O 1
ATOM 4435 N N . ALA G 2 82 ? 426.18288 278.84077 247.14668 1.000 39.71546 82 ALA F N 1
ATOM 4436 C CA . ALA G 2 82 ? 427.13419 277.74645 247.29168 1.000 39.71553 82 ALA F CA 1
ATOM 4437 C C . ALA G 2 82 ? 427.22994 276.90199 246.03094 1.000 41.05823 82 ALA F C 1
ATOM 4438 O O . ALA G 2 82 ? 428.32165 276.47396 245.65163 1.000 45.09963 82 ALA F O 1
ATOM 4440 N N . ARG G 2 83 ? 426.10561 276.64612 245.37580 1.000 42.83162 83 ARG F N 1
ATOM 4441 C CA . ARG G 2 83 ? 426.05310 275.80141 244.18576 1.000 44.02655 83 ARG F CA 1
ATOM 4442 C C . ARG G 2 83 ? 425.36754 276.62209 243.10018 1.000 45.99929 83 ARG F C 1
ATOM 4443 O O . ARG G 2 83 ? 424.15252 276.81451 243.14012 1.000 51.96603 83 ARG F O 1
ATOM 4451 N N . VAL G 2 84 ? 426.13016 277.10873 242.13673 1.000 46.52145 84 VAL F N 1
ATOM 4452 C CA . VAL G 2 84 ? 425.56556 277.94747 241.08839 1.000 46.20112 84 VAL F CA 1
ATOM 4453 C C . VAL G 2 84 ? 425.00035 277.05892 239.99326 1.000 48.51087 84 VAL F C 1
ATOM 4454 O O . VAL G 2 84 ? 425.68230 276.15882 239.49481 1.000 52.44561 84 VAL F O 1
ATOM 4458 N N . HIS G 2 85 ? 423.74832 277.30227 239.62323 1.000 46.54796 85 HIS F N 1
ATOM 4459 C CA . HIS G 2 85 ? 423.15743 276.56991 238.51694 1.000 46.01718 85 HIS F CA 1
ATOM 4460 C C . HIS G 2 85 ? 423.90058 276.88504 237.22879 1.000 48.28654 85 HIS F C 1
ATOM 4461 O O . HIS G 2 85 ? 424.40397 277.99063 237.03318 1.000 51.61300 85 HIS F O 1
ATOM 4468 N N . SER G 2 86 ? 423.98032 275.88915 236.34963 1.000 47.54333 86 SER F N 1
ATOM 4469 C CA . SER G 2 86 ? 424.76588 276.04293 235.13208 1.000 48.81804 86 SER F CA 1
ATOM 4470 C C . SER G 2 86 ? 424.21978 277.14456 234.23427 1.000 51.32143 86 SER F C 1
ATOM 4471 O O . SER G 2 86 ? 424.97469 277.74207 233.46324 1.000 52.68034 86 SER F O 1
ATOM 4474 N N . GLU G 2 87 ? 422.91718 277.41913 234.30656 1.000 49.20328 87 GLU F N 1
ATOM 4475 C CA . GLU G 2 87 ? 422.34819 278.51581 233.53112 1.000 48.94776 87 GLU F CA 1
ATOM 4476 C C . GLU G 2 87 ? 422.90717 279.85716 233.97944 1.000 48.86415 87 GLU F C 1
ATOM 4477 O O . GLU G 2 87 ? 423.19925 280.72448 233.15198 1.000 51.31533 87 GLU F O 1
ATOM 4483 N N . VAL G 2 88 ? 423.05619 280.04635 235.29057 1.000 46.63946 88 VAL F N 1
ATOM 4484 C CA . VAL G 2 88 ? 423.53957 281.30912 235.82529 1.000 45.16486 88 VAL F CA 1
ATOM 4485 C C . VAL G 2 88 ? 424.98114 281.58904 235.43926 1.000 47.97861 88 VAL F C 1
ATOM 4486 O O . VAL G 2 88 ? 425.39105 282.75064 235.41617 1.000 50.88730 88 VAL F O 1
ATOM 4490 N N . GLU G 2 89 ? 425.76863 280.56115 235.13150 1.000 49.20403 89 GLU F N 1
ATOM 4491 C CA . GLU G 2 89 ? 427.15367 280.79679 234.74813 1.000 51.52052 89 GLU F CA 1
ATOM 4492 C C . GLU G 2 89 ? 427.27455 281.63375 233.48621 1.000 54.52788 89 GLU F C 1
ATOM 4493 O O . GLU G 2 89 ? 428.30767 282.27464 233.28212 1.000 58.96536 89 GLU F O 1
ATOM 4499 N N . ASN G 2 90 ? 426.24520 281.65503 232.64240 1.000 53.99552 90 ASN F N 1
ATOM 4500 C CA . ASN G 2 90 ? 426.31781 282.42545 231.41019 1.000 52.28913 90 ASN F CA 1
ATOM 4501 C C . ASN G 2 90 ? 426.25860 283.92416 231.65124 1.000 50.51831 90 ASN F C 1
ATOM 4502 O O . ASN G 2 90 ? 426.64270 284.69120 230.76731 1.000 54.43048 90 ASN F O 1
ATOM 4507 N N . ILE G 2 91 ? 425.79132 284.36282 232.81432 1.000 47.82225 91 ILE F N 1
ATOM 4508 C CA . ILE G 2 91 ? 425.77572 285.77756 233.14882 1.000 47.75679 91 ILE F CA 1
ATOM 4509 C C . ILE G 2 91 ? 426.83613 286.12377 234.18112 1.000 52.36318 91 ILE F C 1
ATOM 4510 O O . ILE G 2 91 ? 426.85373 287.24405 234.69140 1.000 56.57783 91 ILE F O 1
ATOM 4515 N N . LEU G 2 92 ? 427.71907 285.19269 234.50240 1.000 53.45005 92 LEU F N 1
ATOM 4516 C CA . LEU G 2 92 ? 428.77700 285.57351 235.42015 1.000 53.25899 92 LEU F CA 1
ATOM 4517 C C . LEU G 2 92 ? 430.07881 285.79482 234.66588 1.000 57.54890 92 LEU F C 1
ATOM 4518 O O . LEU G 2 92 ? 430.41963 285.01111 233.77807 1.000 60.57651 92 LEU F O 1
ATOM 4523 N N . PRO G 2 93 ? 430.81424 286.85494 234.97854 1.000 59.68475 93 PRO F N 1
ATOM 4524 C CA . PRO G 2 93 ? 432.12636 287.04375 234.35727 1.000 60.03963 93 PRO F CA 1
ATOM 4525 C C . PRO G 2 93 ? 433.09744 285.96754 234.80601 1.000 61.31367 93 PRO F C 1
ATOM 4526 O O . PRO G 2 93 ? 433.01360 285.44961 235.92003 1.000 60.18220 93 PRO F O 1
ATOM 4530 N N . LYS G 2 94 ? 434.02680 285.62550 233.91890 1.000 63.75231 94 LYS F N 1
ATOM 4531 C CA . LYS G 2 94 ? 435.01425 284.59269 234.20631 1.000 63.77715 94 LYS F CA 1
ATOM 4532 C C . LYS G 2 94 ? 436.33970 285.15367 234.69290 1.000 65.46448 94 LYS F C 1
ATOM 4533 O O . LYS G 2 94 ? 436.95986 284.57533 235.58695 1.000 66.30730 94 LYS F O 1
ATOM 4539 N N . ALA G 2 95 ? 436.79003 286.26320 234.12873 1.000 68.47234 95 ALA F N 1
ATOM 4540 C CA . ALA G 2 95 ? 438.01472 286.90167 234.56920 1.000 71.18037 95 ALA F CA 1
ATOM 4541 C C . ALA G 2 95 ? 437.74682 288.37683 234.81454 1.000 74.76825 95 ALA F C 1
ATOM 4542 O O . ALA G 2 95 ? 436.90458 288.98062 234.14351 1.000 72.74391 95 ALA F O 1
ATOM 4544 N N . PRO G 2 96 ? 438.43966 288.98137 235.78545 1.000 75.16413 96 PRO F N 1
ATOM 4545 C CA . PRO G 2 96 ? 438.20377 290.37830 236.15077 1.000 70.15546 96 PRO F CA 1
ATOM 4546 C C . PRO G 2 96 ? 438.89392 291.36097 235.21319 1.000 72.63277 96 PRO F C 1
ATOM 4547 O O . PRO G 2 96 ? 439.03040 291.06156 234.02785 1.000 74.58890 96 PRO F O 1
ATOM 4551 N N . GLY H 2 6 ? 464.84292 299.58809 250.45036 1.000 57.64762 6 GLY H N 1
ATOM 4552 C CA . GLY H 2 6 ? 463.98771 299.19096 251.55110 1.000 55.54579 6 GLY H CA 1
ATOM 4553 C C . GLY H 2 6 ? 464.75425 298.56605 252.69400 1.000 55.10539 6 GLY H C 1
ATOM 4554 O O . GLY H 2 6 ? 464.89186 297.35132 252.76887 1.000 56.66022 6 GLY H O 1
ATOM 4555 N N . ILE H 2 7 ? 465.25888 299.40418 253.59401 1.000 50.42210 7 ILE H N 1
ATOM 4556 C CA . ILE H 2 7 ? 466.05023 298.94735 254.72352 1.000 49.55977 7 ILE H CA 1
ATOM 4557 C C . ILE H 2 7 ? 465.48376 299.42192 256.05122 1.000 47.87320 7 ILE H C 1
ATOM 4558 O O . ILE H 2 7 ? 466.11611 299.23923 257.08539 1.000 49.49259 7 ILE H O 1
ATOM 4563 N N . ALA H 2 8 ? 464.31740 300.05220 256.04364 1.000 44.04513 8 ALA H N 1
ATOM 4564 C CA . ALA H 2 8 ? 463.67493 300.38148 257.29945 1.000 40.21343 8 ALA H CA 1
ATOM 4565 C C . ALA H 2 8 ? 463.26869 299.10114 258.01682 1.000 40.86456 8 ALA H C 1
ATOM 4566 O O . ALA H 2 8 ? 463.09647 298.04809 257.40692 1.000 43.99873 8 ALA H O 1
ATOM 4568 N N . LEU H 2 9 ? 463.14481 299.19065 259.33285 1.000 39.86611 9 LEU H N 1
ATOM 4569 C CA . LEU H 2 9 ? 462.80828 298.03568 260.14833 1.000 37.69036 9 LEU H CA 1
ATOM 4570 C C . LEU H 2 9 ? 461.60996 298.36041 261.02154 1.000 38.64052 9 LEU H C 1
ATOM 4571 O O . LEU H 2 9 ? 461.59445 299.38717 261.70163 1.000 41.88095 9 LEU H O 1
ATOM 4576 N N . GLY H 2 10 ? 460.61620 297.49012 260.99647 1.000 37.57376 10 GLY H N 1
ATOM 4577 C CA . GLY H 2 10 ? 459.45273 297.61103 261.85938 1.000 34.96265 10 GLY H CA 1
ATOM 4578 C C . GLY H 2 10 ? 459.37280 296.42032 262.79127 1.000 37.79102 10 GLY H C 1
ATOM 4579 O O . GLY H 2 10 ? 459.55662 295.28310 262.36588 1.000 41.70436 10 GLY H O 1
ATOM 4580 N N . MET H 2 11 ? 459.11469 296.69083 264.06167 1.000 37.19128 11 MET H N 1
ATOM 4581 C CA . MET H 2 11 ? 459.08402 295.65172 265.07643 1.000 35.91988 11 MET H CA 1
ATOM 4582 C C . MET H 2 11 ? 457.78738 295.71686 265.85846 1.000 34.64821 11 MET H C 1
ATOM 4583 O O . MET H 2 11 ? 457.31134 296.80009 266.19451 1.000 38.04056 11 MET H O 1
ATOM 4588 N N . ILE H 2 12 ? 457.22657 294.55235 266.15288 1.000 34.26774 12 ILE H N 1
ATOM 4589 C CA . ILE H 2 12 ? 456.07577 294.43776 267.03383 1.000 34.26533 12 ILE H CA 1
ATOM 4590 C C . ILE H 2 12 ? 456.38338 293.37761 268.07690 1.000 35.76185 12 ILE H C 1
ATOM 4591 O O . ILE H 2 12 ? 456.79031 292.26556 267.73434 1.000 38.62713 12 ILE H O 1
ATOM 4596 N N . GLU H 2 13 ? 456.19493 293.72110 269.34163 1.000 36.71395 13 GLU H N 1
ATOM 4597 C CA . GLU H 2 13 ? 456.40735 292.80707 270.45115 1.000 36.69920 13 GLU H CA 1
ATOM 4598 C C . GLU H 2 13 ? 455.07577 292.54193 271.13004 1.000 37.06219 13 GLU H C 1
ATOM 4599 O O . GLU H 2 13 ? 454.30681 293.47285 271.37590 1.000 40.54304 13 GLU H O 1
ATOM 4605 N N . THR H 2 14 ? 454.80077 291.27871 271.42543 1.000 37.66918 14 THR H N 1
ATOM 4606 C CA . THR H 2 14 ? 453.52219 290.88089 271.98927 1.000 38.28302 14 THR H CA 1
ATOM 4607 C C . THR H 2 14 ? 453.73724 289.97480 273.19047 1.000 38.71771 14 THR H C 1
ATOM 4608 O O . THR H 2 14 ? 454.82732 289.44946 273.41329 1.000 41.13179 14 THR H O 1
ATOM 4612 N N . ARG H 2 15 ? 452.67460 289.79312 273.96200 1.000 39.78662 15 ARG H N 1
ATOM 4613 C CA . ARG H 2 15 ? 452.63590 288.80051 275.03031 1.000 41.12696 15 ARG H CA 1
ATOM 4614 C C . ARG H 2 15 ? 451.95005 287.55915 274.47957 1.000 42.98100 15 ARG H C 1
ATOM 4615 O O . ARG H 2 15 ? 450.72727 287.52214 274.35153 1.000 47.28160 15 ARG H O 1
ATOM 4623 N N . GLY H 2 16 ? 452.73550 286.54210 274.16475 1.000 40.61682 16 GLY H N 1
ATOM 4624 C CA . GLY H 2 16 ? 452.21326 285.31737 273.60363 1.000 39.42137 16 GLY H CA 1
ATOM 4625 C C . GLY H 2 16 ? 452.42423 285.23644 272.10188 1.000 40.53880 16 GLY H C 1
ATOM 4626 O O . GLY H 2 16 ? 452.63585 286.23348 271.41516 1.000 44.68845 16 GLY H O 1
ATOM 4627 N N . LEU H 2 17 ? 452.35507 284.01315 271.58656 1.000 40.40835 17 LEU H N 1
ATOM 4628 C CA . LEU H 2 17 ? 452.61174 283.77805 270.17268 1.000 38.45784 17 LEU H CA 1
ATOM 4629 C C . LEU H 2 17 ? 451.43942 284.16919 269.27981 1.000 40.24885 17 LEU H C 1
ATOM 4630 O O . LEU H 2 17 ? 451.65747 284.60365 268.14559 1.000 44.22666 17 LEU H O 1
ATOM 4635 N N . VAL H 2 18 ? 450.20339 283.99626 269.74532 1.000 39.85590 18 VAL H N 1
ATOM 4636 C CA . VAL H 2 18 ? 449.04714 284.23264 268.87771 1.000 40.86005 18 VAL H CA 1
ATOM 4637 C C . VAL H 2 18 ? 448.93858 285.68766 268.43467 1.000 41.41586 18 VAL H C 1
ATOM 4638 O O . VAL H 2 18 ? 448.73934 285.92980 267.23214 1.000 44.21857 18 VAL H O 1
ATOM 4642 N N . PRO H 2 19 ? 449.03085 286.68602 269.31775 1.000 41.36979 19 PRO H N 1
ATOM 4643 C CA . PRO H 2 19 ? 449.05935 288.06507 268.81894 1.000 39.90179 19 PRO H CA 1
ATOM 4644 C C . PRO H 2 19 ? 450.23288 288.33484 267.90505 1.000 39.23932 19 PRO H C 1
ATOM 4645 O O . PRO H 2 19 ? 450.11036 289.14754 266.98968 1.000 43.07357 19 PRO H O 1
ATOM 4649 N N . ALA H 2 20 ? 451.36390 287.66322 268.10917 1.000 38.16142 20 ALA H N 1
ATOM 4650 C CA . ALA H 2 20 ? 452.50050 287.85178 267.21709 1.000 38.33645 20 ALA H CA 1
ATOM 4651 C C . ALA H 2 20 ? 452.19220 287.36182 265.81155 1.000 38.50568 20 ALA H C 1
ATOM 4652 O O . ALA H 2 20 ? 452.54019 288.02208 264.82995 1.000 44.55273 20 ALA H O 1
ATOM 4654 N N . ILE H 2 21 ? 451.55142 286.20232 265.69226 1.000 38.55509 21 ILE H N 1
ATOM 4655 C CA . ILE H 2 21 ? 451.21382 285.68866 264.37042 1.000 39.29652 21 ILE H CA 1
ATOM 4656 C C . ILE H 2 21 ? 450.15231 286.55953 263.71455 1.000 41.16296 21 ILE H C 1
ATOM 4657 O O . ILE H 2 21 ? 450.21307 286.83430 262.51062 1.000 44.41825 21 ILE H O 1
ATOM 4662 N N . GLU H 2 22 ? 449.17263 287.01946 264.49175 1.000 41.60110 22 GLU H N 1
ATOM 4663 C CA . GLU H 2 22 ? 448.18650 287.93819 263.93565 1.000 41.01576 22 GLU H CA 1
ATOM 4664 C C . GLU H 2 22 ? 448.84571 289.22150 263.44974 1.000 42.60384 22 GLU H C 1
ATOM 4665 O O . GLU H 2 22 ? 448.51718 289.72584 262.37191 1.000 47.82746 22 GLU H O 1
ATOM 4671 N N . ALA H 2 23 ? 449.78161 289.76063 264.23054 1.000 40.07455 23 ALA H N 1
ATOM 4672 C CA . ALA H 2 23 ? 450.46922 290.98103 263.83705 1.000 37.89094 23 ALA H CA 1
ATOM 4673 C C . ALA H 2 23 ? 451.29090 290.77015 262.57929 1.000 38.72296 23 ALA H C 1
ATOM 4674 O O . ALA H 2 23 ? 451.30357 291.62638 261.69587 1.000 43.78278 23 ALA H O 1
ATOM 4676 N N . ALA H 2 24 ? 451.98847 289.64064 262.48018 1.000 37.66095 24 ALA H N 1
ATOM 4677 C CA . ALA H 2 24 ? 452.77862 289.37219 261.28544 1.000 38.17672 24 ALA H CA 1
ATOM 4678 C C . ALA H 2 24 ? 451.89316 289.27408 260.05507 1.000 43.41249 24 ALA H C 1
ATOM 4679 O O . ALA H 2 24 ? 452.20855 289.84280 259.00096 1.000 46.18463 24 ALA H O 1
ATOM 4681 N N . ASP H 2 25 ? 450.77559 288.55972 260.17382 1.000 43.61338 25 ASP H N 1
ATOM 4682 C CA . ASP H 2 25 ? 449.85406 288.44204 259.05366 1.000 42.01564 25 ASP H CA 1
ATOM 4683 C C . ASP H 2 25 ? 449.31785 289.80468 258.63942 1.000 42.32946 25 ASP H C 1
ATOM 4684 O O . ASP H 2 25 ? 449.31803 290.15001 257.45290 1.000 44.89125 25 ASP H O 1
ATOM 4689 N N . ALA H 2 26 ? 448.87315 290.59947 259.61094 1.000 41.05296 26 ALA H N 1
ATOM 4690 C CA . ALA H 2 26 ? 448.32305 291.90951 259.29507 1.000 40.45286 26 ALA H CA 1
ATOM 4691 C C . ALA H 2 26 ? 449.37029 292.80932 258.66295 1.000 42.40973 26 ALA H C 1
ATOM 4692 O O . ALA H 2 26 ? 449.07711 293.53707 257.71127 1.000 45.31138 26 ALA H O 1
ATOM 4694 N N . MET H 2 27 ? 450.59802 292.77494 259.17693 1.000 43.57872 27 MET H N 1
ATOM 4695 C CA . MET H 2 27 ? 451.64919 293.61673 258.62777 1.000 39.80841 27 MET H CA 1
ATOM 4696 C C . MET H 2 27 ? 451.93099 293.25518 257.18144 1.000 41.51271 27 MET H C 1
ATOM 4697 O O . MET H 2 27 ? 451.96543 294.12818 256.31100 1.000 45.39896 27 MET H O 1
ATOM 4702 N N . THR H 2 28 ? 452.11378 291.96709 256.89657 1.000 41.52103 28 THR H N 1
ATOM 4703 C CA . THR H 2 28 ? 452.45770 291.59664 255.53013 1.000 43.16104 28 THR H CA 1
ATOM 4704 C C . THR H 2 28 ? 451.29198 291.81385 254.57894 1.000 45.94853 28 THR H C 1
ATOM 4705 O O . THR H 2 28 ? 451.50751 292.05008 253.38855 1.000 50.01924 28 THR H O 1
ATOM 4709 N N . LYS H 2 29 ? 450.05828 291.73502 255.06988 1.000 43.66304 29 LYS H N 1
ATOM 4710 C CA . LYS H 2 29 ? 448.92555 291.99676 254.19414 1.000 43.31471 29 LYS H CA 1
ATOM 4711 C C . LYS H 2 29 ? 448.70887 293.48383 253.95880 1.000 47.14626 29 LYS H C 1
ATOM 4712 O O . LYS H 2 29 ? 448.20111 293.86943 252.90490 1.000 50.07166 29 LYS H O 1
ATOM 4718 N N . ALA H 2 30 ? 449.08846 294.32902 254.91089 1.000 45.96115 30 ALA H N 1
ATOM 4719 C CA . ALA H 2 30 ? 448.73075 295.73684 254.84149 1.000 42.91486 30 ALA H CA 1
ATOM 4720 C C . ALA H 2 30 ? 449.63946 296.56257 253.94612 1.000 43.86142 30 ALA H C 1
ATOM 4721 O O . ALA H 2 30 ? 449.19071 297.57962 253.41696 1.000 50.57028 30 ALA H O 1
ATOM 4723 N N . ALA H 2 31 ? 450.89837 296.18167 253.78104 1.000 40.62172 31 ALA H N 1
ATOM 4724 C CA . ALA H 2 31 ? 451.82513 297.02756 253.04617 1.000 41.58026 31 ALA H CA 1
ATOM 4725 C C . ALA H 2 31 ? 452.93530 296.16889 252.47291 1.000 42.43082 31 ALA H C 1
ATOM 4726 O O . ALA H 2 31 ? 453.05183 294.98300 252.77559 1.000 45.81419 31 ALA H O 1
ATOM 4728 N N . GLU H 2 32 ? 453.75930 296.79588 251.63993 1.000 42.84413 32 GLU H N 1
ATOM 4729 C CA . GLU H 2 32 ? 454.85829 296.11464 250.96399 1.000 45.17162 32 GLU H CA 1
ATOM 4730 C C . GLU H 2 32 ? 456.04661 296.01609 251.91450 1.000 47.30488 32 GLU H C 1
ATOM 4731 O O . GLU H 2 32 ? 456.97439 296.82461 251.89528 1.000 53.05190 32 GLU H O 1
ATOM 4737 N N . VAL H 2 33 ? 456.01225 294.99693 252.76773 1.000 45.91559 33 VAL H N 1
ATOM 4738 C CA . VAL H 2 33 ? 457.10638 294.70447 253.67952 1.000 42.05525 33 VAL H CA 1
ATOM 4739 C C . VAL H 2 33 ? 457.43287 293.22435 253.57389 1.000 44.68288 33 VAL H C 1
ATOM 4740 O O . VAL H 2 33 ? 456.63102 292.42161 253.09957 1.000 49.83523 33 VAL H O 1
ATOM 4744 N N . ARG H 2 34 ? 458.63432 292.87176 254.00900 1.000 44.09584 34 ARG H N 1
ATOM 4745 C CA . ARG H 2 34 ? 459.08763 291.48992 254.04997 1.000 44.32964 34 ARG H CA 1
ATOM 4746 C C . ARG H 2 34 ? 459.23563 291.05857 255.49711 1.000 42.99948 34 ARG H C 1
ATOM 4747 O O . ARG H 2 34 ? 459.91837 291.72555 256.27550 1.000 45.48288 34 ARG H O 1
ATOM 4755 N N . LEU H 2 35 ? 458.59661 289.95263 255.85276 1.000 42.98743 35 LEU H N 1
ATOM 4756 C CA . LEU H 2 35 ? 458.74374 289.37970 257.18233 1.000 40.90262 35 LEU H CA 1
ATOM 4757 C C . LEU H 2 35 ? 460.09457 288.68714 257.27794 1.000 43.34942 35 LEU H C 1
ATOM 4758 O O . LEU H 2 35 ? 460.37724 287.76988 256.50534 1.000 47.86015 35 LEU H O 1
ATOM 4763 N N . VAL H 2 36 ? 460.93065 289.11853 258.21751 1.000 42.17075 36 VAL H N 1
ATOM 4764 C CA . VAL H 2 36 ? 462.28733 288.59935 258.30769 1.000 47.05659 36 VAL H CA 1
ATOM 4765 C C . VAL H 2 36 ? 462.50247 287.66298 259.48477 1.000 50.90172 36 VAL H C 1
ATOM 4766 O O . VAL H 2 36 ? 463.48986 286.91534 259.47700 1.000 57.80328 36 VAL H O 1
ATOM 4770 N N . GLY H 2 37 ? 461.63878 287.66291 260.48556 1.000 44.51103 37 GLY H N 1
ATOM 4771 C CA . GLY H 2 37 ? 461.83003 286.72284 261.56614 1.000 44.71632 37 GLY H CA 1
ATOM 4772 C C . GLY H 2 37 ? 460.81137 286.87433 262.67062 1.000 43.77610 37 GLY H C 1
ATOM 4773 O O . GLY H 2 37 ? 460.11417 287.88601 262.77891 1.000 45.05615 37 GLY H O 1
ATOM 4774 N N . ARG H 2 38 ? 460.73961 285.83140 263.48616 1.000 42.64057 38 ARG H N 1
ATOM 4775 C CA . ARG H 2 38 ? 459.97345 285.80254 264.71877 1.000 39.52451 38 ARG H CA 1
ATOM 4776 C C . ARG H 2 38 ? 460.90959 285.30805 265.80572 1.000 42.54925 38 ARG H C 1
ATOM 4777 O O . ARG H 2 38 ? 461.62613 284.32611 265.60290 1.000 47.66556 38 ARG H O 1
ATOM 4785 N N . GLN H 2 39 ? 460.91680 285.98398 266.94523 1.000 41.33968 39 GLN H N 1
ATOM 4786 C CA . GLN H 2 39 ? 461.85743 285.68125 268.01059 1.000 40.60740 39 GLN H CA 1
ATOM 4787 C C . GLN H 2 39 ? 461.11358 285.40623 269.30665 1.000 39.99029 39 GLN H C 1
ATOM 4788 O O . GLN H 2 39 ? 460.24750 286.18633 269.70578 1.000 42.22109 39 GLN H O 1
ATOM 4794 N N . PHE H 2 40 ? 461.45840 284.30297 269.96054 1.000 40.74161 40 PHE H N 1
ATOM 4795 C CA . PHE H 2 40 ? 460.96691 284.00238 271.29926 1.000 39.76393 40 PHE H CA 1
ATOM 4796 C C . PHE H 2 40 ? 461.92353 284.63283 272.30084 1.000 40.91597 40 PHE H C 1
ATOM 4797 O O . PHE H 2 40 ? 463.02080 284.12291 272.53064 1.000 45.35048 40 PHE H O 1
ATOM 4805 N N . VAL H 2 41 ? 461.51426 285.75741 272.87418 1.000 40.66287 41 VAL H N 1
ATOM 4806 C CA . VAL H 2 41 ? 462.39442 286.53046 273.73759 1.000 38.76836 41 VAL H CA 1
ATOM 4807 C C . VAL H 2 41 ? 462.60290 285.86372 275.08885 1.000 39.62389 41 VAL H C 1
ATOM 4808 O O . VAL H 2 41 ? 463.67900 285.97903 275.67802 1.000 45.39194 41 VAL H O 1
ATOM 4812 N N . GLY H 2 42 ? 461.60533 285.17835 275.60242 1.000 39.51467 42 GLY H N 1
ATOM 4813 C CA . GLY H 2 42 ? 461.66413 284.64487 276.94320 1.000 36.87305 42 GLY H CA 1
ATOM 4814 C C . GLY H 2 42 ? 460.64960 285.32543 277.83960 1.000 39.59599 42 GLY H C 1
ATOM 4815 O O . GLY H 2 42 ? 460.34502 286.51330 277.69189 1.000 42.22899 42 GLY H O 1
ATOM 4816 N N . GLY H 2 43 ? 460.09661 284.55822 278.76898 1.000 39.88162 43 GLY H N 1
ATOM 4817 C CA . GLY H 2 43 ? 459.11331 285.11987 279.66547 1.000 38.72796 43 GLY H CA 1
ATOM 4818 C C . GLY H 2 43 ? 457.76642 285.39558 279.04556 1.000 41.69575 43 GLY H C 1
ATOM 4819 O O . GLY H 2 43 ? 456.93165 286.03942 279.68035 1.000 44.86187 43 GLY H O 1
ATOM 4820 N N . GLY H 2 44 ? 457.52198 284.92665 277.83007 1.000 40.17660 44 GLY H N 1
ATOM 4821 C CA . GLY H 2 44 ? 456.27552 285.17506 277.14637 1.000 39.44638 44 GLY H CA 1
ATOM 4822 C C . GLY H 2 44 ? 456.33847 286.21803 276.05402 1.000 40.81777 44 GLY H C 1
ATOM 4823 O O . GLY H 2 44 ? 455.40930 286.29225 275.24729 1.000 46.16518 44 GLY H O 1
ATOM 4824 N N . TYR H 2 45 ? 457.39696 287.01868 275.99924 1.000 39.94044 45 TYR H N 1
ATOM 4825 C CA . TYR H 2 45 ? 457.54032 287.99920 274.93305 1.000 37.79535 45 TYR H CA 1
ATOM 4826 C C . TYR H 2 45 ? 457.81411 287.31122 273.60419 1.000 38.47513 45 TYR H C 1
ATOM 4827 O O . TYR H 2 45 ? 458.59606 286.36491 273.53164 1.000 41.32069 45 TYR H O 1
ATOM 4836 N N . VAL H 2 46 ? 457.17007 287.79482 272.54776 1.000 37.05512 46 VAL H N 1
ATOM 4837 C CA . VAL H 2 46 ? 457.44241 287.36700 271.18118 1.000 36.23943 46 VAL H CA 1
ATOM 4838 C C . VAL H 2 46 ? 457.55066 288.60390 270.30445 1.000 37.17714 46 VAL H C 1
ATOM 4839 O O . VAL H 2 46 ? 456.73972 289.52563 270.42141 1.000 39.93779 46 VAL H O 1
ATOM 4843 N N . THR H 2 47 ? 458.54240 288.62534 269.42508 1.000 38.37113 47 THR H N 1
ATOM 4844 C CA . THR H 2 47 ? 458.78959 289.76345 268.55334 1.000 37.36828 47 THR H CA 1
ATOM 4845 C C . THR H 2 47 ? 458.77098 289.31968 267.10003 1.000 38.08097 47 THR H C 1
ATOM 4846 O O . THR H 2 47 ? 459.32671 288.27631 266.75878 1.000 42.28038 47 THR H O 1
ATOM 4850 N N . VAL H 2 48 ? 458.13024 290.11207 266.24715 1.000 36.45645 48 VAL H N 1
ATOM 4851 C CA . VAL H 2 48 ? 458.12995 289.88887 264.80809 1.000 36.01704 48 VAL H CA 1
ATOM 4852 C C . VAL H 2 48 ? 458.70380 291.12361 264.13399 1.000 35.54872 48 VAL H C 1
ATOM 4853 O O . VAL H 2 48 ? 458.43721 292.25112 264.55663 1.000 36.70329 48 VAL H O 1
ATOM 4857 N N . LEU H 2 49 ? 459.49804 290.90939 263.09398 1.000 34.92276 49 LEU H N 1
ATOM 4858 C CA . LEU H 2 49 ? 460.25826 291.97248 262.45737 1.000 34.35695 49 LEU H CA 1
ATOM 4859 C C . LEU H 2 49 ? 460.00706 291.98059 260.95893 1.000 37.80618 49 LEU H C 1
ATOM 4860 O O . LEU H 2 49 ? 459.97227 290.92679 260.32394 1.000 42.19320 49 LEU H O 1
ATOM 4865 N N . VAL H 2 50 ? 459.84729 293.17401 260.39425 1.000 36.12504 50 VAL H N 1
ATOM 4866 C CA . VAL H 2 50 ? 459.63083 293.33898 258.96454 1.000 36.04426 50 VAL H CA 1
ATOM 4867 C C . VAL H 2 50 ? 460.60920 294.37389 258.43457 1.000 37.39130 50 VAL H C 1
ATOM 4868 O O . VAL H 2 50 ? 461.06792 295.25074 259.16885 1.000 41.06733 50 VAL H O 1
ATOM 4872 N N . ARG H 2 51 ? 460.92089 294.27277 257.14656 1.000 38.69040 51 ARG H N 1
ATOM 4873 C CA . ARG H 2 51 ? 461.79610 295.21560 256.47048 1.000 38.69391 51 ARG H CA 1
ATOM 4874 C C . ARG H 2 51 ? 461.09463 295.76681 255.23966 1.000 42.87097 51 ARG H C 1
ATOM 4875 O O . ARG H 2 51 ? 460.25532 295.09996 254.63513 1.000 47.37349 51 ARG H O 1
ATOM 4883 N N . GLY H 2 52 ? 461.45189 296.98787 254.86685 1.000 43.61888 52 GLY H N 1
ATOM 4884 C CA . GLY H 2 52 ? 460.92382 297.57198 253.65362 1.000 42.90584 52 GLY H CA 1
ATOM 4885 C C . GLY H 2 52 ? 461.17686 299.06375 253.61596 1.000 46.39332 52 GLY H C 1
ATOM 4886 O O . GLY H 2 52 ? 461.93236 299.60396 254.41906 1.000 49.78822 52 GLY H O 1
ATOM 4887 N N . GLU H 2 53 ? 460.52804 299.71121 252.65522 1.000 48.02056 53 GLU H N 1
ATOM 4888 C CA . GLU H 2 53 ? 460.58138 301.16034 252.54672 1.000 46.23975 53 GLU H CA 1
ATOM 4889 C C . GLU H 2 53 ? 459.92929 301.80528 253.76242 1.000 46.05752 53 GLU H C 1
ATOM 4890 O O . GLU H 2 53 ? 459.06295 301.21959 254.41104 1.000 47.97098 53 GLU H O 1
ATOM 4896 N N . THR H 2 54 ? 460.35386 303.03119 254.06658 1.000 45.01604 54 THR H N 1
ATOM 4897 C CA . THR H 2 54 ? 459.94573 303.68035 255.30819 1.000 43.99006 54 THR H CA 1
ATOM 4898 C C . THR H 2 54 ? 458.43561 303.86115 255.38608 1.000 44.20542 54 THR H C 1
ATOM 4899 O O . THR H 2 54 ? 457.81745 303.54932 256.40771 1.000 44.40152 54 THR H O 1
ATOM 4903 N N . GLY H 2 55 ? 457.82181 304.37816 254.32331 1.000 44.75812 55 GLY H N 1
ATOM 4904 C CA . GLY H 2 55 ? 456.38460 304.59367 254.35566 1.000 42.59708 55 GLY H CA 1
ATOM 4905 C C . GLY H 2 55 ? 455.61054 303.29415 254.43265 1.000 43.56425 55 GLY H C 1
ATOM 4906 O O . GLY H 2 55 ? 454.62553 303.18393 255.17200 1.000 46.88343 55 GLY H O 1
ATOM 4907 N N . ALA H 2 56 ? 456.05355 302.29032 253.67782 1.000 41.90122 56 ALA H N 1
ATOM 4908 C CA . ALA H 2 56 ? 455.44204 300.97329 253.75892 1.000 40.91362 56 ALA H CA 1
ATOM 4909 C C . ALA H 2 56 ? 455.57399 300.39257 255.15650 1.000 40.38835 56 ALA H C 1
ATOM 4910 O O . ALA H 2 56 ? 454.62351 299.80939 255.68019 1.000 43.04349 56 ALA H O 1
ATOM 4912 N N . VAL H 2 57 ? 456.74379 300.54172 255.77693 1.000 39.51069 57 VAL H N 1
ATOM 4913 C CA . VAL H 2 57 ? 456.92859 300.02566 257.12776 1.000 36.79796 57 VAL H CA 1
ATOM 4914 C C . VAL H 2 57 ? 456.01110 300.74792 258.10102 1.000 37.70631 57 VAL H C 1
ATOM 4915 O O . VAL H 2 57 ? 455.44503 300.13460 259.00842 1.000 41.46600 57 VAL H O 1
ATOM 4919 N N . ASN H 2 58 ? 455.85716 302.05975 257.93836 1.000 37.78123 58 ASN H N 1
ATOM 4920 C CA . ASN H 2 58 ? 454.93832 302.80212 258.79370 1.000 39.31044 58 ASN H CA 1
ATOM 4921 C C . ASN H 2 58 ? 453.52700 302.24790 258.68723 1.000 41.35058 58 ASN H C 1
ATOM 4922 O O . ASN H 2 58 ? 452.87111 301.97143 259.70183 1.000 46.33610 58 ASN H O 1
ATOM 4927 N N . ALA H 2 59 ? 453.05325 302.05634 257.45733 1.000 39.87979 59 ALA H N 1
ATOM 4928 C CA . ALA H 2 59 ? 451.71488 301.51282 257.26365 1.000 38.84406 59 ALA H CA 1
ATOM 4929 C C . ALA H 2 59 ? 451.59513 300.12364 257.87758 1.000 39.63509 59 ALA H C 1
ATOM 4930 O O . ALA H 2 59 ? 450.62538 299.82394 258.58581 1.000 44.14667 59 ALA H O 1
ATOM 4932 N N . ALA H 2 60 ? 452.59392 299.27349 257.64073 1.000 37.52142 60 ALA H N 1
ATOM 4933 C CA . ALA H 2 60 ? 452.54282 297.89897 258.11864 1.000 37.45962 60 ALA H CA 1
ATOM 4934 C C . ALA H 2 60 ? 452.51717 297.84191 259.63558 1.000 39.80802 60 ALA H C 1
ATOM 4935 O O . ALA H 2 60 ? 451.73806 297.09058 260.22275 1.000 44.19190 60 ALA H O 1
ATOM 4937 N N . VAL H 2 61 ? 453.37045 298.62310 260.29021 1.000 38.66974 61 VAL H N 1
ATOM 4938 C CA . VAL H 2 61 ? 453.44046 298.56792 261.74166 1.000 39.08371 61 VAL H CA 1
ATOM 4939 C C . VAL H 2 61 ? 452.16426 299.11835 262.35368 1.000 40.07387 61 VAL H C 1
ATOM 4940 O O . VAL H 2 61 ? 451.66335 298.58376 263.34665 1.000 43.84863 61 VAL H O 1
ATOM 4944 N N . ARG H 2 62 ? 451.60511 300.18076 261.77271 1.000 39.67022 62 ARG H N 1
ATOM 4945 C CA . ARG H 2 62 ? 450.33276 300.67725 262.28211 1.000 42.29882 62 ARG H CA 1
ATOM 4946 C C . ARG H 2 62 ? 449.24809 299.61343 262.17515 1.000 45.31864 62 ARG H C 1
ATOM 4947 O O . ARG H 2 62 ? 448.48958 299.38352 263.12739 1.000 49.63120 62 ARG H O 1
ATOM 4955 N N . ALA H 2 63 ? 449.17804 298.93138 261.03404 1.000 42.56237 63 ALA H N 1
ATOM 4956 C CA . ALA H 2 63 ? 448.16213 297.89956 260.86732 1.000 42.74222 63 ALA H CA 1
ATOM 4957 C C . ALA H 2 63 ? 448.37745 296.73420 261.82329 1.000 44.85550 63 ALA H C 1
ATOM 4958 O O . ALA H 2 63 ? 447.41797 296.21731 262.40134 1.000 49.91052 63 ALA H O 1
ATOM 4960 N N . GLY H 2 64 ? 449.62277 296.29530 261.98957 1.000 43.43531 64 GLY H N 1
ATOM 4961 C CA . GLY H 2 64 ? 449.89238 295.19555 262.89823 1.000 41.39777 64 GLY H CA 1
ATOM 4962 C C . GLY H 2 64 ? 449.56201 295.53742 264.33593 1.000 44.50786 64 GLY H C 1
ATOM 4963 O O . GLY H 2 64 ? 448.99570 294.71976 265.06536 1.000 49.88371 64 GLY H O 1
ATOM 4964 N N . ALA H 2 65 ? 449.90607 296.75225 264.76180 1.000 43.47936 65 ALA H N 1
ATOM 4965 C CA . ALA H 2 65 ? 449.56374 297.18185 266.10877 1.000 43.50271 65 ALA H CA 1
ATOM 4966 C C . ALA H 2 65 ? 448.05987 297.20825 266.30304 1.000 49.35571 65 ALA H C 1
ATOM 4967 O O . ALA H 2 65 ? 447.55752 296.79679 267.35199 1.000 55.99312 65 ALA H O 1
ATOM 4969 N N . ASP H 2 66 ? 447.32241 297.68511 265.30207 1.000 50.86970 66 ASP H N 1
ATOM 4970 C CA . ASP H 2 66 ? 445.86987 297.69285 265.41757 1.000 54.52660 66 ASP H CA 1
ATOM 4971 C C . ASP H 2 66 ? 445.31342 296.27770 265.48133 1.000 56.20107 66 ASP H C 1
ATOM 4972 O O . ASP H 2 66 ? 444.36302 296.01014 266.22216 1.000 59.45749 66 ASP H O 1
ATOM 4977 N N . ALA H 2 67 ? 445.89574 295.35879 264.71637 1.000 53.30266 67 ALA H N 1
ATOM 4978 C CA . ALA H 2 67 ? 445.33982 294.01568 264.63281 1.000 50.68545 67 ALA H CA 1
ATOM 4979 C C . ALA H 2 67 ? 445.60305 293.21158 265.89680 1.000 53.78997 67 ALA H C 1
ATOM 4980 O O . ALA H 2 67 ? 444.73072 292.46678 266.35051 1.000 60.81112 67 ALA H O 1
ATOM 4982 N N . CYS H 2 68 ? 446.79458 293.32813 266.47226 1.000 52.23461 68 CYS H N 1
ATOM 4983 C CA . CYS H 2 68 ? 447.16576 292.43460 267.56032 1.000 50.94636 68 CYS H CA 1
ATOM 4984 C C . CYS H 2 68 ? 446.81394 292.96187 268.94295 1.000 53.38100 68 CYS H C 1
ATOM 4985 O O . CYS H 2 68 ? 446.94225 292.21704 269.91567 1.000 54.05144 68 CYS H O 1
ATOM 4988 N N . GLU H 2 69 ? 446.35092 294.20340 269.06166 1.000 54.51090 69 GLU H N 1
ATOM 4989 C CA . GLU H 2 69 ? 446.23715 294.80782 270.38320 1.000 58.10096 69 GLU H CA 1
ATOM 4990 C C . GLU H 2 69 ? 445.10787 294.20325 271.20616 1.000 62.12246 69 GLU H C 1
ATOM 4991 O O . GLU H 2 69 ? 445.13089 294.29460 272.43603 1.000 63.29012 69 GLU H O 1
ATOM 4997 N N . ARG H 2 70 ? 444.12249 293.58071 270.56382 1.000 60.72676 70 ARG H N 1
ATOM 4998 C CA . ARG H 2 70 ? 443.00205 292.97556 271.27048 1.000 59.92296 70 ARG H CA 1
ATOM 4999 C C . ARG H 2 70 ? 443.01896 291.45548 271.18857 1.000 56.15871 70 ARG H C 1
ATOM 5000 O O . ARG H 2 70 ? 442.01149 290.81244 271.48458 1.000 58.77355 70 ARG H O 1
ATOM 5008 N N . VAL H 2 71 ? 444.14292 290.86862 270.80124 1.000 50.53833 71 VAL H N 1
ATOM 5009 C CA . VAL H 2 71 ? 444.27066 289.42750 270.64605 1.000 47.23412 71 VAL H CA 1
ATOM 5010 C C . VAL H 2 71 ? 445.08191 288.90078 271.81552 1.000 50.03073 71 VAL H C 1
ATOM 5011 O O . VAL H 2 71 ? 446.23121 289.30797 272.01322 1.000 54.04662 71 VAL H O 1
ATOM 5015 N N . GLY H 2 72 ? 444.48765 287.99623 272.58165 1.000 50.03333 72 GLY H N 1
ATOM 5016 C CA . GLY H 2 72 ? 445.20023 287.38936 273.69046 1.000 46.06195 72 GLY H CA 1
ATOM 5017 C C . GLY H 2 72 ? 445.63755 288.41695 274.70682 1.000 48.10169 72 GLY H C 1
ATOM 5018 O O . GLY H 2 72 ? 444.87565 289.30287 275.10117 1.000 49.80965 72 GLY H O 1
ATOM 5019 N N . ASP H 2 73 ? 446.88578 288.30800 275.13716 1.000 47.59418 73 ASP H N 1
ATOM 5020 C CA . ASP H 2 73 ? 447.42671 289.21324 276.13423 1.000 49.75049 73 ASP H CA 1
ATOM 5021 C C . ASP H 2 73 ? 447.96937 290.49722 275.52630 1.000 50.28908 73 ASP H C 1
ATOM 5022 O O . ASP H 2 73 ? 448.48865 291.34035 276.25881 1.000 53.75122 73 ASP H O 1
ATOM 5027 N N . GLY H 2 74 ? 447.88049 290.65643 274.21530 1.000 48.85741 74 GLY H N 1
ATOM 5028 C CA . GLY H 2 74 ? 447.96774 291.96867 273.61752 1.000 48.94846 74 GLY H CA 1
ATOM 5029 C C . GLY H 2 74 ? 449.35010 292.37146 273.14771 1.000 48.23904 74 GLY H C 1
ATOM 5030 O O . GLY H 2 74 ? 450.23926 291.55941 272.89400 1.000 47.76974 74 GLY H O 1
ATOM 5031 N N . LEU H 2 75 ? 449.51765 293.68238 273.04026 1.000 47.03813 75 LEU H N 1
ATOM 5032 C CA . LEU H 2 75 ? 450.66575 294.29483 272.39663 1.000 43.82764 75 LEU H CA 1
ATOM 5033 C C . LEU H 2 75 ? 451.56998 294.94356 273.43400 1.000 43.75022 75 LEU H C 1
ATOM 5034 O O . LEU H 2 75 ? 451.09273 295.56128 274.38742 1.000 46.27917 75 LEU H O 1
ATOM 5039 N N . VAL H 2 76 ? 452.87392 294.79298 273.24423 1.000 41.83343 76 VAL H N 1
ATOM 5040 C CA . VAL H 2 76 ? 453.86941 295.37787 274.12894 1.000 40.85752 76 VAL H CA 1
ATOM 5041 C C . VAL H 2 76 ? 454.51803 296.60324 273.50633 1.000 40.91442 76 VAL H C 1
ATOM 5042 O O . VAL H 2 76 ? 454.55453 297.66909 274.11535 1.000 44.04930 76 VAL H O 1
ATOM 5046 N N . ALA H 2 77 ? 455.04351 296.46769 272.29287 1.000 40.02611 77 ALA H N 1
ATOM 5047 C CA . ALA H 2 77 ? 455.75377 297.55554 271.64438 1.000 36.22179 77 ALA H CA 1
ATOM 5048 C C . ALA H 2 77 ? 455.49782 297.51662 270.14863 1.000 37.88176 77 ALA H C 1
ATOM 5049 O O . ALA H 2 77 ? 455.31803 296.45047 269.56022 1.000 40.76373 77 ALA H O 1
ATOM 5051 N N . ALA H 2 78 ? 455.48509 298.69724 269.54297 1.000 36.32963 78 ALA H N 1
ATOM 5052 C CA . ALA H 2 78 ? 455.40410 298.84884 268.09498 1.000 35.49845 78 ALA H CA 1
ATOM 5053 C C . ALA H 2 78 ? 456.38793 299.94271 267.71913 1.000 37.15357 78 ALA H C 1
ATOM 5054 O O . ALA H 2 78 ? 456.18758 301.10192 268.08188 1.000 43.18451 78 ALA H O 1
ATOM 5056 N N . HIS H 2 79 ? 457.44965 299.58175 267.01076 1.000 35.31620 79 HIS H N 1
ATOM 5057 C CA . HIS H 2 79 ? 458.57262 300.48223 266.82526 1.000 33.97473 79 HIS H CA 1
ATOM 5058 C C . HIS H 2 79 ? 459.04156 300.45890 265.38118 1.000 36.63764 79 HIS H C 1
ATOM 5059 O O . HIS H 2 79 ? 458.96260 299.43463 264.70389 1.000 40.88932 79 HIS H O 1
ATOM 5066 N N . ILE H 2 80 ? 459.54810 301.59855 264.92269 1.000 35.80756 80 ILE H N 1
ATOM 5067 C CA . ILE H 2 80 ? 460.09281 301.73572 263.57952 1.000 34.68753 80 ILE H CA 1
ATOM 5068 C C . ILE H 2 80 ? 461.48967 302.32515 263.67052 1.000 37.00458 80 ILE H C 1
ATOM 5069 O O . ILE H 2 80 ? 461.71311 303.29433 264.40028 1.000 40.72064 80 ILE H O 1
ATOM 5074 N N . ILE H 2 81 ? 462.42530 301.73255 262.94392 1.000 36.46384 81 ILE H N 1
ATOM 5075 C CA . ILE H 2 81 ? 463.75397 302.28636 262.74866 1.000 37.11347 81 ILE H CA 1
ATOM 5076 C C . ILE H 2 81 ? 463.89106 302.55108 261.26013 1.000 39.91288 81 ILE H C 1
ATOM 5077 O O . ILE H 2 81 ? 463.94616 301.61059 260.46120 1.000 43.42401 81 ILE H O 1
ATOM 5082 N N . ALA H 2 82 ? 463.94832 303.82535 260.88181 1.000 39.12532 82 ALA H N 1
ATOM 5083 C CA . ALA H 2 82 ? 463.93061 304.16360 259.46484 1.000 38.45497 82 ALA H CA 1
ATOM 5084 C C . ALA H 2 82 ? 465.21608 303.74968 258.76528 1.000 40.99836 82 ALA H C 1
ATOM 5085 O O . ALA H 2 82 ? 465.19135 303.41886 257.57834 1.000 46.84385 82 ALA H O 1
ATOM 5087 N N . ARG H 2 83 ? 466.34018 303.76124 259.47136 1.000 40.76099 83 ARG H N 1
ATOM 5088 C CA . ARG H 2 83 ? 467.61860 303.34728 258.90874 1.000 42.81886 83 ARG H CA 1
ATOM 5089 C C . ARG H 2 83 ? 468.38270 302.58863 259.97717 1.000 45.67448 83 ARG H C 1
ATOM 5090 O O . ARG H 2 83 ? 468.61897 303.12136 261.06244 1.000 48.83197 83 ARG H O 1
ATOM 5098 N N . VAL H 2 84 ? 468.77172 301.36007 259.67304 1.000 46.38857 84 VAL H N 1
ATOM 5099 C CA . VAL H 2 84 ? 469.41107 300.47791 260.63886 1.000 44.49033 84 VAL H CA 1
ATOM 5100 C C . VAL H 2 84 ? 470.91664 300.53869 260.44612 1.000 47.08916 84 VAL H C 1
ATOM 5101 O O . VAL H 2 84 ? 471.41459 300.36713 259.32880 1.000 49.85493 84 VAL H O 1
ATOM 5105 N N . HIS H 2 85 ? 471.64153 300.77433 261.53443 1.000 46.67487 85 HIS H N 1
ATOM 5106 C CA . HIS H 2 85 ? 473.09427 300.74167 261.48672 1.000 48.72968 85 HIS H CA 1
ATOM 5107 C C . HIS H 2 85 ? 473.58330 299.34287 261.13651 1.000 53.48888 85 HIS H C 1
ATOM 5108 O O . HIS H 2 85 ? 472.96175 298.34014 261.48524 1.000 57.84976 85 HIS H O 1
ATOM 5115 N N . SER H 2 86 ? 474.71965 299.28143 260.44381 1.000 52.78232 86 SER H N 1
ATOM 5116 C CA . SER H 2 86 ? 475.23432 297.99735 259.98202 1.000 54.39552 86 SER H CA 1
ATOM 5117 C C . SER H 2 86 ? 475.59044 297.06999 261.13685 1.000 57.34290 86 SER H C 1
ATOM 5118 O O . SER H 2 86 ? 475.53674 295.84707 260.98388 1.000 58.64960 86 SER H O 1
ATOM 5121 N N . GLU H 2 87 ? 475.96766 297.62243 262.28980 1.000 57.68502 87 GLU H N 1
ATOM 5122 C CA . GLU H 2 87 ? 476.27973 296.78057 263.43985 1.000 56.90560 87 GLU H CA 1
ATOM 5123 C C . GLU H 2 87 ? 475.05065 296.02249 263.91751 1.000 56.57504 87 GLU H C 1
ATOM 5124 O O . GLU H 2 87 ? 475.13802 294.84554 264.27860 1.000 60.77779 87 GLU H O 1
ATOM 5130 N N . VAL H 2 88 ? 473.89613 296.68825 263.93910 1.000 53.15265 88 VAL H N 1
ATOM 5131 C CA . VAL H 2 88 ? 472.67782 296.06336 264.42745 1.000 51.53210 88 VAL H CA 1
ATOM 5132 C C . VAL H 2 88 ? 472.22341 294.92685 263.52811 1.000 55.15672 88 VAL H C 1
ATOM 5133 O O . VAL H 2 88 ? 471.53534 294.01589 263.99265 1.000 57.89629 88 VAL H O 1
ATOM 5137 N N . GLU H 2 89 ? 472.60495 294.93781 262.25254 1.000 55.51255 89 GLU H N 1
ATOM 5138 C CA . GLU H 2 89 ? 472.18336 293.87223 261.35339 1.000 56.68373 89 GLU H CA 1
ATOM 5139 C C . GLU H 2 89 ? 472.69237 292.50923 261.79109 1.000 59.78247 89 GLU H C 1
ATOM 5140 O O . GLU H 2 89 ? 472.12733 291.49210 261.38384 1.000 63.06203 89 GLU H O 1
ATOM 5146 N N . ASN H 2 90 ? 473.73899 292.46341 262.61263 1.000 58.48147 90 ASN H N 1
ATOM 5147 C CA . ASN H 2 90 ? 474.27189 291.18365 263.05941 1.000 56.35148 90 ASN H CA 1
ATOM 5148 C C . ASN H 2 90 ? 473.33480 290.47962 264.02734 1.000 56.75449 90 ASN H C 1
ATOM 5149 O O . ASN H 2 90 ? 473.35919 289.25030 264.11974 1.000 63.10503 90 ASN H O 1
ATOM 5154 N N . ILE H 2 91 ? 472.51294 291.22579 264.76152 1.000 53.35716 91 ILE H N 1
ATOM 5155 C CA . ILE H 2 91 ? 471.58117 290.62641 265.70514 1.000 52.96268 91 ILE H CA 1
ATOM 5156 C C . ILE H 2 91 ? 470.16343 290.56480 265.14941 1.000 56.65198 91 ILE H C 1
ATOM 5157 O O . ILE H 2 91 ? 469.23506 290.21179 265.87748 1.000 60.04687 91 ILE H O 1
ATOM 5162 N N . LEU H 2 92 ? 469.97562 290.89381 263.88525 1.000 57.73328 92 LEU H N 1
ATOM 5163 C CA . LEU H 2 92 ? 468.65461 290.79290 263.27954 1.000 56.63469 92 LEU H CA 1
ATOM 5164 C C . LEU H 2 92 ? 468.54793 289.51157 262.47534 1.000 60.47773 92 LEU H C 1
ATOM 5165 O O . LEU H 2 92 ? 469.47271 289.18834 261.72110 1.000 63.03955 92 LEU H O 1
ATOM 5170 N N . PRO H 2 93 ? 467.45935 288.76084 262.59757 1.000 60.44080 93 PRO H N 1
ATOM 5171 C CA . PRO H 2 93 ? 467.29123 287.56699 261.76698 1.000 60.19569 93 PRO H CA 1
ATOM 5172 C C . PRO H 2 93 ? 467.05960 287.93139 260.31032 1.000 61.94549 93 PRO H C 1
ATOM 5173 O O . PRO H 2 93 ? 466.63617 289.03661 259.97343 1.000 62.72318 93 PRO H O 1
ATOM 5177 N N . LYS H 2 94 ? 467.35528 286.97635 259.43752 1.000 64.20102 94 LYS H N 1
ATOM 5178 C CA . LYS H 2 94 ? 467.16887 287.13450 258.00315 1.000 65.53940 94 LYS H CA 1
ATOM 5179 C C . LYS H 2 94 ? 466.20308 286.07980 257.48489 1.000 68.46769 94 LYS H C 1
ATOM 5180 O O . LYS H 2 94 ? 466.21704 284.93491 257.94520 1.000 68.99424 94 LYS H O 1
ATOM 5186 N N . ALA H 2 95 ? 465.36249 286.47826 256.53474 1.000 69.45985 95 ALA H N 1
ATOM 5187 C CA . ALA H 2 95 ? 464.42366 285.57237 255.87401 1.000 70.42609 95 ALA H CA 1
ATOM 5188 C C . ALA H 2 95 ? 463.53068 284.83892 256.86786 1.000 72.97210 95 ALA H C 1
ATOM 5189 O O . ALA H 2 95 ? 463.13966 283.69497 256.63500 1.000 75.54855 95 ALA H O 1
ATOM 5191 N N . VAL I 2 4 ? 444.27921 265.26746 254.89145 1.000 83.43022 4 VAL J N 1
ATOM 5192 C CA . VAL I 2 4 ? 443.55058 266.48241 255.23045 1.000 86.45595 4 VAL J CA 1
ATOM 5193 C C . VAL I 2 4 ? 444.22802 267.69082 254.60180 1.000 87.29447 4 VAL J C 1
ATOM 5194 O O . VAL I 2 4 ? 445.33400 268.06214 254.98810 1.000 84.73279 4 VAL J O 1
ATOM 5198 N N . THR I 2 5 ? 443.55891 268.30230 253.63082 1.000 88.31295 5 THR J N 1
ATOM 5199 C CA . THR I 2 5 ? 444.06395 269.48889 252.95544 1.000 86.74520 5 THR J CA 1
ATOM 5200 C C . THR I 2 5 ? 443.34098 270.71418 253.49222 1.000 78.49092 5 THR J C 1
ATOM 5201 O O . THR I 2 5 ? 442.11209 270.71367 253.60607 1.000 75.52968 5 THR J O 1
ATOM 5205 N N . GLY I 2 6 ? 444.09983 271.75092 253.82463 1.000 70.52534 6 GLY J N 1
ATOM 5206 C CA . GLY I 2 6 ? 443.48244 272.94485 254.35416 1.000 60.73817 6 GLY J CA 1
ATOM 5207 C C . GLY I 2 6 ? 444.40428 274.13275 254.47523 1.000 55.36126 6 GLY J C 1
ATOM 5208 O O . GLY I 2 6 ? 445.56603 273.99995 254.85976 1.000 56.48622 6 GLY J O 1
ATOM 5209 N N . ILE I 2 7 ? 443.87859 275.30779 254.16186 1.000 52.11170 7 ILE J N 1
ATOM 5210 C CA . ILE I 2 7 ? 444.65917 276.53197 254.18421 1.000 49.44098 7 ILE J CA 1
ATOM 5211 C C . ILE I 2 7 ? 444.40067 277.36257 255.43398 1.000 46.98512 7 ILE J C 1
ATOM 5212 O O . ILE I 2 7 ? 445.28285 278.13389 255.83550 1.000 48.34968 7 ILE J O 1
ATOM 5217 N N . ALA I 2 8 ? 443.24949 277.21273 256.07755 1.000 44.38219 8 ALA J N 1
ATOM 5218 C CA . ALA I 2 8 ? 442.93325 278.01442 257.24445 1.000 40.26368 8 ALA J CA 1
ATOM 5219 C C . ALA I 2 8 ? 443.81466 277.62217 258.42370 1.000 40.41943 8 ALA J C 1
ATOM 5220 O O . ALA I 2 8 ? 444.34407 276.51615 258.49731 1.000 43.71431 8 ALA J O 1
ATOM 5222 N N . LEU I 2 9 ? 443.97243 278.55380 259.35369 1.000 38.70269 9 LEU J N 1
ATOM 5223 C CA . LEU I 2 9 ? 444.83054 278.35749 260.50921 1.000 37.43910 9 LEU J CA 1
ATOM 5224 C C . LEU I 2 9 ? 444.04914 278.65696 261.77561 1.000 38.47726 9 LEU J C 1
ATOM 5225 O O . LEU I 2 9 ? 443.45704 279.72940 261.90091 1.000 41.18483 9 LEU J O 1
ATOM 5230 N N . GLY I 2 10 ? 444.05529 277.71950 262.71186 1.000 37.98754 10 GLY J N 1
ATOM 5231 C CA . GLY I 2 10 ? 443.41748 277.94330 263.98972 1.000 36.17797 10 GLY J CA 1
ATOM 5232 C C . GLY I 2 10 ? 444.40753 277.86705 265.12729 1.000 37.40971 10 GLY J C 1
ATOM 5233 O O . GLY I 2 10 ? 445.21873 276.94457 265.17478 1.000 40.61169 10 GLY J O 1
ATOM 5234 N N . MET I 2 11 ? 444.36817 278.82694 266.04071 1.000 37.06353 11 MET J N 1
ATOM 5235 C CA . MET I 2 11 ? 445.33200 278.89606 267.12725 1.000 36.11965 11 MET J CA 1
ATOM 5236 C C . MET I 2 11 ? 444.63160 279.08232 268.45843 1.000 37.21483 11 MET J C 1
ATOM 5237 O O . MET I 2 11 ? 443.67965 279.85473 268.56965 1.000 40.41436 11 MET J O 1
ATOM 5242 N N . ILE I 2 12 ? 445.12172 278.37855 269.46909 1.000 36.78113 12 ILE J N 1
ATOM 5243 C CA . ILE I 2 12 ? 444.64172 278.52151 270.83329 1.000 37.33083 12 ILE J CA 1
ATOM 5244 C C . ILE I 2 12 ? 445.85128 278.63185 271.74618 1.000 37.37980 12 ILE J C 1
ATOM 5245 O O . ILE I 2 12 ? 446.74696 277.78455 271.70095 1.000 39.91724 12 ILE J O 1
ATOM 5250 N N . GLU I 2 13 ? 445.88427 279.68053 272.55525 1.000 37.61185 13 GLU J N 1
ATOM 5251 C CA . GLU I 2 13 ? 446.95321 279.91333 273.51150 1.000 37.51573 13 GLU J CA 1
ATOM 5252 C C . GLU I 2 13 ? 446.40280 279.74319 274.91608 1.000 38.80352 13 GLU J C 1
ATOM 5253 O O . GLU I 2 13 ? 445.32412 280.25003 275.22808 1.000 41.45465 13 GLU J O 1
ATOM 5259 N N . THR I 2 14 ? 447.14020 279.03102 275.75593 1.000 39.52217 14 THR J N 1
ATOM 5260 C CA . THR I 2 14 ? 446.70343 278.71985 277.10461 1.000 40.01176 14 THR J CA 1
ATOM 5261 C C . THR I 2 14 ? 447.82207 279.02203 278.08823 1.000 39.88252 14 THR J C 1
ATOM 5262 O O . THR I 2 14 ? 448.98696 279.14763 277.71491 1.000 41.63098 14 THR J O 1
ATOM 5266 N N . ARG I 2 15 ? 447.45107 279.14556 279.35639 1.000 41.33241 15 ARG J N 1
ATOM 5267 C CA . ARG I 2 15 ? 448.41585 279.21332 280.44606 1.000 40.19525 15 ARG J CA 1
ATOM 5268 C C . ARG I 2 15 ? 448.62930 277.80254 280.97536 1.000 40.54483 15 ARG J C 1
ATOM 5269 O O . ARG I 2 15 ? 447.76056 277.24850 281.65119 1.000 44.35811 15 ARG J O 1
ATOM 5277 N N . GLY I 2 16 ? 449.77932 277.22336 280.66893 1.000 38.27086 16 GLY J N 1
ATOM 5278 C CA . GLY I 2 16 ? 450.06918 275.85863 281.04181 1.000 38.72090 16 GLY J CA 1
ATOM 5279 C C . GLY I 2 16 ? 449.74680 274.88104 279.93083 1.000 39.88535 16 GLY J C 1
ATOM 5280 O O . GLY I 2 16 ? 449.13322 275.21153 278.91854 1.000 41.82609 16 GLY J O 1
ATOM 5281 N N . LEU I 2 17 ? 450.16841 273.64069 280.13828 1.000 39.50420 17 LEU J N 1
ATOM 5282 C CA . LEU I 2 17 ? 450.07384 272.62354 279.10273 1.000 34.99329 17 LEU J CA 1
ATOM 5283 C C . LEU I 2 17 ? 448.76777 271.84678 279.13315 1.000 37.94637 17 LEU J C 1
ATOM 5284 O O . LEU I 2 17 ? 448.28788 271.42501 278.07715 1.000 42.43610 17 LEU J O 1
ATOM 5289 N N . VAL I 2 18 ? 448.19454 271.62525 280.31246 1.000 36.96426 18 VAL J N 1
ATOM 5290 C CA . VAL I 2 18 ? 446.98045 270.81405 280.40269 1.000 37.73411 18 VAL J CA 1
ATOM 5291 C C . VAL I 2 18 ? 445.81324 271.43580 279.64473 1.000 39.01556 18 VAL J C 1
ATOM 5292 O O . VAL I 2 18 ? 445.15170 270.71589 278.87774 1.000 41.59066 18 VAL J O 1
ATOM 5296 N N . PRO I 2 19 ? 445.49031 272.72239 279.81158 1.000 38.14152 19 PRO J N 1
ATOM 5297 C CA . PRO I 2 19 ? 444.43299 273.30121 278.97461 1.000 37.33931 19 PRO J CA 1
ATOM 5298 C C . PRO I 2 19 ? 444.74204 273.22416 277.49767 1.000 38.19920 19 PRO J C 1
ATOM 5299 O O . PRO I 2 19 ? 443.82377 273.03518 276.69920 1.000 42.80995 19 PRO J O 1
ATOM 5303 N N . ALA I 2 20 ? 446.00947 273.33961 277.10700 1.000 37.01716 20 ALA J N 1
ATOM 5304 C CA . ALA I 2 20 ? 446.35802 273.21740 275.69726 1.000 36.26246 20 ALA J CA 1
ATOM 5305 C C . ALA I 2 20 ? 446.06912 271.82084 275.17053 1.000 37.76502 20 ALA J C 1
ATOM 5306 O O . ALA I 2 20 ? 445.58153 271.66439 274.04903 1.000 43.09479 20 ALA J O 1
ATOM 5308 N N . ILE I 2 21 ? 446.38521 270.79068 275.95166 1.000 37.30089 21 ILE J N 1
ATOM 5309 C CA . ILE I 2 21 ? 446.11174 269.42931 275.50441 1.000 35.74433 21 ILE J CA 1
ATOM 5310 C C . ILE I 2 21 ? 444.61258 269.18871 275.41617 1.000 38.27868 21 ILE J C 1
ATOM 5311 O O . ILE I 2 21 ? 444.12614 268.56436 274.46708 1.000 41.65737 21 ILE J O 1
ATOM 5316 N N . GLU I 2 22 ? 443.85682 269.68553 276.39409 1.000 36.66950 22 GLU J N 1
ATOM 5317 C CA . GLU I 2 22 ? 442.40431 269.57161 276.32132 1.000 38.33271 22 GLU J CA 1
ATOM 5318 C C . GLU I 2 22 ? 441.85838 270.27024 275.08272 1.000 41.27910 22 GLU J C 1
ATOM 5319 O O . GLU I 2 22 ? 440.98686 269.73370 274.38868 1.000 45.49665 22 GLU J O 1
ATOM 5325 N N . ALA I 2 23 ? 442.37287 271.46274 274.78361 1.000 39.31094 23 ALA J N 1
ATOM 5326 C CA . ALA I 2 23 ? 441.93775 272.19225 273.60137 1.000 37.82917 23 ALA J CA 1
ATOM 5327 C C . ALA I 2 23 ? 442.26225 271.42980 272.32910 1.000 37.94001 23 ALA J C 1
ATOM 5328 O O . ALA I 2 23 ? 441.43437 271.35605 271.42097 1.000 42.75043 23 ALA J O 1
ATOM 5330 N N . ALA I 2 24 ? 443.46529 270.86706 272.23740 1.000 36.72540 24 ALA J N 1
ATOM 5331 C CA . ALA I 2 24 ? 443.83239 270.11643 271.04327 1.000 36.81483 24 ALA J CA 1
ATOM 5332 C C . ALA I 2 24 ? 442.93638 268.90297 270.86096 1.000 40.27722 24 ALA J C 1
ATOM 5333 O O . ALA I 2 24 ? 442.51166 268.59607 269.74145 1.000 43.08553 24 ALA J O 1
ATOM 5335 N N . ASP I 2 25 ? 442.64544 268.19659 271.95072 1.000 40.77001 25 ASP J N 1
ATOM 5336 C CA . ASP I 2 25 ? 441.76272 267.04086 271.86708 1.000 39.34487 25 ASP J CA 1
ATOM 5337 C C . ASP I 2 25 ? 440.37722 267.44582 271.38053 1.000 39.81473 25 ASP J C 1
ATOM 5338 O O . ASP I 2 25 ? 439.82192 266.82871 270.46416 1.000 43.22459 25 ASP J O 1
ATOM 5343 N N . ALA I 2 26 ? 439.81402 268.50127 271.96761 1.000 38.51827 26 ALA J N 1
ATOM 5344 C CA . ALA I 2 26 ? 438.48737 268.94405 271.55761 1.000 38.69309 26 ALA J CA 1
ATOM 5345 C C . ALA I 2 26 ? 438.48104 269.40283 270.10653 1.000 40.37802 26 ALA J C 1
ATOM 5346 O O . ALA I 2 26 ? 437.55455 269.08736 269.35240 1.000 44.16700 26 ALA J O 1
ATOM 5348 N N . MET I 2 27 ? 439.51629 270.13218 269.69378 1.000 40.29710 27 MET J N 1
ATOM 5349 C CA . MET I 2 27 ? 439.59503 270.61886 268.32445 1.000 38.21476 27 MET J CA 1
ATOM 5350 C C . MET I 2 27 ? 439.63486 269.46588 267.33809 1.000 38.92968 27 MET J C 1
ATOM 5351 O O . MET I 2 27 ? 438.88497 269.44601 266.35944 1.000 43.55473 27 MET J O 1
ATOM 5356 N N . THR I 2 28 ? 440.49914 268.48597 267.58223 1.000 38.06080 28 THR J N 1
ATOM 5357 C CA . THR I 2 28 ? 440.62118 267.39747 266.62684 1.000 38.84179 28 THR J CA 1
ATOM 5358 C C . THR I 2 28 ? 439.41497 266.47547 266.64456 1.000 41.18562 28 THR J C 1
ATOM 5359 O O . THR I 2 28 ? 439.15017 265.81481 265.63984 1.000 46.20784 28 THR J O 1
ATOM 5363 N N . LYS I 2 29 ? 438.68331 266.40477 267.75503 1.000 39.64252 29 LYS J N 1
ATOM 5364 C CA . LYS I 2 29 ? 437.44851 265.63361 267.74018 1.000 37.91030 29 LYS J CA 1
ATOM 5365 C C . LYS I 2 29 ? 436.34120 266.36158 266.99266 1.000 39.81774 29 LYS J C 1
ATOM 5366 O O . LYS I 2 29 ? 435.51521 265.71997 266.34012 1.000 44.55441 29 LYS J O 1
ATOM 5372 N N . ALA I 2 30 ? 436.31497 267.69243 267.06668 1.000 40.62365 30 ALA J N 1
ATOM 5373 C CA . ALA I 2 30 ? 435.17760 268.44181 266.54753 1.000 39.00172 30 ALA J CA 1
ATOM 5374 C C . ALA I 2 30 ? 435.11826 268.42102 265.02707 1.000 41.86206 30 ALA J C 1
ATOM 5375 O O . ALA I 2 30 ? 434.03773 268.27539 264.45102 1.000 48.91857 30 ALA J O 1
ATOM 5377 N N . ALA I 2 31 ? 436.25037 268.58717 264.35596 1.000 39.81832 31 ALA J N 1
ATOM 5378 C CA . ALA I 2 31 ? 436.23237 268.72182 262.90963 1.000 39.83739 31 ALA J CA 1
ATOM 5379 C C . ALA I 2 31 ? 437.50602 268.13818 262.32559 1.000 42.91353 31 ALA J C 1
ATOM 5380 O O . ALA I 2 31 ? 438.43160 267.76697 263.04396 1.000 47.55123 31 ALA J O 1
ATOM 5382 N N . GLU I 2 32 ? 437.54141 268.06218 260.99829 1.000 43.60744 32 GLU J N 1
ATOM 5383 C CA . GLU I 2 32 ? 438.68005 267.49414 260.28374 1.000 49.38204 32 GLU J CA 1
ATOM 5384 C C . GLU I 2 32 ? 439.75355 268.56576 260.13648 1.000 48.80531 32 GLU J C 1
ATOM 5385 O O . GLU I 2 32 ? 439.85087 269.27150 259.13233 1.000 52.47592 32 GLU J O 1
ATOM 5391 N N . VAL I 2 33 ? 440.57662 268.68242 261.16766 1.000 46.53573 33 VAL J N 1
ATOM 5392 C CA . VAL I 2 33 ? 441.71172 269.58915 261.16423 1.000 42.56367 33 VAL J CA 1
ATOM 5393 C C . VAL I 2 33 ? 442.95021 268.78479 261.51355 1.000 44.14807 33 VAL J C 1
ATOM 5394 O O . VAL I 2 33 ? 442.86838 267.73259 262.15043 1.000 48.77917 33 VAL J O 1
ATOM 5398 N N . ARG I 2 34 ? 444.10047 269.27819 261.07962 1.000 46.26011 34 ARG J N 1
ATOM 5399 C CA . ARG I 2 34 ? 445.38543 268.66856 261.38305 1.000 46.28225 34 ARG J CA 1
ATOM 5400 C C . ARG I 2 34 ? 446.05624 269.46119 262.48688 1.000 44.67705 34 ARG J C 1
ATOM 5401 O O . ARG I 2 34 ? 446.10320 270.68908 262.42715 1.000 47.44110 34 ARG J O 1
ATOM 5409 N N . LEU I 2 35 ? 446.57565 268.76357 263.48379 1.000 44.73462 35 LEU J N 1
ATOM 5410 C CA . LEU I 2 35 ? 447.37989 269.39969 264.51586 1.000 45.19667 35 LEU J CA 1
ATOM 5411 C C . LEU I 2 35 ? 448.80056 269.54028 263.99080 1.000 46.52279 35 LEU J C 1
ATOM 5412 O O . LEU I 2 35 ? 449.49908 268.54306 263.80598 1.000 51.25774 35 LEU J O 1
ATOM 5417 N N . VAL I 2 36 ? 449.22891 270.77125 263.72866 1.000 44.93930 36 VAL J N 1
ATOM 5418 C CA . VAL I 2 36 ? 450.53735 271.01430 263.13295 1.000 47.19812 36 VAL J CA 1
ATOM 5419 C C . VAL I 2 36 ? 451.54153 271.58209 264.11227 1.000 48.19552 36 VAL J C 1
ATOM 5420 O O . VAL I 2 36 ? 452.71664 271.72476 263.74788 1.000 53.57904 36 VAL J O 1
ATOM 5424 N N . GLY I 2 37 ? 451.13789 271.91208 265.32805 1.000 45.52161 37 GLY J N 1
ATOM 5425 C CA . GLY I 2 37 ? 452.08889 272.49055 266.24669 1.000 45.05895 37 GLY J CA 1
ATOM 5426 C C . GLY I 2 37 ? 451.61425 272.62195 267.67249 1.000 42.37481 37 GLY J C 1
ATOM 5427 O O . GLY I 2 37 ? 450.45811 272.95375 267.93052 1.000 44.07225 37 GLY J O 1
ATOM 5428 N N . ARG I 2 38 ? 452.51054 272.33262 268.60619 1.000 42.48576 38 ARG J N 1
ATOM 5429 C CA . ARG I 2 38 ? 452.33622 272.65152 270.01608 1.000 40.70350 38 ARG J CA 1
ATOM 5430 C C . ARG I 2 38 ? 453.60684 273.35993 270.44752 1.000 42.09686 38 ARG J C 1
ATOM 5431 O O . ARG I 2 38 ? 454.67040 272.74093 270.51072 1.000 47.27025 38 ARG J O 1
ATOM 5439 N N . GLN I 2 39 ? 453.50722 274.64882 270.72947 1.000 41.64159 39 GLN J N 1
ATOM 5440 C CA . GLN I 2 39 ? 454.67528 275.48190 270.95614 1.000 41.43507 39 GLN J CA 1
ATOM 5441 C C . GLN I 2 39 ? 454.72971 275.93085 272.40591 1.000 42.32527 39 GLN J C 1
ATOM 5442 O O . GLN I 2 39 ? 453.76853 276.50811 272.91673 1.000 43.91277 39 GLN J O 1
ATOM 5448 N N . PHE I 2 40 ? 455.85205 275.66242 273.06162 1.000 41.36890 40 PHE J N 1
ATOM 5449 C CA . PHE I 2 40 ? 456.12089 276.21183 274.38511 1.000 38.59296 40 PHE J CA 1
ATOM 5450 C C . PHE I 2 40 ? 456.69797 277.60264 274.17877 1.000 41.04470 40 PHE J C 1
ATOM 5451 O O . PHE I 2 40 ? 457.85832 277.75896 273.80519 1.000 45.38512 40 PHE J O 1
ATOM 5459 N N . VAL I 2 41 ? 455.86408 278.61662 274.38261 1.000 39.95501 41 VAL J N 1
ATOM 5460 C CA . VAL I 2 41 ? 456.23209 279.98168 274.03574 1.000 38.57465 41 VAL J CA 1
ATOM 5461 C C . VAL I 2 41 ? 457.24395 280.55677 275.01224 1.000 41.14672 41 VAL J C 1
ATOM 5462 O O . VAL I 2 41 ? 458.12719 281.31907 274.61492 1.000 45.58586 41 VAL J O 1
ATOM 5466 N N . GLY I 2 42 ? 457.13774 280.21382 276.28706 1.000 40.42987 42 GLY J N 1
ATOM 5467 C CA . GLY I 2 42 ? 457.95168 280.83062 277.30842 1.000 36.94526 42 GLY J CA 1
ATOM 5468 C C . GLY I 2 42 ? 457.07764 281.47775 278.35493 1.000 38.87292 42 GLY J C 1
ATOM 5469 O O . GLY I 2 42 ? 455.98207 281.94330 278.04326 1.000 40.80346 42 GLY J O 1
ATOM 5470 N N . GLY I 2 43 ? 457.53107 281.49105 279.60146 1.000 38.89014 43 GLY J N 1
ATOM 5471 C CA . GLY I 2 43 ? 456.75093 282.09049 280.65963 1.000 37.59486 43 GLY J CA 1
ATOM 5472 C C . GLY I 2 43 ? 455.46768 281.37495 281.00136 1.000 41.77841 43 GLY J C 1
ATOM 5473 O O . GLY I 2 43 ? 454.64213 281.93286 281.72376 1.000 46.05799 43 GLY J O 1
ATOM 5474 N N . GLY I 2 44 ? 455.27277 280.15749 280.51277 1.000 39.53878 44 GLY J N 1
ATOM 5475 C CA . GLY I 2 44 ? 454.07269 279.40147 280.77918 1.000 35.35670 44 GLY J CA 1
ATOM 5476 C C . GLY I 2 44 ? 453.07313 279.36218 279.64513 1.000 38.53660 44 GLY J C 1
ATOM 5477 O O . GLY I 2 44 ? 452.14538 278.55204 279.69644 1.000 42.81438 44 GLY J O 1
ATOM 5478 N N . TYR I 2 45 ? 453.22771 280.20516 278.63127 1.000 39.54641 45 TYR J N 1
ATOM 5479 C CA . TYR I 2 45 ? 452.32354 280.17648 277.49186 1.000 37.28998 45 TYR J CA 1
ATOM 5480 C C . TYR I 2 45 ? 452.54177 278.92549 276.65853 1.000 37.54078 45 TYR J C 1
ATOM 5481 O O . TYR I 2 45 ? 453.67560 278.53986 276.37798 1.000 41.12992 45 TYR J O 1
ATOM 5490 N N . VAL I 2 46 ? 451.44598 278.30486 276.23939 1.000 37.10435 46 VAL J N 1
ATOM 5491 C CA . VAL I 2 46 ? 451.47608 277.17451 275.32212 1.000 36.06342 46 VAL J CA 1
ATOM 5492 C C . VAL I 2 46 ? 450.50298 277.46109 274.19192 1.000 36.70729 46 VAL J C 1
ATOM 5493 O O . VAL I 2 46 ? 449.35535 277.83880 274.43913 1.000 40.11748 46 VAL J O 1
ATOM 5497 N N . THR I 2 47 ? 450.95189 277.27717 272.95907 1.000 37.54125 47 THR J N 1
ATOM 5498 C CA . THR I 2 47 ? 450.12778 277.53556 271.78981 1.000 37.80250 47 THR J CA 1
ATOM 5499 C C . THR I 2 47 ? 449.93240 276.24974 271.00628 1.000 38.10584 47 THR J C 1
ATOM 5500 O O . THR I 2 47 ? 450.88877 275.50894 270.77195 1.000 42.50753 47 THR J O 1
ATOM 5504 N N . VAL I 2 48 ? 448.69488 275.99660 270.60140 1.000 36.56285 48 VAL J N 1
ATOM 5505 C CA . VAL I 2 48 ? 448.33258 274.84352 269.79153 1.000 36.14729 48 VAL J CA 1
ATOM 5506 C C . VAL I 2 48 ? 447.76019 275.35427 268.47873 1.000 37.66583 48 VAL J C 1
ATOM 5507 O O . VAL I 2 48 ? 446.88489 276.22369 268.47997 1.000 40.59943 48 VAL J O 1
ATOM 5511 N N . LEU I 2 49 ? 448.25923 274.82664 267.36622 1.000 36.02692 49 LEU J N 1
ATOM 5512 C CA . LEU I 2 49 ? 447.89802 275.29610 266.03704 1.000 35.69845 49 LEU J CA 1
ATOM 5513 C C . LEU I 2 49 ? 447.31437 274.16280 265.20821 1.000 39.22114 49 LEU J C 1
ATOM 5514 O O . LEU I 2 49 ? 447.81382 273.03879 265.24590 1.000 44.21114 49 LEU J O 1
ATOM 5519 N N . VAL I 2 50 ? 446.26091 274.46415 264.45085 1.000 38.12327 50 VAL J N 1
ATOM 5520 C CA . VAL I 2 50 ? 445.62762 273.49522 263.56649 1.000 38.84059 50 VAL J CA 1
ATOM 5521 C C . VAL I 2 50 ? 445.44227 274.10372 262.18429 1.000 40.38462 50 VAL J C 1
ATOM 5522 O O . VAL I 2 50 ? 445.32357 275.32111 262.03149 1.000 43.04421 50 VAL J O 1
ATOM 5526 N N . ARG I 2 51 ? 445.40056 273.24158 261.17279 1.000 40.13236 51 ARG J N 1
ATOM 5527 C CA . ARG I 2 51 ? 445.14872 273.65162 259.80090 1.000 39.88968 51 ARG J CA 1
ATOM 5528 C C . ARG I 2 51 ? 444.01964 272.81383 259.22194 1.000 43.75107 51 ARG J C 1
ATOM 5529 O O . ARG I 2 51 ? 443.84105 271.65171 259.58378 1.000 46.79322 51 ARG J O 1
ATOM 5537 N N . GLY I 2 52 ? 443.26362 273.41261 258.31216 1.000 44.55120 52 GLY J N 1
ATOM 5538 C CA . GLY I 2 52 ? 442.17568 272.70784 257.66971 1.000 45.11790 52 GLY J CA 1
ATOM 5539 C C . GLY I 2 52 ? 441.35284 273.65848 256.82686 1.000 46.97274 52 GLY J C 1
ATOM 5540 O O . GLY I 2 52 ? 441.74033 274.80199 256.59861 1.000 48.28463 52 GLY J O 1
ATOM 5541 N N . GLU I 2 53 ? 440.21713 273.15427 256.35603 1.000 47.95548 53 GLU J N 1
ATOM 5542 C CA . GLU I 2 53 ? 439.26917 273.99214 255.64160 1.000 44.81834 53 GLU J CA 1
ATOM 5543 C C . GLU I 2 53 ? 438.64373 275.01043 256.58584 1.000 43.13061 53 GLU J C 1
ATOM 5544 O O . GLU I 2 53 ? 438.57671 274.81298 257.79832 1.000 45.00093 53 GLU J O 1
ATOM 5550 N N . THR I 2 54 ? 438.16254 276.10587 256.00352 1.000 41.52420 54 THR J N 1
ATOM 5551 C CA . THR I 2 54 ? 437.73727 277.25150 256.79924 1.000 40.97384 54 THR J CA 1
ATOM 5552 C C . THR I 2 54 ? 436.61665 276.88612 257.76468 1.000 43.01172 54 THR J C 1
ATOM 5553 O O . THR I 2 54 ? 436.68713 277.20164 258.95645 1.000 45.17174 54 THR J O 1
ATOM 5557 N N . GLY I 2 55 ? 435.56894 276.22770 257.27003 1.000 42.41208 55 GLY J N 1
ATOM 5558 C CA . GLY I 2 55 ? 434.46967 275.85878 258.14713 1.000 40.21618 55 GLY J CA 1
ATOM 5559 C C . GLY I 2 55 ? 434.89332 274.87294 259.21620 1.000 41.20292 55 GLY J C 1
ATOM 5560 O O . GLY I 2 55 ? 434.48474 274.97987 260.37897 1.000 44.72379 55 GLY J O 1
ATOM 5561 N N . ALA I 2 56 ? 435.72964 273.90741 258.83732 1.000 39.19633 56 ALA J N 1
ATOM 5562 C CA . ALA I 2 56 ? 436.25027 272.95389 259.80388 1.000 38.35264 56 ALA J CA 1
ATOM 5563 C C . ALA I 2 56 ? 437.05159 273.65586 260.88477 1.000 39.88838 56 ALA J C 1
ATOM 5564 O O . ALA I 2 56 ? 436.89710 273.35732 262.07017 1.000 43.57827 56 ALA J O 1
ATOM 5566 N N . VAL I 2 57 ? 437.90397 274.60122 260.49655 1.000 39.10224 57 VAL J N 1
ATOM 5567 C CA . VAL I 2 57 ? 438.72264 275.29874 261.47809 1.000 36.57053 57 VAL J CA 1
ATOM 5568 C C . VAL I 2 57 ? 437.85502 276.14909 262.39595 1.000 38.56288 57 VAL J C 1
ATOM 5569 O O . VAL I 2 57 ? 438.10208 276.22023 263.60177 1.000 41.84319 57 VAL J O 1
ATOM 5573 N N . ASN I 2 58 ? 436.83383 276.81195 261.84972 1.000 39.09585 58 ASN J N 1
ATOM 5574 C CA . ASN I 2 58 ? 435.91088 277.56402 262.69554 1.000 40.33525 58 ASN J CA 1
ATOM 5575 C C . ASN I 2 58 ? 435.29411 276.66801 263.75997 1.000 42.12208 58 ASN J C 1
ATOM 5576 O O . ASN I 2 58 ? 435.32062 276.98802 264.95733 1.000 46.35415 58 ASN J O 1
ATOM 5581 N N . ALA I 2 59 ? 434.74970 275.52545 263.33933 1.000 40.44417 59 ALA J N 1
ATOM 5582 C CA . ALA I 2 59 ? 434.13469 274.61603 264.29872 1.000 40.66345 59 ALA J CA 1
ATOM 5583 C C . ALA I 2 59 ? 435.14716 274.12608 265.32392 1.000 40.86181 59 ALA J C 1
ATOM 5584 O O . ALA I 2 59 ? 434.86284 274.09680 266.52783 1.000 44.01487 59 ALA J O 1
ATOM 5586 N N . ALA I 2 60 ? 436.33951 273.75309 264.86477 1.000 38.79073 60 ALA J N 1
ATOM 5587 C CA . ALA I 2 60 ? 437.34873 273.20828 265.75988 1.000 36.76206 60 ALA J CA 1
ATOM 5588 C C . ALA I 2 60 ? 437.76548 274.22669 266.80651 1.000 37.72925 60 ALA J C 1
ATOM 5589 O O . ALA I 2 60 ? 437.83360 273.91059 267.99597 1.000 43.63894 60 ALA J O 1
ATOM 5591 N N . VAL I 2 61 ? 438.05859 275.45364 266.38215 1.000 37.59060 61 VAL J N 1
ATOM 5592 C CA . VAL I 2 61 ? 438.53055 276.45696 267.32497 1.000 37.48224 61 VAL J CA 1
ATOM 5593 C C . VAL I 2 61 ? 437.43720 276.80185 268.31898 1.000 39.04279 61 VAL J C 1
ATOM 5594 O O . VAL I 2 61 ? 437.70715 276.98531 269.50979 1.000 42.52765 61 VAL J O 1
ATOM 5598 N N . ARG I 2 62 ? 436.18498 276.87197 267.86300 1.000 40.73573 62 ARG J N 1
ATOM 5599 C CA . ARG I 2 62 ? 435.09595 277.08762 268.80744 1.000 42.73478 62 ARG J CA 1
ATOM 5600 C C . ARG I 2 62 ? 435.05488 275.98119 269.85571 1.000 44.82041 62 ARG J C 1
ATOM 5601 O O . ARG I 2 62 ? 434.94696 276.24996 271.05944 1.000 48.13899 62 ARG J O 1
ATOM 5609 N N . ALA I 2 63 ? 435.16741 274.72701 269.41603 1.000 41.88538 63 ALA J N 1
ATOM 5610 C CA . ALA I 2 63 ? 435.10983 273.61268 270.35557 1.000 40.21618 63 ALA J CA 1
ATOM 5611 C C . ALA I 2 63 ? 436.25834 273.66338 271.35205 1.000 43.29445 63 ALA J C 1
ATOM 5612 O O . ALA I 2 63 ? 436.05403 273.47889 272.55576 1.000 47.32743 63 ALA J O 1
ATOM 5614 N N . GLY I 2 64 ? 437.47000 273.92793 270.86879 1.000 42.25580 64 GLY J N 1
ATOM 5615 C CA . GLY I 2 64 ? 438.61953 273.96867 271.75475 1.000 40.89950 64 GLY J CA 1
ATOM 5616 C C . GLY I 2 64 ? 438.54100 275.09620 272.76213 1.000 43.53279 64 GLY J C 1
ATOM 5617 O O . GLY I 2 64 ? 438.85715 274.91112 273.94152 1.000 49.03822 64 GLY J O 1
ATOM 5618 N N . ALA I 2 65 ? 438.10986 276.27564 272.31764 1.000 44.18146 65 ALA J N 1
ATOM 5619 C CA . ALA I 2 65 ? 437.96957 277.39708 273.23336 1.000 46.96172 65 ALA J CA 1
ATOM 5620 C C . ALA I 2 65 ? 436.92190 277.10897 274.29392 1.000 52.31429 65 ALA J C 1
ATOM 5621 O O . ALA I 2 65 ? 437.09517 277.47688 275.45888 1.000 58.22223 65 ALA J O 1
ATOM 5623 N N . ASP I 2 66 ? 435.82099 276.46126 273.91302 1.000 51.94203 66 ASP J N 1
ATOM 5624 C CA . ASP I 2 66 ? 434.83269 276.08288 274.91573 1.000 54.05755 66 ASP J CA 1
ATOM 5625 C C . ASP I 2 66 ? 435.40650 275.07387 275.89938 1.000 55.71827 66 ASP J C 1
ATOM 5626 O O . ASP I 2 66 ? 435.16850 275.16742 277.10679 1.000 58.38783 66 ASP J O 1
ATOM 5631 N N . ALA I 2 67 ? 436.17962 274.11134 275.40205 1.000 52.80968 67 ALA J N 1
ATOM 5632 C CA . ALA I 2 67 ? 436.61688 273.00687 276.24641 1.000 51.62453 67 ALA J CA 1
ATOM 5633 C C . ALA I 2 67 ? 437.67597 273.43671 277.25238 1.000 55.17430 67 ALA J C 1
ATOM 5634 O O . ALA I 2 67 ? 437.64223 273.00974 278.40989 1.000 59.00915 67 ALA J O 1
ATOM 5636 N N . CYS I 2 68 ? 438.62620 274.26602 276.84085 1.000 53.95699 68 CYS J N 1
ATOM 5637 C CA . CYS I 2 68 ? 439.78488 274.52797 277.68389 1.000 51.27748 68 CYS J CA 1
ATOM 5638 C C . CYS I 2 68 ? 439.62974 275.73565 278.59929 1.000 54.17729 68 CYS J C 1
ATOM 5639 O O . CYS I 2 68 ? 440.54571 276.02020 279.37282 1.000 54.10863 68 CYS J O 1
ATOM 5642 N N . GLU I 2 69 ? 438.50109 276.43941 278.55875 1.000 56.36027 69 GLU J N 1
ATOM 5643 C CA . GLU I 2 69 ? 438.42380 277.71933 279.25513 1.000 59.84293 69 GLU J CA 1
ATOM 5644 C C . GLU I 2 69 ? 438.39948 277.56557 280.77213 1.000 62.36155 69 GLU J C 1
ATOM 5645 O O . GLU I 2 69 ? 438.79044 278.49264 281.48604 1.000 64.54994 69 GLU J O 1
ATOM 5651 N N . ARG I 2 70 ? 437.94840 276.42604 281.28937 1.000 60.19881 70 ARG J N 1
ATOM 5652 C CA . ARG I 2 70 ? 437.88838 276.21360 282.72963 1.000 59.51114 70 ARG J CA 1
ATOM 5653 C C . ARG I 2 70 ? 438.89830 275.18699 283.21767 1.000 55.53683 70 ARG J C 1
ATOM 5654 O O . ARG I 2 70 ? 438.78133 274.70886 284.34692 1.000 59.00660 70 ARG J O 1
ATOM 5662 N N . VAL I 2 71 ? 439.88742 274.84488 282.40516 1.000 52.55328 71 VAL J N 1
ATOM 5663 C CA . VAL I 2 71 ? 440.85988 273.81498 282.73674 1.000 46.41278 71 VAL J CA 1
ATOM 5664 C C . VAL I 2 71 ? 442.14781 274.49807 283.16180 1.000 48.11956 71 VAL J C 1
ATOM 5665 O O . VAL I 2 71 ? 442.70090 275.31018 282.41477 1.000 51.85684 71 VAL J O 1
ATOM 5669 N N . GLY I 2 72 ? 442.62454 274.17057 284.35504 1.000 47.08158 72 GLY J N 1
ATOM 5670 C CA . GLY I 2 72 ? 443.88762 274.71591 284.81976 1.000 46.06661 72 GLY J CA 1
ATOM 5671 C C . GLY I 2 72 ? 443.85232 276.22574 284.88203 1.000 48.96017 72 GLY J C 1
ATOM 5672 O O . GLY I 2 72 ? 442.89096 276.82969 285.36324 1.000 50.49177 72 GLY J O 1
ATOM 5673 N N . ASP I 2 73 ? 444.90390 276.85284 284.36684 1.000 49.23756 73 ASP J N 1
ATOM 5674 C CA . ASP I 2 73 ? 445.00846 278.30266 284.40154 1.000 48.51852 73 ASP J CA 1
ATOM 5675 C C . ASP I 2 73 ? 444.29783 278.97706 283.23817 1.000 50.70228 73 ASP J C 1
ATOM 5676 O O . ASP I 2 73 ? 444.30988 280.20679 283.15980 1.000 54.10236 73 ASP J O 1
ATOM 5681 N N . GLY I 2 74 ? 443.69937 278.21602 282.33609 1.000 48.23111 74 GLY J N 1
ATOM 5682 C CA . GLY I 2 74 ? 442.70666 278.75321 281.43161 1.000 47.11573 74 GLY J CA 1
ATOM 5683 C C . GLY I 2 74 ? 443.23387 279.09309 280.05453 1.000 47.05390 74 GLY J C 1
ATOM 5684 O O . GLY I 2 74 ? 444.32657 278.70567 279.63666 1.000 48.35946 74 GLY J O 1
ATOM 5685 N N . LEU I 2 75 ? 442.40912 279.84814 279.34245 1.000 46.39173 75 LEU J N 1
ATOM 5686 C CA . LEU I 2 75 ? 442.62089 280.17696 277.94393 1.000 42.62686 75 LEU J CA 1
ATOM 5687 C C . LEU I 2 75 ? 443.09238 281.61659 277.81041 1.000 42.94684 75 LEU J C 1
ATOM 5688 O O . LEU I 2 75 ? 442.62729 282.50092 278.53091 1.000 46.95541 75 LEU J O 1
ATOM 5693 N N . VAL I 2 76 ? 444.02673 281.84336 276.89741 1.000 41.26518 76 VAL J N 1
ATOM 5694 C CA . VAL I 2 76 ? 444.54737 283.17404 276.62907 1.000 39.83081 76 VAL J CA 1
ATOM 5695 C C . VAL I 2 76 ? 443.95873 283.75470 275.35396 1.000 40.15872 76 VAL J C 1
ATOM 5696 O O . VAL I 2 76 ? 443.49244 284.89052 275.34057 1.000 43.28946 76 VAL J O 1
ATOM 5700 N N . ALA I 2 77 ? 443.97084 282.98976 274.26820 1.000 39.64780 77 ALA J N 1
ATOM 5701 C CA . ALA I 2 77 ? 443.51291 283.50003 272.98790 1.000 38.35710 77 ALA J CA 1
ATOM 5702 C C . ALA I 2 77 ? 443.00370 282.35815 272.12833 1.000 40.34141 77 ALA J C 1
ATOM 5703 O O . ALA I 2 77 ? 443.51496 281.24107 272.18881 1.000 42.29303 77 ALA J O 1
ATOM 5705 N N . ALA I 2 78 ? 441.99131 282.65620 271.32292 1.000 39.98882 78 ALA J N 1
ATOM 5706 C CA . ALA I 2 78 ? 441.50274 281.74942 270.29489 1.000 39.98291 78 ALA J CA 1
ATOM 5707 C C . ALA I 2 78 ? 441.31512 282.56160 269.02718 1.000 45.48878 78 ALA J C 1
ATOM 5708 O O . ALA I 2 78 ? 440.53913 283.51830 269.01385 1.000 54.14429 78 ALA J O 1
ATOM 5710 N N . HIS I 2 79 ? 442.03269 282.19431 267.97567 1.000 41.82897 79 HIS J N 1
ATOM 5711 C CA . HIS I 2 79 ? 442.16567 283.04268 266.80490 1.000 42.94287 79 HIS J CA 1
ATOM 5712 C C . HIS I 2 79 ? 442.12986 282.20835 265.53778 1.000 44.37316 79 HIS J C 1
ATOM 5713 O O . HIS I 2 79 ? 442.67136 281.10326 265.49995 1.000 45.32948 79 HIS J O 1
ATOM 5720 N N . ILE I 2 80 ? 441.51199 282.75217 264.49554 1.000 44.30647 80 ILE J N 1
ATOM 5721 C CA . ILE I 2 80 ? 441.39513 282.08021 263.20979 1.000 42.50875 80 ILE J CA 1
ATOM 5722 C C . ILE I 2 80 ? 441.86792 283.02537 262.11854 1.000 43.94267 80 ILE J C 1
ATOM 5723 O O . ILE I 2 80 ? 441.46334 284.18972 262.08449 1.000 51.24416 80 ILE J O 1
ATOM 5728 N N . ILE I 2 81 ? 442.72101 282.52871 261.23373 1.000 40.53858 81 ILE J N 1
ATOM 5729 C CA . ILE I 2 81 ? 443.12006 283.23868 260.02767 1.000 40.37032 81 ILE J CA 1
ATOM 5730 C C . ILE I 2 81 ? 442.77737 282.34161 258.85104 1.000 41.94388 81 ILE J C 1
ATOM 5731 O O . ILE I 2 81 ? 443.41662 281.30393 258.64891 1.000 45.20205 81 ILE J O 1
ATOM 5736 N N . ALA I 2 82 ? 441.78386 282.74811 258.06297 1.000 42.54836 82 ALA J N 1
ATOM 5737 C CA . ALA I 2 82 ? 441.29392 281.89604 256.98737 1.000 42.24803 82 ALA J CA 1
ATOM 5738 C C . ALA I 2 82 ? 442.35162 281.65990 255.92214 1.000 42.89274 82 ALA J C 1
ATOM 5739 O O . ALA I 2 82 ? 442.39959 280.57949 255.33215 1.000 45.78636 82 ALA J O 1
ATOM 5741 N N . ARG I 2 83 ? 443.18940 282.65015 255.64186 1.000 40.99697 83 ARG J N 1
ATOM 5742 C CA . ARG I 2 83 ? 444.32938 282.43950 254.75837 1.000 42.01095 83 ARG J CA 1
ATOM 5743 C C . ARG I 2 83 ? 445.45005 283.36047 255.19824 1.000 44.41442 83 ARG J C 1
ATOM 5744 O O . ARG I 2 83 ? 445.30017 284.58129 255.14304 1.000 49.23928 83 ARG J O 1
ATOM 5752 N N . VAL I 2 84 ? 446.55391 282.78427 255.63136 1.000 46.29032 84 VAL J N 1
ATOM 5753 C CA . VAL I 2 84 ? 447.70362 283.57962 256.03503 1.000 47.07609 84 VAL J CA 1
ATOM 5754 C C . VAL I 2 84 ? 448.46875 284.02078 254.79921 1.000 49.54964 84 VAL J C 1
ATOM 5755 O O . VAL I 2 84 ? 448.45702 283.35586 253.75991 1.000 50.86811 84 VAL J O 1
ATOM 5759 N N . HIS I 2 85 ? 449.14778 285.15442 254.92025 1.000 49.30065 85 HIS J N 1
ATOM 5760 C CA . HIS I 2 85 ? 450.05657 285.58856 253.87576 1.000 48.28218 85 HIS J CA 1
ATOM 5761 C C . HIS I 2 85 ? 451.10573 284.51597 253.63317 1.000 49.62231 85 HIS J C 1
ATOM 5762 O O . HIS I 2 85 ? 451.48279 283.77201 254.53787 1.000 52.37636 85 HIS J O 1
ATOM 5769 N N . SER I 2 86 ? 451.57457 284.43333 252.39128 1.000 49.21452 86 SER J N 1
ATOM 5770 C CA . SER I 2 86 ? 452.52017 283.38410 252.03563 1.000 50.96823 86 SER J CA 1
ATOM 5771 C C . SER I 2 86 ? 453.80659 283.47474 252.84498 1.000 53.44911 86 SER J C 1
ATOM 5772 O O . SER I 2 86 ? 454.45502 282.45326 253.08543 1.000 56.99508 86 SER J O 1
ATOM 5775 N N . GLU I 2 87 ? 454.19371 284.67545 253.27563 1.000 51.56006 87 GLU J N 1
ATOM 5776 C CA . GLU I 2 87 ? 455.40895 284.81303 254.06995 1.000 52.18534 87 GLU J CA 1
ATOM 5777 C C . GLU I 2 87 ? 455.22677 284.34684 255.50583 1.000 53.65233 87 GLU J C 1
ATOM 5778 O O . GLU I 2 87 ? 456.19206 283.89968 256.12835 1.000 54.54592 87 GLU J O 1
ATOM 5784 N N . VAL I 2 88 ? 454.01658 284.45213 256.05421 1.000 51.50416 88 VAL J N 1
ATOM 5785 C CA . VAL I 2 88 ? 453.77519 283.97974 257.40857 1.000 49.26325 88 VAL J CA 1
ATOM 5786 C C . VAL I 2 88 ? 453.96387 282.47669 257.50767 1.000 50.84428 88 VAL J C 1
ATOM 5787 O O . VAL I 2 88 ? 454.27600 281.96114 258.58269 1.000 52.58532 88 VAL J O 1
ATOM 5791 N N . GLU I 2 89 ? 453.81801 281.75731 256.39714 1.000 51.36663 89 GLU J N 1
ATOM 5792 C CA . GLU I 2 89 ? 453.96233 280.30927 256.42723 1.000 52.58592 89 GLU J CA 1
ATOM 5793 C C . GLU I 2 89 ? 455.33779 279.87487 256.90795 1.000 54.58680 89 GLU J C 1
ATOM 5794 O O . GLU I 2 89 ? 455.48193 278.75366 257.39936 1.000 57.13962 89 GLU J O 1
ATOM 5800 N N . ASN I 2 90 ? 456.34628 280.73455 256.78813 1.000 54.27082 90 ASN J N 1
ATOM 5801 C CA . ASN I 2 90 ? 457.69189 280.38199 257.21439 1.000 52.60199 90 ASN J CA 1
ATOM 5802 C C . ASN I 2 90 ? 457.85589 280.36953 258.72460 1.000 52.94347 90 ASN J C 1
ATOM 5803 O O . ASN I 2 90 ? 458.78997 279.73951 259.22256 1.000 55.08094 90 ASN J O 1
ATOM 5808 N N . ILE I 2 91 ? 456.98983 281.05595 259.46540 1.000 51.62558 91 ILE J N 1
ATOM 5809 C CA . ILE I 2 91 ? 457.05713 281.04663 260.91826 1.000 49.54276 91 ILE J CA 1
ATOM 5810 C C . ILE I 2 91 ? 455.99379 280.14429 261.52820 1.000 52.04622 91 ILE J C 1
ATOM 5811 O O . ILE I 2 91 ? 455.75727 280.20204 262.73455 1.000 54.94802 91 ILE J O 1
ATOM 5816 N N . LEU I 2 92 ? 455.35343 279.30765 260.72339 1.000 52.20686 92 LEU J N 1
ATOM 5817 C CA . LEU I 2 92 ? 454.37692 278.35253 261.20796 1.000 50.29685 92 LEU J CA 1
ATOM 5818 C C . LEU I 2 92 ? 454.96000 276.95255 261.16874 1.000 52.79226 92 LEU J C 1
ATOM 5819 O O . LEU I 2 92 ? 455.55836 276.56751 260.15801 1.000 56.77492 92 LEU J O 1
ATOM 5824 N N . PRO I 2 93 ? 454.82103 276.17317 262.23426 1.000 52.99802 93 PRO J N 1
ATOM 5825 C CA . PRO I 2 93 ? 455.29487 274.78839 262.19917 1.000 54.07422 93 PRO J CA 1
ATOM 5826 C C . PRO I 2 93 ? 454.47396 273.93980 261.24576 1.000 55.48778 93 PRO J C 1
ATOM 5827 O O . PRO I 2 93 ? 453.29148 274.19130 261.01378 1.000 57.30904 93 PRO J O 1
ATOM 5831 N N . LYS I 2 94 ? 455.11982 272.91896 260.69165 1.000 55.16541 94 LYS J N 1
ATOM 5832 C CA . LYS I 2 94 ? 454.45824 271.97748 259.79846 1.000 56.68371 94 LYS J CA 1
ATOM 5833 C C . LYS I 2 94 ? 453.97354 270.72543 260.50986 1.000 59.33979 94 LYS J C 1
ATOM 5834 O O . LYS I 2 94 ? 452.92381 270.18738 260.15633 1.000 62.63636 94 LYS J O 1
ATOM 5840 N N . ALA I 2 95 ? 454.72067 270.24080 261.49211 1.000 60.69591 95 ALA J N 1
ATOM 5841 C CA . ALA I 2 95 ? 454.34379 269.07913 262.27658 1.000 61.98905 95 ALA J CA 1
ATOM 5842 C C . ALA I 2 95 ? 454.73227 269.32262 263.72466 1.000 66.15319 95 ALA J C 1
ATOM 5843 O O . ALA I 2 95 ? 455.66359 270.08770 263.99738 1.000 68.73617 95 ALA J O 1
ATOM 5845 N N . PRO I 2 96 ? 454.03165 268.70556 264.67073 1.000 67.43366 96 PRO J N 1
ATOM 5846 C CA . PRO I 2 96 ? 454.39505 268.88164 266.07797 1.000 68.03161 96 PRO J CA 1
ATOM 5847 C C . PRO I 2 96 ? 455.74007 268.24775 266.38424 1.000 76.42849 96 PRO J C 1
ATOM 5848 O O . PRO I 2 96 ? 456.16262 267.28451 265.74239 1.000 74.68176 96 PRO J O 1
ATOM 5852 N N . GLU I 2 97 ? 456.41514 268.80734 267.38008 1.000 81.94526 97 GLU J N 1
ATOM 5853 C CA . GLU I 2 97 ? 457.70582 268.29176 267.81378 1.000 85.46787 97 GLU J CA 1
ATOM 5854 C C . GLU I 2 97 ? 457.72231 268.06552 269.31818 1.000 80.40695 97 GLU J C 1
ATOM 5855 O O . GLU I 2 97 ? 457.49009 268.99099 270.09291 1.000 78.11821 97 GLU J O 1
ATOM 5861 N N . ARG J 3 122 ? 432.92656 349.74379 242.32766 1.000 69.52622 706 ARG X N 1
ATOM 5862 C CA . ARG J 3 122 ? 433.48671 350.90635 241.65415 1.000 71.57701 706 ARG X CA 1
ATOM 5863 C C . ARG J 3 122 ? 433.85864 350.58768 240.21772 1.000 69.22064 706 ARG X C 1
ATOM 5864 O O . ARG J 3 122 ? 433.64539 351.39650 239.32219 1.000 69.50800 706 ARG X O 1
ATOM 5872 N N . ILE J 3 123 ? 434.42349 349.40647 240.00473 1.000 64.85193 707 ILE X N 1
ATOM 5873 C CA . ILE J 3 123 ? 434.80971 348.94731 238.67922 1.000 60.84631 707 ILE X CA 1
ATOM 5874 C C . ILE J 3 123 ? 433.79510 347.91100 238.22924 1.000 61.42925 707 ILE X C 1
ATOM 5875 O O . ILE J 3 123 ? 433.61985 346.87782 238.88208 1.000 67.12459 707 ILE X O 1
ATOM 5880 N N . THR J 3 124 ? 433.12533 348.17994 237.12152 1.000 60.09943 708 THR X N 1
ATOM 5881 C CA . THR J 3 124 ? 432.09471 347.28914 236.62245 1.000 60.86090 708 THR X CA 1
ATOM 5882 C C . THR J 3 124 ? 432.64276 346.42662 235.49530 1.000 59.93094 708 THR X C 1
ATOM 5883 O O . THR J 3 124 ? 433.69574 346.69623 234.92034 1.000 61.19840 708 THR X O 1
ATOM 5887 N N . GLY J 3 125 ? 431.91265 345.36410 235.19417 1.000 61.21484 709 GLY X N 1
ATOM 5888 C CA . GLY J 3 125 ? 432.32778 344.42458 234.18710 1.000 60.79862 709 GLY X CA 1
ATOM 5889 C C . GLY J 3 125 ? 432.10375 342.99826 234.63230 1.000 63.62217 709 GLY X C 1
ATOM 5890 O O . GLY J 3 125 ? 431.42585 342.73445 235.62683 1.000 66.74906 709 GLY X O 1
ATOM 5891 N N . PRO J 3 126 ? 432.68145 342.04488 233.90322 1.000 64.41611 710 PRO X N 1
ATOM 5892 C CA . PRO J 3 126 ? 432.43995 340.63046 234.22378 1.000 67.35269 710 PRO X CA 1
ATOM 5893 C C . PRO J 3 126 ? 432.97659 340.20463 235.57726 1.000 66.71456 710 PRO X C 1
ATOM 5894 O O . PRO J 3 126 ? 432.53086 339.18143 236.10508 1.000 66.15991 710 PRO X O 1
ATOM 5898 N N . GLY J 3 127 ? 433.90442 340.95804 236.16668 1.000 65.07933 711 GLY X N 1
ATOM 5899 C CA . GLY J 3 127 ? 434.44814 340.58442 237.45840 1.000 62.69575 711 GLY X CA 1
ATOM 5900 C C . GLY J 3 127 ? 433.47240 340.72173 238.60479 1.000 66.95740 711 GLY X C 1
ATOM 5901 O O . GLY J 3 127 ? 433.70964 340.15819 239.67577 1.000 69.40634 711 GLY X O 1
ATOM 5902 N N . MET J 3 128 ? 432.38608 341.45670 238.40911 1.000 69.16466 712 MET X N 1
ATOM 5903 C CA . MET J 3 128 ? 431.37843 341.64626 239.44042 1.000 71.50272 712 MET X CA 1
ATOM 5904 C C . MET J 3 128 ? 430.29622 340.57870 239.42037 1.000 71.80374 712 MET X C 1
ATOM 5905 O O . MET J 3 128 ? 429.38439 340.62849 240.24964 1.000 72.78107 712 MET X O 1
ATOM 5910 N N . LEU J 3 129 ? 430.36603 339.62776 238.50057 1.000 68.58200 713 LEU X N 1
ATOM 5911 C CA . LEU J 3 129 ? 429.32357 338.62728 238.36175 1.000 63.97684 713 LEU X CA 1
ATOM 5912 C C . LEU J 3 129 ? 429.61940 337.40301 239.21775 1.000 65.93231 713 LEU X C 1
ATOM 5913 O O . LEU J 3 129 ? 430.76343 337.12859 239.58103 1.000 66.03006 713 LEU X O 1
ATOM 5918 N N . ALA J 3 130 ? 428.55334 336.66934 239.53647 1.000 67.48161 714 ALA X N 1
ATOM 5919 C CA . ALA J 3 130 ? 428.64121 335.35937 240.17954 1.000 64.58347 714 ALA X CA 1
ATOM 5920 C C . ALA J 3 130 ? 429.42179 335.41433 241.48772 1.000 68.45431 714 ALA X C 1
ATOM 5921 O O . ALA J 3 130 ? 430.23821 334.54097 241.77959 1.000 70.81104 714 ALA X O 1
ATOM 5923 N N . THR J 3 131 ? 429.17130 336.44511 242.28538 1.000 69.92063 715 THR X N 1
ATOM 5924 C CA . THR J 3 131 ? 429.81330 336.53678 243.58743 1.000 70.62626 715 THR X CA 1
ATOM 5925 C C . THR J 3 131 ? 429.32382 335.40465 244.47916 1.000 70.30148 715 THR X C 1
ATOM 5926 O O . THR J 3 131 ? 428.11824 335.17662 244.60490 1.000 69.65449 715 THR X O 1
ATOM 5930 N N . GLY J 3 132 ? 430.25983 334.68372 245.08400 1.000 68.57859 716 GLY X N 1
ATOM 5931 C CA . GLY J 3 132 ? 429.90110 333.58620 245.95226 1.000 66.31829 716 GLY X CA 1
ATOM 5932 C C . GLY J 3 132 ? 429.56039 332.28878 245.25877 1.000 66.22483 716 GLY X C 1
ATOM 5933 O O . GLY J 3 132 ? 429.14095 331.34294 245.93114 1.000 68.78057 716 GLY X O 1
ATOM 5934 N N . LEU J 3 133 ? 429.72196 332.20521 243.93910 1.000 63.93119 717 LEU X N 1
ATOM 5935 C CA . LEU J 3 133 ? 429.45574 330.97121 243.21759 1.000 59.95528 717 LEU X CA 1
ATOM 5936 C C . LEU J 3 133 ? 430.69988 330.30479 242.65306 1.000 58.43063 717 LEU X C 1
ATOM 5937 O O . LEU J 3 133 ? 430.63068 329.13118 242.28406 1.000 60.84580 717 LEU X O 1
ATOM 5942 N N . ILE J 3 134 ? 431.81991 331.00924 242.57476 1.000 57.07183 718 ILE X N 1
ATOM 5943 C CA . ILE J 3 134 ? 433.03553 330.50628 241.94537 1.000 54.85909 718 ILE X CA 1
ATOM 5944 C C . ILE J 3 134 ? 433.95633 329.94779 243.01547 1.000 56.13670 718 ILE X C 1
ATOM 5945 O O . ILE J 3 134 ? 434.05819 330.50792 244.11132 1.000 60.08733 718 ILE X O 1
ATOM 5950 N N . THR J 3 135 ? 434.63559 328.84388 242.70251 1.000 53.55078 719 THR X N 1
ATOM 5951 C CA . THR J 3 135 ? 435.48309 328.17947 243.67886 1.000 57.43462 719 THR X CA 1
ATOM 5952 C C . THR J 3 135 ? 436.92270 327.95820 243.24164 1.000 58.08963 719 THR X C 1
ATOM 5953 O O . THR J 3 135 ? 437.65517 327.26480 243.94598 1.000 65.38794 719 THR X O 1
ATOM 5957 N N . GLY J 3 136 ? 437.35457 328.48779 242.12035 1.000 53.88168 720 GLY X N 1
ATOM 5958 C CA . GLY J 3 136 ? 438.76720 328.29328 241.87853 1.000 58.13812 720 GLY X CA 1
ATOM 5959 C C . GLY J 3 136 ? 439.63937 329.48445 242.18105 1.000 66.24432 720 GLY X C 1
ATOM 5960 O O . GLY J 3 136 ? 440.86333 329.40120 242.05363 1.000 64.63359 720 GLY X O 1
ATOM 5961 N N . THR J 3 137 ? 439.03233 330.58771 242.60289 1.000 71.66063 721 THR X N 1
ATOM 5962 C CA . THR J 3 137 ? 439.68842 331.87879 242.64486 1.000 73.56560 721 THR X CA 1
ATOM 5963 C C . THR J 3 137 ? 440.76084 331.92561 243.73010 1.000 75.53640 721 THR X C 1
ATOM 5964 O O . THR J 3 137 ? 440.73685 331.13718 244.67582 1.000 77.86711 721 THR X O 1
ATOM 5968 N N . PRO J 3 138 ? 441.72497 332.84034 243.60490 1.000 71.91090 722 PRO X N 1
ATOM 5969 C CA . PRO J 3 138 ? 442.71988 332.99416 244.67304 1.000 72.84273 722 PRO X CA 1
ATOM 5970 C C . PRO J 3 138 ? 442.11138 333.31572 246.02165 1.000 78.65497 722 PRO X C 1
ATOM 5971 O O . PRO J 3 138 ? 442.64112 332.87244 247.04578 1.000 82.99370 722 PRO X O 1
ATOM 5975 N N . GLU J 3 139 ? 441.02133 334.08416 246.05879 1.000 79.82718 723 GLU X N 1
ATOM 5976 C CA . GLU J 3 139 ? 440.34874 334.34595 247.32636 1.000 79.65784 723 GLU X CA 1
ATOM 5977 C C . GLU J 3 139 ? 439.77651 333.06785 247.92163 1.000 81.69274 723 GLU X C 1
ATOM 5978 O O . GLU J 3 139 ? 439.85345 332.85382 249.13557 1.000 82.82146 723 GLU X O 1
ATOM 5984 N N . PHE J 3 140 ? 439.19450 332.20673 247.08598 1.000 81.40089 724 PHE X N 1
ATOM 5985 C CA . PHE J 3 140 ? 438.66755 330.94476 247.59236 1.000 80.38868 724 PHE X CA 1
ATOM 5986 C C . PHE J 3 140 ? 439.78356 330.07890 248.15650 1.000 79.45233 724 PHE X C 1
ATOM 5987 O O . PHE J 3 140 ? 439.63436 329.47709 249.22485 1.000 78.43547 724 PHE X O 1
ATOM 5995 N N . ARG J 3 141 ? 440.90453 330.00186 247.45213 1.000 79.04582 725 ARG X N 1
ATOM 5996 C CA . ARG J 3 141 ? 442.04440 329.22731 247.90945 1.000 78.81186 725 ARG X CA 1
ATOM 5997 C C . ARG J 3 141 ? 442.76850 329.96035 249.02932 1.000 78.45664 725 ARG X C 1
ATOM 5998 O O . ARG J 3 141 ? 443.23277 329.34374 249.98280 1.000 81.10405 725 ARG X O 1
ATOM 6006 N N . LEU K 3 183 ? 410.25613 278.63338 267.47540 1.000 51.25992 773 LEU Z N 1
ATOM 6007 C CA . LEU K 3 183 ? 410.62772 278.26812 266.11546 1.000 53.27368 773 LEU Z CA 1
ATOM 6008 C C . LEU K 3 183 ? 412.13201 278.13409 265.96646 1.000 55.58414 773 LEU Z C 1
ATOM 6009 O O . LEU K 3 183 ? 412.89201 278.84706 266.60740 1.000 60.08205 773 LEU Z O 1
ATOM 6014 N N . VAL K 3 184 ? 412.55199 277.20549 265.10912 1.000 54.89993 774 VAL Z N 1
ATOM 6015 C CA . VAL K 3 184 ? 413.97417 276.99985 264.86406 1.000 54.26749 774 VAL Z CA 1
ATOM 6016 C C . VAL K 3 184 ? 414.58285 278.21303 264.17395 1.000 57.68207 774 VAL Z C 1
ATOM 6017 O O . VAL K 3 184 ? 415.70687 278.61900 264.48311 1.000 60.12773 774 VAL Z O 1
ATOM 6021 N N . CYS K 3 185 ? 413.86623 278.80225 263.22694 1.000 59.90072 775 CYS Z N 1
ATOM 6022 C CA . CYS K 3 185 ? 414.35503 279.95777 262.49209 1.000 61.14300 775 CYS Z CA 1
ATOM 6023 C C . CYS K 3 185 ? 413.70669 281.22855 263.01799 1.000 62.57499 775 CYS Z C 1
ATOM 6024 O O . CYS K 3 185 ? 412.51732 281.24510 263.33961 1.000 62.53846 775 CYS Z O 1
ATOM 6027 N N . ALA K 3 186 ? 414.50005 282.28793 263.11005 1.000 66.68766 776 ALA Z N 1
ATOM 6028 C CA . ALA K 3 186 ? 413.98156 283.57246 263.53672 1.000 66.84811 776 ALA Z CA 1
ATOM 6029 C C . ALA K 3 186 ? 412.97598 284.09670 262.51425 1.000 70.98838 776 ALA Z C 1
ATOM 6030 O O . ALA K 3 186 ? 413.09380 283.81732 261.32042 1.000 73.09029 776 ALA Z O 1
ATOM 6032 N N . PRO K 3 187 ? 411.96790 284.84179 262.95981 1.000 72.13783 777 PRO Z N 1
ATOM 6033 C CA . PRO K 3 187 ? 410.94374 285.32372 262.02762 1.000 74.29907 777 PRO Z CA 1
ATOM 6034 C C . PRO K 3 187 ? 411.54847 286.18457 260.93204 1.000 78.38703 777 PRO Z C 1
ATOM 6035 O O . PRO K 3 187 ? 412.47679 286.95712 261.16579 1.000 82.05226 777 PRO Z O 1
ATOM 6039 N N . ARG K 3 188 ? 411.01183 286.03673 259.72075 1.000 76.74707 778 ARG Z N 1
ATOM 6040 C CA . ARG K 3 188 ? 411.56312 286.75249 258.57621 1.000 78.85684 778 ARG Z CA 1
ATOM 6041 C C . ARG K 3 188 ? 411.43079 288.25764 258.73256 1.000 87.01500 778 ARG Z C 1
ATOM 6042 O O . ARG K 3 188 ? 412.32899 289.00352 258.33055 1.000 91.11511 778 ARG Z O 1
ATOM 6050 N N . SER K 3 189 ? 410.32520 288.72345 259.30690 1.000 89.23607 779 SER Z N 1
ATOM 6051 C CA . SER K 3 189 ? 410.13283 290.15808 259.47499 1.000 92.68323 779 SER Z CA 1
ATOM 6052 C C . SER K 3 189 ? 411.13611 290.74951 260.45665 1.000 94.84127 779 SER Z C 1
ATOM 6053 O O . SER K 3 189 ? 411.70340 291.81689 260.20304 1.000 94.82029 779 SER Z O 1
ATOM 6056 N N . ASP K 3 190 ? 411.37348 290.06847 261.57843 1.000 95.85855 780 ASP Z N 1
ATOM 6057 C CA . ASP K 3 190 ? 412.15278 290.66717 262.65782 1.000 99.12618 780 ASP Z CA 1
ATOM 6058 C C . ASP K 3 190 ? 413.63842 290.71460 262.32906 1.000 98.75958 780 ASP Z C 1
ATOM 6059 O O . ASP K 3 190 ? 414.31225 291.70790 262.62279 1.000 100.96562 780 ASP Z O 1
ATOM 6064 N N . GLN K 3 191 ? 414.16813 289.65643 261.73294 1.000 96.43695 781 GLN Z N 1
ATOM 6065 C CA . GLN K 3 191 ? 415.60241 289.50143 261.54862 1.000 96.87772 781 GLN Z CA 1
ATOM 6066 C C . GLN K 3 191 ? 415.99599 289.80417 260.10871 1.000 95.99137 781 GLN Z C 1
ATOM 6067 O O . GLN K 3 191 ? 415.30367 289.40756 259.16796 1.000 96.65337 781 GLN Z O 1
ATOM 6073 N N . MET K 3 192 ? 417.10442 290.52066 259.94416 1.000 92.88755 782 MET Z N 1
ATOM 6074 C CA . MET K 3 192 ? 417.70619 290.75746 258.63994 1.000 89.27110 782 MET Z CA 1
ATOM 6075 C C . MET K 3 192 ? 419.11872 290.19260 258.64468 1.000 86.70119 782 MET Z C 1
ATOM 6076 O O . MET K 3 192 ? 419.91295 290.50688 259.53577 1.000 86.77999 782 MET Z O 1
ATOM 6081 N N . ASP K 3 193 ? 419.42708 289.36017 257.65626 1.000 81.50158 783 ASP Z N 1
ATOM 6082 C CA . ASP K 3 193 ? 420.69455 288.64710 257.64054 1.000 74.10065 783 ASP Z CA 1
ATOM 6083 C C . ASP K 3 193 ? 421.82511 289.54391 257.16221 1.000 68.43473 783 ASP Z C 1
ATOM 6084 O O . ASP K 3 193 ? 421.66989 290.31553 256.21397 1.000 68.47910 783 ASP Z O 1
ATOM 6089 N N . ARG K 3 194 ? 422.97005 289.43432 257.83332 1.000 65.50311 784 ARG Z N 1
ATOM 6090 C CA . ARG K 3 194 ? 424.15137 290.17426 257.41076 1.000 58.45430 784 ARG Z CA 1
ATOM 6091 C C . ARG K 3 194 ? 424.59789 289.73200 256.02453 1.000 55.26996 784 ARG Z C 1
ATOM 6092 O O . ARG K 3 194 ? 424.88841 290.56057 255.15760 1.000 52.29632 784 ARG Z O 1
ATOM 6100 N N . VAL K 3 195 ? 424.64752 288.42521 255.79716 1.000 54.87012 785 VAL Z N 1
ATOM 6101 C CA . VAL K 3 195 ? 424.95611 287.84747 254.49723 1.000 49.48998 785 VAL Z CA 1
ATOM 6102 C C . VAL K 3 195 ? 423.78709 286.96060 254.10761 1.000 50.31618 785 VAL Z C 1
ATOM 6103 O O . VAL K 3 195 ? 423.43906 286.03124 254.84214 1.000 56.23136 785 VAL Z O 1
ATOM 6107 N N . SER K 3 196 ? 423.18681 287.23807 252.96085 1.000 45.95563 786 SER Z N 1
ATOM 6108 C CA . SER K 3 196 ? 422.03599 286.47584 252.51865 1.000 45.27770 786 SER Z CA 1
ATOM 6109 C C . SER K 3 196 ? 422.49517 285.22135 251.78198 1.000 45.71418 786 SER Z C 1
ATOM 6110 O O . SER K 3 196 ? 423.68693 284.95869 251.63302 1.000 44.89999 786 SER Z O 1
ATOM 6113 N N . GLY K 3 197 ? 421.53457 284.43273 251.31280 1.000 46.52801 787 GLY Z N 1
ATOM 6114 C CA . GLY K 3 197 ? 421.88011 283.21134 250.61360 1.000 44.33826 787 GLY Z CA 1
ATOM 6115 C C . GLY K 3 197 ? 422.35190 282.14282 251.57537 1.000 49.16625 787 GLY Z C 1
ATOM 6116 O O . GLY K 3 197 ? 421.80907 281.96738 252.66831 1.000 53.63222 787 GLY Z O 1
ATOM 6117 N N . GLU K 3 198 ? 423.38774 281.42276 251.17055 1.000 48.33128 788 GLU Z N 1
ATOM 6118 C CA . GLU K 3 198 ? 423.91954 280.35552 252.00066 1.000 48.85251 788 GLU Z CA 1
ATOM 6119 C C . GLU K 3 198 ? 424.67763 280.87144 253.21061 1.000 48.64161 788 GLU Z C 1
ATOM 6120 O O . GLU K 3 198 ? 425.11148 280.06353 254.03137 1.000 53.81398 788 GLU Z O 1
ATOM 6126 N N . GLY K 3 199 ? 424.87191 282.17509 253.33331 1.000 48.31458 789 GLY Z N 1
ATOM 6127 C CA . GLY K 3 199 ? 425.46283 282.75872 254.51263 1.000 47.69626 789 GLY Z CA 1
ATOM 6128 C C . GLY K 3 199 ? 424.48276 283.20635 255.57096 1.000 52.32200 789 GLY Z C 1
ATOM 6129 O O . GLY K 3 199 ? 424.89628 283.85030 256.53750 1.000 56.53575 789 GLY Z O 1
ATOM 6130 N N . LYS K 3 200 ? 423.20125 282.88747 255.42611 1.000 52.71255 790 LYS Z N 1
ATOM 6131 C CA . LYS K 3 200 ? 422.19664 283.35385 256.36929 1.000 55.61289 790 LYS Z CA 1
ATOM 6132 C C . LYS K 3 200 ? 422.40484 282.73276 257.74232 1.000 59.45769 790 LYS Z C 1
ATOM 6133 O O . LYS K 3 200 ? 422.92939 281.62820 257.87534 1.000 61.79282 790 LYS Z O 1
ATOM 6139 N N . GLU K 3 201 ? 421.97648 283.45703 258.77434 1.000 60.89280 791 GLU Z N 1
ATOM 6140 C CA . GLU K 3 201 ? 422.09252 282.97205 260.14116 1.000 61.31406 791 GLU Z CA 1
ATOM 6141 C C . GLU K 3 201 ? 420.76790 282.99635 260.89164 1.000 62.43061 791 GLU Z C 1
ATOM 6142 O O . GLU K 3 201 ? 420.76381 282.82012 262.11170 1.000 65.50089 791 GLU Z O 1
ATOM 6148 N N . ARG K 3 202 ? 419.64625 283.19962 260.20095 1.000 61.87951 792 ARG Z N 1
ATOM 6149 C CA . ARG K 3 202 ? 418.36346 283.27461 260.88927 1.000 61.58230 792 ARG Z CA 1
ATOM 6150 C C . ARG K 3 202 ? 417.93552 281.92528 261.44745 1.000 61.05705 792 ARG Z C 1
ATOM 6151 O O . ARG K 3 202 ? 417.20766 281.87448 262.44130 1.000 63.86610 792 ARG Z O 1
ATOM 6159 N N . CYS K 3 203 ? 418.36456 280.83137 260.83351 1.000 61.90147 793 CYS Z N 1
ATOM 6160 C CA . CYS K 3 203 ? 417.99345 279.50319 261.29536 1.000 61.87450 793 CYS Z CA 1
ATOM 6161 C C . CYS K 3 203 ? 419.06807 278.97402 262.23306 1.000 57.93756 793 CYS Z C 1
ATOM 6162 O O . CYS K 3 203 ? 420.25374 278.98614 261.89810 1.000 58.38577 793 CYS Z O 1
ATOM 6165 N N . HIS K 3 204 ? 418.64900 278.51469 263.40545 1.000 55.80133 794 HIS Z N 1
ATOM 6166 C CA . HIS K 3 204 ? 419.57561 278.07942 264.44318 1.000 53.18443 794 HIS Z CA 1
ATOM 6167 C C . HIS K 3 204 ? 420.07455 276.67481 264.13109 1.000 51.76434 794 HIS Z C 1
ATOM 6168 O O . HIS K 3 204 ? 419.33356 275.70119 264.27487 1.000 53.52618 794 HIS Z O 1
ATOM 6175 N N . ILE K 3 205 ? 421.33222 276.56358 263.72400 1.000 48.52054 795 ILE Z N 1
ATOM 6176 C CA . ILE K 3 205 ? 421.95714 275.28297 263.42248 1.000 44.75843 795 ILE Z CA 1
ATOM 6177 C C . ILE K 3 205 ? 422.75684 274.84919 264.63951 1.000 45.33822 795 ILE Z C 1
ATOM 6178 O O . ILE K 3 205 ? 423.62412 275.58775 265.11496 1.000 51.15487 795 ILE Z O 1
ATOM 6183 N N . THR K 3 206 ? 422.47222 273.66133 265.15012 1.000 45.85511 796 THR Z N 1
ATOM 6184 C CA . THR K 3 206 ? 423.24111 273.12929 266.25996 1.000 43.11237 796 THR Z CA 1
ATOM 6185 C C . THR K 3 206 ? 424.37412 272.25268 265.74115 1.000 44.04548 796 THR Z C 1
ATOM 6186 O O . THR K 3 206 ? 424.43758 271.90260 264.56536 1.000 45.46192 796 THR Z O 1
ATOM 6190 N N . GLY K 3 207 ? 425.28956 271.91192 266.63455 1.000 45.36237 797 GLY Z N 1
ATOM 6191 C CA . GLY K 3 207 ? 426.40730 271.08118 266.24770 1.000 44.87375 797 GLY Z CA 1
ATOM 6192 C C . GLY K 3 207 ? 427.60892 271.87778 265.79534 1.000 47.33507 797 GLY Z C 1
ATOM 6193 O O . GLY K 3 207 ? 427.79692 273.01888 266.21593 1.000 49.35161 797 GLY Z O 1
ATOM 6194 N N . ASP K 3 208 ? 428.41583 271.29441 264.92117 1.000 46.44797 798 ASP Z N 1
ATOM 6195 C CA . ASP K 3 208 ? 429.69509 271.88065 264.52876 1.000 45.85374 798 ASP Z CA 1
ATOM 6196 C C . ASP K 3 208 ? 429.56538 272.68542 263.23789 1.000 45.35068 798 ASP Z C 1
ATOM 6197 O O . ASP K 3 208 ? 430.18626 272.38379 262.22701 1.000 46.72706 798 ASP Z O 1
ATOM 6202 N N . ASP K 3 209 ? 428.76234 273.74063 263.28970 1.000 45.07735 799 ASP Z N 1
ATOM 6203 C CA . ASP K 3 209 ? 428.62436 274.62174 262.14321 1.000 46.16484 799 ASP Z CA 1
ATOM 6204 C C . ASP K 3 209 ? 429.79133 275.60778 262.10596 1.000 48.79093 799 ASP Z C 1
ATOM 6205 O O . ASP K 3 209 ? 430.68201 275.58466 262.95498 1.000 51.40758 799 ASP Z O 1
ATOM 6210 N N . TRP K 3 210 ? 429.79220 276.49575 261.11730 1.000 47.97009 800 TRP Z N 1
ATOM 6211 C CA . TRP K 3 210 ? 430.95475 277.32819 260.84427 1.000 45.43298 800 TRP Z CA 1
ATOM 6212 C C . TRP K 3 210 ? 430.89630 278.69197 261.51412 1.000 48.04924 800 TRP Z C 1
ATOM 6213 O O . TRP K 3 210 ? 431.70593 279.55886 261.18384 1.000 51.33122 800 TRP Z O 1
ATOM 6224 N N . SER K 3 211 ? 429.95794 278.91204 262.42320 1.000 49.99551 801 SER Z N 1
ATOM 6225 C CA . SER K 3 211 ? 429.86044 280.20201 263.08063 1.000 52.95982 801 SER Z CA 1
ATOM 6226 C C . SER K 3 211 ? 430.98009 280.36824 264.10402 1.000 58.07692 801 SER Z C 1
ATOM 6227 O O . SER K 3 211 ? 431.66330 279.41616 264.48282 1.000 59.73628 801 SER Z O 1
ATOM 6230 N N . VAL K 3 212 ? 431.17025 281.60574 264.54839 1.000 62.42888 802 VAL Z N 1
ATOM 6231 C CA . VAL K 3 212 ? 432.20553 281.94504 265.51631 1.000 68.04621 802 VAL Z CA 1
ATOM 6232 C C . VAL K 3 212 ? 431.56315 282.70138 266.66957 1.000 73.33345 802 VAL Z C 1
ATOM 6233 O O . VAL K 3 212 ? 430.75209 283.60628 266.44824 1.000 72.52402 802 VAL Z O 1
ATOM 6237 N N . ASN K 3 213 ? 431.92710 282.33487 267.89369 1.000 75.42943 803 ASN Z N 1
ATOM 6238 C CA . ASN K 3 213 ? 431.36672 282.94718 269.08865 1.000 80.72997 803 ASN Z CA 1
ATOM 6239 C C . ASN K 3 213 ? 432.20909 284.15108 269.51604 1.000 86.01686 803 ASN Z C 1
ATOM 6240 O O . ASN K 3 213 ? 433.04144 284.65927 268.76118 1.000 82.91438 803 ASN Z O 1
ATOM 6245 N N . LYS K 3 214 ? 431.98027 284.62855 270.74292 1.000 91.28100 804 LYS Z N 1
ATOM 6246 C CA . LYS K 3 214 ? 432.64025 285.84161 271.21832 1.000 93.60768 804 LYS Z CA 1
ATOM 6247 C C . LYS K 3 214 ? 434.11429 285.61664 271.53020 1.000 90.06024 804 LYS Z C 1
ATOM 6248 O O . LYS K 3 214 ? 434.91971 286.54271 271.39287 1.000 87.90189 804 LYS Z O 1
ATOM 6254 N N . HIS K 3 215 ? 434.48367 284.41101 271.96551 1.000 88.52747 805 HIS Z N 1
ATOM 6255 C CA . HIS K 3 215 ? 435.86994 284.15407 272.34077 1.000 87.36782 805 HIS Z CA 1
ATOM 6256 C C . HIS K 3 215 ? 436.81844 284.29678 271.15964 1.000 80.98779 805 HIS Z C 1
ATOM 6257 O O . HIS K 3 215 ? 437.98775 284.64730 271.34501 1.000 76.73686 805 HIS Z O 1
ATOM 6264 N N . ILE K 3 216 ? 436.34893 284.02913 269.95783 1.000 79.87063 806 ILE Z N 1
ATOM 6265 C CA . ILE K 3 216 ? 437.22016 283.92919 268.79514 1.000 73.32345 806 ILE Z CA 1
ATOM 6266 C C . ILE K 3 216 ? 437.47797 285.31509 268.23055 1.000 73.04134 806 ILE Z C 1
ATOM 6267 O O . ILE K 3 216 ? 436.59765 286.18020 268.23624 1.000 74.29274 806 ILE Z O 1
ATOM 6272 N N . THR K 3 217 ? 438.69052 285.52228 267.72923 1.000 70.19104 807 THR Z N 1
ATOM 6273 C CA . THR K 3 217 ? 439.08404 286.77138 267.10168 1.000 69.94658 807 THR Z CA 1
ATOM 6274 C C . THR K 3 217 ? 439.66476 286.48137 265.72553 1.000 68.84346 807 THR Z C 1
ATOM 6275 O O . THR K 3 217 ? 440.14283 285.37999 265.44999 1.000 63.52797 807 THR Z O 1
ATOM 6279 N N . GLY K 3 218 ? 439.59707 287.47712 264.85699 1.000 74.39712 808 GLY Z N 1
ATOM 6280 C CA . GLY K 3 218 ? 440.27975 287.43518 263.58291 1.000 74.26691 808 GLY Z CA 1
ATOM 6281 C C . GLY K 3 218 ? 439.32832 287.21327 262.41657 1.000 79.63862 808 GLY Z C 1
ATOM 6282 O O . GLY K 3 218 ? 438.16574 286.83397 262.57748 1.000 78.59715 808 GLY Z O 1
ATOM 6283 N N . THR K 3 219 ? 439.85307 287.49024 261.21927 1.000 81.19194 809 THR Z N 1
ATOM 6284 C CA . THR K 3 219 ? 439.23569 287.21854 259.92075 1.000 82.75017 809 THR Z CA 1
ATOM 6285 C C . THR K 3 219 ? 438.02363 288.09482 259.61245 1.000 86.46690 809 THR Z C 1
ATOM 6286 O O . THR K 3 219 ? 437.50537 288.06118 258.49269 1.000 84.01518 809 THR Z O 1
ATOM 6290 N N . ALA K 3 220 ? 437.57535 288.90203 260.56421 1.000 88.87331 810 ALA Z N 1
ATOM 6291 C CA . ALA K 3 220 ? 436.43350 289.77538 260.32537 1.000 87.09759 810 ALA Z CA 1
ATOM 6292 C C . ALA K 3 220 ? 436.46260 290.89414 261.35521 1.000 92.39444 810 ALA Z C 1
ATOM 6293 O O . ALA K 3 220 ? 437.38236 290.98737 262.17117 1.000 93.35155 810 ALA Z O 1
ATOM 6295 N N . GLY K 3 221 ? 435.43967 291.74099 261.31416 1.000 91.44955 811 GLY Z N 1
ATOM 6296 C CA . GLY K 3 221 ? 435.37362 292.84819 262.25096 1.000 90.55125 811 GLY Z CA 1
ATOM 6297 C C . GLY K 3 221 ? 436.54939 293.78350 262.06654 1.000 93.29698 811 GLY Z C 1
ATOM 6298 O O . GLY K 3 221 ? 436.87759 294.19554 260.94934 1.000 91.76601 811 GLY Z O 1
ATOM 6299 N N . GLN K 3 222 ? 437.20710 294.11944 263.17683 1.000 95.23808 812 GLN Z N 1
ATOM 6300 C CA . GLN K 3 222 ? 438.32769 295.04771 263.12159 1.000 93.73350 812 GLN Z CA 1
ATOM 6301 C C . GLN K 3 222 ? 439.52109 294.47766 262.36790 1.000 92.95988 812 GLN Z C 1
ATOM 6302 O O . GLN K 3 222 ? 440.40116 295.24261 261.96398 1.000 91.59249 812 GLN Z O 1
ATOM 6308 N N . TRP K 3 223 ? 439.57249 293.16376 262.16135 1.000 92.45787 813 TRP Z N 1
ATOM 6309 C CA . TRP K 3 223 ? 440.68645 292.56145 261.44241 1.000 92.38617 813 TRP Z CA 1
ATOM 6310 C C . TRP K 3 223 ? 440.51586 292.63592 259.93201 1.000 92.49594 813 TRP Z C 1
ATOM 6311 O O . TRP K 3 223 ? 441.39387 292.16838 259.20066 1.000 91.69342 813 TRP Z O 1
ATOM 6322 N N . ALA K 3 224 ? 439.41836 293.20930 259.45448 1.000 92.97842 814 ALA Z N 1
ATOM 6323 C CA . ALA K 3 224 ? 439.22083 293.50135 258.04081 1.000 87.05490 814 ALA Z CA 1
ATOM 6324 C C . ALA K 3 224 ? 438.99996 294.97855 257.76610 1.000 88.14502 814 ALA Z C 1
ATOM 6325 O O . ALA K 3 224 ? 439.47154 295.48743 256.74818 1.000 83.29268 814 ALA Z O 1
ATOM 6327 N N . SER K 3 225 ? 438.30390 295.68484 258.65316 1.000 87.64898 815 SER Z N 1
ATOM 6328 C CA . SER K 3 225 ? 437.95819 297.08133 258.43202 1.000 84.95550 815 SER Z CA 1
ATOM 6329 C C . SER K 3 225 ? 439.00642 298.05744 258.94770 1.000 90.26360 815 SER Z C 1
ATOM 6330 O O . SER K 3 225 ? 438.88764 299.25860 258.68861 1.000 88.03122 815 SER Z O 1
ATOM 6333 N N . GLY K 3 226 ? 440.02047 297.58444 259.66294 1.000 89.32590 816 GLY Z N 1
ATOM 6334 C CA . GLY K 3 226 ? 441.03452 298.44630 260.22798 1.000 86.38406 816 GLY Z CA 1
ATOM 6335 C C . GLY K 3 226 ? 442.35625 298.47126 259.49521 1.000 88.19529 816 GLY Z C 1
ATOM 6336 O O . GLY K 3 226 ? 443.34108 298.97166 260.05020 1.000 88.82170 816 GLY Z O 1
ATOM 6337 N N . ARG K 3 227 ? 442.41786 297.95856 258.26971 1.000 85.47366 817 ARG Z N 1
ATOM 6338 C CA . ARG K 3 227 ? 443.68691 297.86993 257.56087 1.000 79.05452 817 ARG Z CA 1
ATOM 6339 C C . ARG K 3 227 ? 443.95792 299.08687 256.68522 1.000 77.69308 817 ARG Z C 1
ATOM 6340 O O . ARG K 3 227 ? 445.08446 299.59190 256.66533 1.000 76.00086 817 ARG Z O 1
ATOM 6348 N N . ASN K 3 228 ? 442.95035 299.57466 255.96461 1.000 74.57458 818 ASN Z N 1
ATOM 6349 C CA . ASN K 3 228 ? 443.15391 300.61567 254.96751 1.000 70.37482 818 ASN Z CA 1
ATOM 6350 C C . ASN K 3 228 ? 442.55105 301.92874 255.43794 1.000 70.36998 818 ASN Z C 1
ATOM 6351 O O . ASN K 3 228 ? 441.34227 301.98566 255.70259 1.000 73.25058 818 ASN Z O 1
ATOM 6356 N N . PRO K 3 229 ? 443.33788 302.99332 255.56383 1.000 68.78230 819 PRO Z N 1
ATOM 6357 C CA . PRO K 3 229 ? 442.78093 304.27106 256.02299 1.000 70.19825 819 PRO Z CA 1
ATOM 6358 C C . PRO K 3 229 ? 441.74561 304.82180 255.05022 1.000 64.17976 819 PRO Z C 1
ATOM 6359 O O . PRO K 3 229 ? 441.85717 304.66321 253.83460 1.000 58.08384 819 PRO Z O 1
ATOM 6363 N N . SER K 3 230 ? 440.73444 305.48559 255.60211 1.000 64.37491 820 SER Z N 1
ATOM 6364 C CA . SER K 3 230 ? 439.64235 306.00895 254.80113 1.000 62.98407 820 SER Z CA 1
ATOM 6365 C C . SER K 3 230 ? 439.08200 307.25976 255.45693 1.000 67.64205 820 SER Z C 1
ATOM 6366 O O . SER K 3 230 ? 439.03125 307.36412 256.68326 1.000 69.28123 820 SER Z O 1
ATOM 6369 N N . MET K 3 231 ? 438.67038 308.21306 254.62539 1.000 69.20503 821 MET Z N 1
ATOM 6370 C CA . MET K 3 231 ? 437.97053 309.40913 255.07142 1.000 69.20319 821 MET Z CA 1
ATOM 6371 C C . MET K 3 231 ? 436.60696 309.46567 254.39753 1.000 73.18141 821 MET Z C 1
ATOM 6372 O O . MET K 3 231 ? 436.48206 309.16663 253.20755 1.000 69.41741 821 MET Z O 1
ATOM 6377 N N . ARG K 3 232 ? 435.58841 309.85285 255.15619 1.000 81.33686 822 ARG Z N 1
ATOM 6378 C CA . ARG K 3 232 ? 434.23230 309.97781 254.64051 1.000 81.43961 822 ARG Z CA 1
ATOM 6379 C C . ARG K 3 232 ? 433.93347 311.42931 254.29755 1.000 82.75925 822 ARG Z C 1
ATOM 6380 O O . ARG K 3 232 ? 434.20881 312.33538 255.08839 1.000 86.09354 822 ARG Z O 1
ATOM 6388 N N . GLY K 3 233 ? 433.36834 311.64535 253.11203 1.000 76.61742 823 GLY Z N 1
ATOM 6389 C CA . GLY K 3 233 ? 433.00561 312.97465 252.67643 1.000 76.57876 823 GLY Z CA 1
ATOM 6390 C C . GLY K 3 233 ? 431.60102 313.36056 253.09481 1.000 88.10772 823 GLY Z C 1
ATOM 6391 O O . GLY K 3 233 ? 430.86314 312.59416 253.71036 1.000 87.78621 823 GLY Z O 1
ATOM 6392 N N . ASN K 3 234 ? 431.23174 314.58488 252.74135 1.000 95.67731 824 ASN Z N 1
ATOM 6393 C CA . ASN K 3 234 ? 429.90685 315.09991 253.05724 1.000 101.80972 824 ASN Z CA 1
ATOM 6394 C C . ASN K 3 234 ? 429.20416 315.60723 251.80499 1.000 99.22434 824 ASN Z C 1
ATOM 6395 O O . ASN K 3 234 ? 428.27624 314.97491 251.30461 1.000 96.74420 824 ASN Z O 1
ATOM 6400 N N . GLU K 3 239 ? 419.14362 312.43908 244.35553 1.000 79.53820 829 GLU Z N 1
ATOM 6401 C CA . GLU K 3 239 ? 419.21113 311.42651 243.30880 1.000 80.81211 829 GLU Z CA 1
ATOM 6402 C C . GLU K 3 239 ? 418.25431 311.74480 242.16539 1.000 77.14575 829 GLU Z C 1
ATOM 6403 O O . GLU K 3 239 ? 417.09465 312.07873 242.39010 1.000 75.48431 829 GLU Z O 1
ATOM 6409 N N . THR K 3 240 ? 418.75273 311.64782 240.93807 1.000 73.30572 830 THR Z N 1
ATOM 6410 C CA . THR K 3 240 ? 417.96508 311.88579 239.73413 1.000 68.69374 830 THR Z CA 1
ATOM 6411 C C . THR K 3 240 ? 417.73936 310.54825 239.04357 1.000 64.10582 830 THR Z C 1
ATOM 6412 O O . THR K 3 240 ? 418.66857 309.98179 238.46143 1.000 63.77326 830 THR Z O 1
ATOM 6416 N N . SER K 3 241 ? 416.51068 310.04732 239.10471 1.000 60.51033 831 SER Z N 1
ATOM 6417 C CA . SER K 3 241 ? 416.19915 308.74245 238.54370 1.000 56.62343 831 SER Z CA 1
ATOM 6418 C C . SER K 3 241 ? 414.70142 308.65808 238.30208 1.000 54.10895 831 SER Z C 1
ATOM 6419 O O . SER K 3 241 ? 413.92797 309.49328 238.76986 1.000 56.90811 831 SER Z O 1
ATOM 6422 N N . ALA K 3 242 ? 414.30382 307.62953 237.55538 1.000 52.87516 832 ALA Z N 1
ATOM 6423 C CA . ALA K 3 242 ? 412.88725 307.41235 237.29506 1.000 49.62356 832 ALA Z CA 1
ATOM 6424 C C . ALA K 3 242 ? 412.12814 307.14106 238.58376 1.000 51.10806 832 ALA Z C 1
ATOM 6425 O O . ALA K 3 242 ? 411.00820 307.62563 238.76526 1.000 53.46235 832 ALA Z O 1
ATOM 6427 N N . PHE K 3 243 ? 412.71635 306.35988 239.48740 1.000 51.00539 833 PHE Z N 1
ATOM 6428 C CA . PHE K 3 243 ? 412.04537 306.06806 240.74708 1.000 52.25448 833 PHE Z CA 1
ATOM 6429 C C . PHE K 3 243 ? 411.95722 307.30364 241.63104 1.000 54.32612 833 PHE Z C 1
ATOM 6430 O O . PHE K 3 243 ? 410.91991 307.55604 242.24873 1.000 56.89242 833 PHE Z O 1
ATOM 6438 N N . ALA K 3 244 ? 413.03116 308.08740 241.70327 1.000 54.01865 834 ALA Z N 1
ATOM 6439 C CA . ALA K 3 244 ? 413.01532 309.28521 242.53095 1.000 53.62369 834 ALA Z CA 1
ATOM 6440 C C . ALA K 3 244 ? 412.01321 310.31436 242.03669 1.000 55.45940 834 ALA Z C 1
ATOM 6441 O O . ALA K 3 244 ? 411.55488 311.14397 242.82582 1.000 57.31990 834 ALA Z O 1
ATOM 6443 N N . ASN K 3 245 ? 411.65622 310.27532 240.75889 1.000 56.63352 835 ASN Z N 1
ATOM 6444 C CA . ASN K 3 245 ? 410.72517 311.22716 240.17678 1.000 55.48797 835 ASN Z CA 1
ATOM 6445 C C . ASN K 3 245 ? 409.28095 310.76959 240.26812 1.000 56.56821 835 ASN Z C 1
ATOM 6446 O O . ASN K 3 245 ? 408.40354 311.42926 239.70984 1.000 61.17850 835 ASN Z O 1
ATOM 6451 N N . ARG K 3 246 ? 409.01220 309.65639 240.94739 1.000 55.34718 836 ARG Z N 1
ATOM 6452 C CA . ARG K 3 246 ? 407.66534 309.10263 240.95484 1.000 56.45053 836 ARG Z CA 1
ATOM 6453 C C . ARG K 3 246 ? 406.66085 310.00873 241.65039 1.000 61.26037 836 ARG Z C 1
ATOM 6454 O O . ARG K 3 246 ? 405.45573 309.82066 241.47378 1.000 64.96998 836 ARG Z O 1
ATOM 6462 N N . ASN K 3 247 ? 407.12125 310.98700 242.42563 1.000 61.83233 837 ASN Z N 1
ATOM 6463 C CA . ASN K 3 247 ? 406.23568 311.91924 243.11054 1.000 62.83780 837 ASN Z CA 1
ATOM 6464 C C . ASN K 3 247 ? 406.49712 313.36104 242.70028 1.000 64.76518 837 ASN Z C 1
ATOM 6465 O O . ASN K 3 247 ? 406.20256 314.27994 243.46636 1.000 68.33778 837 ASN Z O 1
ATOM 6470 N N . VAL K 3 248 ? 407.05553 313.57652 241.51896 1.000 63.90730 838 VAL Z N 1
ATOM 6471 C CA . VAL K 3 248 ? 407.37148 314.93987 241.08016 1.000 62.55364 838 VAL Z CA 1
ATOM 6472 C C . VAL K 3 248 ? 406.07392 315.71763 240.89958 1.000 62.91158 838 VAL Z C 1
ATOM 6473 O O . VAL K 3 248 ? 405.07032 315.13943 240.44895 1.000 62.39516 838 VAL Z O 1
ATOM 6477 N N . PRO K 3 249 ? 406.01862 316.99022 241.28470 1.000 63.48591 839 PRO Z N 1
ATOM 6478 C CA . PRO K 3 249 ? 404.78280 317.75824 241.10046 1.000 61.63988 839 PRO Z CA 1
ATOM 6479 C C . PRO K 3 249 ? 404.38922 317.82691 239.63463 1.000 62.43032 839 PRO Z C 1
ATOM 6480 O O . PRO K 3 249 ? 405.23252 317.98364 238.75180 1.000 64.77357 839 PRO Z O 1
ATOM 6484 N N . LYS K 3 250 ? 403.09211 317.72074 239.38409 1.000 61.58255 840 LYS Z N 1
ATOM 6485 C CA . LYS K 3 250 ? 402.56221 317.69444 238.03409 1.000 60.64467 840 LYS Z CA 1
ATOM 6486 C C . LYS K 3 250 ? 401.43832 318.70488 237.89051 1.000 61.79053 840 LYS Z C 1
ATOM 6487 O O . LYS K 3 250 ? 400.77783 319.04972 238.87239 1.000 63.36914 840 LYS Z O 1
ATOM 6493 N N . PRO K 3 251 ? 401.20490 319.19984 236.68142 1.000 62.10350 841 PRO Z N 1
ATOM 6494 C CA . PRO K 3 251 ? 400.02845 320.03695 236.44432 1.000 64.40517 841 PRO Z CA 1
ATOM 6495 C C . PRO K 3 251 ? 398.75230 319.22468 236.58880 1.000 66.89685 841 PRO Z C 1
ATOM 6496 O O . PRO K 3 251 ? 398.76107 317.99568 236.63937 1.000 67.55759 841 PRO Z O 1
ATOM 6500 N N . GLU K 3 252 ? 397.63691 319.93979 236.67611 1.000 71.37367 842 GLU Z N 1
ATOM 6501 C CA . GLU K 3 252 ? 396.35276 319.28122 236.86212 1.000 73.90937 842 GLU Z CA 1
ATOM 6502 C C . GLU K 3 252 ? 396.02881 318.39273 235.66903 1.000 73.68835 842 GLU Z C 1
ATOM 6503 O O . GLU K 3 252 ? 396.29762 318.74373 234.51889 1.000 71.56354 842 GLU Z O 1
ATOM 6509 N N . LYS K 3 253 ? 395.44629 317.23925 235.95748 1.000 72.18278 843 LYS Z N 1
ATOM 6510 C CA . LYS K 3 253 ? 395.13892 316.26212 234.92606 1.000 68.81776 843 LYS Z CA 1
ATOM 6511 C C . LYS K 3 253 ? 394.13703 316.83979 233.93214 1.000 69.45090 843 LYS Z C 1
ATOM 6512 O O . LYS K 3 253 ? 393.14887 317.45858 234.34650 1.000 69.83846 843 LYS Z O 1
ATOM 6518 N N . PRO K 3 254 ? 394.35466 316.67803 232.63121 1.000 66.92838 844 PRO Z N 1
ATOM 6519 C CA . PRO K 3 254 ? 393.39590 317.20773 231.66039 1.000 63.61069 844 PRO Z CA 1
ATOM 6520 C C . PRO K 3 254 ? 392.06388 316.48523 231.74250 1.000 63.48992 844 PRO Z C 1
ATOM 6521 O O . PRO K 3 254 ? 391.99308 315.28800 232.02459 1.000 65.87299 844 PRO Z O 1
ATOM 6525 N N . GLY K 3 255 ? 390.99702 317.23656 231.49480 1.000 63.50908 845 GLY Z N 1
ATOM 6526 C CA . GLY K 3 255 ? 389.66919 316.67801 231.40526 1.000 62.64116 845 GLY Z CA 1
ATOM 6527 C C . GLY K 3 255 ? 389.25318 316.48619 229.95871 1.000 64.76370 845 GLY Z C 1
ATOM 6528 O O . GLY K 3 255 ? 389.95631 316.85411 229.02657 1.000 68.45975 845 GLY Z O 1
ATOM 6529 N N . SER K 3 256 ? 388.08416 315.88374 229.78384 1.000 64.44100 846 SER Z N 1
ATOM 6530 C CA . SER K 3 256 ? 387.52682 315.65935 228.45960 1.000 64.07048 846 SER Z CA 1
ATOM 6531 C C . SER K 3 256 ? 386.09817 316.17386 228.43279 1.000 64.65463 846 SER Z C 1
ATOM 6532 O O . SER K 3 256 ? 385.29525 315.82245 229.29997 1.000 68.63823 846 SER Z O 1
ATOM 6535 N N . LYS K 3 257 ? 385.78412 317.00442 227.44341 1.000 60.81954 847 LYS Z N 1
ATOM 6536 C CA . LYS K 3 257 ? 384.46017 317.59490 227.31569 1.000 59.45100 847 LYS Z CA 1
ATOM 6537 C C . LYS K 3 257 ? 383.72802 317.14124 226.06263 1.000 56.44069 847 LYS Z C 1
ATOM 6538 O O . LYS K 3 257 ? 382.64830 317.65620 225.77055 1.000 58.67649 847 LYS Z O 1
ATOM 6544 N N . ILE K 3 258 ? 384.28204 316.19219 225.31622 1.000 54.28576 848 ILE Z N 1
ATOM 6545 C CA . ILE K 3 258 ? 383.68614 315.81392 224.04608 1.000 52.84376 848 ILE Z CA 1
ATOM 6546 C C . ILE K 3 258 ? 382.46986 314.92766 224.27941 1.000 51.15362 848 ILE Z C 1
ATOM 6547 O O . ILE K 3 258 ? 382.38859 314.18750 225.26466 1.000 55.96496 848 ILE Z O 1
ATOM 6552 N N . THR K 3 259 ? 381.50189 315.02017 223.37694 1.000 51.12756 849 THR Z N 1
ATOM 6553 C CA . THR K 3 259 ? 380.31101 314.18900 223.41323 1.000 52.41974 849 THR Z CA 1
ATOM 6554 C C . THR K 3 259 ? 380.27138 313.30671 222.17582 1.000 52.26130 849 THR Z C 1
ATOM 6555 O O . THR K 3 259 ? 381.07923 313.44081 221.25844 1.000 54.29346 849 THR Z O 1
ATOM 6559 N N . GLY K 3 260 ? 379.31487 312.40048 222.16083 1.000 52.05014 850 GLY Z N 1
ATOM 6560 C CA . GLY K 3 260 ? 379.29401 311.37556 221.13448 1.000 49.53769 850 GLY Z CA 1
ATOM 6561 C C . GLY K 3 260 ? 380.12076 310.17344 221.53418 1.000 54.47178 850 GLY Z C 1
ATOM 6562 O O . GLY K 3 260 ? 381.12399 310.27551 222.23463 1.000 58.66223 850 GLY Z O 1
ATOM 6563 N N . SER K 3 261 ? 379.68822 309.00558 221.07831 1.000 54.31487 851 SER Z N 1
ATOM 6564 C CA . SER K 3 261 ? 380.33706 307.76599 221.48518 1.000 55.11032 851 SER Z CA 1
ATOM 6565 C C . SER K 3 261 ? 381.74479 307.70365 220.91012 1.000 54.84992 851 SER Z C 1
ATOM 6566 O O . SER K 3 261 ? 381.92489 307.65156 219.69190 1.000 54.41843 851 SER Z O 1
ATOM 6569 N N . SER K 3 262 ? 382.74552 307.74908 221.79021 1.000 52.33818 852 SER Z N 1
ATOM 6570 C CA . SER K 3 262 ? 384.13380 307.74261 221.34908 1.000 50.35054 852 SER Z CA 1
ATOM 6571 C C . SER K 3 262 ? 385.02736 306.94536 222.28711 1.000 51.87852 852 SER Z C 1
ATOM 6572 O O . SER K 3 262 ? 386.23518 307.19460 222.34391 1.000 55.43409 852 SER Z O 1
ATOM 6575 N N . GLY K 3 263 ? 384.46089 306.00579 223.03519 1.000 49.85535 853 GLY Z N 1
ATOM 6576 C CA . GLY K 3 263 ? 385.22934 305.29763 224.04438 1.000 46.87034 853 GLY Z CA 1
ATOM 6577 C C . GLY K 3 263 ? 385.77728 306.20939 225.11786 1.000 52.46489 853 GLY Z C 1
ATOM 6578 O O . GLY K 3 263 ? 386.90871 306.01664 225.57369 1.000 57.05179 853 GLY Z O 1
ATOM 6579 N N . ASN K 3 264 ? 384.99097 307.19606 225.54489 1.000 53.16994 854 ASN Z N 1
ATOM 6580 C CA . ASN K 3 264 ? 385.48028 308.26466 226.41528 1.000 56.05776 854 ASN Z CA 1
ATOM 6581 C C . ASN K 3 264 ? 385.45749 307.81876 227.87737 1.000 59.93693 854 ASN Z C 1
ATOM 6582 O O . ASN K 3 264 ? 384.72278 308.33990 228.71753 1.000 60.32488 854 ASN Z O 1
ATOM 6587 N N . ASP K 3 265 ? 386.30252 306.84155 228.17943 1.000 62.07836 855 ASP Z N 1
ATOM 6588 C CA . ASP K 3 265 ? 386.44303 306.38748 229.55378 1.000 65.03965 855 ASP Z CA 1
ATOM 6589 C C . ASP K 3 265 ? 387.20415 307.41902 230.37535 1.000 70.72487 855 ASP Z C 1
ATOM 6590 O O . ASP K 3 265 ? 388.15941 308.03376 229.89826 1.000 69.93095 855 ASP Z O 1
ATOM 6595 N N . THR K 3 266 ? 386.77076 307.61483 231.61635 1.000 73.19446 856 THR Z N 1
ATOM 6596 C CA . THR K 3 266 ? 387.44172 308.52539 232.52972 1.000 75.42563 856 THR Z CA 1
ATOM 6597 C C . THR K 3 266 ? 387.97195 307.83723 233.77622 1.000 76.00632 856 THR Z C 1
ATOM 6598 O O . THR K 3 266 ? 388.55231 308.50793 234.63392 1.000 77.93441 856 THR Z O 1
ATOM 6602 N N . GLN K 3 267 ? 387.79976 306.52540 233.90031 1.000 75.44434 857 GLN Z N 1
ATOM 6603 C CA . GLN K 3 267 ? 388.20639 305.80945 235.09875 1.000 75.86556 857 GLN Z CA 1
ATOM 6604 C C . GLN K 3 267 ? 389.57588 305.16129 234.98536 1.000 74.72904 857 GLN Z C 1
ATOM 6605 O O . GLN K 3 267 ? 390.21506 304.92353 236.01373 1.000 75.66214 857 GLN Z O 1
ATOM 6611 N N . GLY K 3 268 ? 390.04336 304.88245 233.77887 1.000 72.02680 858 GLY Z N 1
ATOM 6612 C CA . GLY K 3 268 ? 391.26339 304.12999 233.59260 1.000 67.71948 858 GLY Z CA 1
ATOM 6613 C C . GLY K 3 268 ? 392.50432 304.98877 233.69617 1.000 66.47718 858 GLY Z C 1
ATOM 6614 O O . GLY K 3 268 ? 392.51108 306.06361 234.29946 1.000 66.72808 858 GLY Z O 1
ATOM 6615 N N . SER K 3 269 ? 393.57791 304.48858 233.09640 1.000 63.59117 859 SER Z N 1
ATOM 6616 C CA . SER K 3 269 ? 394.83773 305.20692 233.09006 1.000 59.83034 859 SER Z CA 1
ATOM 6617 C C . SER K 3 269 ? 394.71972 306.48288 232.26643 1.000 58.78491 859 SER Z C 1
ATOM 6618 O O . SER K 3 269 ? 393.86201 306.61740 231.39293 1.000 61.21096 859 SER Z O 1
ATOM 6621 N N . LEU K 3 270 ? 395.59589 307.43144 232.56349 1.000 55.03261 860 LEU Z N 1
ATOM 6622 C CA . LEU K 3 270 ? 395.61345 308.69301 231.84271 1.000 52.13063 860 LEU Z CA 1
ATOM 6623 C C . LEU K 3 270 ? 396.31287 308.50773 230.50322 1.000 49.51357 860 LEU Z C 1
ATOM 6624 O O . LEU K 3 270 ? 397.50699 308.20585 230.45642 1.000 50.63929 860 LEU Z O 1
ATOM 6629 N N . ILE K 3 271 ? 395.56869 308.69438 229.42179 1.000 46.89371 861 ILE Z N 1
ATOM 6630 C CA . ILE K 3 271 ? 396.10507 308.72587 228.06959 1.000 45.29987 861 ILE Z CA 1
ATOM 6631 C C . ILE K 3 271 ? 396.08239 310.16685 227.59822 1.000 46.53576 861 ILE Z C 1
ATOM 6632 O O . ILE K 3 271 ? 395.11537 310.88995 227.84970 1.000 52.54275 861 ILE Z O 1
ATOM 6637 N N . THR K 3 272 ? 397.13946 310.58859 226.92315 1.000 42.77379 862 THR Z N 1
ATOM 6638 C CA . THR K 3 272 ? 397.20569 311.93616 226.38925 1.000 43.56283 862 THR Z CA 1
ATOM 6639 C C . THR K 3 272 ? 397.34551 311.89610 224.87683 1.000 42.75364 862 THR Z C 1
ATOM 6640 O O . THR K 3 272 ? 397.91971 310.96467 224.31241 1.000 43.28576 862 THR Z O 1
ATOM 6644 N N . TYR K 3 273 ? 396.80280 312.91608 224.23342 1.000 44.40903 863 TYR Z N 1
ATOM 6645 C CA . TYR K 3 273 ? 396.92115 313.13755 222.80464 1.000 41.97092 863 TYR Z CA 1
ATOM 6646 C C . TYR K 3 273 ? 397.78923 314.36251 222.55613 1.000 44.81169 863 TYR Z C 1
ATOM 6647 O O . TYR K 3 273 ? 398.30155 314.98406 223.48631 1.000 48.74514 863 TYR Z O 1
ATOM 6656 N N . SER K 3 274 ? 397.91986 314.72598 221.28510 1.000 46.03833 864 SER Z N 1
ATOM 6657 C CA . SER K 3 274 ? 398.74898 315.86112 220.90486 1.000 47.45359 864 SER Z CA 1
ATOM 6658 C C . SER K 3 274 ? 398.32217 317.12053 221.64365 1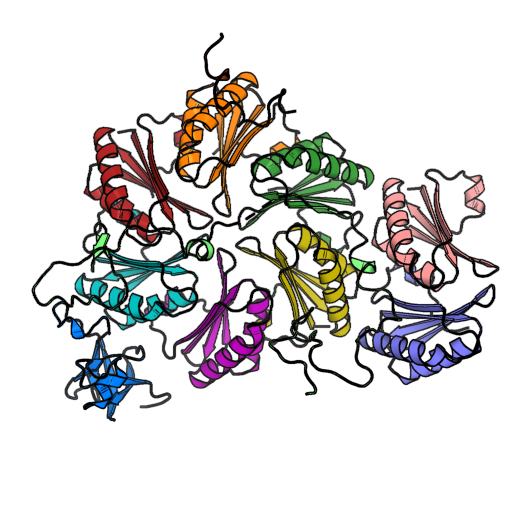.000 47.86276 864 SER Z C 1
ATOM 6659 O O . SER K 3 274 ? 397.13531 317.44191 221.72037 1.000 48.41445 864 SER Z O 1
ATOM 6662 N N . GLY K 3 275 ? 399.30017 317.83183 222.19077 1.000 47.44348 865 GLY Z N 1
ATOM 6663 C CA . GLY K 3 275 ? 399.03711 318.99534 223.00123 1.000 45.74920 865 GLY Z CA 1
ATOM 6664 C C . GLY K 3 275 ? 398.69906 318.70509 224.44265 1.000 48.02005 865 GLY Z C 1
ATOM 6665 O O . GLY K 3 275 ? 398.41348 319.64339 225.19204 1.000 48.91125 865 GLY Z O 1
ATOM 6666 N N . GLY K 3 276 ? 398.73148 317.44647 224.86015 1.000 46.68570 866 GLY Z N 1
ATOM 6667 C CA . GLY K 3 276 ? 398.34114 317.08071 226.20171 1.000 46.28443 866 GLY Z CA 1
ATOM 6668 C C . GLY K 3 276 ? 396.86340 316.84687 226.40996 1.000 47.85305 866 GLY Z C 1
ATOM 6669 O O . GLY K 3 276 ? 396.43501 316.71635 227.55939 1.000 53.80519 866 GLY Z O 1
ATOM 6670 N N . ALA K 3 277 ? 396.07182 316.79126 225.34510 1.000 44.71876 867 ALA Z N 1
ATOM 6671 C CA . ALA K 3 277 ? 394.64164 316.56391 225.47907 1.000 45.09449 867 ALA Z CA 1
ATOM 6672 C C . ALA K 3 277 ? 394.35795 315.16361 226.00726 1.000 48.70036 867 ALA Z C 1
ATOM 6673 O O . ALA K 3 277 ? 395.10618 314.21843 225.76146 1.000 50.53017 867 ALA Z O 1
ATOM 6675 N N . ARG K 3 278 ? 393.25275 315.03797 226.73128 1.000 49.95252 868 ARG Z N 1
ATOM 6676 C CA . ARG K 3 278 ? 392.88446 313.76573 227.33335 1.000 51.35171 868 ARG Z CA 1
ATOM 6677 C C . ARG K 3 278 ? 392.40759 312.78212 226.27599 1.000 53.73275 868 ARG Z C 1
ATOM 6678 O O . ARG K 3 278 ? 391.55352 313.10809 225.44955 1.000 55.64909 868 ARG Z O 1
ATOM 6686 N N . GLY K 3 279 ? 392.94620 311.57136 226.31722 1.000 53.66085 869 GLY Z N 1
ATOM 6687 C CA . GLY K 3 279 ? 392.57600 310.53645 225.37339 1.000 53.23499 869 GLY Z CA 1
ATOM 6688 C C . GLY K 3 279 ? 391.81224 309.39419 226.01111 1.000 61.88462 869 GLY Z C 1
ATOM 6689 O O . GLY K 3 279 ? 391.50078 308.39497 225.36492 1.000 63.49079 869 GLY Z O 1
#

Foldseek 3Di:
DAKKFWAAWDDDPPDDCLQPPFTKTWIANDVPHDIDIATELDDDDGGFIFDKAADQVSQVLNPDSPRPGGIYTNGTDPDDD/DDAFKKKKWKWQAVVLVVQLVVQLVVFFPWAWQDWDDPPPRIIMTMIGDAPVSRVRSLVRSQVRSQPPDRGTDDIDIDRHDDPVCVVVGGGHD/DFAFKKKKWKWQADPLVVQLVVQLVVFFPWAWFEWDDPDPRIIMTMIGHAQVSRVRSLVRSQVGSQPPDRHTDDIDMDRHDDPVVVVVGGRHYD/DAKKKKWKWQADPLVVQLVVQLVVFFPWAWQDWDDPPPRIIMTMIGDAPVSRVRSLVRSQVRSQPPDRGTDDIDMDRHDDPVCVVVTGGHD/DDAAKKKKWKWQACPLVVQLVVQLVVFFPWAWQDWDDPPPRIIMTMIGDAQVSRVRSLVRSQVGSQPPDRGTDDIDIGRHDDPVCVVVTGRHD/DAKKKKWKWQACPLVVQLVVQLVVFAPWAWQEWDDPPPRIIMTMIGDAQVSRVRSLVRSQVRSQPPDRGTDDIDIGRDDDPVCVVVGGGHYD/DFKKKKWKWQACPLVVQLVVQLVVFFPWAWFDWDDPPPRIIMTMIGDAQVRRVRSLVRSQVRSAPPDRGTDDIDIGRDDDPVCVVVGGGHD/DFKKKKWKWQAVVLVVQLVVQLVVFFPWAWFDWDDPPPRIIMTMIGDAQVSSVRSLVRSQVRSQPPDRGTDDIDMGRHDDPVCVVVTGGD/DDFAKKKKWKWQADPLVVQLVVQLVVFAPWAWFEWDDPPPRIIMTMIGHAPVSRVRSLVRSQVRSQPPDRGTDDIDMDRHDDPVVVVVGGGHYD/DDDDPVPPPPPNDQPDPVND/DQFADPVPDDAPDDDPRGDRGHDDDDDDDDDDVDDEPDDCNPVVPDDDDDDDDDDPVVCPPPDDDDQADDDDDDDDVRDDPDDFDADPPRHTD

Organism: Halothiobacillus neapolitanus (strain ATCC 23641 / DSM 15147 / CIP 104769 / NCIMB 8539 / c2) (NCBI:txid555778)

GO terms:
  GO:0031470 carboxysome (C, EXP)

Nearest PDB structures (foldseek):
  9f0h-assembly1_X-11  TM=1.053E+00  e=3.049E-02  Halothiobacillus neapolitanus
  9f0h-assembly1_X-13  TM=1.053E+00  e=3.049E-02  Halothiobacillus neapolitanus
  9f0h-assembly1_X-15  TM=1.053E+00  e=3.049E-02  Halothiobacillus neapolitanus
  9f0h-assembly1_X-17  TM=1.053E+00  e=3.049E-02  Halothiobacillus neapolitanus
  9f0h-assembly1_X-19  TM=1.053E+00  e=3.049E-02  Halothiobacillus neapolitanus

Radius of gyration: 32.89 Å; Cα contacts (8 Å, |Δi|>4): 2718; chains: 11; bounding box: 100×85×76 Å

Sequence (932 aa):
MKIMQVEKTLVSTNRIADMGHKPLLVVWEKPGAPRQVAVDAIGCIPGDWVLCVGSSAAREAAGSKSYPSDLTIIGIIDQWNVTGIALGMIETRGLVPAIEAADAMTKAAEVRLVGRQFVGGGYVTVLVRGETGAVNAAVRAGADACERVGDGLVAAHIIARVHSEVENILPKAPVTGIALGMIETRGLVPAIEAADAMTKAAEVRLVGRQFVGGGYVTVLVRGETGAVNAAVRAGADACERVGDGLVAAHIIARVHSEVENILPKAPEGIALGMIETRGLVPAIEAADAMTKAAEVRLVGRQFVGGGYVTVLVRGETGAVNAAVRAGADACERVGDGLVAAHIIARVHSEVENILPKAPVTGIALGMIETRGLVPAIEAADAMTKAAEVRLVGRQFVGGGYVTVLVRGETGAVNAAVRAGADACERVGDGLVAAHIIARVHSEVENILPKAPGIALGMIETRGLVPAIEAADAMTKAAEVRLVGRQFVGGGYVTVLVRGETGAVNAAVRAGADACERVGDGLVAAHIIARVHSEVENILPKAPEGIALGMIETRGLVPAIEAADAMTKAAEVRLVGRQFVGGGYVTVLVRGETGAVNAAVRAGADACERVGDGLVAAHIIARVHSEVENILPKAPGIALGMIETRGLVPAIEAADAMTKAAEVRLVGRQFVGGGYVTVLVRGETGAVNAAVRAGADACERVGDGLVAAHIIARVHSEVENILPKAVTGIALGMIETRGLVPAIEAADAMTKAAEVRLVGRQFVGGGYVTVLVRGETGAVNAAVRAGADACERVGDGLVAAHIIARVHSEVENILPKAPERITGPGMLATGLITGTPEFRLVCAPRSDQMDRVSGEGKERCHITGDDWSVNKHITGTAGQWASGRNPSMRGNETSAFANRNVPKPEKPGSKITGSSGNDTQGSLITYSGGARG

Solvent-accessible surface area: 34982 Å² total; per-residue (Å²): 159,122,56,2,33,3,43,98,32,62,57,42,74,92,34,96,42,104,29,12,6,55,29,12,2,5,0,30,67,124,92,75,12,111,137,82,65,1,4,7,47,88,19,1,29,72,41,6,44,0,56,1,18,26,87,86,50,0,87,96,39,2,59,49,152,82,13,41,16,108,23,0,0,62,18,26,37,104,134,117,151,98,101,21,99,1,0,0,0,0,0,0,83,0,0,0,0,0,1,25,0,0,4,16,0,6,104,43,21,134,7,79,6,6,2,59,56,58,4,19,16,1,13,0,0,0,0,0,21,0,95,69,52,20,0,32,18,0,0,35,10,0,0,66,33,0,49,203,19,33,60,8,32,20,5,1,1,4,3,51,178,11,59,81,44,0,49,89,6,8,47,149,74,72,118,62,28,52,0,0,0,0,0,0,0,57,0,6,0,0,0,1,4,0,0,4,16,0,5,107,53,23,97,8,98,4,6,3,42,56,57,4,18,23,0,10,0,0,0,0,0,22,0,81,10,35,9,0,50,47,0,0,129,31,0,11,100,30,0,76,157,0,29,52,4,12,7,0,0,1,5,0,7,48,7,44,85,42,0,46,97,6,7,46,145,66,29,174,54,100,1,0,0,0,0,0,0,45,0,8,0,0,0,2,1,0,0,1,15,0,6,78,52,18,161,11,130,6,4,2,64,35,59,2,18,7,1,11,0,0,0,0,0,21,7,110,65,52,22,0,50,47,0,8,154,32,0,21,94,5,0,63,71,0,13,2,5,52,22,9,50,33,50,7,51,185,16,56,85,45,0,46,88,5,5,36,135,74,64,90,102,24,80,1,0,0,0,0,0,0,55,0,1,0,0,0,0,24,0,0,6,16,0,5,84,54,18,131,7,88,6,4,2,58,52,55,4,18,29,2,7,0,0,0,1,0,21,0,92,39,44,22,0,54,44,0,3,162,33,0,21,89,33,0,84,56,5,30,66,8,59,20,6,44,34,62,8,26,42,4,28,82,48,0,45,88,6,5,50,140,73,72,71,130,1,0,0,0,0,0,0,23,0,6,0,0,0,1,27,0,0,4,18,0,3,10,2,3,147,9,128,6,2,2,40,58,54,3,20,9,0,0,0,0,0,1,0,22,5,107,54,8,8,0,17,25,0,0,13,5,0,0,52,32,0,52,199,16,33,31,7,22,18,5,2,0,0,0,37,174,19,52,84,44,0,51,83,6,5,50,143,64,35,184,70,119,1,0,0,0,0,0,0,63,0,8,0,0,0,1,4,0,0,0,1,0,0,10,10,0,80,4,124,4,6,2,65,35,60,2,19,23,0,16,0,0,0,0,0,24,6,66,42,4,2,0,7,10,0,0,54,0,0,0,34,6,0,51,172,8,2,60,6,48,26,5,6,1,0,1,12,156,23,55,81,42,0,48,87,5,7,38,146,77,58,75,93,1,2,0,40,0,42,0,101,0,5,0,0,0,0,9,0,0,5,11,0,0,17,3,0,83,2,129,16,8,11,65,95,57,78,37,65,2,97,0,18,0,10,0,19,8,73,55,15,2,0,51,28,0,6,153,8,0,18,66,8,0,63,158,0,34,43,6,50,55,43,46,101,56,56,55,199,16,122,84,122,56,53,122,142,16,47,149,102,91,115,21,49,0,0,0,0,0,0,0,98,29,68,99,2,0,99,59,0,12,56,15,0,55,160,24,19,120,13,91,64,4,2,78,55,114,4,26,66,46,29,5,0,2,0,0,21,0,72,4,17,24,0,16,3,0,0,37,28,0,0,76,35,0,52,205,43,68,112,8,32,20,6,2,0,4,7,1,47,7,43,86,45,0,46,114,15,7,37,144,58,66,176,262,136,110,36,61,51,106,61,10,108,86,53,16,22,6,8,108,141,86,149,208,110,36,36,65,134,107,119,52,129,23,93,1,13,10,72,0,96,74,28,42,128,106,109,56,97,33,60,42,84,51,171,62,19,27,16,27,32,34,82,41,3,57,38,35,13,66,48,47,143,19,172,168,40,6,0,64,42,22,104,120,26,123,103,46,148,124,12,64,40,199,107,131,58,70,43,2,40,18,72,158,28,13,55,0,4,56,48,27,0,49,37,17

B-factor: mean 48.76, std 13.01, range [29.72, 115.85]

Secondary structure (DSSP, 8-state):
-EEEEEEEEE--TT--GGGTT--EEEEESSTTSPPEEEEESS---TT-EEEEEETTHHHHHTTSTT---SEEEEEE-SS--/----EEEEEEEESHHHHHHHHHHHHHHSSEEEEEEEEEETTEEEEEEEE-HHHHHHHHHHHHHHHTTSTT-EEEEEEESS--TTGGGGS-S--/---SEEEEEEEESHHHHHHHHHHHHHHSSEEEEEEEEEETTEEEEEEEE-HHHHHHHHHHHHHHHTTSTT-EEEEEEESS--TTGGGGS-SS--/--EEEEEEEESHHHHHHHHHHHHHHSS-EEEEEEEEETTEEEEEEEE-HHHHHHHHHHHHHHHTTSTT-EEEEEEESS--TTGGGGS-S--/----EEEEEEEESHHHHHHHHHHHHHHSS-EEEEEEEEETTEEEEEEEE-HHHHHHHHHHHHHHHTTSTT-EEEEEEESS--TTGGGGS-S--/--EEEEEEEESHHHHHHHHHHHHHHSS-EEEEEEEEETTEEEEEEEE-HHHHHHHHHHHHHHHTTSTT-EEEEEEESS--TTGGGGS-SS--/--EEEEEEEESHHHHHHHHHHHHHHSSEEEEEEEEEETTEEEEEEEE-HHHHHHHHHHHHHHHTTSTT-EEEEEEESS--TTGGGGS-S--/--EEEEEEEESHHHHHHHHHHHHHHSSEEEEEEEEEETTEEEEEEEE-HHHHHHHHHHHHHHHTTSTT-EEEEEEESS--TTGGGGS---/----EEEEEEEESHHHHHHHHHHHHHHSSEEEEEEEEEETTEEEEEEEE-HHHHHHHHHHHHHHHTTSTT-EEEEEEESS--TTGGGGS-SS--/---SGGGSSTTT--SSTTT-/--BPPTTT---SSEETT--SB---SS-S---SSEE-SSTHHHHTSS-EEE----STTGGGG---PPPP-----SSS---SSS---B-GGG-B-

InterPro domains:
  IPR000249 Bacterial microcompartment domain [PF00936] (8-84)
  IPR000249 Bacterial microcompartment domain [SM00877] (7-84)
  IPR020808 Bacterial microcompartments protein, conserved site [PS01139] (25-44)
  IPR037233 CcmK-like superfamily [G3DSA:3.30.70.1710] (6-98)
  IPR037233 CcmK-like superfamily [SSF143414] (8-94)
  IPR044872 CcmK/CsoS1, bacterial microcompartment domain [PS51930] (8-93)
  IPR050575 Bacterial microcompartment shell [PTHR33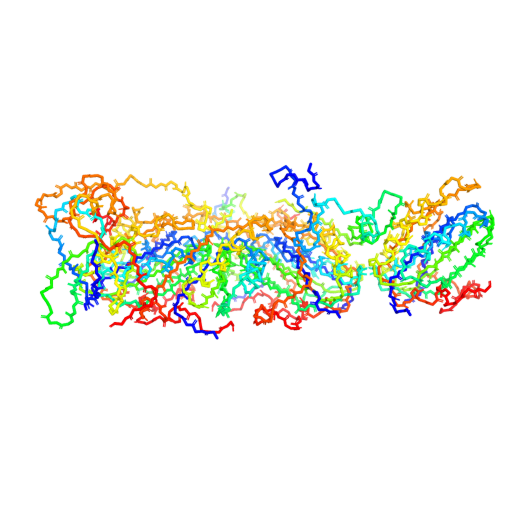941] (8-96)